Protein AF-A0A8K0XK23-F1 (afdb_monomer_lite)

pLDDT: mean 77.13, std 19.56, range [28.42, 97.94]

Secondary structure (DSSP, 8-state):
--HHHHHHHHHHHHHHHHHTT-----S------HHHHHHHHHHHHHHHHHHHHHHHHHHHHHHHHHHHHHH-SS---HHHHHHHHHHT-TTTS-HHHHHHHHHHHHHHHHTT-HHHHHHHHTTS-HHHHHHHHHHHHHHHHTTS---GGGTT-PPP---------TTSHHHHHHHHHHHHHHHHHHHHHH-HHHHHHHS-HHHHHHHHHHHHHTT-HHHHHHHHTTS-HHHHHHHHHHHHHHHHS-TTS---SS---HHHHHHHGGG-GGGGS--HHHHHHHHHHHHHHHHHHHH-HHHHHHH--HHHHHHHHH--TT--S-PPPTT--HHHHHHHHHHT--TTHHHHHHTTPPPHHHHHHHHHHHHS-HHHHHHHHHHHHHHHHH--TT-S--HHHHHHHHHHHHH-HHHHHHHHHTTHHHHHHHHHHHHHHTSS---HHHHHHHHHHHHHHHTTS-HHHHHHHHTT-TT-HHHHHHHHHHHHHHHHS-SHHHHHHHHHHHHHHHHHHTTS-GGGS-TT---HHHHHT-THHHHGGGSTT-HHHHHHHHHHHHHHHHHHHS-GGG-HHHHHHHHHS-HHHHHHHHHHIIIIIS-B-SSS-B--HHHHHHHHHHHHHHHHTT-S--SHHHHHHHHHHHHHHH-HHHHHHHHHTTHHHHHHHHHTTTT-TTSSSTTS----------PPPS-THHHHHHHHHHHHHHHHHHHHHHHHHHHHHTS-GGGGTTT---------S------------------------

Sequence (765 aa):
MDTIRLIREIESVAQSSARSSVGSSAGTSTIPGIGMVSGRVIKAVGSLAVRGVEIANIHARLRWIAMQLRAERKHIPETFCEDIMELQRIDLYSKHIRKQAWELIFLLLELRQSAVIARVLSRWECVELRLFLSQLEACRRSGWRLDISRVGLNRTKSKDPLFRGHHDLSDQATRLTDGFCDLVLAIFTQDSSTLHESLGNTLAWDLVLLLLEKKRFKGITSAMERWPSKSCRRFLLELAICMLTSWDNLPDGRRPIIDDVLQTFPRHPDRTLLNPRAECLTESFRGFLFEISMEHPEMLTEAFTLEQFAALQSYYPLDEARRPFPGDSPITYFLHTLQNHPLDDAQLLRYWMLPLRAMTFVKFTCAGDASQLHTVIQRLICTIRDASPQDRYLQPLLCFALHLVSGSSAAAVLAYELGLLDALDHLTALHDHHLTTTPSDVRFGCIAILSALGSHVAVESLAETAAHATSVPHVRGMFKILDDMADQTIHHFIQVQWLALSVPVLHSIRSLDLSWISPSQENPWSALLAGSIFLTSSNQDSPLESVLAWSTSLAVFSCISHPKTHWQPLIKALTGMPVHDLHAMLSYILSTFIRIPGPHPVISKATRTALTRLQEHSASFGLTLTNPMDRFLLFLNLVTRQTPSFTFALYCAGAYELVSEVHDGVYDFCTTAATTTGGLGFGSGSGPAPFHHHHHHHDAAQKRIRTSLCVELHRKLVACTAVPAHNWQLVRAPIGTSPSTGQSSALKMLGEAAHGLPRFSTRPI

Radius of gyration: 36.59 Å; chains: 1; bounding box: 80×107×110 Å

Foldseek 3Di:
DPPVVVVVVLVVVVVVVVPPPPPDDDDDDDDCPPVNVVVVSVVSVVVVVVVVVVVVVLVVLLVVLVVCVVVDLDDRPLVSLLSLLVQLDPPPHDPVSNVSSLVVVLSCLLSLVLLSNLVSLVVDDLQSNQVVLVVLVVCLVVLVDPPVPVVDDDDDDDDDDPDPDVVCSVVSSVSNLNSSLSNLLSNLQPDVCSLPPRNAQPSSLVSVLSCLLVLVLVSNLNSCVPDDLVSLLQVLLQLLLCLQAHVVPGDNPPRDDLVVSVVCSLPHPPLPDPDVSSVSSLVSVLSNLLVCLVPPLVSVQSNDDLQSLLLSLLDDSHPPPDRPDVPDGSLLSSLVCLQVDDPVQVVCLLLLHADSSLLSSLSNQQPYDLVSLLVNLLSLLVCLQPDAPPSPGCSSSLSSLLCNLLVHLSSLVSNVVSPVVVSLLNNVVNQVVVPPPRPPSSVLSSLSSLLSSCVRPPVVSVVVVVVPRPPCPVSVVVSCVLVVVCVLQDDDVLSNLVSSLVSLVVVVCVVVPCVVVDVPPPAPLLVLLALVLQVCVVVVPDPSSLSSLLSSLLSLLLQLLDPPVSCVSNLVNLQPDALNSLLSSLLCNVDPQQADDDPQTDHDPVSLVSQVVSLVSSVVNVHLASRSLLSVLVVLLVSVVRHVSNLLSNLNSPCLVVLVCVLVVVRVSPPPPPPPPPDDDDDDDDDDDDPPPPPVVSVVSNNVSSNVSSVSSNVSSVVSVPPDCVVVVVPPDDPDDDDPDDDDDDDDDDDDDPDDDDDDDDDDD

Structure (mmCIF, N/CA/C/O backbone):
data_AF-A0A8K0XK23-F1
#
_entry.id   AF-A0A8K0XK23-F1
#
loop_
_atom_site.group_PDB
_atom_site.id
_atom_site.type_symbol
_atom_site.label_atom_id
_atom_site.label_alt_id
_atom_site.label_comp_id
_atom_site.label_asym_id
_atom_site.label_entity_id
_atom_site.label_seq_id
_atom_site.pdbx_PDB_ins_code
_atom_site.Cartn_x
_atom_site.Cartn_y
_atom_site.Cartn_z
_atom_site.occupancy
_atom_site.B_iso_or_equiv
_atom_site.auth_seq_id
_atom_site.auth_comp_id
_atom_site.auth_asym_id
_atom_site.auth_atom_id
_atom_site.pdbx_PDB_model_num
ATOM 1 N N . MET A 1 1 ? 46.570 6.988 -34.706 1.00 45.44 1 MET A N 1
ATOM 2 C CA . MET A 1 1 ? 47.479 5.840 -34.453 1.00 45.44 1 MET A CA 1
ATOM 3 C C . MET A 1 1 ? 46.907 4.557 -35.084 1.00 45.44 1 MET A C 1
ATOM 5 O O . MET A 1 1 ? 47.284 3.457 -34.699 1.00 45.44 1 MET A O 1
ATOM 9 N N . ASP A 1 2 ? 46.019 4.687 -36.082 1.00 58.69 2 ASP A N 1
ATOM 10 C CA . ASP A 1 2 ? 45.020 3.657 -36.413 1.00 58.69 2 ASP A CA 1
ATOM 11 C C . ASP A 1 2 ? 45.333 2.872 -37.694 1.00 58.69 2 ASP A C 1
ATOM 13 O O . ASP A 1 2 ? 44.894 1.737 -37.849 1.00 58.69 2 ASP A O 1
ATOM 17 N N . THR A 1 3 ? 46.193 3.397 -38.569 1.00 55.34 3 THR A N 1
ATOM 18 C CA . THR A 1 3 ? 46.575 2.743 -39.831 1.00 55.34 3 THR A CA 1
ATOM 19 C C . THR A 1 3 ? 47.434 1.493 -39.613 1.00 55.34 3 THR A C 1
ATOM 21 O O . THR A 1 3 ? 47.218 0.472 -40.255 1.00 55.34 3 THR A O 1
ATOM 24 N N . ILE A 1 4 ? 48.368 1.527 -38.653 1.00 67.94 4 ILE A N 1
ATOM 25 C CA . ILE A 1 4 ? 49.236 0.376 -38.323 1.00 67.94 4 ILE A CA 1
ATOM 26 C C . ILE A 1 4 ? 48.424 -0.760 -37.680 1.00 67.94 4 ILE A C 1
ATOM 28 O O . ILE A 1 4 ? 48.725 -1.937 -37.875 1.00 67.94 4 ILE A O 1
ATOM 32 N N . ARG A 1 5 ? 47.371 -0.418 -36.928 1.00 63.38 5 ARG A N 1
ATOM 33 C CA . ARG A 1 5 ? 46.473 -1.399 -36.309 1.00 63.38 5 ARG A CA 1
ATOM 34 C C . ARG A 1 5 ? 45.607 -2.094 -37.359 1.00 63.38 5 ARG A C 1
ATOM 36 O O . ARG A 1 5 ? 45.496 -3.314 -37.314 1.00 63.38 5 ARG A O 1
ATOM 43 N N . LEU A 1 6 ? 45.101 -1.331 -38.332 1.00 59.06 6 LEU A N 1
ATOM 44 C CA . LEU A 1 6 ? 44.345 -1.847 -39.474 1.00 59.06 6 LEU A CA 1
ATOM 45 C C . LEU A 1 6 ? 45.186 -2.821 -40.318 1.00 59.06 6 LEU A C 1
ATOM 47 O O . LEU A 1 6 ? 44.718 -3.902 -40.656 1.00 59.06 6 LEU A O 1
ATOM 51 N N . ILE A 1 7 ? 46.450 -2.477 -40.596 1.00 69.56 7 ILE A N 1
ATOM 52 C CA . ILE A 1 7 ? 47.368 -3.340 -41.359 1.00 69.56 7 ILE A CA 1
ATOM 53 C C . ILE A 1 7 ? 47.614 -4.668 -40.625 1.00 69.56 7 ILE A C 1
ATOM 55 O O . ILE A 1 7 ? 47.513 -5.730 -41.234 1.00 69.56 7 ILE A O 1
ATOM 59 N N . ARG A 1 8 ? 47.834 -4.637 -39.302 1.00 72.62 8 ARG A N 1
ATOM 60 C CA . ARG A 1 8 ? 48.024 -5.862 -38.500 1.00 72.62 8 ARG A CA 1
ATOM 61 C C . ARG A 1 8 ? 46.765 -6.727 -38.393 1.00 72.62 8 ARG A C 1
ATOM 63 O O . ARG A 1 8 ? 46.874 -7.949 -38.327 1.00 72.62 8 ARG A O 1
ATOM 70 N N . GLU A 1 9 ? 45.575 -6.128 -38.370 1.00 66.00 9 GLU A N 1
ATOM 71 C CA . GLU A 1 9 ? 44.311 -6.878 -38.410 1.00 66.00 9 GLU A CA 1
ATOM 72 C C . GLU A 1 9 ? 44.097 -7.557 -39.767 1.00 66.00 9 GLU A C 1
ATOM 74 O O . GLU A 1 9 ? 43.716 -8.727 -39.806 1.00 66.00 9 GLU A O 1
ATOM 79 N N . ILE A 1 10 ? 44.420 -6.872 -40.869 1.00 65.31 10 ILE A N 1
ATOM 80 C CA . ILE A 1 10 ? 44.370 -7.443 -42.222 1.00 65.31 10 ILE A CA 1
ATOM 81 C C . ILE A 1 10 ? 45.344 -8.626 -42.346 1.00 65.31 10 ILE A C 1
ATOM 83 O O . ILE A 1 10 ? 44.962 -9.683 -42.851 1.00 65.31 10 ILE A O 1
ATOM 87 N N . GLU A 1 11 ? 46.569 -8.494 -41.830 1.00 70.25 11 GLU A N 1
ATOM 88 C CA . GLU A 1 11 ? 47.563 -9.577 -41.812 1.00 70.25 11 GLU A CA 1
ATOM 89 C C . GLU A 1 11 ? 47.107 -10.774 -40.961 1.00 70.25 11 GLU A C 1
ATOM 91 O O . GLU A 1 11 ? 47.227 -11.921 -41.390 1.00 70.25 11 GLU A O 1
ATOM 96 N N . SER A 1 12 ? 46.519 -10.525 -39.789 1.00 71.94 12 SER A N 1
ATOM 97 C CA . SER A 1 12 ? 45.974 -11.557 -38.893 1.00 71.94 12 SER A CA 1
ATOM 98 C C . SER A 1 12 ? 44.818 -12.348 -39.529 1.00 71.94 12 SER A C 1
ATOM 100 O O . SER A 1 12 ? 44.779 -13.584 -39.466 1.00 71.94 12 SER A O 1
ATOM 102 N N . VAL A 1 13 ? 43.888 -11.664 -40.204 1.00 63.22 13 VAL A N 1
ATOM 103 C CA . VAL A 1 13 ? 42.757 -12.299 -40.907 1.00 63.22 13 VAL A CA 1
ATOM 104 C C . VAL A 1 13 ? 43.239 -13.099 -42.123 1.00 63.22 13 VAL A C 1
ATOM 106 O O . VAL A 1 13 ? 42.751 -14.206 -42.376 1.00 63.22 13 VAL A O 1
ATOM 109 N N . ALA A 1 14 ? 44.244 -12.593 -42.843 1.00 61.00 14 ALA A N 1
ATOM 110 C CA . ALA A 1 14 ? 44.875 -13.316 -43.944 1.00 61.00 14 ALA A CA 1
ATOM 111 C C . ALA A 1 14 ? 45.601 -14.588 -43.460 1.00 61.00 14 ALA A C 1
ATOM 113 O O . ALA A 1 14 ? 45.479 -15.643 -44.084 1.00 61.00 14 ALA A O 1
ATOM 114 N N . GLN A 1 15 ? 46.293 -14.525 -42.316 1.00 68.31 15 GLN A N 1
ATOM 115 C CA . GLN A 1 15 ? 47.016 -15.661 -41.729 1.00 68.31 15 GLN A CA 1
ATOM 116 C C . GLN A 1 15 ? 46.090 -16.724 -41.118 1.00 68.31 15 GLN A C 1
ATOM 118 O O . GLN A 1 15 ? 46.346 -17.921 -41.256 1.00 68.31 15 GLN A O 1
ATOM 123 N N . SER A 1 16 ? 44.998 -16.319 -40.468 1.00 62.31 16 SER A N 1
ATOM 124 C CA . SER A 1 16 ? 44.007 -17.249 -39.903 1.00 62.31 16 SER A CA 1
ATOM 125 C C . SER A 1 16 ? 43.215 -17.981 -40.993 1.00 62.31 16 SER A C 1
ATOM 127 O O . SER A 1 16 ? 43.026 -19.195 -40.901 1.00 62.31 16 SER A O 1
ATOM 129 N N . SER A 1 17 ? 42.866 -17.290 -42.083 1.00 55.22 17 SER A N 1
ATOM 130 C CA . SER A 1 17 ? 42.223 -17.898 -43.260 1.00 55.22 17 SER A CA 1
ATOM 131 C C . SER A 1 17 ? 43.147 -18.856 -44.024 1.00 55.22 17 SER A C 1
ATOM 133 O O . SER A 1 17 ? 42.673 -19.788 -44.670 1.00 55.22 17 SER A O 1
ATOM 135 N N . ALA A 1 18 ? 44.469 -18.667 -43.942 1.00 58.56 18 ALA A N 1
ATOM 136 C CA . ALA A 1 18 ? 45.441 -19.599 -44.514 1.00 58.56 18 ALA A CA 1
ATOM 137 C C . ALA A 1 18 ? 45.531 -20.921 -43.725 1.00 58.56 18 ALA A C 1
ATOM 139 O O . ALA A 1 18 ? 45.848 -21.956 -44.309 1.00 58.56 18 ALA A O 1
ATOM 140 N N . ARG A 1 19 ? 45.216 -20.913 -42.420 1.00 58.19 19 ARG A N 1
ATOM 141 C CA . ARG A 1 19 ? 45.331 -22.090 -41.540 1.00 58.19 19 ARG A CA 1
ATOM 142 C C . ARG A 1 19 ? 44.083 -22.979 -41.486 1.00 58.19 19 ARG A C 1
ATOM 144 O O . ARG A 1 19 ? 44.235 -24.164 -41.212 1.00 58.19 19 ARG A O 1
ATOM 151 N N . SER A 1 20 ? 42.878 -22.479 -41.776 1.00 50.38 20 SER A N 1
ATOM 152 C CA . SER A 1 20 ? 41.644 -23.284 -41.638 1.00 50.38 20 SER A CA 1
ATOM 153 C C . SER A 1 20 ? 41.314 -24.212 -42.822 1.00 50.38 20 SER A C 1
ATOM 155 O O . SER A 1 20 ? 40.306 -24.909 -42.777 1.00 50.38 20 SER A O 1
ATOM 157 N N . SER A 1 21 ? 42.148 -24.274 -43.869 1.00 51.94 21 SER A N 1
ATOM 158 C CA . SER A 1 21 ? 41.847 -25.035 -45.102 1.00 51.94 21 SER A CA 1
ATOM 159 C C . SER A 1 21 ? 42.494 -26.428 -45.220 1.00 51.94 21 SER A C 1
ATOM 161 O O . SER A 1 21 ? 42.515 -26.997 -46.305 1.00 51.94 21 SER A O 1
ATOM 163 N N . VAL A 1 22 ? 42.993 -27.019 -44.127 1.00 56.28 22 VAL A N 1
ATOM 164 C CA . VAL A 1 22 ? 43.704 -28.325 -44.157 1.00 56.28 22 VAL A CA 1
ATOM 165 C C . VAL A 1 22 ? 42.768 -29.545 -43.973 1.00 56.28 22 VAL A C 1
ATOM 167 O O . VAL A 1 22 ? 43.224 -30.660 -43.764 1.00 56.28 22 VAL A O 1
ATOM 170 N N . GLY A 1 23 ? 41.444 -29.389 -44.083 1.00 60.28 23 GLY A N 1
ATOM 171 C CA . GLY A 1 23 ? 40.487 -30.440 -43.700 1.00 60.28 23 GLY A CA 1
ATOM 172 C C . GLY A 1 23 ? 39.432 -30.831 -44.738 1.00 60.28 23 GLY A C 1
ATOM 173 O O . GLY A 1 23 ? 38.250 -30.697 -44.450 1.00 60.28 23 GLY A O 1
ATOM 174 N N . SER A 1 24 ? 39.823 -31.323 -45.917 1.00 46.44 24 SER A N 1
ATOM 175 C CA . SER A 1 24 ? 39.098 -32.401 -46.628 1.00 46.44 24 SER A CA 1
ATOM 176 C C . SER A 1 24 ? 39.841 -32.803 -47.895 1.00 46.44 24 SER A C 1
ATOM 178 O O . SER A 1 24 ? 39.838 -32.111 -48.911 1.00 46.44 24 SER A O 1
ATOM 180 N N . SER A 1 25 ? 40.504 -33.944 -47.790 1.00 59.69 25 SER A N 1
ATOM 181 C CA . SER A 1 25 ? 41.290 -34.592 -48.826 1.00 59.69 25 SER A CA 1
ATOM 182 C C . SER A 1 25 ? 40.373 -35.386 -49.757 1.00 59.69 25 SER A C 1
ATOM 184 O O . SER A 1 25 ? 39.936 -36.467 -49.382 1.00 59.69 25 SER A O 1
ATOM 186 N N . ALA A 1 26 ? 40.111 -34.889 -50.968 1.00 52.34 26 ALA A N 1
ATOM 187 C CA . ALA A 1 26 ? 39.850 -35.728 -52.142 1.00 52.34 26 ALA A CA 1
ATOM 188 C C . ALA A 1 26 ? 39.855 -34.892 -53.431 1.00 52.34 26 ALA A C 1
ATOM 190 O O . ALA A 1 26 ? 38.967 -34.078 -53.656 1.00 52.34 26 ALA A O 1
ATOM 191 N N . GLY A 1 27 ? 40.825 -35.172 -54.305 1.00 54.28 27 GLY A N 1
ATOM 192 C CA . GLY A 1 27 ? 40.674 -34.972 -55.747 1.00 54.28 27 GLY A CA 1
ATOM 193 C C . GLY A 1 27 ? 41.295 -33.706 -56.335 1.00 54.28 27 GLY A C 1
ATOM 194 O O . GLY A 1 27 ? 40.726 -32.626 -56.277 1.00 54.28 27 GLY A O 1
ATOM 195 N N . THR A 1 28 ? 42.414 -33.910 -57.035 1.00 50.44 28 THR A N 1
ATOM 196 C CA . THR A 1 28 ? 43.016 -33.047 -58.072 1.00 50.44 28 THR A CA 1
ATOM 197 C C . THR A 1 28 ? 43.650 -31.719 -57.637 1.00 50.44 28 THR A C 1
ATOM 199 O O . THR A 1 28 ? 43.012 -30.694 -57.432 1.00 50.44 28 THR A O 1
ATOM 202 N N . SER A 1 29 ? 44.983 -31.766 -57.584 1.00 51.94 29 SER A N 1
ATOM 203 C CA . SER A 1 29 ? 45.918 -30.645 -57.491 1.00 51.94 29 SER A CA 1
ATOM 204 C C . SER A 1 29 ? 45.689 -29.609 -58.600 1.00 51.94 29 SER A C 1
ATOM 206 O O . SER A 1 29 ? 46.154 -29.769 -59.727 1.00 51.94 29 SER A O 1
ATOM 208 N N . THR A 1 30 ? 45.014 -28.510 -58.270 1.00 57.53 30 THR A N 1
ATOM 209 C CA . THR A 1 30 ? 45.249 -27.220 -58.926 1.00 57.53 30 THR A CA 1
ATOM 210 C C . THR A 1 30 ? 46.264 -26.451 -58.095 1.00 57.53 30 THR A C 1
ATOM 212 O O . THR A 1 30 ? 45.972 -26.067 -56.960 1.00 57.53 30 THR A O 1
ATOM 215 N N . ILE A 1 31 ? 47.448 -26.204 -58.660 1.00 61.91 31 ILE A N 1
ATOM 216 C CA . ILE A 1 31 ? 48.395 -25.207 -58.149 1.00 61.91 31 ILE A CA 1
ATOM 217 C C . ILE A 1 31 ? 47.596 -23.914 -57.914 1.00 61.91 31 ILE A C 1
ATOM 219 O O . ILE A 1 31 ? 46.894 -23.485 -58.835 1.00 61.91 31 ILE A O 1
ATOM 223 N N . PRO A 1 32 ? 47.635 -23.300 -56.716 1.00 59.22 32 PRO A N 1
ATOM 224 C CA . PRO A 1 32 ? 46.928 -22.054 -56.466 1.00 59.22 32 PRO A CA 1
ATOM 225 C C . PRO A 1 32 ? 47.491 -20.972 -57.390 1.00 59.22 32 PRO A C 1
ATOM 227 O O . PRO A 1 32 ? 48.533 -20.379 -57.122 1.00 59.22 32 PRO A O 1
ATOM 230 N N . GLY A 1 33 ? 46.817 -20.743 -58.518 1.00 67.25 33 GLY A N 1
ATOM 231 C CA . GLY A 1 33 ? 47.174 -19.681 -59.446 1.00 67.25 33 GLY A CA 1
ATOM 232 C C . GLY A 1 33 ? 47.096 -18.323 -58.750 1.00 67.25 33 GLY A C 1
ATOM 233 O O . GLY A 1 33 ? 46.312 -18.133 -57.819 1.00 67.25 33 GLY A O 1
ATOM 234 N N . ILE A 1 34 ? 47.871 -17.349 -59.225 1.00 69.62 34 ILE A N 1
ATOM 235 C CA . ILE A 1 34 ? 47.891 -15.956 -58.732 1.00 69.62 34 ILE A CA 1
ATOM 236 C C . ILE A 1 34 ? 46.470 -15.342 -58.638 1.00 69.62 34 ILE A C 1
ATOM 238 O O . ILE A 1 34 ? 46.189 -14.523 -57.757 1.00 69.62 34 ILE A O 1
ATOM 242 N N . GLY A 1 35 ? 45.531 -15.803 -59.475 1.00 70.06 35 GLY A N 1
ATOM 243 C CA . GLY A 1 35 ? 44.103 -15.458 -59.407 1.00 70.06 35 GLY A CA 1
ATOM 244 C C . GLY A 1 35 ? 43.401 -15.848 -58.093 1.00 70.06 35 GLY A C 1
ATOM 245 O O . GLY A 1 35 ? 42.506 -15.147 -57.632 1.00 70.06 35 GLY A O 1
ATOM 246 N N . MET A 1 36 ? 43.829 -16.923 -57.428 1.00 76.38 36 MET A N 1
ATOM 247 C CA . MET A 1 36 ? 43.253 -17.372 -56.155 1.00 76.38 36 MET A CA 1
ATOM 248 C C . MET A 1 36 ? 43.707 -16.497 -54.981 1.00 76.38 36 MET A C 1
ATOM 250 O O . MET A 1 36 ? 42.912 -16.189 -54.093 1.00 76.38 36 MET A O 1
ATOM 254 N N . VAL A 1 37 ? 44.974 -16.068 -54.982 1.00 75.44 37 VAL A N 1
ATOM 255 C CA . VAL A 1 37 ? 45.519 -15.168 -53.953 1.00 75.44 37 VAL A CA 1
ATOM 256 C C . VAL A 1 37 ? 44.883 -13.783 -54.078 1.00 75.44 37 VAL A C 1
ATOM 258 O O . VAL A 1 37 ? 44.382 -13.253 -53.088 1.00 75.44 37 VAL A O 1
ATOM 261 N N . SER A 1 38 ? 44.811 -13.234 -55.295 1.00 77.94 38 SER A N 1
ATOM 262 C CA . SER A 1 38 ? 44.139 -11.951 -55.554 1.00 77.94 38 SER A CA 1
ATOM 263 C C . SER A 1 38 ? 42.642 -11.997 -55.224 1.00 77.94 38 SER A C 1
ATOM 265 O O . SER A 1 38 ? 42.151 -11.097 -54.546 1.00 77.94 38 SER A O 1
ATOM 267 N N . GLY A 1 39 ? 41.931 -13.077 -55.570 1.00 80.50 39 GLY A N 1
ATOM 268 C CA . GLY A 1 39 ? 40.527 -13.267 -55.188 1.00 80.50 39 GLY A CA 1
ATOM 269 C C . GLY A 1 39 ? 40.299 -13.299 -53.671 1.00 80.50 39 GLY A C 1
ATOM 270 O O . GLY A 1 39 ? 39.336 -12.711 -53.177 1.00 80.50 39 GLY A O 1
ATOM 271 N N . ARG A 1 40 ? 41.207 -13.918 -52.899 1.00 82.56 40 ARG A N 1
ATOM 272 C CA . ARG A 1 40 ? 41.144 -13.917 -51.425 1.00 82.56 40 ARG A CA 1
ATOM 273 C C . ARG A 1 40 ? 41.407 -12.535 -50.834 1.00 82.56 40 ARG A C 1
ATOM 275 O O . ARG A 1 40 ? 40.698 -12.147 -49.911 1.00 82.56 40 ARG A O 1
ATOM 282 N N . VAL A 1 41 ? 42.374 -11.789 -51.372 1.00 79.88 41 VAL A N 1
ATOM 283 C CA . VAL A 1 41 ? 42.662 -10.414 -50.930 1.00 79.88 41 VAL A CA 1
ATOM 284 C C . VAL A 1 41 ? 41.485 -9.491 -51.238 1.00 79.88 41 VAL A C 1
ATOM 286 O O . VAL A 1 41 ? 41.036 -8.778 -50.348 1.00 79.88 41 VAL A O 1
ATOM 289 N N . ILE A 1 42 ? 40.919 -9.554 -52.447 1.00 83.31 42 ILE A N 1
ATOM 290 C CA . ILE A 1 42 ? 39.742 -8.759 -52.827 1.00 83.31 42 ILE A CA 1
ATOM 291 C C . ILE A 1 42 ? 38.548 -9.105 -51.932 1.00 83.31 42 ILE A C 1
ATOM 293 O O . ILE A 1 42 ? 37.898 -8.202 -51.411 1.00 83.31 42 ILE A O 1
ATOM 297 N N . LYS A 1 43 ? 38.288 -10.396 -51.677 1.00 83.19 43 LYS A N 1
ATOM 298 C CA . LYS A 1 43 ? 37.229 -10.829 -50.752 1.00 83.19 43 LYS A CA 1
ATOM 299 C C . LYS A 1 43 ? 37.475 -10.323 -49.329 1.00 83.19 43 LYS A C 1
ATOM 301 O O . LYS A 1 43 ? 36.535 -9.867 -48.685 1.00 83.19 43 LYS A O 1
ATOM 306 N N . ALA A 1 44 ? 38.714 -10.377 -48.842 1.00 79.12 44 ALA A N 1
ATOM 307 C CA . ALA A 1 44 ? 39.075 -9.890 -47.514 1.00 79.12 44 ALA A CA 1
ATOM 308 C C . ALA A 1 44 ? 38.879 -8.370 -47.399 1.00 79.12 44 ALA A C 1
ATOM 310 O O . ALA A 1 44 ? 38.204 -7.916 -46.477 1.00 79.12 44 ALA A O 1
ATOM 311 N N . VAL A 1 45 ? 39.376 -7.592 -48.365 1.00 86.19 45 VAL A N 1
ATOM 312 C CA . VAL A 1 45 ? 39.196 -6.131 -48.419 1.00 86.19 45 VAL A CA 1
ATOM 313 C C . VAL A 1 45 ? 37.718 -5.766 -48.542 1.00 86.19 45 VAL A C 1
ATOM 315 O O . VAL A 1 45 ? 37.245 -4.914 -47.797 1.00 86.19 45 VAL A O 1
ATOM 318 N N . GLY A 1 46 ? 36.963 -6.450 -49.406 1.00 90.12 46 GLY A N 1
ATOM 319 C CA . GLY A 1 46 ? 35.516 -6.267 -49.530 1.00 90.12 46 GLY A CA 1
ATOM 320 C C . GLY A 1 46 ? 34.784 -6.564 -48.221 1.00 90.12 46 GLY A C 1
ATOM 321 O O . GLY A 1 46 ? 33.966 -5.764 -47.778 1.00 90.12 46 GLY A O 1
ATOM 322 N N . SER A 1 47 ? 35.135 -7.659 -47.538 1.00 86.00 47 SER A N 1
ATOM 323 C CA . SER A 1 47 ? 34.550 -8.000 -46.236 1.00 86.00 47 SER A CA 1
ATOM 324 C C . SER A 1 47 ? 34.892 -6.982 -45.145 1.00 86.00 47 SER A C 1
ATOM 326 O O . SER A 1 47 ? 34.042 -6.669 -44.314 1.00 86.00 47 SER A O 1
ATOM 328 N N . LEU A 1 48 ? 36.105 -6.420 -45.168 1.00 84.50 48 LEU A N 1
ATOM 329 C CA . LEU A 1 48 ? 36.529 -5.376 -44.241 1.00 84.50 48 LEU A CA 1
ATOM 330 C C . LEU A 1 48 ? 35.798 -4.060 -44.515 1.00 84.50 48 LEU A C 1
ATOM 332 O O . LEU A 1 48 ? 35.357 -3.411 -43.573 1.00 84.50 48 LEU A O 1
ATOM 336 N N . ALA A 1 49 ? 35.637 -3.685 -45.786 1.00 89.19 49 ALA A N 1
ATOM 337 C CA . ALA A 1 49 ? 34.912 -2.485 -46.183 1.00 89.19 49 ALA A CA 1
ATOM 338 C C . ALA A 1 49 ? 33.436 -2.567 -45.770 1.00 89.19 49 ALA A C 1
ATOM 340 O O . ALA A 1 49 ? 32.934 -1.643 -45.134 1.00 89.19 49 ALA A O 1
ATOM 341 N N . VAL A 1 50 ? 32.767 -3.694 -46.047 1.00 90.25 50 VAL A N 1
ATOM 342 C CA . VAL A 1 50 ? 31.367 -3.920 -45.646 1.00 90.25 50 VAL A CA 1
ATOM 343 C C . VAL A 1 50 ? 31.219 -3.857 -44.125 1.00 90.25 50 VAL A C 1
ATOM 345 O O . VAL A 1 50 ? 30.395 -3.092 -43.630 1.00 90.25 50 VAL A O 1
ATOM 348 N N . ARG A 1 51 ? 32.075 -4.563 -43.371 1.00 86.81 51 ARG A N 1
ATOM 349 C CA . ARG A 1 51 ? 32.066 -4.514 -41.898 1.00 86.81 51 ARG A CA 1
ATOM 350 C C . ARG A 1 51 ? 32.373 -3.120 -41.354 1.00 86.81 51 ARG A C 1
ATOM 352 O O . ARG A 1 51 ? 31.786 -2.707 -40.361 1.00 86.81 51 ARG A O 1
ATOM 359 N N . GLY A 1 52 ? 33.286 -2.386 -41.986 1.00 90.69 52 GLY A N 1
ATOM 360 C CA . GLY A 1 52 ? 33.641 -1.025 -41.591 1.00 90.69 52 GLY A CA 1
ATOM 361 C C . GLY A 1 52 ? 32.469 -0.057 -41.743 1.00 90.69 52 GLY A C 1
ATOM 362 O O . GLY A 1 52 ? 32.183 0.708 -40.821 1.00 90.69 52 GLY A O 1
ATOM 363 N N . VAL A 1 53 ? 31.758 -0.129 -42.872 1.00 92.88 53 VAL A N 1
ATOM 364 C CA . VAL A 1 53 ? 30.549 0.671 -43.122 1.00 92.88 53 VAL A CA 1
ATOM 365 C C . VAL A 1 53 ? 29.433 0.292 -42.148 1.00 92.88 53 VAL A C 1
ATOM 367 O O . VAL A 1 53 ? 28.799 1.178 -41.580 1.00 92.88 53 VAL A O 1
ATOM 370 N N . GLU A 1 54 ? 29.230 -1.000 -41.895 1.00 92.56 54 GLU A N 1
ATOM 371 C CA . GLU A 1 54 ? 28.239 -1.494 -40.935 1.00 92.56 54 GLU A CA 1
ATOM 372 C C . GLU A 1 54 ? 28.513 -0.984 -39.512 1.00 92.56 54 GLU A C 1
ATOM 374 O O . GLU A 1 54 ? 27.632 -0.400 -38.883 1.00 92.56 54 GLU A O 1
ATOM 379 N N . ILE A 1 55 ? 29.754 -1.101 -39.027 1.00 91.44 55 ILE A N 1
ATOM 380 C CA . ILE A 1 55 ? 30.162 -0.601 -37.705 1.00 91.44 55 ILE A CA 1
ATOM 381 C C . ILE A 1 55 ? 29.963 0.918 -37.605 1.00 91.44 55 ILE A C 1
ATOM 383 O O . ILE A 1 55 ? 29.455 1.410 -36.594 1.00 91.44 55 ILE A O 1
ATOM 387 N N . ALA A 1 56 ? 30.336 1.673 -38.643 1.00 92.25 56 ALA A N 1
ATOM 388 C CA . ALA A 1 56 ? 30.138 3.120 -38.675 1.00 92.25 56 ALA A CA 1
ATOM 389 C C . ALA A 1 56 ? 28.646 3.492 -38.628 1.00 92.25 56 ALA A C 1
ATOM 391 O O . ALA A 1 56 ? 28.265 4.404 -37.888 1.00 92.25 56 ALA A O 1
ATOM 392 N N . ASN A 1 57 ? 27.803 2.758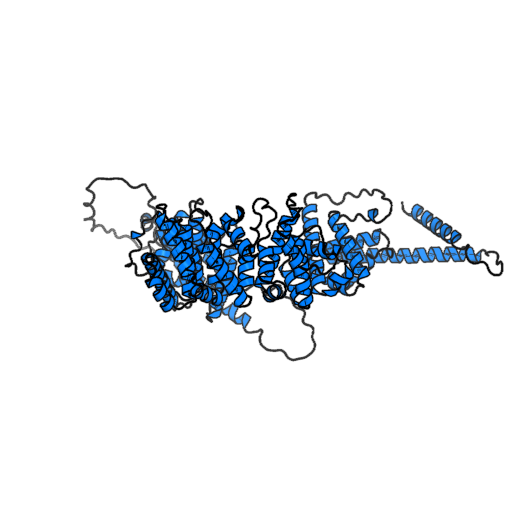 -39.360 1.00 95.44 57 ASN A N 1
ATOM 393 C CA . ASN A 1 57 ? 26.357 2.953 -39.365 1.00 95.44 57 ASN A CA 1
ATOM 394 C C . ASN A 1 57 ? 25.737 2.642 -37.991 1.00 95.44 57 ASN A C 1
ATOM 396 O O . ASN A 1 57 ? 24.980 3.454 -37.462 1.00 95.44 57 ASN A O 1
ATOM 400 N N . ILE A 1 58 ? 26.131 1.532 -37.356 1.00 96.25 58 ILE A N 1
ATOM 401 C CA . ILE A 1 58 ? 25.684 1.170 -36.001 1.00 96.25 58 ILE A CA 1
ATOM 402 C C . ILE A 1 58 ? 26.068 2.261 -34.991 1.00 96.25 58 ILE A C 1
ATOM 404 O O . ILE A 1 58 ? 25.237 2.680 -34.187 1.00 96.25 58 ILE A O 1
ATOM 408 N N . HIS A 1 59 ? 27.296 2.787 -35.044 1.00 94.81 59 HIS A N 1
ATOM 409 C CA . HIS A 1 59 ? 27.712 3.879 -34.158 1.00 94.81 59 HIS A CA 1
ATOM 410 C C . HIS A 1 59 ? 26.940 5.179 -34.398 1.00 94.81 59 HIS A C 1
ATOM 412 O O . HIS A 1 59 ? 26.583 5.863 -33.435 1.00 94.81 59 HIS A O 1
ATOM 418 N N . ALA A 1 60 ? 26.676 5.531 -35.659 1.00 95.19 60 ALA A N 1
ATOM 419 C CA . ALA A 1 60 ? 25.855 6.690 -35.994 1.00 95.19 60 ALA A CA 1
ATOM 420 C C . ALA A 1 60 ? 24.426 6.523 -35.453 1.00 95.19 60 ALA A C 1
ATOM 422 O O . ALA A 1 60 ? 23.896 7.447 -34.831 1.00 95.19 60 ALA A O 1
ATOM 423 N N . ARG A 1 61 ? 23.850 5.324 -35.603 1.00 97.06 61 ARG A N 1
ATOM 424 C CA . ARG A 1 61 ? 22.523 4.968 -35.093 1.00 97.06 61 ARG A CA 1
ATOM 425 C C . ARG A 1 61 ? 22.456 5.040 -33.570 1.00 97.06 61 ARG A C 1
ATOM 427 O O . ARG A 1 61 ? 21.604 5.754 -33.052 1.00 97.06 61 ARG A O 1
ATOM 434 N N . LEU A 1 62 ? 23.377 4.395 -32.851 1.00 96.12 62 LEU A N 1
ATOM 435 C CA . LEU A 1 62 ? 23.438 4.435 -31.383 1.00 96.12 62 LEU A CA 1
ATOM 436 C C . LEU A 1 62 ? 23.615 5.862 -30.856 1.00 96.12 62 LEU A C 1
ATOM 438 O O . LEU A 1 62 ? 22.954 6.252 -29.896 1.00 96.12 62 LEU A O 1
ATOM 442 N N . ARG A 1 63 ? 24.462 6.676 -31.501 1.00 95.06 63 ARG A N 1
ATOM 443 C CA . ARG A 1 63 ? 24.633 8.091 -31.137 1.00 95.06 63 ARG A CA 1
ATOM 444 C C . ARG A 1 63 ? 23.345 8.880 -31.342 1.00 95.06 63 ARG A C 1
ATOM 446 O O . ARG A 1 63 ? 22.999 9.697 -30.494 1.00 95.06 63 ARG A O 1
ATOM 453 N N . TRP A 1 64 ? 22.647 8.648 -32.448 1.00 95.88 64 TRP A N 1
ATOM 454 C CA . TRP A 1 64 ? 21.376 9.303 -32.721 1.00 95.88 64 TRP A CA 1
ATOM 455 C C . TRP A 1 64 ? 20.302 8.906 -31.703 1.00 95.88 64 TRP A C 1
ATOM 457 O O . TRP A 1 64 ? 19.685 9.796 -31.121 1.00 95.88 64 TRP A O 1
ATOM 467 N N . ILE A 1 65 ? 20.168 7.614 -31.381 1.00 96.81 65 ILE A N 1
ATOM 468 C CA . ILE A 1 65 ? 19.266 7.141 -30.318 1.00 96.81 65 ILE A CA 1
ATOM 469 C C . ILE A 1 65 ? 19.627 7.799 -28.978 1.00 96.81 65 ILE A C 1
ATOM 471 O O . ILE A 1 65 ? 18.754 8.329 -28.300 1.00 96.81 65 ILE A O 1
ATOM 475 N N . ALA A 1 66 ? 20.914 7.860 -28.621 1.00 94.25 66 ALA A N 1
ATOM 476 C CA . ALA A 1 66 ? 21.374 8.513 -27.393 1.00 94.25 66 ALA A CA 1
ATOM 477 C C . ALA A 1 66 ? 20.967 9.993 -27.308 1.00 94.25 66 ALA A C 1
ATOM 479 O O . ALA A 1 66 ? 20.617 10.481 -26.233 1.00 94.25 66 ALA A O 1
ATOM 480 N N . MET A 1 67 ? 21.038 10.724 -28.427 1.00 92.81 67 MET A N 1
ATOM 481 C CA . MET A 1 67 ? 20.599 12.121 -28.492 1.00 92.81 67 MET A CA 1
ATOM 482 C C . MET A 1 67 ? 19.085 12.231 -28.311 1.00 92.81 67 MET A C 1
ATOM 484 O O . MET A 1 67 ? 18.638 13.071 -27.532 1.00 92.81 67 MET A O 1
ATOM 488 N N . GLN A 1 68 ? 18.314 11.355 -28.961 1.00 94.38 68 GLN A N 1
ATOM 489 C CA . GLN A 1 68 ? 16.855 11.349 -28.849 1.00 94.38 68 GLN A CA 1
ATOM 490 C C . GLN A 1 68 ? 16.385 11.007 -27.436 1.00 94.38 68 GLN A C 1
ATOM 492 O O . GLN A 1 68 ? 15.594 11.752 -26.876 1.00 94.38 68 GLN A O 1
ATOM 497 N N . LEU A 1 69 ? 16.946 9.979 -26.791 1.00 91.81 69 LEU A N 1
ATOM 498 C CA . LEU A 1 69 ? 16.602 9.624 -25.405 1.00 91.81 69 LEU A CA 1
ATOM 499 C C . LEU A 1 69 ? 16.870 10.760 -24.406 1.00 91.81 69 LEU A C 1
ATOM 501 O O . LEU A 1 69 ? 16.199 10.871 -23.381 1.00 91.81 69 LEU A O 1
ATOM 505 N N . ARG A 1 70 ? 17.856 11.619 -24.692 1.00 90.38 70 ARG A N 1
ATOM 506 C CA . ARG A 1 70 ? 18.159 12.794 -23.863 1.00 90.38 70 ARG A CA 1
ATOM 507 C C . ARG A 1 70 ? 17.219 13.968 -24.135 1.00 90.38 70 ARG A C 1
ATOM 509 O O . ARG A 1 70 ? 16.935 14.716 -23.200 1.00 90.38 70 ARG A O 1
ATOM 516 N N . ALA A 1 71 ? 16.763 14.130 -25.376 1.00 91.75 71 ALA A N 1
ATOM 517 C CA . ALA A 1 71 ? 15.858 15.201 -25.788 1.00 91.75 71 ALA A CA 1
ATOM 518 C C . ALA A 1 71 ? 14.388 14.891 -25.449 1.00 91.75 71 ALA A C 1
ATOM 520 O O . ALA A 1 71 ? 13.686 15.726 -24.880 1.00 91.75 71 ALA A O 1
ATOM 521 N N . GLU A 1 72 ? 13.932 13.675 -25.744 1.00 83.88 72 GLU A N 1
ATOM 522 C CA . GLU A 1 72 ? 12.542 13.237 -25.648 1.00 83.88 72 GLU A CA 1
ATOM 523 C C . GLU A 1 72 ? 12.363 12.231 -24.509 1.00 83.88 72 GLU A C 1
ATOM 525 O O . GLU A 1 72 ? 12.576 11.030 -24.649 1.00 83.88 72 GLU A O 1
ATOM 530 N N . ARG A 1 73 ? 11.931 12.720 -23.341 1.00 78.31 73 ARG A N 1
ATOM 531 C CA . ARG A 1 73 ? 11.757 11.860 -22.155 1.00 78.31 73 ARG A CA 1
ATOM 532 C C . ARG A 1 73 ? 10.435 11.092 -22.108 1.00 78.31 73 ARG A C 1
ATOM 534 O O . ARG A 1 73 ? 10.313 10.173 -21.306 1.00 78.31 73 ARG A O 1
ATOM 541 N N . LYS A 1 74 ? 9.426 11.502 -22.886 1.00 83.00 74 LYS A N 1
ATOM 542 C CA . LYS A 1 74 ? 8.041 11.012 -22.732 1.00 83.00 74 LYS A CA 1
ATOM 543 C C . LYS A 1 74 ? 7.628 9.953 -23.749 1.00 83.00 74 LYS A C 1
ATOM 545 O O . LYS A 1 74 ? 6.831 9.090 -23.402 1.00 83.00 74 LYS A O 1
ATOM 550 N N . HIS A 1 75 ? 8.132 10.017 -24.979 1.00 89.31 75 HIS A N 1
ATOM 551 C CA . HIS A 1 75 ? 7.719 9.115 -26.049 1.00 89.31 75 HIS A CA 1
ATOM 552 C C . HIS A 1 75 ? 8.951 8.537 -26.732 1.00 89.31 75 HIS A C 1
ATOM 554 O O . HIS A 1 75 ? 9.583 9.200 -27.542 1.00 89.31 75 HIS A O 1
ATOM 560 N N . ILE A 1 76 ? 9.309 7.309 -26.367 1.00 89.81 76 ILE A N 1
ATOM 561 C CA . ILE A 1 76 ? 10.437 6.607 -26.974 1.00 89.81 76 ILE A CA 1
ATOM 562 C C . ILE A 1 76 ? 9.864 5.592 -27.959 1.00 89.81 76 ILE A C 1
ATOM 564 O O . ILE A 1 76 ? 9.113 4.709 -27.531 1.00 89.81 76 ILE A O 1
ATOM 568 N N . PRO A 1 77 ? 10.202 5.692 -29.256 1.00 94.56 77 PRO A N 1
ATOM 569 C CA . PRO A 1 77 ? 9.807 4.697 -30.241 1.00 94.56 77 PRO A CA 1
ATOM 570 C C . PRO A 1 77 ? 10.285 3.301 -29.837 1.00 94.56 77 PRO A C 1
ATOM 572 O O . PRO A 1 77 ? 11.453 3.107 -29.495 1.00 94.56 77 PRO A O 1
ATOM 575 N N . GLU A 1 78 ? 9.395 2.314 -29.917 1.00 95.56 78 GLU A N 1
ATOM 576 C CA . GLU A 1 78 ? 9.696 0.922 -29.553 1.00 95.56 78 GLU A CA 1
ATOM 577 C C . GLU A 1 78 ? 10.855 0.349 -30.380 1.00 95.56 78 GLU A C 1
ATOM 579 O O . GLU A 1 78 ? 11.724 -0.331 -29.838 1.00 95.56 78 GLU A O 1
ATOM 584 N N . THR A 1 79 ? 10.964 0.770 -31.644 1.00 96.44 79 THR A N 1
ATOM 585 C CA . THR A 1 79 ? 12.065 0.422 -32.553 1.00 96.44 79 THR A CA 1
ATOM 586 C C . THR A 1 79 ? 13.446 0.796 -32.009 1.00 96.44 79 THR A C 1
ATOM 588 O O . THR A 1 79 ? 14.431 0.150 -32.337 1.00 96.44 79 THR A O 1
ATOM 591 N N . PHE A 1 80 ? 13.564 1.844 -31.179 1.00 96.25 80 PHE A N 1
ATOM 592 C CA . PHE A 1 80 ? 14.858 2.179 -30.566 1.00 96.25 80 PHE A CA 1
ATOM 593 C C . PHE A 1 80 ? 15.244 1.145 -29.520 1.00 96.25 80 PHE A C 1
ATOM 595 O O . PHE A 1 80 ? 16.417 0.804 -29.394 1.00 96.25 80 PHE A O 1
ATOM 602 N N . CYS A 1 81 ? 14.263 0.666 -28.756 1.00 96.50 81 CYS A N 1
ATOM 603 C CA . CYS A 1 81 ? 14.488 -0.367 -27.765 1.00 96.50 81 CYS A CA 1
ATOM 604 C C . CYS A 1 81 ? 14.827 -1.694 -28.452 1.00 96.50 81 CYS A C 1
ATOM 606 O O . CYS A 1 81 ? 15.803 -2.319 -28.058 1.00 96.50 81 CYS A O 1
ATOM 608 N N . GLU A 1 82 ? 14.121 -2.059 -29.524 1.00 96.69 82 GLU A N 1
ATOM 609 C CA . GLU A 1 82 ? 14.446 -3.224 -30.362 1.00 96.69 82 GLU A CA 1
ATOM 610 C C . GLU A 1 82 ? 15.888 -3.162 -30.891 1.00 96.69 82 GLU A C 1
ATOM 612 O O . GLU A 1 82 ? 16.659 -4.090 -30.649 1.00 96.69 82 GLU A O 1
ATOM 617 N N . ASP A 1 83 ? 16.290 -2.038 -31.503 1.00 97.25 83 ASP A N 1
ATOM 618 C CA . ASP A 1 83 ? 17.660 -1.823 -31.989 1.00 97.25 83 ASP A CA 1
ATOM 619 C C . ASP A 1 83 ? 18.693 -1.998 -30.858 1.00 97.25 83 ASP A C 1
ATOM 621 O O . ASP A 1 83 ? 19.695 -2.693 -31.013 1.00 97.25 83 ASP A O 1
ATOM 625 N N . ILE A 1 84 ? 18.467 -1.374 -29.695 1.00 97.50 84 ILE A N 1
ATOM 626 C CA . ILE A 1 84 ? 19.386 -1.455 -28.548 1.00 97.50 84 ILE A CA 1
ATOM 627 C C . ILE A 1 84 ? 19.487 -2.894 -28.015 1.00 97.50 84 ILE A C 1
ATOM 629 O O . ILE A 1 84 ? 20.583 -3.356 -27.685 1.00 97.50 84 ILE A O 1
ATOM 633 N N . MET A 1 85 ? 18.355 -3.591 -27.913 1.00 96.19 85 MET A N 1
ATOM 634 C CA . MET A 1 85 ? 18.270 -4.942 -27.359 1.00 96.19 85 MET A CA 1
ATOM 635 C C . MET A 1 85 ? 18.871 -5.991 -28.303 1.00 96.19 85 MET A C 1
ATOM 637 O O . MET A 1 85 ? 19.484 -6.953 -27.834 1.00 96.19 85 MET A O 1
ATOM 641 N N . GLU A 1 86 ? 18.793 -5.780 -29.617 1.00 95.75 86 GLU A N 1
ATOM 642 C CA . GLU A 1 86 ? 19.529 -6.583 -30.596 1.00 95.75 86 GLU A CA 1
ATOM 643 C C . GLU A 1 86 ? 21.039 -6.340 -30.459 1.00 95.75 86 GLU A C 1
ATOM 645 O O . GLU A 1 86 ? 21.821 -7.274 -30.277 1.00 95.75 86 GLU A O 1
ATOM 650 N N . LEU A 1 87 ? 21.458 -5.070 -30.436 1.00 96.81 87 LEU A N 1
ATOM 651 C CA . LEU A 1 87 ? 22.870 -4.674 -30.413 1.00 96.81 87 LEU A CA 1
ATOM 652 C C . LEU A 1 87 ? 23.624 -5.087 -29.138 1.00 96.81 87 LEU A C 1
ATOM 654 O O . LEU A 1 87 ? 24.859 -5.092 -29.141 1.00 96.81 87 LEU A O 1
ATOM 658 N N . GLN A 1 88 ? 22.927 -5.435 -28.051 1.00 95.62 88 GLN A N 1
ATOM 659 C CA . GLN A 1 88 ? 23.565 -5.951 -26.834 1.00 95.62 88 GLN A CA 1
ATOM 660 C C . GLN A 1 88 ? 23.869 -7.461 -26.878 1.00 95.62 88 GLN A C 1
ATOM 662 O O . GLN A 1 88 ? 24.691 -7.918 -26.074 1.00 95.62 88 GLN A O 1
ATOM 667 N N . ARG A 1 89 ? 23.281 -8.225 -27.817 1.00 92.94 89 ARG A N 1
ATOM 668 C CA . ARG A 1 89 ? 23.400 -9.692 -27.881 1.00 92.94 89 ARG A CA 1
ATOM 669 C C . ARG A 1 89 ? 24.856 -10.153 -27.918 1.00 92.94 89 ARG A C 1
ATOM 671 O O . ARG A 1 89 ? 25.688 -9.630 -28.663 1.00 92.94 89 ARG A O 1
ATOM 678 N N . ILE A 1 90 ? 25.171 -11.141 -27.079 1.00 88.56 90 ILE A N 1
ATOM 679 C CA . ILE A 1 90 ? 26.521 -11.699 -26.939 1.00 88.56 90 ILE A CA 1
ATOM 680 C C . ILE A 1 90 ? 26.961 -12.318 -28.277 1.00 88.56 90 ILE A C 1
ATOM 682 O O . ILE A 1 90 ? 26.149 -12.868 -29.006 1.00 88.56 90 ILE A O 1
ATOM 686 N N . ASP A 1 91 ? 28.248 -12.184 -28.603 1.00 89.19 91 ASP A N 1
ATOM 687 C CA . ASP A 1 91 ? 28.922 -12.774 -29.775 1.00 89.19 91 ASP A CA 1
ATOM 688 C C . ASP A 1 91 ? 28.472 -12.319 -31.174 1.00 89.19 91 ASP A C 1
ATOM 690 O O . ASP A 1 91 ? 29.203 -12.550 -32.136 1.00 89.19 91 ASP A O 1
ATOM 694 N N . LEU A 1 92 ? 27.370 -11.573 -31.295 1.00 91.12 92 LEU A N 1
ATOM 695 C CA . LEU A 1 92 ? 26.947 -10.962 -32.563 1.00 91.12 92 LEU A CA 1
ATOM 696 C C . LEU A 1 92 ? 27.671 -9.642 -32.850 1.00 91.12 92 LEU A C 1
ATOM 698 O O . LEU A 1 92 ? 28.082 -9.382 -33.980 1.00 91.12 92 LEU A O 1
ATOM 702 N N . TYR A 1 93 ? 27.885 -8.823 -31.815 1.00 94.50 93 TYR A N 1
ATOM 703 C CA . TYR A 1 93 ? 28.449 -7.480 -31.958 1.00 94.50 93 TYR A CA 1
ATOM 704 C C . TYR A 1 93 ? 29.764 -7.288 -31.196 1.00 94.50 93 TYR A C 1
ATOM 706 O O . TYR A 1 93 ? 30.055 -7.925 -30.172 1.00 94.50 93 TYR A O 1
ATOM 714 N N . SER A 1 94 ? 30.575 -6.341 -31.683 1.00 92.25 94 SER A N 1
ATOM 715 C CA . SER A 1 94 ? 31.840 -5.978 -31.042 1.00 92.25 94 SER A CA 1
ATOM 716 C C . SER A 1 94 ? 31.616 -5.531 -29.592 1.00 92.25 94 SER A C 1
ATOM 718 O O . SER A 1 94 ? 30.591 -4.942 -29.246 1.00 92.25 94 SER A O 1
ATOM 720 N N . LYS A 1 95 ? 32.604 -5.762 -28.717 1.00 90.19 95 LYS A N 1
ATOM 721 C CA . LYS A 1 95 ? 32.519 -5.359 -27.299 1.00 90.19 95 LYS A CA 1
ATOM 722 C C . LYS A 1 95 ? 32.221 -3.870 -27.121 1.00 90.19 95 LYS A C 1
ATOM 724 O O . LYS A 1 95 ? 31.589 -3.491 -26.143 1.00 90.19 95 LYS A O 1
ATOM 729 N N . HIS A 1 96 ? 32.689 -3.035 -28.049 1.00 92.12 96 HIS A N 1
ATOM 730 C CA . HIS A 1 96 ? 32.468 -1.597 -27.995 1.00 92.12 96 HIS A CA 1
ATOM 731 C C . HIS A 1 96 ? 31.012 -1.225 -28.306 1.00 92.12 96 HIS A C 1
ATOM 733 O O . HIS A 1 96 ? 30.422 -0.454 -27.553 1.00 92.12 96 HIS A O 1
ATOM 739 N N . ILE A 1 97 ? 30.422 -1.825 -29.347 1.00 95.25 97 ILE A N 1
ATOM 740 C CA . ILE A 1 97 ? 29.004 -1.648 -29.699 1.00 95.25 97 ILE A CA 1
ATOM 741 C C . ILE A 1 97 ? 28.115 -2.132 -28.552 1.00 95.25 97 ILE A C 1
ATOM 743 O O . ILE A 1 97 ? 27.277 -1.375 -28.071 1.00 95.25 97 ILE A O 1
ATOM 747 N N . ARG A 1 98 ? 28.374 -3.339 -28.030 1.00 95.31 98 ARG A N 1
ATOM 748 C CA . ARG A 1 98 ? 27.622 -3.885 -26.891 1.00 95.31 98 ARG A CA 1
ATOM 749 C C . ARG A 1 98 ? 27.699 -2.980 -25.669 1.00 95.31 98 ARG A C 1
ATOM 751 O O . ARG A 1 98 ? 26.687 -2.732 -25.029 1.00 95.31 98 ARG A O 1
ATOM 758 N N . LYS A 1 99 ? 28.885 -2.445 -25.357 1.00 93.62 99 LYS A N 1
ATOM 759 C CA . LYS A 1 99 ? 29.050 -1.495 -24.250 1.00 93.62 99 LYS A CA 1
ATOM 760 C C . LYS A 1 99 ? 28.160 -0.263 -24.427 1.00 93.62 99 LYS A C 1
ATOM 762 O O . LYS A 1 99 ? 27.496 0.128 -23.476 1.00 93.62 99 LYS A O 1
ATOM 767 N N . GLN A 1 100 ? 28.142 0.329 -25.620 1.00 95.25 100 GLN A N 1
ATOM 768 C CA . GLN A 1 100 ? 27.294 1.488 -25.908 1.00 95.25 100 GLN A CA 1
ATOM 769 C C . GLN A 1 100 ? 25.804 1.143 -25.817 1.00 95.25 100 GLN A C 1
ATOM 771 O O . GLN A 1 100 ? 25.044 1.920 -25.251 1.00 95.25 100 GLN A O 1
ATOM 776 N N . ALA A 1 101 ? 25.390 -0.027 -26.310 1.00 96.50 101 ALA A N 1
ATOM 777 C CA . ALA A 1 101 ? 24.016 -0.500 -26.163 1.00 96.50 101 ALA A CA 1
ATOM 778 C C . ALA A 1 101 ? 23.622 -0.626 -24.679 1.00 96.50 101 ALA A C 1
ATOM 780 O O . ALA A 1 101 ? 22.593 -0.097 -24.271 1.00 96.50 101 ALA A O 1
ATOM 781 N N . TRP A 1 102 ? 24.483 -1.212 -23.841 1.00 96.12 102 TRP A N 1
ATOM 782 C CA . TRP A 1 102 ? 24.269 -1.286 -22.391 1.00 96.12 102 TRP A CA 1
ATOM 783 C C . TRP A 1 102 ? 24.200 0.083 -21.706 1.00 96.12 102 TRP A C 1
ATOM 785 O O . TRP A 1 102 ? 23.351 0.286 -20.842 1.00 96.12 102 TRP A O 1
ATOM 795 N N . GLU A 1 103 ? 25.043 1.039 -22.103 1.00 94.94 103 GLU A N 1
ATOM 796 C CA . GLU A 1 103 ? 24.965 2.421 -21.608 1.00 94.94 103 GLU A CA 1
ATOM 797 C C . GLU A 1 103 ? 23.595 3.058 -21.933 1.00 94.94 103 GLU A C 1
ATOM 799 O O . GLU A 1 103 ? 23.055 3.804 -21.114 1.00 94.94 103 GLU A O 1
ATOM 804 N N . LEU A 1 104 ? 22.986 2.723 -23.078 1.00 96.25 104 LEU A N 1
ATOM 805 C CA . LEU A 1 104 ? 21.628 3.162 -23.424 1.00 96.25 104 LEU A CA 1
ATOM 806 C C . LEU A 1 104 ? 20.534 2.400 -22.672 1.00 96.25 104 LEU A C 1
ATOM 808 O O . LEU A 1 104 ? 19.539 3.013 -22.296 1.00 96.25 104 LEU A O 1
ATOM 812 N N . ILE A 1 105 ? 20.710 1.104 -22.398 1.00 97.12 105 ILE A N 1
ATOM 813 C CA . ILE A 1 105 ? 19.787 0.333 -21.545 1.00 97.12 105 ILE A CA 1
ATOM 814 C C . ILE A 1 105 ? 19.731 0.952 -20.150 1.00 97.12 105 ILE A C 1
ATOM 816 O O . ILE A 1 105 ? 18.649 1.178 -19.618 1.00 97.12 105 ILE A O 1
ATOM 820 N N . PHE A 1 106 ? 20.884 1.289 -19.574 1.00 96.44 106 PHE A N 1
ATOM 821 C CA . PHE A 1 106 ? 20.952 1.959 -18.277 1.00 96.44 106 PHE A CA 1
ATOM 822 C C . PHE A 1 106 ? 20.261 3.321 -18.308 1.00 96.44 106 PHE A C 1
ATOM 824 O O . PHE A 1 106 ? 19.476 3.620 -17.413 1.00 96.44 106 PHE A O 1
ATOM 831 N N . LEU A 1 107 ? 20.453 4.102 -19.375 1.00 94.62 107 LEU A N 1
ATOM 832 C CA . LEU A 1 107 ? 19.723 5.356 -19.558 1.00 94.62 107 LEU A CA 1
ATOM 833 C C . LEU A 1 107 ? 18.199 5.136 -19.613 1.00 94.62 107 LEU A C 1
ATOM 835 O O . LEU A 1 107 ? 17.455 5.890 -18.996 1.00 94.62 107 LEU A O 1
ATOM 839 N N . LEU A 1 108 ? 17.717 4.099 -20.305 1.00 96.00 108 LEU A N 1
ATOM 840 C CA . LEU A 1 108 ? 16.287 3.766 -20.345 1.00 96.00 108 LEU A CA 1
ATOM 841 C C . LEU A 1 108 ? 15.740 3.369 -18.965 1.00 96.00 108 LEU A C 1
ATOM 843 O O . LEU A 1 108 ? 14.632 3.776 -18.609 1.00 96.00 108 LEU A O 1
ATOM 847 N N . LEU A 1 109 ? 16.515 2.616 -18.178 1.00 96.25 109 LEU A N 1
ATOM 848 C CA . LEU A 1 109 ? 16.160 2.263 -16.801 1.00 96.25 109 LEU A CA 1
ATOM 849 C C . LEU A 1 109 ? 16.120 3.505 -15.899 1.00 96.25 109 LEU A C 1
ATOM 851 O O . LEU A 1 109 ? 15.154 3.687 -15.165 1.00 96.25 109 LEU A O 1
ATOM 855 N N . GLU A 1 110 ? 17.101 4.406 -15.997 1.00 94.44 110 GLU A N 1
ATOM 856 C CA . GLU A 1 110 ? 17.102 5.684 -15.261 1.00 94.44 110 GLU A CA 1
ATOM 857 C C . GLU A 1 110 ? 15.891 6.557 -15.605 1.00 94.44 110 GLU A C 1
ATOM 859 O O . GLU A 1 110 ? 15.340 7.232 -14.735 1.00 94.44 110 GLU A O 1
ATOM 864 N N . LEU A 1 111 ? 15.456 6.526 -16.867 1.00 93.88 111 LEU A N 1
ATOM 865 C CA . LEU A 1 111 ? 14.265 7.226 -17.346 1.00 93.88 111 LEU A CA 1
ATOM 866 C C . LEU A 1 111 ? 12.950 6.505 -16.989 1.00 93.88 111 LEU A C 1
ATOM 868 O O . LEU A 1 111 ? 11.885 7.002 -17.351 1.00 93.88 111 LEU A O 1
ATOM 872 N N . ARG A 1 112 ? 13.007 5.365 -16.283 1.00 94.50 112 ARG A N 1
ATOM 873 C CA . ARG A 1 112 ? 11.863 4.511 -15.908 1.00 94.50 112 ARG A CA 1
ATOM 874 C C . ARG A 1 112 ? 11.015 4.060 -17.101 1.00 94.50 112 ARG A C 1
ATOM 876 O O . ARG A 1 112 ? 9.798 3.923 -17.010 1.00 94.50 112 ARG A O 1
ATOM 883 N N . GLN A 1 113 ? 11.663 3.781 -18.229 1.00 95.44 113 GLN A N 1
ATOM 884 C CA . GLN A 1 113 ? 11.018 3.351 -19.481 1.00 95.44 113 GLN A CA 1
ATOM 885 C C . GLN A 1 113 ? 10.846 1.826 -19.550 1.00 95.44 113 GLN A C 1
ATOM 887 O O . GLN A 1 113 ? 10.887 1.190 -20.605 1.00 95.44 113 GLN A O 1
ATOM 892 N N . SER A 1 114 ? 10.631 1.236 -18.380 1.00 95.19 114 SER A N 1
ATOM 893 C CA . SER A 1 114 ? 10.616 -0.195 -18.114 1.00 95.19 114 SER A CA 1
ATOM 894 C C . SER A 1 114 ? 9.491 -0.939 -18.834 1.00 95.19 114 SER A C 1
ATOM 896 O O . SER A 1 114 ? 9.687 -2.067 -19.275 1.00 95.19 114 SER A O 1
ATOM 898 N N . ALA A 1 115 ? 8.341 -0.292 -19.045 1.00 94.31 115 ALA A N 1
ATOM 899 C CA . ALA A 1 115 ? 7.225 -0.872 -19.792 1.00 94.31 115 ALA A CA 1
ATOM 900 C C . ALA A 1 115 ? 7.543 -1.075 -21.285 1.00 94.31 115 ALA A C 1
ATOM 902 O O . ALA A 1 115 ? 7.090 -2.048 -21.886 1.00 94.31 115 ALA A O 1
ATOM 903 N N . VAL A 1 116 ? 8.326 -0.175 -21.895 1.00 95.25 116 VAL A N 1
ATOM 904 C CA . VAL A 1 116 ? 8.756 -0.317 -23.297 1.00 95.25 116 VAL A CA 1
ATOM 905 C C . VAL A 1 116 ? 9.739 -1.474 -23.418 1.00 95.25 116 VAL A C 1
ATOM 907 O O . VAL A 1 116 ? 9.543 -2.340 -24.264 1.00 95.25 116 VAL A O 1
ATOM 910 N N . ILE A 1 117 ? 10.726 -1.535 -22.518 1.00 95.88 117 ILE A N 1
ATOM 911 C CA . ILE A 1 117 ? 11.688 -2.641 -22.469 1.00 95.88 117 ILE A CA 1
ATOM 912 C C . ILE A 1 117 ? 10.962 -3.980 -22.290 1.00 95.88 117 ILE A C 1
ATOM 914 O O . ILE A 1 117 ? 11.207 -4.908 -23.053 1.00 95.88 117 ILE A O 1
ATOM 918 N N . ALA A 1 118 ? 10.032 -4.074 -21.336 1.00 95.06 118 ALA A N 1
ATOM 919 C CA . ALA A 1 118 ? 9.288 -5.304 -21.080 1.00 95.06 118 ALA A CA 1
ATOM 920 C C . ALA A 1 118 ? 8.495 -5.788 -22.306 1.00 95.06 118 ALA A C 1
ATOM 922 O O . ALA A 1 118 ? 8.497 -6.980 -22.582 1.00 95.06 118 ALA A O 1
ATOM 923 N N . ARG A 1 119 ? 7.875 -4.880 -23.079 1.00 94.62 119 ARG A N 1
ATOM 924 C CA . ARG A 1 119 ? 7.151 -5.238 -24.318 1.00 94.62 119 ARG A CA 1
ATOM 925 C C . ARG A 1 119 ? 8.053 -5.806 -25.415 1.00 94.62 119 ARG A C 1
ATOM 927 O O . ARG A 1 119 ? 7.620 -6.676 -26.161 1.00 94.62 119 ARG A O 1
ATOM 934 N N . VAL A 1 120 ? 9.287 -5.317 -25.523 1.00 95.50 120 VAL A N 1
ATOM 935 C CA . VAL A 1 120 ? 10.267 -5.882 -26.461 1.00 95.50 120 VAL A CA 1
ATOM 936 C C . VAL A 1 120 ? 10.732 -7.251 -25.964 1.00 95.50 120 VAL A C 1
ATOM 938 O O . VAL A 1 120 ? 10.769 -8.209 -26.732 1.00 95.50 120 VAL A O 1
ATOM 941 N N . LEU A 1 121 ? 11.026 -7.358 -24.666 1.00 94.00 121 LEU A N 1
ATOM 942 C CA . LEU A 1 121 ? 11.488 -8.592 -24.033 1.00 94.00 121 LEU A CA 1
ATOM 943 C C . LEU A 1 121 ? 10.441 -9.712 -24.023 1.00 94.00 121 LEU A C 1
ATOM 945 O O . LEU A 1 121 ? 10.821 -10.874 -24.073 1.00 94.00 121 LEU A O 1
ATOM 949 N N . SER A 1 122 ? 9.142 -9.408 -23.997 1.00 92.31 122 SER A N 1
ATOM 950 C CA . SER A 1 122 ? 8.093 -10.439 -24.063 1.00 92.31 122 SER A CA 1
ATOM 951 C C . SER A 1 122 ? 7.979 -11.120 -25.428 1.00 92.31 122 SER A C 1
ATOM 953 O O . SER A 1 122 ? 7.298 -12.132 -25.550 1.00 92.31 122 SER A O 1
ATOM 955 N N . ARG A 1 123 ? 8.673 -10.611 -26.454 1.00 93.56 123 ARG A N 1
ATOM 956 C CA . ARG A 1 123 ? 8.811 -11.284 -27.756 1.00 93.56 123 ARG A CA 1
ATOM 957 C C . ARG A 1 123 ? 10.021 -12.215 -27.821 1.00 93.56 123 ARG A C 1
ATOM 959 O O . ARG A 1 123 ? 10.202 -12.886 -28.834 1.00 93.56 123 ARG A O 1
ATOM 966 N N . TRP A 1 124 ? 10.881 -12.203 -26.805 1.00 92.56 124 TRP A N 1
ATOM 967 C CA . TRP A 1 124 ? 12.102 -13.001 -26.786 1.00 92.56 124 TRP A CA 1
ATOM 968 C C . TRP A 1 124 ? 11.836 -14.416 -26.301 1.00 92.56 124 TRP A C 1
ATOM 970 O O . TRP A 1 124 ? 10.939 -14.665 -25.499 1.00 92.56 124 TRP A O 1
ATOM 980 N N . GLU A 1 125 ? 12.677 -15.345 -26.746 1.00 90.94 125 GLU A N 1
ATOM 981 C CA . GLU A 1 125 ? 12.680 -16.685 -26.179 1.00 90.94 125 GLU A CA 1
ATOM 982 C C . GLU A 1 125 ? 13.133 -16.641 -24.710 1.00 90.94 125 GLU A C 1
ATOM 984 O O . GLU A 1 125 ? 14.033 -15.882 -24.332 1.00 90.94 125 GLU A O 1
ATOM 989 N N . CYS A 1 126 ? 12.563 -17.516 -23.878 1.00 86.88 126 CYS A N 1
ATOM 990 C CA . CYS A 1 126 ? 12.853 -17.616 -22.443 1.00 86.88 126 CYS A CA 1
ATOM 991 C C . CYS A 1 126 ? 14.361 -17.680 -22.130 1.00 86.88 126 CYS A C 1
ATOM 993 O O . CYS A 1 126 ? 14.833 -17.114 -21.141 1.00 86.88 126 CYS A O 1
ATOM 995 N N . VAL A 1 127 ? 15.139 -18.353 -22.989 1.00 89.12 127 VAL A N 1
ATOM 996 C CA . VAL A 1 127 ? 16.596 -18.477 -22.843 1.00 89.12 127 VAL A CA 1
ATOM 997 C C . VAL A 1 127 ? 17.289 -17.120 -22.978 1.00 89.12 127 VAL A C 1
ATOM 999 O O . VAL A 1 127 ? 18.165 -16.812 -22.167 1.00 89.12 127 VAL A O 1
ATOM 1002 N N . GLU A 1 128 ? 16.893 -16.305 -23.955 1.00 90.56 128 GLU A N 1
ATOM 1003 C CA . GLU A 1 128 ? 17.466 -14.976 -24.189 1.00 90.56 128 GLU A CA 1
ATOM 1004 C C . GLU A 1 128 ? 17.095 -14.009 -23.067 1.00 90.56 128 GLU A C 1
ATOM 1006 O O . GLU A 1 128 ? 17.963 -13.311 -22.536 1.00 90.56 128 GLU A O 1
ATOM 1011 N N . LEU A 1 129 ? 15.830 -14.032 -22.639 1.00 90.88 129 LEU A N 1
ATOM 1012 C CA . LEU A 1 129 ? 15.351 -13.231 -21.517 1.00 90.88 129 LEU A CA 1
ATOM 1013 C C . LEU A 1 129 ? 16.125 -13.542 -20.230 1.00 90.88 129 LEU A C 1
ATOM 1015 O O . LEU A 1 129 ? 16.567 -12.632 -19.525 1.00 90.88 129 LEU A O 1
ATOM 1019 N N . ARG A 1 130 ? 16.349 -14.828 -19.940 1.00 88.50 130 ARG A N 1
ATOM 1020 C CA . ARG A 1 130 ? 17.143 -15.261 -18.785 1.00 88.50 130 ARG A CA 1
ATOM 1021 C C . ARG A 1 130 ? 18.573 -14.748 -18.854 1.00 88.50 130 ARG A C 1
ATOM 1023 O O . ARG A 1 130 ? 19.087 -14.267 -17.845 1.00 88.50 130 ARG A O 1
ATOM 1030 N N . LEU A 1 131 ? 19.228 -14.858 -20.011 1.00 89.25 131 LEU A N 1
ATOM 1031 C CA . LEU A 1 131 ? 20.597 -14.365 -20.189 1.00 89.25 131 LEU A CA 1
ATOM 1032 C C . LEU A 1 131 ? 20.666 -12.853 -19.963 1.00 89.25 131 LEU A C 1
ATOM 1034 O O . LEU A 1 131 ? 21.541 -12.386 -19.234 1.00 89.25 131 LEU A O 1
ATOM 1038 N N . PHE A 1 132 ? 19.708 -12.108 -20.512 1.00 92.94 132 PHE A N 1
ATOM 1039 C CA . PHE A 1 132 ? 19.615 -10.662 -20.350 1.00 92.94 132 PHE A CA 1
ATOM 1040 C C . PHE A 1 132 ? 19.417 -10.242 -18.888 1.00 92.94 132 PHE A C 1
ATOM 1042 O O . PHE A 1 132 ? 20.169 -9.415 -18.367 1.00 92.94 132 PHE A O 1
ATOM 1049 N N . LEU A 1 133 ? 18.455 -10.850 -18.188 1.00 91.88 133 LEU A N 1
ATOM 1050 C CA . LEU A 1 133 ? 18.193 -10.548 -16.779 1.00 91.88 133 LEU A CA 1
ATOM 1051 C C . LEU A 1 133 ? 19.358 -10.971 -15.875 1.00 91.88 133 LEU A C 1
ATOM 1053 O O . LEU A 1 133 ? 19.704 -10.241 -14.948 1.00 91.88 133 LEU A O 1
ATOM 1057 N N . SER A 1 134 ? 20.036 -12.078 -16.191 1.00 90.50 134 SER A N 1
ATOM 1058 C CA . SER A 1 134 ? 21.259 -12.496 -15.490 1.00 90.50 134 SER A CA 1
ATOM 1059 C C . SER A 1 134 ? 22.385 -11.469 -15.646 1.00 90.50 134 SER A C 1
ATOM 1061 O O . SER A 1 134 ? 23.121 -11.195 -14.698 1.00 90.50 134 SER A O 1
ATOM 1063 N N . GLN A 1 135 ? 22.523 -10.873 -16.834 1.00 91.81 135 GLN A N 1
ATOM 1064 C CA . GLN A 1 135 ? 23.507 -9.819 -17.086 1.00 91.81 135 GLN A CA 1
ATOM 1065 C C . GLN A 1 135 ? 23.161 -8.521 -16.358 1.00 91.81 135 GLN A C 1
ATOM 1067 O O . GLN A 1 135 ? 24.047 -7.927 -15.743 1.00 91.81 135 GLN A O 1
ATOM 1072 N N . LEU A 1 136 ? 21.890 -8.110 -16.365 1.00 93.00 136 LEU A N 1
ATOM 1073 C CA . LEU A 1 136 ? 21.425 -6.957 -15.591 1.00 93.00 136 LEU A CA 1
ATOM 1074 C C . LEU A 1 136 ? 21.675 -7.141 -14.094 1.00 93.00 136 LEU A C 1
ATOM 1076 O O . LEU A 1 136 ? 22.188 -6.234 -13.441 1.00 93.00 136 LEU A O 1
ATOM 1080 N N . GLU A 1 137 ? 21.385 -8.325 -13.562 1.00 90.75 137 GLU A N 1
ATOM 1081 C CA . GLU A 1 137 ? 21.622 -8.651 -12.159 1.00 90.75 137 GLU A CA 1
ATOM 1082 C C . GLU A 1 137 ? 23.122 -8.642 -11.818 1.00 90.75 137 GLU A C 1
ATOM 1084 O O . GLU A 1 137 ? 23.533 -8.087 -10.796 1.00 90.75 137 GLU A O 1
ATOM 1089 N N . ALA A 1 138 ? 23.974 -9.168 -12.703 1.00 90.38 138 ALA A N 1
ATOM 1090 C CA . ALA A 1 138 ? 25.425 -9.076 -12.550 1.00 90.38 138 ALA A CA 1
ATOM 1091 C C . ALA A 1 138 ? 25.913 -7.615 -12.552 1.00 90.38 138 ALA A C 1
ATOM 1093 O O . ALA A 1 138 ? 26.778 -7.253 -11.748 1.00 90.38 138 ALA A O 1
ATOM 1094 N N . CYS A 1 139 ? 25.338 -6.760 -13.405 1.00 91.62 139 CYS A N 1
ATOM 1095 C CA . CYS A 1 139 ? 25.604 -5.323 -13.408 1.00 91.62 139 CYS A CA 1
ATOM 1096 C C . CYS A 1 139 ? 25.124 -4.649 -12.119 1.00 91.62 139 CYS A C 1
ATOM 1098 O O . CYS A 1 139 ? 25.857 -3.844 -11.553 1.00 91.62 139 CYS A O 1
ATOM 1100 N N . ARG A 1 140 ? 23.947 -4.993 -11.593 1.00 93.31 140 ARG A N 1
ATOM 1101 C CA . ARG A 1 140 ? 23.463 -4.468 -10.310 1.00 93.31 140 ARG A CA 1
ATOM 1102 C C . ARG A 1 140 ? 24.424 -4.815 -9.173 1.00 93.31 140 ARG A C 1
ATOM 1104 O O . ARG A 1 140 ? 24.846 -3.927 -8.433 1.00 93.31 140 ARG A O 1
ATOM 1111 N N . ARG A 1 141 ? 24.837 -6.085 -9.073 1.00 89.00 141 ARG A N 1
ATOM 1112 C CA . ARG A 1 141 ? 25.779 -6.573 -8.045 1.00 89.00 141 ARG A CA 1
ATOM 1113 C C . ARG A 1 141 ? 27.160 -5.925 -8.143 1.00 89.00 141 ARG A C 1
ATOM 1115 O O . ARG A 1 141 ? 27.837 -5.783 -7.130 1.00 89.00 141 ARG A O 1
ATOM 1122 N N . SER A 1 142 ? 27.580 -5.490 -9.332 1.00 90.31 142 SER A N 1
ATOM 1123 C CA . SER A 1 142 ? 28.835 -4.751 -9.526 1.00 90.31 142 SER A CA 1
ATOM 1124 C C . SER A 1 142 ? 28.722 -3.242 -9.246 1.00 90.31 142 SER A C 1
ATOM 1126 O O . SER A 1 142 ? 29.684 -2.504 -9.486 1.00 90.31 142 SER A O 1
ATOM 1128 N N . GLY A 1 143 ? 27.571 -2.769 -8.751 1.00 89.56 143 GLY A N 1
ATOM 1129 C CA . GLY A 1 143 ? 27.289 -1.347 -8.543 1.00 89.56 143 GLY A CA 1
ATOM 1130 C C . GLY A 1 143 ? 27.042 -0.605 -9.855 1.00 89.56 143 GLY A C 1
ATOM 1131 O O . GLY A 1 143 ? 27.556 0.496 -10.043 1.00 89.56 143 GLY A O 1
ATOM 1132 N N . TRP A 1 144 ? 26.332 -1.247 -10.787 1.00 90.31 144 TRP A N 1
ATOM 1133 C CA . TRP A 1 144 ? 26.035 -0.770 -12.143 1.00 90.31 144 TRP A CA 1
ATOM 1134 C C . TRP A 1 144 ? 27.276 -0.484 -12.994 1.00 90.31 144 TRP A C 1
ATOM 1136 O O . TRP A 1 144 ? 27.252 0.281 -13.958 1.00 90.31 144 TRP A O 1
ATOM 1146 N N . ARG A 1 145 ? 28.394 -1.141 -12.664 1.00 83.81 145 ARG A N 1
ATOM 1147 C CA . ARG A 1 145 ? 29.635 -1.052 -13.433 1.00 83.81 145 ARG A CA 1
ATOM 1148 C C . ARG A 1 145 ? 29.627 -2.109 -14.529 1.00 83.81 145 ARG A C 1
ATOM 1150 O O . ARG A 1 145 ? 29.595 -3.308 -14.249 1.00 83.81 145 ARG A O 1
ATOM 1157 N N . LEU A 1 146 ? 29.744 -1.663 -15.777 1.00 76.44 146 LEU A N 1
ATOM 1158 C CA . LEU A 1 146 ? 29.973 -2.521 -16.942 1.00 76.44 146 LEU A CA 1
ATOM 1159 C C . LEU A 1 146 ? 31.372 -3.155 -16.874 1.00 76.44 146 LEU A C 1
ATOM 1161 O O . LEU A 1 146 ? 32.315 -2.695 -17.518 1.00 76.44 146 LEU A O 1
ATOM 1165 N N . ASP A 1 147 ? 31.529 -4.222 -16.088 1.00 63.41 147 ASP A N 1
ATOM 1166 C CA . ASP A 1 147 ? 32.740 -5.048 -16.089 1.00 63.41 147 ASP A CA 1
ATOM 1167 C C . ASP A 1 147 ? 32.651 -6.114 -17.192 1.00 63.41 147 ASP A C 1
ATOM 1169 O O . ASP A 1 147 ? 32.624 -7.318 -16.942 1.00 63.41 147 ASP A O 1
ATOM 1173 N N . ILE A 1 148 ? 32.621 -5.658 -18.450 1.00 57.75 148 ILE A N 1
ATOM 1174 C CA . ILE A 1 148 ? 32.609 -6.534 -19.640 1.00 57.75 148 ILE A CA 1
ATOM 1175 C C . ILE A 1 148 ? 33.869 -7.430 -19.675 1.00 57.75 148 ILE A C 1
ATOM 1177 O O . ILE A 1 148 ? 33.900 -8.447 -20.364 1.00 57.75 148 ILE A O 1
ATOM 1181 N N . SER A 1 149 ? 34.912 -7.098 -18.903 1.00 50.72 149 SER A N 1
ATOM 1182 C CA . SER A 1 149 ? 36.128 -7.908 -18.781 1.00 50.72 149 SER A CA 1
ATOM 1183 C C . SER A 1 149 ? 35.956 -9.214 -17.994 1.00 50.72 149 SER A C 1
ATOM 1185 O O . SER A 1 149 ? 36.738 -10.138 -18.223 1.00 50.72 149 SER A O 1
ATOM 1187 N N . ARG A 1 150 ? 34.966 -9.333 -17.095 1.00 51.19 150 ARG A N 1
ATOM 1188 C CA . ARG A 1 150 ? 34.770 -10.550 -16.276 1.00 51.19 150 ARG A CA 1
ATOM 1189 C C . ARG A 1 150 ? 34.044 -11.689 -16.996 1.00 51.19 150 ARG A C 1
ATOM 1191 O O . ARG A 1 150 ? 34.171 -12.827 -16.566 1.00 51.19 150 ARG A O 1
ATOM 1198 N N . VAL A 1 151 ? 33.410 -11.428 -18.140 1.00 52.16 151 VAL A N 1
ATOM 1199 C CA . VAL A 1 151 ? 32.820 -12.460 -19.026 1.00 52.16 151 VAL A CA 1
ATOM 1200 C C . VAL A 1 151 ? 33.888 -13.058 -19.969 1.00 52.16 151 VAL A C 1
ATOM 1202 O O . VAL A 1 151 ? 33.621 -13.444 -21.096 1.00 52.16 151 VAL A O 1
ATOM 1205 N N . GLY A 1 152 ? 35.144 -13.120 -19.513 1.00 41.66 152 GLY A N 1
ATOM 1206 C CA . GLY A 1 152 ? 36.266 -13.701 -20.248 1.00 41.66 152 GLY A CA 1
ATOM 1207 C C . GLY A 1 152 ? 36.807 -12.809 -21.367 1.00 41.66 152 GLY A C 1
ATOM 1208 O O . GLY A 1 152 ? 36.430 -12.967 -22.521 1.00 41.66 152 GLY A O 1
ATOM 1209 N N . LEU A 1 153 ? 37.719 -11.878 -21.042 1.00 40.16 153 LEU A N 1
ATOM 1210 C CA . LEU A 1 153 ? 38.936 -11.571 -21.827 1.00 40.16 153 LEU A CA 1
ATOM 1211 C C . LEU A 1 153 ? 39.679 -10.340 -21.280 1.00 40.16 153 LEU A C 1
ATOM 1213 O O . LEU A 1 153 ? 39.085 -9.340 -20.879 1.00 40.16 153 LEU A O 1
ATOM 1217 N N . ASN A 1 154 ? 41.005 -10.449 -21.351 1.00 32.50 154 ASN A N 1
ATOM 1218 C CA . ASN A 1 154 ? 42.033 -9.607 -20.745 1.00 32.50 154 ASN A CA 1
ATOM 1219 C C . ASN A 1 154 ? 41.871 -8.089 -20.938 1.00 32.50 154 ASN A C 1
ATOM 1221 O O . ASN A 1 154 ? 41.539 -7.578 -22.006 1.00 32.50 154 ASN A O 1
ATOM 1225 N N . ARG A 1 155 ? 42.164 -7.380 -19.845 1.00 33.97 155 ARG A N 1
ATOM 1226 C CA . ARG A 1 155 ? 41.887 -5.966 -19.588 1.00 33.97 155 ARG A CA 1
ATOM 1227 C C . ARG A 1 155 ? 43.078 -5.088 -19.994 1.00 33.97 155 ARG A C 1
ATOM 1229 O O . ARG A 1 155 ? 44.144 -5.191 -19.395 1.00 33.97 155 ARG A O 1
ATOM 1236 N N . THR A 1 156 ? 42.891 -4.162 -20.934 1.00 38.50 156 THR A N 1
ATOM 1237 C CA . THR A 1 156 ? 43.806 -3.024 -21.153 1.00 38.50 156 THR A CA 1
ATOM 1238 C C . THR A 1 156 ? 43.219 -1.770 -20.505 1.00 38.50 156 THR A C 1
ATOM 1240 O O . THR A 1 156 ? 42.084 -1.394 -20.790 1.00 38.50 156 THR A O 1
ATOM 1243 N N . LYS A 1 157 ? 43.974 -1.137 -19.599 1.00 41.78 157 LYS A N 1
ATOM 1244 C CA . LYS A 1 157 ? 43.564 0.057 -18.841 1.00 41.78 157 LYS A CA 1
ATOM 1245 C C . LYS A 1 157 ? 43.440 1.270 -19.780 1.00 41.78 157 LYS A C 1
ATOM 1247 O O . LYS A 1 157 ? 44.460 1.764 -20.248 1.00 41.78 157 LYS A O 1
ATOM 1252 N N . SER A 1 158 ? 42.221 1.756 -20.025 1.00 37.78 158 SER A N 1
ATOM 1253 C CA . SER A 1 158 ? 41.987 3.057 -20.674 1.00 37.78 158 SER A CA 1
ATOM 1254 C C . SER A 1 158 ? 41.796 4.150 -19.618 1.00 37.78 158 SER A C 1
ATOM 1256 O O . SER A 1 158 ? 41.101 3.928 -18.625 1.00 37.78 158 SER A O 1
ATOM 1258 N N . LYS A 1 159 ? 42.441 5.305 -19.818 1.00 41.84 159 LYS A N 1
ATOM 1259 C CA . LYS A 1 159 ? 42.374 6.506 -18.973 1.00 41.84 159 LYS A CA 1
ATOM 1260 C C . LYS A 1 159 ? 41.526 7.561 -19.696 1.00 41.84 159 LYS A C 1
ATOM 1262 O O . LYS A 1 159 ? 42.090 8.320 -20.470 1.00 41.84 159 LYS A O 1
ATOM 1267 N N . ASP A 1 160 ? 40.222 7.631 -19.431 1.00 43.72 160 ASP A N 1
ATOM 1268 C CA . ASP A 1 160 ? 39.394 8.769 -19.869 1.00 43.72 160 ASP A CA 1
ATOM 1269 C C . ASP A 1 160 ? 38.799 9.512 -18.654 1.00 43.72 160 ASP A C 1
ATOM 1271 O O . ASP A 1 160 ? 38.165 8.871 -17.812 1.00 43.72 160 ASP A O 1
ATOM 1275 N N . PRO A 1 161 ? 39.007 10.841 -18.517 1.00 42.28 161 PRO A N 1
ATOM 1276 C CA . PRO A 1 161 ? 38.726 11.590 -17.286 1.00 42.28 161 PRO A CA 1
ATOM 1277 C C . PRO A 1 161 ? 37.371 12.338 -17.233 1.00 42.28 161 PRO A C 1
ATOM 1279 O O . PRO A 1 161 ? 37.243 13.281 -16.456 1.00 42.28 161 PRO A O 1
ATOM 1282 N N . LEU A 1 162 ? 36.347 11.963 -18.010 1.00 47.91 162 LEU A N 1
ATOM 1283 C CA . LEU A 1 162 ? 35.141 12.802 -18.192 1.00 47.91 162 LEU A CA 1
ATOM 1284 C C . LEU A 1 162 ? 33.993 12.645 -17.167 1.00 47.91 162 LEU A C 1
ATOM 1286 O O . LEU A 1 162 ? 32.970 13.302 -17.319 1.00 47.91 162 LEU A O 1
ATOM 1290 N N . PHE A 1 163 ? 34.147 11.864 -16.095 1.00 48.91 163 PHE A N 1
ATOM 1291 C CA . PHE A 1 163 ? 33.146 11.775 -15.016 1.00 48.91 163 PHE A CA 1
ATOM 1292 C C . PHE A 1 163 ? 33.750 12.218 -13.673 1.00 48.91 163 PHE A C 1
ATOM 1294 O O . PHE A 1 163 ? 34.208 11.398 -12.879 1.00 48.91 163 PHE A O 1
ATOM 1301 N N . ARG A 1 164 ? 33.789 13.535 -13.414 1.00 40.31 164 ARG A N 1
ATOM 1302 C CA . ARG A 1 164 ? 34.114 14.111 -12.093 1.00 40.31 164 ARG A CA 1
ATOM 1303 C C . ARG A 1 164 ? 32.854 14.683 -11.446 1.00 40.31 164 ARG A C 1
ATOM 1305 O O . ARG A 1 164 ? 32.496 15.828 -11.682 1.00 40.31 164 ARG A O 1
ATOM 1312 N N . GLY A 1 165 ? 32.244 13.868 -10.596 1.00 48.81 165 GLY A N 1
ATOM 1313 C CA . GLY A 1 165 ? 31.183 14.236 -9.661 1.00 48.81 165 GLY A CA 1
ATOM 1314 C C . GLY A 1 165 ? 30.977 13.076 -8.691 1.00 48.81 165 GLY A C 1
ATOM 1315 O O . GLY A 1 165 ? 30.160 12.198 -8.933 1.00 48.81 165 GLY A O 1
ATOM 1316 N N . HIS A 1 166 ? 31.788 12.995 -7.631 1.00 54.94 166 HIS A N 1
ATOM 1317 C CA . HIS A 1 166 ? 31.803 11.820 -6.744 1.00 54.94 166 HIS A CA 1
ATOM 1318 C C . HIS A 1 166 ? 30.538 11.662 -5.878 1.00 54.94 166 HIS A C 1
ATOM 1320 O O . HIS A 1 166 ? 30.335 10.585 -5.323 1.00 54.94 166 HIS A O 1
ATOM 1326 N N . HIS A 1 167 ? 29.676 12.682 -5.802 1.00 54.06 167 HIS A N 1
ATOM 1327 C CA . HIS A 1 167 ? 28.428 12.632 -5.034 1.00 54.06 167 HIS A CA 1
ATOM 1328 C C . HIS A 1 167 ? 27.217 12.077 -5.814 1.00 54.06 167 HIS A C 1
ATOM 1330 O O . HIS A 1 167 ? 26.243 11.687 -5.179 1.00 54.06 167 HIS A O 1
ATOM 1336 N N . ASP A 1 168 ? 27.297 11.909 -7.142 1.00 68.12 168 ASP A N 1
ATOM 1337 C CA . ASP A 1 168 ? 26.153 11.454 -7.961 1.00 68.12 168 ASP A CA 1
ATOM 1338 C C . ASP A 1 168 ? 26.056 9.928 -8.134 1.00 68.12 168 ASP A C 1
ATOM 1340 O O . ASP A 1 168 ? 25.019 9.406 -8.540 1.00 68.12 168 ASP A O 1
ATOM 1344 N N . LEU A 1 169 ? 27.116 9.176 -7.817 1.00 80.00 169 LEU A N 1
ATOM 1345 C CA . LEU A 1 169 ? 27.167 7.736 -8.118 1.00 80.00 169 LEU A CA 1
ATOM 1346 C C . LEU A 1 169 ? 26.189 6.904 -7.272 1.00 80.00 169 LEU A C 1
ATOM 1348 O O . LEU A 1 169 ? 25.644 5.917 -7.762 1.00 80.00 169 LEU A O 1
ATOM 1352 N N . SER A 1 170 ? 25.961 7.296 -6.013 1.00 84.88 170 SER A N 1
ATOM 1353 C CA . SER A 1 170 ? 25.006 6.609 -5.128 1.00 84.88 170 SER A CA 1
ATOM 1354 C C . SER A 1 170 ? 23.562 6.819 -5.596 1.00 84.88 170 SER A C 1
ATOM 1356 O O . SER A 1 170 ? 22.759 5.883 -5.645 1.00 84.88 170 SER A O 1
ATOM 1358 N N . ASP A 1 171 ? 23.252 8.046 -6.014 1.00 88.69 171 ASP A N 1
ATOM 1359 C CA . ASP A 1 171 ? 21.929 8.404 -6.512 1.00 88.69 171 ASP A CA 1
ATOM 1360 C C . ASP A 1 171 ? 21.647 7.751 -7.873 1.00 88.69 171 ASP A C 1
ATOM 1362 O O . ASP A 1 171 ? 20.573 7.190 -8.093 1.00 88.69 171 ASP A O 1
ATOM 1366 N N . GLN A 1 172 ? 22.646 7.708 -8.760 1.00 90.06 172 GLN A N 1
ATOM 1367 C CA . GLN A 1 172 ? 22.545 6.984 -10.025 1.00 90.06 172 GLN A CA 1
ATOM 1368 C C . GLN A 1 172 ? 22.290 5.486 -9.809 1.00 90.06 172 GLN A C 1
ATOM 1370 O O . GLN A 1 172 ? 21.374 4.922 -10.406 1.00 90.06 172 GLN A O 1
ATOM 1375 N N . ALA A 1 173 ? 23.050 4.836 -8.922 1.00 91.62 173 ALA A N 1
ATOM 1376 C CA . ALA A 1 173 ? 22.859 3.420 -8.615 1.00 91.62 173 ALA A CA 1
ATOM 1377 C C . ALA A 1 173 ? 21.464 3.133 -8.034 1.00 91.62 173 ALA A C 1
ATOM 1379 O O . ALA A 1 173 ? 20.858 2.105 -8.346 1.00 91.62 173 ALA A O 1
ATOM 1380 N N . THR A 1 174 ? 20.934 4.050 -7.222 1.00 92.06 174 THR A N 1
ATOM 1381 C CA . THR A 1 174 ? 19.577 3.952 -6.670 1.00 92.06 174 THR A CA 1
ATOM 1382 C C . THR A 1 174 ? 18.528 4.069 -7.774 1.00 92.06 174 THR A C 1
ATOM 1384 O O . THR A 1 174 ? 17.668 3.195 -7.877 1.00 92.06 174 THR A O 1
ATOM 1387 N N . ARG A 1 175 ? 18.645 5.068 -8.660 1.00 93.56 175 ARG A N 1
ATOM 1388 C CA . ARG A 1 175 ? 17.748 5.259 -9.814 1.00 93.56 175 ARG A CA 1
ATOM 1389 C C . ARG A 1 175 ? 17.756 4.073 -10.775 1.00 93.56 175 ARG A C 1
ATOM 1391 O O . ARG A 1 175 ? 16.692 3.641 -11.208 1.00 93.56 175 ARG A O 1
ATOM 1398 N N . LEU A 1 176 ? 18.928 3.515 -11.066 1.00 94.75 176 LEU A N 1
ATOM 1399 C CA . LEU A 1 176 ? 19.060 2.314 -11.894 1.00 94.75 176 LEU A CA 1
ATOM 1400 C C . LEU A 1 176 ? 18.420 1.093 -11.237 1.00 94.75 176 LEU A C 1
ATOM 1402 O O . LEU A 1 176 ? 17.720 0.336 -11.903 1.00 94.75 176 LEU A O 1
ATOM 1406 N N . THR A 1 177 ? 18.612 0.923 -9.928 1.00 95.12 177 THR A N 1
ATOM 1407 C CA . THR A 1 177 ? 17.976 -0.168 -9.175 1.00 95.12 177 THR A CA 1
ATOM 1408 C C . THR A 1 177 ? 16.458 -0.032 -9.178 1.00 95.12 177 THR A C 1
ATOM 1410 O O . THR A 1 177 ? 15.765 -1.029 -9.359 1.00 95.12 177 THR A O 1
ATOM 1413 N N . ASP A 1 178 ? 15.937 1.185 -9.043 1.00 95.06 178 ASP A N 1
ATOM 1414 C CA . ASP A 1 178 ? 14.507 1.459 -9.165 1.00 95.06 178 ASP A CA 1
ATOM 1415 C C . ASP A 1 178 ? 13.973 1.155 -10.565 1.00 95.06 178 ASP A C 1
ATOM 1417 O O . ASP A 1 178 ? 12.966 0.464 -10.684 1.00 95.06 178 ASP A O 1
ATOM 1421 N N . GLY A 1 179 ? 14.658 1.619 -11.614 1.00 96.00 179 GLY A N 1
ATOM 1422 C CA . GLY A 1 179 ? 14.291 1.328 -13.000 1.00 96.00 179 GLY A CA 1
ATOM 1423 C C . GLY A 1 179 ? 14.321 -0.168 -13.311 1.00 96.00 179 GLY A C 1
ATOM 1424 O O . GLY A 1 179 ? 13.434 -0.684 -13.991 1.00 96.00 179 GLY A O 1
ATOM 1425 N N . PHE A 1 180 ? 15.303 -0.885 -12.762 1.00 96.19 180 PHE A N 1
ATOM 1426 C CA . PHE A 1 180 ? 15.388 -2.339 -12.849 1.00 96.19 180 PHE A CA 1
ATOM 1427 C C . PHE A 1 180 ? 14.223 -3.027 -12.134 1.00 96.19 180 PHE A C 1
ATOM 1429 O O . PHE A 1 180 ? 13.609 -3.911 -12.718 1.00 96.19 180 PHE A O 1
ATOM 1436 N N . CYS A 1 181 ? 13.852 -2.590 -10.928 1.00 96.31 181 CYS A N 1
ATOM 1437 C CA . CYS A 1 181 ? 12.661 -3.102 -10.243 1.00 96.31 181 CYS A CA 1
ATOM 1438 C C . CYS A 1 181 ? 11.387 -2.836 -11.056 1.00 96.31 181 CYS A C 1
ATOM 1440 O O . CYS A 1 181 ? 10.566 -3.734 -11.215 1.00 96.31 181 CYS A O 1
ATOM 1442 N N . ASP A 1 182 ? 11.248 -1.636 -11.626 1.00 96.12 182 ASP A N 1
ATOM 1443 C CA . ASP A 1 182 ? 10.123 -1.280 -12.496 1.00 96.12 182 ASP A CA 1
ATOM 1444 C C . ASP A 1 182 ? 10.093 -2.176 -13.757 1.00 96.12 182 ASP A C 1
ATOM 1446 O O . ASP A 1 182 ? 9.019 -2.533 -14.240 1.00 96.12 182 ASP A O 1
ATOM 1450 N N . LEU A 1 183 ? 11.258 -2.590 -14.277 1.00 95.38 183 LEU A N 1
ATOM 1451 C CA . LEU A 1 183 ? 11.374 -3.535 -15.397 1.00 95.38 183 LEU A CA 1
ATOM 1452 C C . LEU A 1 183 ? 10.958 -4.943 -15.000 1.00 95.38 183 LEU A C 1
ATOM 1454 O O . LEU A 1 183 ? 10.139 -5.547 -15.687 1.00 95.38 183 LEU A O 1
ATOM 1458 N N . VAL A 1 184 ? 11.490 -5.449 -13.893 1.00 94.12 184 VAL A N 1
ATOM 1459 C CA . VAL A 1 184 ? 11.111 -6.756 -13.362 1.00 94.12 184 VAL A CA 1
ATOM 1460 C C . VAL A 1 184 ? 9.596 -6.794 -13.146 1.00 94.12 184 VAL A C 1
ATOM 1462 O O . VAL A 1 184 ? 8.943 -7.681 -13.677 1.00 94.12 184 VAL A O 1
ATOM 1465 N N . LEU A 1 185 ? 9.002 -5.787 -12.498 1.00 94.38 185 LEU A N 1
ATOM 1466 C CA . LEU A 1 185 ? 7.546 -5.697 -12.324 1.00 94.38 185 LEU A CA 1
ATOM 1467 C C . LEU A 1 185 ? 6.783 -5.659 -13.647 1.00 94.38 185 LEU A C 1
ATOM 1469 O O . LEU A 1 185 ? 5.756 -6.320 -13.778 1.00 94.38 185 LEU A O 1
ATOM 1473 N N . ALA A 1 186 ? 7.262 -4.899 -14.633 1.00 94.25 186 ALA A N 1
ATOM 1474 C CA . ALA A 1 186 ? 6.621 -4.838 -15.941 1.00 94.25 186 ALA A CA 1
ATOM 1475 C C . ALA A 1 186 ? 6.630 -6.207 -16.644 1.00 94.25 186 ALA A C 1
ATOM 1477 O O . ALA A 1 186 ? 5.630 -6.570 -17.259 1.00 94.25 186 ALA A O 1
ATOM 1478 N N . ILE A 1 187 ? 7.710 -6.983 -16.500 1.00 91.31 187 ILE A N 1
ATOM 1479 C CA . ILE A 1 187 ? 7.797 -8.366 -16.991 1.00 91.31 187 ILE A CA 1
ATOM 1480 C C . ILE A 1 187 ? 6.822 -9.267 -16.214 1.00 91.31 187 ILE A C 1
ATOM 1482 O O . ILE A 1 187 ? 6.000 -9.932 -16.837 1.00 91.31 187 ILE A O 1
ATOM 1486 N N . PHE A 1 188 ? 6.830 -9.209 -14.873 1.00 88.44 188 PHE A N 1
ATOM 1487 C CA . PHE A 1 188 ? 5.895 -9.941 -13.992 1.00 88.44 188 PHE A CA 1
ATOM 1488 C C . PHE A 1 188 ? 4.423 -9.702 -14.357 1.00 88.44 188 PHE A C 1
ATOM 1490 O O . PHE A 1 188 ? 3.586 -10.595 -14.252 1.00 88.44 188 PHE A O 1
ATOM 1497 N N . THR A 1 189 ? 4.108 -8.470 -14.751 1.00 90.38 189 THR A N 1
ATOM 1498 C CA . THR A 1 189 ? 2.751 -8.012 -15.058 1.00 90.38 189 THR A CA 1
ATOM 1499 C C . THR A 1 189 ? 2.278 -8.463 -16.445 1.00 90.38 189 THR A C 1
ATOM 1501 O O . THR A 1 189 ? 1.070 -8.554 -16.679 1.00 90.38 189 THR A O 1
ATOM 1504 N N . GLN A 1 190 ? 3.206 -8.695 -17.380 1.00 87.56 190 GLN A N 1
ATOM 1505 C CA . GLN A 1 190 ? 2.895 -9.138 -18.742 1.00 87.56 190 GLN A CA 1
ATOM 1506 C C . GLN A 1 190 ? 2.742 -10.654 -18.833 1.00 87.56 190 GLN A C 1
ATOM 1508 O O . GLN A 1 190 ? 1.798 -11.114 -19.470 1.00 87.56 190 GLN A O 1
ATOM 1513 N N . ASP A 1 191 ? 3.643 -11.414 -18.210 1.00 80.75 191 ASP A N 1
ATOM 1514 C CA . ASP A 1 191 ? 3.661 -12.869 -18.334 1.00 80.75 191 ASP A CA 1
ATOM 1515 C C . ASP A 1 191 ? 4.160 -13.545 -17.049 1.00 80.75 191 ASP A C 1
ATOM 1517 O O . ASP A 1 191 ? 5.340 -13.502 -16.693 1.00 80.75 191 ASP A O 1
ATOM 1521 N N . SER A 1 192 ? 3.225 -14.191 -16.355 1.00 72.44 192 SER A N 1
ATOM 1522 C CA . SER A 1 192 ? 3.463 -14.877 -15.087 1.00 72.44 192 SER A CA 1
ATOM 1523 C C . SER A 1 192 ? 4.182 -16.216 -15.246 1.00 72.44 192 SER A C 1
ATOM 1525 O O . SER A 1 192 ? 5.012 -16.576 -14.408 1.00 72.44 192 SER A O 1
ATOM 1527 N N . SER A 1 193 ? 3.912 -16.939 -16.338 1.00 72.06 193 SER A N 1
ATOM 1528 C CA . SER A 1 193 ? 4.580 -18.200 -16.683 1.00 72.06 193 SER A CA 1
ATOM 1529 C C . SER A 1 193 ? 6.054 -17.979 -16.981 1.00 72.06 193 SER A C 1
ATOM 1531 O O . SER A 1 193 ? 6.910 -18.724 -16.497 1.00 72.06 193 SER A O 1
ATOM 1533 N N . THR A 1 194 ? 6.357 -16.898 -17.699 1.00 68.94 194 THR A N 1
ATOM 1534 C CA . THR A 1 194 ? 7.717 -16.558 -18.108 1.00 68.94 194 THR A CA 1
ATOM 1535 C C . THR A 1 194 ? 8.654 -16.414 -16.913 1.00 68.94 194 THR A C 1
ATOM 1537 O O . THR A 1 194 ? 9.829 -16.753 -17.025 1.00 68.94 194 THR A O 1
ATOM 1540 N N . LEU A 1 195 ? 8.185 -16.012 -15.733 1.00 65.19 195 LEU A N 1
ATOM 1541 C CA . LEU A 1 195 ? 9.091 -15.858 -14.602 1.00 65.19 195 LEU A CA 1
ATOM 1542 C C . LEU A 1 195 ? 9.583 -17.185 -14.014 1.00 65.19 195 LEU A C 1
ATOM 1544 O O . LEU A 1 195 ? 10.785 -17.371 -13.813 1.00 65.19 195 LEU A O 1
ATOM 1548 N N . HIS A 1 196 ? 8.652 -18.103 -13.755 1.00 66.50 196 HIS A N 1
ATOM 1549 C CA . HIS A 1 196 ? 8.962 -19.398 -13.154 1.00 66.50 196 HIS A CA 1
ATOM 1550 C C . HIS A 1 196 ? 9.649 -20.336 -14.150 1.00 66.50 196 HIS A C 1
ATOM 1552 O O . HIS A 1 196 ? 10.548 -21.084 -13.767 1.00 66.50 196 HIS A O 1
ATOM 1558 N N . GLU A 1 197 ? 9.264 -20.279 -15.427 1.00 69.19 197 GLU A N 1
ATOM 1559 C CA . GLU A 1 197 ? 9.825 -21.147 -16.465 1.00 69.19 197 GLU A CA 1
ATOM 1560 C C . GLU A 1 197 ? 11.162 -20.624 -17.007 1.00 69.19 197 GLU A C 1
ATOM 1562 O O . GLU A 1 197 ? 12.080 -21.411 -17.247 1.00 69.19 197 GLU A O 1
ATOM 1567 N N . SER A 1 198 ? 11.320 -19.303 -17.162 1.00 57.06 198 SER A N 1
ATOM 1568 C CA . SER A 1 198 ? 12.471 -18.748 -17.888 1.00 57.06 198 SER A CA 1
ATOM 1569 C C . SER A 1 198 ? 13.680 -18.489 -17.008 1.00 57.06 198 SER A C 1
ATOM 1571 O O . SER A 1 198 ? 14.797 -18.770 -17.432 1.00 57.06 198 SER A O 1
ATOM 1573 N N . LEU A 1 199 ? 13.512 -17.938 -15.802 1.00 57.72 199 LEU A N 1
ATOM 1574 C CA . LEU A 1 199 ? 14.651 -17.408 -15.040 1.00 57.72 199 LEU A CA 1
ATOM 1575 C C . LEU A 1 199 ? 15.440 -18.468 -14.266 1.00 57.72 199 LEU A C 1
ATOM 1577 O O . LEU A 1 199 ? 16.575 -18.212 -13.859 1.00 57.72 199 LEU A O 1
ATOM 1581 N N . GLY A 1 200 ? 14.872 -19.664 -14.098 1.00 64.94 200 GLY A N 1
ATOM 1582 C CA . GLY A 1 200 ? 15.314 -20.608 -13.076 1.00 64.94 200 GLY A CA 1
ATOM 1583 C C . GLY A 1 200 ? 14.956 -20.102 -11.674 1.00 64.94 200 GLY A C 1
ATOM 1584 O O . GLY A 1 200 ? 14.921 -18.896 -11.423 1.00 64.94 200 GLY A O 1
ATOM 1585 N N . ASN A 1 201 ? 14.688 -21.026 -10.748 1.00 74.50 201 ASN A N 1
ATOM 1586 C CA . ASN A 1 201 ? 14.136 -20.671 -9.436 1.00 74.50 201 ASN A CA 1
ATOM 1587 C C . ASN A 1 201 ? 14.980 -19.629 -8.690 1.00 74.50 201 ASN A C 1
ATOM 1589 O O . ASN A 1 201 ? 14.443 -18.656 -8.175 1.00 74.50 201 ASN A O 1
ATOM 1593 N N . THR A 1 202 ? 16.304 -19.772 -8.682 1.00 84.62 202 THR A N 1
ATOM 1594 C CA . THR A 1 202 ? 17.179 -18.932 -7.855 1.00 84.62 202 THR A CA 1
ATOM 1595 C C . THR A 1 202 ? 17.143 -17.455 -8.261 1.00 84.62 202 THR A C 1
ATOM 1597 O O . THR A 1 202 ? 16.940 -16.590 -7.414 1.00 84.62 202 THR A O 1
ATOM 1600 N N . LEU A 1 203 ? 17.285 -17.154 -9.559 1.00 85.00 203 LEU A N 1
ATOM 1601 C CA . LEU A 1 203 ? 17.285 -15.770 -10.041 1.00 85.00 203 LEU A CA 1
ATOM 1602 C C . LEU A 1 203 ? 15.895 -15.139 -9.927 1.00 85.00 203 LEU A C 1
ATOM 1604 O O . LEU A 1 203 ? 15.792 -13.981 -9.537 1.00 85.00 203 LEU A O 1
ATOM 1608 N N . ALA A 1 204 ? 14.832 -15.887 -10.241 1.00 86.62 204 ALA A N 1
ATOM 1609 C CA . ALA A 1 204 ? 13.464 -15.399 -10.086 1.00 86.62 204 ALA A CA 1
ATOM 1610 C C . ALA A 1 204 ? 13.212 -14.928 -8.647 1.00 86.62 204 ALA A C 1
ATOM 1612 O O . ALA A 1 204 ? 12.756 -13.804 -8.436 1.00 86.62 204 ALA A O 1
ATOM 1613 N N . TRP A 1 205 ? 13.583 -15.750 -7.664 1.00 88.31 205 TRP A N 1
ATOM 1614 C CA . TRP A 1 205 ? 13.429 -15.407 -6.256 1.00 88.31 205 TRP A CA 1
ATOM 1615 C C . TRP A 1 205 ? 14.314 -14.242 -5.824 1.00 88.31 205 TRP A C 1
ATOM 1617 O O . TRP A 1 205 ? 13.808 -13.346 -5.158 1.00 88.31 205 TRP A O 1
ATOM 1627 N N . ASP A 1 206 ? 15.576 -14.172 -6.257 1.00 89.81 206 ASP A N 1
ATOM 1628 C CA . ASP A 1 206 ? 16.436 -13.008 -5.988 1.00 89.81 206 ASP A CA 1
ATOM 1629 C C . ASP A 1 206 ? 15.773 -11.691 -6.433 1.00 89.81 206 ASP A C 1
ATOM 1631 O O . ASP A 1 206 ? 15.844 -10.680 -5.728 1.00 89.81 206 ASP A O 1
ATOM 1635 N N . LEU A 1 207 ? 15.086 -11.705 -7.580 1.00 91.19 207 LEU A N 1
ATOM 1636 C CA . LEU A 1 207 ? 14.350 -10.547 -8.081 1.00 91.19 207 LEU A CA 1
ATOM 1637 C C . LEU A 1 207 ? 13.082 -10.264 -7.267 1.00 91.19 207 LEU A C 1
ATOM 1639 O O . LEU A 1 207 ? 12.836 -9.105 -6.946 1.00 91.19 207 LEU A O 1
ATOM 1643 N N . VAL A 1 208 ? 12.304 -11.284 -6.884 1.00 92.12 208 VAL A N 1
ATOM 1644 C CA . VAL A 1 208 ? 11.142 -11.119 -5.985 1.00 92.12 208 VAL A CA 1
ATOM 1645 C C . VAL A 1 208 ? 11.573 -10.484 -4.664 1.00 92.12 208 VAL A C 1
ATOM 1647 O O . VAL A 1 208 ? 10.972 -9.507 -4.222 1.00 92.12 208 VAL A O 1
ATOM 1650 N N . LEU A 1 209 ? 12.639 -11.002 -4.051 1.00 93.31 209 LEU A N 1
ATOM 1651 C CA . LEU A 1 209 ? 13.175 -10.479 -2.798 1.00 93.31 209 LEU A CA 1
ATOM 1652 C C . LEU A 1 209 ? 13.636 -9.030 -2.963 1.00 93.31 209 LEU A C 1
ATOM 1654 O O . LEU A 1 209 ? 13.325 -8.197 -2.117 1.00 93.31 209 LEU A O 1
ATOM 1658 N N . LEU A 1 210 ? 14.284 -8.691 -4.081 1.00 93.94 210 LEU A N 1
ATOM 1659 C CA . LEU A 1 210 ? 14.641 -7.306 -4.390 1.00 93.94 210 LEU A CA 1
ATOM 1660 C C . LEU A 1 210 ? 13.402 -6.398 -4.507 1.00 93.94 210 LEU A C 1
ATOM 1662 O O . LEU A 1 210 ? 13.420 -5.272 -4.008 1.00 93.94 210 LEU A O 1
ATOM 1666 N N . LEU A 1 211 ? 12.320 -6.865 -5.137 1.00 95.50 211 LEU A N 1
ATOM 1667 C CA . LEU A 1 211 ? 11.068 -6.106 -5.229 1.00 95.50 211 LEU A CA 1
ATOM 1668 C C . LEU A 1 211 ? 10.431 -5.873 -3.853 1.00 95.50 211 LEU A C 1
ATOM 1670 O O . LEU A 1 211 ? 9.924 -4.775 -3.596 1.00 95.50 211 LEU A O 1
ATOM 1674 N N . LEU A 1 212 ? 10.492 -6.870 -2.965 1.00 95.12 212 LEU A N 1
ATOM 1675 C CA . LEU A 1 212 ? 10.039 -6.752 -1.578 1.00 95.12 212 LEU A CA 1
ATOM 1676 C C . LEU A 1 212 ? 10.904 -5.761 -0.792 1.00 95.12 212 LEU A C 1
ATOM 1678 O O . LEU A 1 212 ? 10.354 -4.837 -0.199 1.00 95.12 212 LEU A O 1
ATOM 1682 N N . GLU A 1 213 ? 12.235 -5.868 -0.861 1.00 93.94 213 GLU A N 1
ATOM 1683 C CA . GLU A 1 213 ? 13.177 -4.918 -0.237 1.00 93.94 213 GLU A CA 1
ATOM 1684 C C . GLU A 1 213 ? 12.916 -3.475 -0.703 1.00 93.94 213 GLU A C 1
ATOM 1686 O O . GLU A 1 213 ? 13.014 -2.521 0.071 1.00 93.94 213 GLU A O 1
ATOM 1691 N N . LYS A 1 214 ? 12.544 -3.295 -1.978 1.00 94.88 214 LYS A N 1
ATOM 1692 C CA . LYS A 1 214 ? 12.173 -1.997 -2.567 1.00 94.88 214 LYS A CA 1
ATOM 1693 C C . LYS A 1 214 ? 10.704 -1.620 -2.372 1.00 94.88 214 LYS A C 1
ATOM 1695 O O . LYS A 1 214 ? 10.248 -0.647 -2.975 1.00 94.88 214 LYS A O 1
ATOM 1700 N N . LYS A 1 215 ? 9.981 -2.350 -1.521 1.00 95.06 215 LYS A N 1
ATOM 1701 C CA . LYS A 1 215 ? 8.590 -2.106 -1.117 1.00 95.06 215 LYS A CA 1
ATOM 1702 C C . LYS A 1 215 ? 7.637 -1.931 -2.300 1.00 95.06 215 LYS A C 1
ATOM 1704 O O . LYS A 1 215 ? 6.727 -1.104 -2.271 1.00 95.06 215 LYS A O 1
ATOM 1709 N N . ARG A 1 216 ? 7.834 -2.703 -3.371 1.00 95.81 216 ARG A N 1
ATOM 1710 C CA . ARG A 1 216 ? 7.013 -2.639 -4.590 1.00 95.81 216 ARG A CA 1
ATOM 1711 C C . ARG A 1 216 ? 5.736 -3.481 -4.496 1.00 95.81 216 ARG A C 1
ATOM 1713 O O . ARG A 1 216 ? 5.323 -4.090 -5.476 1.00 95.81 216 ARG A O 1
ATOM 1720 N N . PHE A 1 217 ? 5.103 -3.484 -3.324 1.00 95.38 217 PHE A N 1
ATOM 1721 C CA . PHE A 1 217 ? 3.999 -4.380 -2.966 1.00 95.38 217 PHE A CA 1
ATOM 1722 C C . PHE A 1 217 ? 2.832 -4.286 -3.942 1.00 95.38 217 PHE A C 1
ATOM 1724 O O . PHE A 1 217 ? 2.509 -5.282 -4.574 1.00 95.38 217 PHE A O 1
ATOM 1731 N N . LYS A 1 218 ? 2.306 -3.077 -4.173 1.00 93.06 218 LYS A N 1
ATOM 1732 C CA . LYS A 1 218 ? 1.194 -2.845 -5.104 1.00 93.06 218 LYS A CA 1
ATOM 1733 C C . LYS A 1 218 ? 1.467 -3.380 -6.510 1.00 93.06 218 LYS A C 1
ATOM 1735 O O . LYS A 1 218 ? 0.601 -3.985 -7.122 1.00 93.06 218 LYS A O 1
ATOM 1740 N N . GLY A 1 219 ? 2.690 -3.201 -7.015 1.00 93.69 219 GLY A N 1
ATOM 1741 C CA . GLY A 1 219 ? 3.074 -3.728 -8.325 1.00 93.69 219 GLY A CA 1
ATOM 1742 C C . GLY A 1 219 ? 3.065 -5.258 -8.370 1.00 93.69 219 GLY A C 1
ATOM 1743 O O . GLY A 1 219 ? 2.603 -5.829 -9.352 1.00 93.69 219 GLY A O 1
ATOM 1744 N N . ILE A 1 220 ? 3.541 -5.915 -7.306 1.00 94.81 220 ILE A N 1
ATOM 1745 C CA . ILE A 1 220 ? 3.498 -7.379 -7.178 1.00 94.81 220 ILE A CA 1
ATOM 1746 C C . ILE A 1 220 ? 2.041 -7.852 -7.072 1.00 94.81 220 ILE A C 1
ATOM 1748 O O . ILE A 1 220 ? 1.647 -8.755 -7.804 1.00 94.81 220 ILE A O 1
ATOM 1752 N N . THR A 1 221 ? 1.229 -7.214 -6.225 1.00 95.19 221 THR A N 1
ATOM 1753 C CA . THR A 1 221 ? -0.191 -7.540 -6.033 1.00 95.19 221 THR A CA 1
ATOM 1754 C C . THR A 1 221 ? -0.982 -7.405 -7.338 1.00 95.19 221 THR A C 1
ATOM 1756 O O . THR A 1 221 ? -1.645 -8.354 -7.749 1.00 95.19 221 THR A O 1
ATOM 1759 N N . SER A 1 222 ? -0.834 -6.289 -8.063 1.00 93.50 222 SER A N 1
ATOM 1760 C CA . SER A 1 222 ? -1.488 -6.089 -9.367 1.00 93.50 222 SER A CA 1
ATOM 1761 C C . SER A 1 222 ? -1.013 -7.075 -10.441 1.00 93.50 222 SER A C 1
ATOM 1763 O O . SER A 1 222 ? -1.760 -7.389 -11.368 1.00 93.50 222 SER A O 1
ATOM 1765 N N . ALA A 1 223 ? 0.232 -7.558 -10.360 1.00 91.88 223 ALA A N 1
ATOM 1766 C CA . ALA A 1 223 ? 0.692 -8.625 -11.242 1.00 91.88 223 ALA A CA 1
ATOM 1767 C C . ALA A 1 223 ? -0.010 -9.947 -10.897 1.00 91.88 223 ALA A C 1
ATOM 1769 O O . ALA A 1 223 ? -0.545 -10.594 -11.797 1.00 91.88 223 ALA A O 1
ATOM 1770 N N . MET A 1 224 ? -0.063 -10.306 -9.609 1.00 93.31 224 MET A N 1
ATOM 1771 C CA . MET A 1 224 ? -0.712 -11.524 -9.112 1.00 93.31 224 MET A CA 1
ATOM 1772 C C . MET A 1 224 ? -2.208 -11.591 -9.418 1.00 93.31 224 MET A C 1
ATOM 1774 O O . MET A 1 224 ? -2.711 -12.673 -9.691 1.00 93.31 224 MET A O 1
ATOM 1778 N N . GLU A 1 225 ? -2.913 -10.461 -9.449 1.00 93.81 225 GLU A N 1
ATOM 1779 C CA . GLU A 1 225 ? -4.332 -10.399 -9.834 1.00 93.81 225 GLU A CA 1
ATOM 1780 C C . GLU A 1 225 ? -4.609 -11.039 -11.206 1.00 93.81 225 GLU A C 1
ATOM 1782 O O . GLU A 1 225 ? -5.674 -11.603 -11.446 1.00 93.81 225 GLU A O 1
ATOM 1787 N N . ARG A 1 226 ? -3.626 -11.012 -12.112 1.00 91.38 226 ARG A N 1
ATOM 1788 C CA . ARG A 1 226 ? -3.746 -11.596 -13.457 1.00 91.38 226 ARG A CA 1
ATOM 1789 C C . ARG A 1 226 ? -3.389 -13.075 -13.509 1.00 91.38 226 ARG A C 1
ATOM 1791 O O . ARG A 1 226 ? -3.509 -13.698 -14.564 1.00 91.38 226 ARG A O 1
ATOM 1798 N N . TRP A 1 227 ? -2.865 -13.631 -12.424 1.00 89.62 227 TRP A N 1
ATOM 1799 C CA . TRP A 1 227 ? -2.397 -15.007 -12.390 1.00 89.62 227 TRP A CA 1
ATOM 1800 C C . TRP A 1 227 ? -3.557 -15.948 -12.040 1.00 89.62 227 TRP A C 1
ATOM 1802 O O . TRP A 1 227 ? -4.495 -15.564 -11.342 1.00 89.62 227 TRP A O 1
ATOM 1812 N N . PRO A 1 228 ? -3.504 -17.222 -12.465 1.00 91.19 228 PRO A N 1
ATOM 1813 C CA . PRO A 1 228 ? -4.430 -18.224 -11.952 1.00 91.19 228 PRO A CA 1
ATOM 1814 C C . PRO A 1 228 ? -4.311 -18.336 -10.423 1.00 91.19 228 PRO A C 1
ATOM 1816 O O . PRO A 1 228 ? -3.193 -18.427 -9.913 1.00 91.19 228 PRO A O 1
ATOM 1819 N N . SER A 1 229 ? -5.434 -18.434 -9.700 1.00 92.12 229 SER A N 1
ATOM 1820 C CA . SER A 1 229 ? -5.459 -18.535 -8.222 1.00 92.12 229 SER A CA 1
ATOM 1821 C C . SER A 1 229 ? -4.493 -19.605 -7.676 1.00 92.12 229 SER A C 1
ATOM 1823 O O . SER A 1 229 ? -3.731 -19.360 -6.741 1.00 92.12 229 SER A O 1
ATOM 1825 N N . LYS A 1 230 ? -4.397 -20.767 -8.339 1.00 90.44 230 LYS A N 1
ATOM 1826 C CA . LYS A 1 230 ? -3.445 -21.833 -7.977 1.00 90.44 230 LYS A CA 1
ATOM 1827 C C . LYS A 1 230 ? -1.976 -21.380 -8.013 1.00 90.44 230 LYS A C 1
ATOM 1829 O O . LYS A 1 230 ? -1.185 -21.839 -7.188 1.00 90.44 230 LYS A O 1
ATOM 1834 N N . SER A 1 231 ? -1.610 -20.518 -8.959 1.00 88.75 231 SER A N 1
ATOM 1835 C CA . SER A 1 231 ? -0.265 -19.946 -9.077 1.00 88.75 231 SER A CA 1
ATOM 1836 C C . SER A 1 231 ? -0.018 -18.895 -7.995 1.00 88.75 231 SER A C 1
ATOM 1838 O O . SER A 1 231 ? 1.032 -18.948 -7.361 1.00 88.75 231 SER A O 1
ATOM 1840 N N . CYS A 1 232 ? -0.995 -18.025 -7.706 1.00 90.75 232 CYS A N 1
ATOM 1841 C CA . CYS A 1 232 ? -0.928 -17.079 -6.581 1.00 90.75 232 CYS A CA 1
ATOM 1842 C C . CYS A 1 232 ? -0.714 -17.804 -5.255 1.00 90.75 232 CYS A C 1
ATOM 1844 O O . CYS A 1 232 ? 0.229 -17.508 -4.525 1.00 90.75 232 CYS A O 1
ATOM 1846 N N . ARG A 1 233 ? -1.546 -18.815 -4.984 1.00 92.25 233 ARG A N 1
ATOM 1847 C CA . ARG A 1 233 ? -1.445 -19.658 -3.793 1.00 92.25 233 ARG A CA 1
ATOM 1848 C C . ARG A 1 233 ? -0.070 -20.298 -3.671 1.00 92.25 233 ARG A C 1
ATOM 1850 O O . ARG A 1 233 ? 0.533 -20.257 -2.604 1.00 92.25 233 ARG A O 1
ATOM 1857 N N . ARG A 1 234 ? 0.440 -20.885 -4.757 1.00 88.56 234 ARG A N 1
ATOM 1858 C CA . ARG A 1 234 ? 1.770 -21.501 -4.767 1.00 88.56 234 ARG A CA 1
ATOM 1859 C C . ARG A 1 234 ? 2.866 -20.478 -4.460 1.00 88.56 234 ARG A C 1
ATOM 1861 O O . ARG A 1 234 ? 3.707 -20.754 -3.613 1.00 88.56 234 ARG A O 1
ATOM 1868 N N . PHE A 1 235 ? 2.835 -19.321 -5.115 1.00 90.50 235 PHE A N 1
ATOM 1869 C CA . PHE A 1 235 ? 3.803 -18.246 -4.909 1.00 90.50 235 PHE A CA 1
ATOM 1870 C C . PHE A 1 235 ? 3.810 -17.750 -3.457 1.00 90.50 235 PHE A C 1
ATOM 1872 O O . PHE A 1 235 ? 4.871 -17.655 -2.841 1.00 90.50 235 PHE A O 1
ATOM 1879 N N . LEU A 1 236 ? 2.629 -17.504 -2.883 1.00 93.12 236 LEU A N 1
ATOM 1880 C CA . LEU A 1 236 ? 2.483 -17.066 -1.494 1.00 93.12 236 LEU A CA 1
ATOM 1881 C C . LEU A 1 236 ? 2.987 -18.113 -0.497 1.00 93.12 236 LEU A C 1
ATOM 1883 O O . LEU A 1 236 ? 3.670 -17.753 0.460 1.00 93.12 236 LEU A O 1
ATOM 1887 N N . LEU A 1 237 ? 2.701 -19.397 -0.732 1.00 91.56 237 LEU A N 1
ATOM 1888 C CA . LEU A 1 237 ? 3.197 -20.491 0.105 1.00 91.56 237 LEU A CA 1
ATOM 1889 C C . LEU A 1 237 ? 4.721 -20.632 0.029 1.00 91.56 237 LEU A C 1
ATOM 1891 O O . LEU A 1 237 ? 5.366 -20.771 1.063 1.00 91.56 237 LEU A O 1
ATOM 1895 N N . GLU A 1 238 ? 5.310 -20.567 -1.166 1.00 89.69 238 GLU A N 1
ATOM 1896 C CA . GLU A 1 238 ? 6.768 -20.633 -1.332 1.00 89.69 238 GLU A CA 1
ATOM 1897 C C . GLU A 1 238 ? 7.457 -19.445 -0.633 1.00 89.69 238 GLU A C 1
ATOM 1899 O O . GLU A 1 238 ? 8.426 -19.646 0.098 1.00 89.69 238 GLU A O 1
ATOM 1904 N N . LEU A 1 239 ? 6.907 -18.231 -0.747 1.00 91.00 239 LEU A N 1
ATOM 1905 C CA . LEU A 1 239 ? 7.433 -17.037 -0.076 1.00 91.00 239 LEU A CA 1
ATOM 1906 C C . LEU A 1 239 ? 7.287 -17.105 1.457 1.00 91.00 239 LEU A C 1
ATOM 1908 O O . LEU A 1 239 ? 8.198 -16.723 2.192 1.00 91.00 239 LEU A O 1
ATOM 1912 N N . ALA A 1 240 ? 6.167 -17.641 1.945 1.00 91.81 240 ALA A N 1
ATOM 1913 C CA . ALA A 1 240 ? 5.940 -17.910 3.361 1.00 91.81 240 ALA A CA 1
ATOM 1914 C C . ALA A 1 240 ? 6.954 -18.917 3.923 1.00 91.81 240 ALA A C 1
ATOM 1916 O O . ALA A 1 240 ? 7.478 -18.729 5.019 1.00 91.81 240 ALA A O 1
ATOM 1917 N N . ILE A 1 241 ? 7.280 -19.960 3.161 1.00 88.69 241 ILE A N 1
ATOM 1918 C CA . ILE A 1 241 ? 8.258 -20.976 3.559 1.00 88.69 241 ILE A CA 1
ATOM 1919 C C . ILE A 1 241 ? 9.663 -20.375 3.639 1.00 88.69 241 ILE A C 1
ATOM 1921 O O . ILE A 1 241 ? 10.358 -20.652 4.617 1.00 88.69 241 ILE A O 1
ATOM 1925 N N . CYS A 1 242 ? 10.052 -19.493 2.709 1.00 87.12 242 CYS A N 1
ATOM 1926 C CA . CYS A 1 242 ? 11.302 -18.726 2.815 1.00 87.12 242 CYS A CA 1
ATOM 1927 C C . CYS A 1 242 ? 11.383 -17.940 4.128 1.00 87.12 242 CYS A C 1
ATOM 1929 O O . CYS A 1 242 ? 12.409 -17.970 4.799 1.00 87.12 242 CYS A O 1
ATOM 1931 N N . MET A 1 243 ? 10.294 -17.272 4.525 1.00 86.44 243 MET A N 1
ATOM 1932 C CA . MET A 1 243 ? 10.261 -16.531 5.788 1.00 86.44 243 MET A CA 1
ATOM 1933 C C . MET A 1 243 ? 10.396 -17.454 7.009 1.00 86.44 243 MET A C 1
ATOM 1935 O O . MET A 1 243 ? 11.111 -17.117 7.947 1.00 86.44 243 MET A O 1
ATOM 1939 N N . LEU A 1 244 ? 9.691 -18.591 7.018 1.00 82.88 244 LEU A N 1
ATOM 1940 C CA . LEU A 1 244 ? 9.644 -19.510 8.164 1.00 82.88 244 LEU A CA 1
ATOM 1941 C C . LEU A 1 244 ? 10.912 -20.362 8.325 1.00 82.88 244 LEU A C 1
ATOM 1943 O O . LEU A 1 244 ? 11.181 -20.849 9.423 1.00 82.88 244 LEU A O 1
ATOM 1947 N N . THR A 1 245 ? 11.643 -20.583 7.232 1.00 82.25 245 THR A N 1
ATOM 1948 C CA . THR A 1 245 ? 12.893 -21.349 7.210 1.00 82.25 245 THR A CA 1
ATOM 1949 C C . THR A 1 245 ? 14.079 -20.393 7.184 1.00 82.25 245 THR A C 1
ATOM 1951 O O . THR A 1 245 ? 14.547 -19.928 8.216 1.00 82.25 245 THR A O 1
ATOM 1954 N N . SER A 1 246 ? 14.552 -20.027 6.003 1.00 81.88 246 SER A N 1
ATOM 1955 C CA . SER A 1 246 ? 15.582 -19.019 5.842 1.00 81.88 246 SER A CA 1
ATOM 1956 C C . SER A 1 246 ? 15.417 -18.332 4.500 1.00 81.88 246 SER A C 1
ATOM 1958 O O . SER A 1 246 ? 15.198 -18.984 3.478 1.00 81.88 246 SER A O 1
ATOM 1960 N N . TRP A 1 247 ? 15.616 -17.016 4.494 1.00 81.62 247 TRP A N 1
ATOM 1961 C CA . TRP A 1 247 ? 15.699 -16.234 3.264 1.00 81.62 247 TRP A CA 1
ATOM 1962 C C . TRP A 1 247 ? 16.898 -16.637 2.386 1.00 81.62 247 TRP A C 1
ATOM 1964 O O . TRP A 1 247 ? 16.908 -16.309 1.202 1.00 81.62 247 TRP A O 1
ATOM 1974 N N . ASP A 1 248 ? 17.873 -17.369 2.938 1.00 79.75 248 ASP A N 1
ATOM 1975 C CA . ASP A 1 248 ? 19.018 -17.908 2.196 1.00 79.75 248 ASP A CA 1
ATOM 1976 C C . ASP A 1 248 ? 18.700 -19.255 1.511 1.00 79.75 248 ASP A C 1
ATOM 1978 O O . ASP A 1 248 ? 19.336 -19.615 0.517 1.00 79.75 248 ASP A O 1
ATOM 1982 N N . ASN A 1 249 ? 17.682 -19.986 1.984 1.00 79.88 249 ASN A N 1
ATOM 1983 C CA . ASN A 1 249 ? 17.248 -21.264 1.414 1.00 79.88 249 ASN A CA 1
ATOM 1984 C C . ASN A 1 249 ? 16.135 -21.040 0.387 1.00 79.88 249 ASN A C 1
ATOM 1986 O O . ASN A 1 249 ? 14.959 -21.299 0.645 1.00 79.88 249 ASN A O 1
ATOM 1990 N N . LEU A 1 250 ? 16.520 -20.549 -0.792 1.00 79.31 250 LEU A N 1
ATOM 1991 C CA . LEU A 1 250 ? 15.568 -20.288 -1.868 1.00 79.31 250 LEU A CA 1
ATOM 1992 C C . LEU A 1 250 ? 14.829 -21.571 -2.299 1.00 79.31 250 LEU A C 1
ATOM 1994 O O . LEU A 1 250 ? 15.450 -22.637 -2.368 1.00 79.31 250 LEU A O 1
ATOM 1998 N N . PRO A 1 251 ? 13.532 -21.486 -2.652 1.00 75.06 251 PRO A N 1
ATOM 1999 C CA . PRO A 1 251 ? 12.743 -22.642 -3.049 1.00 75.06 251 PRO A CA 1
ATOM 2000 C C . PRO A 1 251 ? 13.368 -23.317 -4.268 1.00 75.06 251 PRO A C 1
ATOM 2002 O O . PRO A 1 251 ? 13.583 -22.693 -5.308 1.00 75.06 251 PRO A O 1
ATOM 2005 N N . ASP A 1 252 ? 13.625 -24.618 -4.172 1.00 74.31 252 ASP A N 1
ATOM 2006 C CA . ASP A 1 252 ? 14.150 -25.418 -5.282 1.00 74.31 252 ASP A CA 1
ATOM 2007 C C . ASP A 1 252 ? 13.051 -25.830 -6.282 1.00 74.31 252 ASP A C 1
ATOM 2009 O O . ASP A 1 252 ? 13.331 -26.443 -7.313 1.00 74.31 252 ASP A O 1
ATOM 2013 N N . GLY A 1 253 ? 11.798 -25.448 -6.015 1.00 69.44 253 GLY A N 1
ATOM 2014 C CA . GLY A 1 253 ? 10.623 -25.762 -6.825 1.00 69.44 253 GLY A CA 1
ATOM 2015 C C . GLY A 1 253 ? 9.949 -27.081 -6.455 1.00 69.44 253 GLY A C 1
ATOM 2016 O O . GLY A 1 253 ? 8.901 -27.401 -7.033 1.00 69.44 253 GLY A O 1
ATOM 2017 N N . ARG A 1 254 ? 10.489 -27.838 -5.489 1.00 73.94 254 ARG A N 1
ATOM 2018 C CA . ARG A 1 254 ? 9.726 -28.897 -4.819 1.00 73.94 254 ARG A CA 1
ATOM 2019 C C . ARG A 1 254 ? 8.618 -28.225 -4.031 1.00 73.94 254 ARG A C 1
ATOM 2021 O O . ARG A 1 254 ? 8.856 -27.188 -3.434 1.00 73.94 254 ARG A O 1
ATOM 2028 N N . ARG A 1 255 ? 7.412 -28.799 -4.051 1.00 65.94 255 ARG A N 1
ATOM 2029 C CA . ARG A 1 255 ? 6.269 -28.289 -3.280 1.00 65.94 255 ARG A CA 1
ATOM 2030 C C . ARG A 1 255 ? 6.562 -28.517 -1.801 1.00 65.94 255 ARG A C 1
ATOM 2032 O O . ARG A 1 255 ? 6.403 -29.658 -1.364 1.00 65.94 255 ARG A O 1
ATOM 2039 N N . PRO A 1 256 ? 7.000 -27.510 -1.037 1.00 64.69 256 PRO A N 1
ATOM 2040 C CA . PRO A 1 256 ? 7.218 -27.727 0.371 1.00 64.69 256 PRO A CA 1
ATOM 2041 C C . PRO A 1 256 ? 5.840 -27.625 1.035 1.00 64.69 256 PRO A C 1
ATOM 2043 O O . PRO A 1 256 ? 5.024 -26.759 0.705 1.00 64.69 256 PRO A O 1
ATOM 2046 N N . ILE A 1 257 ? 5.524 -28.577 1.903 1.00 84.44 257 ILE A N 1
ATOM 2047 C CA . ILE A 1 257 ? 4.268 -28.551 2.645 1.00 84.44 257 ILE A CA 1
ATOM 2048 C C . ILE A 1 257 ? 4.517 -27.612 3.820 1.00 84.44 257 ILE A C 1
ATOM 2050 O O . ILE A 1 257 ? 5.333 -27.907 4.689 1.00 84.44 257 ILE A O 1
ATOM 2054 N N . ILE A 1 258 ? 3.855 -26.454 3.825 1.00 86.44 258 ILE A N 1
ATOM 2055 C CA . ILE A 1 258 ? 4.009 -25.461 4.898 1.00 86.44 258 ILE A CA 1
ATOM 2056 C C . ILE A 1 258 ? 3.755 -26.087 6.279 1.00 86.44 258 ILE A C 1
ATOM 2058 O O . ILE A 1 258 ? 4.438 -25.739 7.233 1.00 86.44 258 ILE A O 1
ATOM 2062 N N . ASP A 1 259 ? 2.868 -27.081 6.372 1.00 86.88 259 ASP A N 1
ATOM 2063 C CA . ASP A 1 259 ? 2.579 -27.796 7.618 1.00 86.88 259 ASP A CA 1
ATOM 2064 C C . ASP A 1 259 ? 3.796 -28.563 8.171 1.00 86.88 259 ASP A C 1
ATOM 2066 O O . ASP A 1 259 ? 3.984 -28.603 9.386 1.00 86.88 259 ASP A O 1
ATOM 2070 N N . ASP A 1 260 ? 4.682 -29.087 7.316 1.00 87.69 260 ASP A N 1
ATOM 2071 C CA . ASP A 1 260 ? 5.929 -29.740 7.750 1.00 87.69 260 ASP A CA 1
ATOM 2072 C C . ASP A 1 260 ? 6.905 -28.713 8.351 1.00 87.69 260 ASP A C 1
ATOM 2074 O O . ASP A 1 260 ? 7.596 -28.965 9.345 1.00 87.69 260 ASP A O 1
ATOM 2078 N N . VAL A 1 261 ? 6.928 -27.508 7.772 1.00 84.00 261 VAL A N 1
ATOM 2079 C CA . VAL A 1 261 ? 7.703 -26.379 8.300 1.00 84.00 261 VAL A CA 1
ATOM 2080 C C . VAL A 1 261 ? 7.123 -25.928 9.638 1.00 84.00 261 VAL A C 1
ATOM 2082 O O . VAL A 1 261 ? 7.872 -25.697 10.582 1.00 84.00 261 VAL A O 1
ATOM 2085 N N . LEU A 1 262 ? 5.797 -25.879 9.779 1.00 83.25 262 LEU A N 1
ATOM 2086 C CA . LEU A 1 262 ? 5.141 -25.510 11.036 1.00 83.25 262 LEU A CA 1
ATOM 2087 C C . LEU A 1 262 ? 5.398 -26.514 12.164 1.00 83.25 262 LEU A C 1
ATOM 2089 O O . LEU A 1 262 ? 5.579 -26.102 13.309 1.00 83.25 262 LEU A O 1
ATOM 2093 N N . GLN A 1 263 ? 5.511 -27.808 11.858 1.00 83.69 263 GLN A N 1
ATOM 2094 C CA . GLN A 1 263 ? 5.899 -28.823 12.847 1.00 83.69 263 GLN A CA 1
ATOM 2095 C C . GLN A 1 263 ? 7.329 -28.621 13.380 1.00 83.69 263 GLN A C 1
ATOM 2097 O O . GLN A 1 263 ? 7.634 -28.999 14.513 1.00 83.69 263 GLN A O 1
ATOM 2102 N N . THR A 1 264 ? 8.212 -28.011 12.584 1.00 77.25 264 THR A N 1
ATOM 2103 C CA . THR A 1 264 ? 9.621 -27.758 12.936 1.00 77.25 264 THR A CA 1
ATOM 2104 C C . THR A 1 264 ? 9.907 -26.310 13.352 1.00 77.25 264 THR A C 1
ATOM 2106 O O . THR A 1 264 ? 10.958 -26.037 13.937 1.00 77.25 264 THR A O 1
ATOM 2109 N N . PHE A 1 265 ? 8.945 -25.405 13.156 1.00 68.06 265 PHE A N 1
ATOM 2110 C CA . PHE A 1 265 ? 9.000 -23.964 13.420 1.00 68.06 265 PHE A CA 1
ATOM 2111 C C . PHE A 1 265 ? 9.573 -23.547 14.794 1.00 68.06 265 PHE A C 1
ATOM 2113 O O . PHE A 1 265 ? 10.321 -22.564 14.854 1.00 68.06 265 PHE A O 1
ATOM 2120 N N . PRO A 1 266 ? 9.345 -24.281 15.906 1.00 62.84 266 PRO A N 1
ATOM 2121 C CA . PRO A 1 266 ? 9.937 -23.932 17.200 1.00 62.84 266 PRO A CA 1
ATOM 2122 C C . PRO A 1 266 ? 11.460 -24.125 17.292 1.00 62.84 266 PRO A C 1
ATOM 2124 O O . PRO A 1 266 ? 12.063 -23.685 18.270 1.00 62.84 266 PRO A O 1
ATOM 2127 N N . ARG A 1 267 ? 12.087 -24.841 16.347 1.00 61.28 267 ARG A N 1
ATOM 2128 C CA . ARG A 1 267 ? 13.461 -25.370 16.463 1.00 61.28 267 ARG A CA 1
ATOM 2129 C C . ARG A 1 267 ? 14.440 -24.807 15.425 1.00 61.28 267 ARG A C 1
ATOM 2131 O O . ARG A 1 267 ? 15.422 -25.475 15.112 1.00 61.28 267 ARG A O 1
ATOM 2138 N N . HIS A 1 268 ? 14.185 -23.618 14.874 1.00 58.91 268 HIS A N 1
ATOM 2139 C CA . HIS A 1 268 ? 14.991 -23.111 13.760 1.00 58.91 268 HIS A CA 1
ATOM 2140 C C . HIS A 1 268 ? 16.464 -22.840 14.164 1.00 58.91 268 HIS A C 1
ATOM 2142 O O . HIS A 1 268 ? 16.692 -22.049 15.083 1.00 58.91 268 HIS A O 1
ATOM 2148 N N . PRO A 1 269 ? 17.462 -23.466 13.504 1.00 54.44 269 PRO A N 1
ATOM 2149 C CA . PRO A 1 269 ? 18.875 -23.398 13.900 1.00 54.44 269 PRO A CA 1
ATOM 2150 C C . PRO A 1 269 ? 19.556 -22.049 13.601 1.00 54.44 269 PRO A C 1
ATOM 2152 O O . PRO A 1 269 ? 20.486 -21.673 14.312 1.00 54.44 269 PRO A O 1
ATOM 2155 N N . ASP A 1 270 ? 19.066 -21.283 12.618 1.00 54.72 270 ASP A N 1
ATOM 2156 C CA . ASP A 1 270 ? 19.675 -20.001 12.205 1.00 54.72 270 ASP A CA 1
ATOM 2157 C C . ASP A 1 270 ? 19.282 -18.788 13.072 1.00 54.72 270 ASP A C 1
ATOM 2159 O O . ASP A 1 270 ? 19.662 -17.661 12.760 1.00 54.72 270 ASP A O 1
ATOM 2163 N N . ARG A 1 271 ? 18.562 -18.979 14.190 1.00 59.00 271 ARG A N 1
ATOM 2164 C CA . ARG A 1 271 ? 18.183 -17.870 15.099 1.00 59.00 271 ARG A CA 1
ATOM 2165 C C . ARG A 1 271 ? 19.379 -17.154 15.744 1.00 59.00 271 ARG A C 1
ATOM 2167 O O . ARG A 1 271 ? 19.230 -16.048 16.247 1.00 59.00 271 ARG A O 1
ATOM 2174 N N . THR A 1 272 ? 20.563 -17.760 15.683 1.00 56.53 272 THR A N 1
ATOM 2175 C CA . THR A 1 272 ? 21.766 -17.284 16.378 1.00 56.53 272 THR A CA 1
ATOM 2176 C C . THR A 1 272 ? 22.537 -16.189 15.632 1.00 56.53 272 THR A C 1
ATOM 2178 O O . THR A 1 272 ? 23.394 -15.537 16.231 1.00 56.53 272 THR A O 1
ATOM 2181 N N . LEU A 1 273 ? 22.260 -15.949 14.342 1.00 63.53 273 LEU A N 1
ATOM 2182 C CA . LEU A 1 273 ? 22.953 -14.929 13.551 1.00 63.53 273 LEU A CA 1
ATOM 2183 C C . LEU A 1 273 ? 21.982 -13.836 13.102 1.00 63.53 273 LEU A C 1
ATOM 2185 O O . LEU A 1 273 ? 21.171 -14.027 12.200 1.00 63.53 273 LEU A O 1
ATOM 2189 N N . LEU A 1 274 ? 22.121 -12.661 13.721 1.00 71.12 274 LEU A N 1
ATOM 2190 C CA . LEU A 1 274 ? 21.457 -11.411 13.348 1.00 71.12 274 LEU A CA 1
ATOM 2191 C C . LEU A 1 274 ? 21.775 -11.049 11.890 1.00 71.12 274 LEU A C 1
ATOM 2193 O O . LEU A 1 274 ? 22.766 -10.373 11.607 1.00 71.12 274 LEU A O 1
ATOM 2197 N N . ASN A 1 275 ? 20.953 -11.512 10.949 1.00 84.25 275 ASN A N 1
ATOM 2198 C CA . ASN A 1 275 ? 21.037 -11.106 9.554 1.00 84.25 275 ASN A CA 1
ATOM 2199 C C . ASN A 1 275 ? 20.086 -9.912 9.327 1.00 84.25 275 ASN A C 1
ATOM 2201 O O . ASN A 1 275 ? 18.880 -10.122 9.172 1.00 84.25 275 ASN A O 1
ATOM 2205 N N . PRO A 1 276 ? 20.586 -8.662 9.247 1.00 87.06 276 PRO A N 1
ATOM 2206 C CA . PRO A 1 276 ? 19.736 -7.476 9.089 1.00 87.06 276 PRO A CA 1
ATOM 2207 C C . PRO A 1 276 ? 18.916 -7.506 7.792 1.00 87.06 276 PRO A C 1
ATOM 2209 O O . PRO A 1 276 ? 17.851 -6.896 7.696 1.00 87.06 276 PRO A O 1
ATOM 2212 N N . ARG A 1 277 ? 19.382 -8.247 6.776 1.00 88.12 277 ARG A N 1
ATOM 2213 C CA . ARG A 1 277 ? 18.626 -8.450 5.540 1.00 88.12 277 ARG A CA 1
ATOM 2214 C C . ARG A 1 277 ? 17.391 -9.319 5.774 1.00 88.12 277 ARG A C 1
ATOM 2216 O O . ARG A 1 277 ? 16.337 -9.007 5.234 1.00 88.12 277 ARG A O 1
ATOM 2223 N N . ALA A 1 278 ? 17.505 -10.372 6.584 1.00 87.19 278 ALA A N 1
ATOM 2224 C CA . ALA A 1 278 ? 16.388 -11.254 6.918 1.00 87.19 278 ALA A CA 1
ATOM 2225 C C . ALA A 1 278 ? 15.294 -10.510 7.700 1.00 87.19 278 ALA A C 1
ATOM 2227 O O . ALA A 1 278 ? 14.109 -10.699 7.429 1.00 87.19 278 ALA A O 1
ATOM 2228 N N . GLU A 1 279 ? 15.676 -9.622 8.621 1.00 87.12 279 GLU A N 1
ATOM 2229 C CA . GLU A 1 279 ? 14.738 -8.742 9.331 1.00 87.12 279 GLU A CA 1
ATOM 2230 C C . GLU A 1 279 ? 14.018 -7.797 8.362 1.00 87.12 279 GLU A C 1
ATOM 2232 O O . GLU A 1 279 ? 12.787 -7.763 8.331 1.00 87.12 279 GLU A O 1
ATOM 2237 N N . CYS A 1 280 ? 14.775 -7.109 7.500 1.00 90.00 280 CYS A N 1
ATOM 2238 C CA . CYS A 1 280 ? 14.225 -6.208 6.488 1.00 90.00 280 CYS A CA 1
ATOM 2239 C C . CYS A 1 280 ? 13.261 -6.924 5.526 1.00 90.00 280 CYS A C 1
ATOM 2241 O O . CYS A 1 280 ? 12.189 -6.401 5.211 1.00 90.00 280 CYS A O 1
ATOM 2243 N N . LEU A 1 281 ? 13.607 -8.136 5.082 1.00 91.06 281 LEU A N 1
ATOM 2244 C CA . LEU A 1 281 ? 12.753 -8.965 4.230 1.00 91.06 281 LEU A CA 1
ATOM 2245 C C . LEU A 1 281 ? 11.499 -9.443 4.961 1.00 91.06 281 LEU A C 1
ATOM 2247 O O . LEU A 1 281 ? 10.420 -9.410 4.380 1.00 91.06 281 LEU A O 1
ATOM 2251 N N . THR A 1 282 ? 11.610 -9.824 6.234 1.00 90.88 282 THR A N 1
ATOM 2252 C CA . THR A 1 282 ? 10.461 -10.234 7.059 1.00 90.88 282 THR A CA 1
ATOM 2253 C C . THR A 1 282 ? 9.475 -9.079 7.242 1.00 90.88 282 THR A C 1
ATOM 2255 O O . THR A 1 282 ? 8.268 -9.254 7.072 1.00 90.88 282 THR A O 1
ATOM 2258 N N . GLU A 1 283 ? 9.968 -7.871 7.529 1.00 90.25 283 GLU A N 1
ATOM 2259 C CA . GLU A 1 283 ? 9.135 -6.667 7.605 1.00 90.25 283 GLU A CA 1
ATOM 2260 C C . GLU A 1 283 ? 8.507 -6.332 6.244 1.00 90.25 283 GLU A C 1
ATOM 2262 O O . GLU A 1 283 ? 7.309 -6.055 6.153 1.00 90.25 283 GLU A O 1
ATOM 2267 N N . SER A 1 284 ? 9.293 -6.416 5.169 1.00 93.44 284 SER A N 1
ATOM 2268 C CA . SER A 1 284 ? 8.816 -6.150 3.811 1.00 93.44 284 SER A CA 1
ATOM 2269 C C . SER A 1 284 ? 7.753 -7.154 3.371 1.00 93.44 284 SER A C 1
ATOM 2271 O O . SER A 1 284 ? 6.747 -6.768 2.783 1.00 93.44 284 SER A O 1
ATOM 2273 N N . PHE A 1 285 ? 7.918 -8.432 3.705 1.00 95.12 285 PHE A N 1
ATOM 2274 C CA . PHE A 1 285 ? 6.928 -9.465 3.432 1.00 95.12 285 PHE A CA 1
ATOM 2275 C C . PHE A 1 285 ? 5.636 -9.242 4.225 1.00 95.12 285 PHE A C 1
ATOM 2277 O O . PHE A 1 285 ? 4.553 -9.376 3.665 1.00 95.12 285 PHE A O 1
ATOM 2284 N N . ARG A 1 286 ? 5.707 -8.799 5.487 1.00 93.62 286 ARG A N 1
ATOM 2285 C CA . ARG A 1 286 ? 4.510 -8.375 6.238 1.00 93.62 286 ARG A CA 1
ATOM 2286 C C . ARG A 1 286 ? 3.805 -7.189 5.586 1.00 93.62 286 ARG A C 1
ATOM 2288 O O . ARG A 1 286 ? 2.583 -7.198 5.490 1.00 93.62 286 ARG A O 1
ATOM 2295 N N . GLY A 1 287 ? 4.561 -6.199 5.105 1.00 93.00 287 GLY A N 1
ATOM 2296 C CA . GLY A 1 287 ? 4.018 -5.087 4.318 1.00 93.00 287 GLY A CA 1
ATOM 2297 C C . GLY A 1 287 ? 3.327 -5.546 3.040 1.00 93.00 287 GLY A C 1
ATOM 2298 O O . GLY A 1 287 ? 2.254 -5.051 2.710 1.00 93.00 287 GLY A O 1
ATOM 2299 N N . PHE A 1 288 ? 3.893 -6.545 2.372 1.00 96.44 288 PHE A N 1
ATOM 2300 C CA . PHE A 1 288 ? 3.288 -7.167 1.205 1.00 96.44 288 PHE A CA 1
ATOM 2301 C C . PHE A 1 288 ? 1.992 -7.925 1.534 1.00 96.44 288 PHE A C 1
ATOM 2303 O O . PHE A 1 288 ? 0.983 -7.709 0.869 1.00 96.44 288 PHE A O 1
ATOM 2310 N N . LEU A 1 289 ? 1.977 -8.748 2.589 1.00 96.75 289 LEU A N 1
ATOM 2311 C CA . LEU A 1 289 ? 0.760 -9.432 3.046 1.00 96.75 289 LEU A CA 1
ATOM 2312 C C . LEU A 1 289 ? -0.334 -8.437 3.453 1.00 96.75 289 LEU A C 1
ATOM 2314 O O . LEU A 1 289 ? -1.505 -8.669 3.161 1.00 96.75 289 LEU A O 1
ATOM 2318 N N . PHE A 1 290 ? 0.035 -7.323 4.090 1.00 94.25 290 PHE A N 1
ATOM 2319 C CA . PHE A 1 290 ? -0.906 -6.257 4.416 1.00 94.25 290 PHE A CA 1
ATOM 2320 C C . PHE A 1 290 ? -1.526 -5.638 3.159 1.00 94.25 290 PHE A C 1
ATOM 2322 O O . PHE A 1 290 ? -2.747 -5.508 3.099 1.00 94.25 290 PHE A O 1
ATOM 2329 N N . GLU A 1 291 ? -0.715 -5.313 2.146 1.00 94.25 291 GLU A N 1
ATOM 2330 C CA . GLU A 1 291 ? -1.205 -4.784 0.866 1.00 94.25 291 GLU A CA 1
ATOM 2331 C C . GLU A 1 291 ? -2.215 -5.746 0.221 1.00 94.25 291 GLU A C 1
ATOM 2333 O O . GLU A 1 291 ? -3.312 -5.327 -0.145 1.00 94.25 291 GLU A O 1
ATOM 2338 N N . ILE A 1 292 ? -1.900 -7.049 0.169 1.00 96.50 292 ILE A N 1
ATOM 2339 C CA . ILE A 1 292 ? -2.834 -8.062 -0.347 1.00 96.50 292 ILE A CA 1
ATOM 2340 C C . ILE A 1 292 ? -4.109 -8.102 0.503 1.00 96.50 292 ILE A C 1
ATOM 2342 O O . ILE A 1 292 ? -5.198 -8.115 -0.049 1.00 96.50 292 ILE A O 1
ATOM 2346 N N . SER A 1 293 ? -4.012 -8.068 1.837 1.00 94.06 293 SER A N 1
ATOM 2347 C CA . SER A 1 293 ? -5.196 -8.101 2.713 1.00 94.06 293 SER A CA 1
ATOM 2348 C C . SER A 1 293 ? -6.134 -6.901 2.536 1.00 94.06 293 SER A C 1
ATOM 2350 O O . SER A 1 293 ? -7.306 -6.978 2.898 1.00 94.06 293 SER A O 1
ATOM 2352 N N . MET A 1 294 ? -5.613 -5.789 2.013 1.00 87.62 294 MET A N 1
ATOM 2353 C CA . MET A 1 294 ? -6.375 -4.570 1.760 1.00 87.62 294 MET A CA 1
ATOM 2354 C C . MET A 1 294 ? -7.015 -4.557 0.370 1.00 87.62 294 MET A C 1
ATOM 2356 O O . MET A 1 294 ? -8.136 -4.069 0.248 1.00 87.62 294 MET A O 1
ATOM 2360 N N . GLU A 1 295 ? -6.317 -5.050 -0.658 1.00 92.06 295 GLU A N 1
ATOM 2361 C CA . GLU A 1 295 ? -6.799 -5.023 -2.048 1.00 92.06 295 GLU A CA 1
ATOM 2362 C C . GLU A 1 295 ? -7.524 -6.321 -2.459 1.00 92.06 295 GLU A C 1
ATOM 2364 O O . GLU A 1 295 ? -8.559 -6.249 -3.115 1.00 92.06 295 GLU A O 1
ATOM 2369 N N . HIS A 1 296 ? -7.014 -7.485 -2.044 1.00 96.50 296 HIS A N 1
ATOM 2370 C CA . HIS A 1 296 ? -7.432 -8.824 -2.490 1.00 96.50 296 HIS A CA 1
ATOM 2371 C C . HIS A 1 296 ? -7.357 -9.873 -1.358 1.00 96.50 296 HIS A C 1
ATOM 2373 O O . HIS A 1 296 ? -6.562 -10.823 -1.425 1.00 96.50 296 HIS A O 1
ATOM 2379 N N . PRO A 1 297 ? -8.130 -9.718 -0.267 1.00 95.69 297 PRO A N 1
ATOM 2380 C CA . PRO A 1 297 ? -8.039 -10.604 0.894 1.00 95.69 297 PRO A CA 1
ATOM 2381 C C . PRO A 1 297 ? -8.355 -12.082 0.585 1.00 95.69 297 PRO A C 1
ATOM 2383 O O . PRO A 1 297 ? -7.859 -12.978 1.277 1.00 95.69 297 PRO A O 1
ATOM 2386 N N . GLU A 1 298 ? -9.118 -12.361 -0.472 1.00 96.31 298 GLU A N 1
ATOM 2387 C CA . GLU A 1 298 ? -9.396 -13.703 -0.990 1.00 96.31 298 GLU A CA 1
ATOM 2388 C C . GLU A 1 298 ? -8.119 -14.466 -1.371 1.00 96.31 298 GLU A C 1
ATOM 2390 O O . GLU A 1 298 ? -8.011 -15.658 -1.099 1.00 96.31 298 GLU A O 1
ATOM 2395 N N . MET A 1 299 ? -7.093 -13.784 -1.896 1.00 96.62 299 MET A N 1
ATOM 2396 C CA . MET A 1 299 ? -5.829 -14.438 -2.253 1.00 96.62 299 MET A CA 1
ATOM 2397 C C . MET A 1 299 ? -5.123 -15.022 -1.028 1.00 96.62 299 MET A C 1
ATOM 2399 O O . MET A 1 299 ? -4.459 -16.054 -1.130 1.00 96.62 299 MET A O 1
ATOM 2403 N N . LEU A 1 300 ? -5.252 -14.372 0.134 1.00 97.38 300 LEU A N 1
ATOM 2404 C CA . LEU A 1 300 ? -4.654 -14.860 1.374 1.00 97.38 300 LEU A CA 1
ATOM 2405 C C . LEU A 1 300 ? -5.454 -16.021 1.955 1.00 97.38 300 LEU A C 1
ATOM 2407 O O . LEU A 1 300 ? -4.852 -17.016 2.351 1.00 97.38 300 LEU A O 1
ATOM 2411 N N . THR A 1 301 ? -6.783 -15.905 2.005 1.00 96.62 301 THR A N 1
ATOM 2412 C CA . THR A 1 301 ? -7.659 -16.944 2.576 1.00 96.62 301 THR A CA 1
ATOM 2413 C C . THR A 1 301 ? -7.687 -18.215 1.723 1.00 96.62 301 THR A C 1
ATOM 2415 O O . THR A 1 301 ? -7.802 -19.313 2.261 1.00 96.62 301 THR A O 1
ATOM 2418 N N . GLU A 1 302 ? -7.482 -18.107 0.407 1.00 95.81 302 GLU A N 1
ATOM 2419 C CA . GLU A 1 302 ? -7.244 -19.262 -0.466 1.00 95.81 302 GLU A CA 1
ATOM 2420 C C . GLU A 1 302 ? -5.853 -19.881 -0.261 1.00 95.81 302 GLU A C 1
ATOM 2422 O O . GLU A 1 302 ? -5.674 -21.097 -0.412 1.00 95.81 302 GLU A O 1
ATOM 2427 N N . ALA A 1 303 ? -4.846 -19.055 0.040 1.00 95.62 303 ALA A N 1
ATOM 2428 C CA . ALA A 1 303 ? -3.467 -19.506 0.158 1.00 95.62 303 ALA A CA 1
ATOM 2429 C C . ALA A 1 303 ? -3.168 -20.186 1.496 1.00 95.62 303 ALA A C 1
ATOM 2431 O O . ALA A 1 303 ? -2.501 -21.227 1.500 1.00 95.62 303 ALA A O 1
ATOM 2432 N N . PHE A 1 304 ? -3.665 -19.620 2.596 1.00 97.12 304 PHE A N 1
ATOM 2433 C CA . PHE A 1 304 ? -3.289 -19.976 3.960 1.00 97.12 304 PHE A CA 1
ATOM 2434 C C . PHE A 1 304 ? -4.488 -20.427 4.790 1.00 97.12 304 PHE A C 1
ATOM 2436 O O . PHE A 1 304 ? -5.563 -19.834 4.739 1.00 97.12 304 PHE A O 1
ATOM 2443 N N . THR A 1 305 ? -4.274 -21.432 5.635 1.00 96.69 305 THR A N 1
ATOM 2444 C CA . THR A 1 305 ? -5.185 -21.702 6.754 1.00 96.69 305 THR A CA 1
ATOM 2445 C C . THR A 1 305 ? -4.986 -20.668 7.864 1.00 96.69 305 THR A C 1
ATOM 2447 O O . THR A 1 305 ? -3.947 -20.006 7.941 1.00 96.69 305 THR A O 1
ATOM 2450 N N . LEU A 1 306 ? -5.959 -20.563 8.772 1.00 96.44 306 LEU A N 1
ATOM 2451 C CA . LEU A 1 306 ? -5.865 -19.670 9.928 1.00 96.44 306 LEU A CA 1
ATOM 2452 C C . LEU A 1 306 ? -4.610 -19.933 10.778 1.00 96.44 306 LEU A C 1
ATOM 2454 O O . LEU A 1 306 ? -3.913 -18.993 11.155 1.00 96.44 306 LEU A O 1
ATOM 2458 N N . GLU A 1 307 ? -4.284 -21.204 11.021 1.00 95.12 307 GLU A N 1
ATOM 2459 C CA . GLU A 1 307 ? -3.109 -21.600 11.808 1.00 95.12 307 GLU A CA 1
ATOM 2460 C C . GLU A 1 307 ? -1.794 -21.274 11.088 1.00 95.12 307 GLU A C 1
ATOM 2462 O O . GLU A 1 307 ? -0.849 -20.773 11.702 1.00 95.12 307 GLU A O 1
ATOM 2467 N N . GLN A 1 308 ? -1.740 -21.486 9.768 1.00 95.44 308 GLN A N 1
ATOM 2468 C CA . GLN A 1 308 ? -0.583 -21.104 8.956 1.00 95.44 308 GLN A CA 1
ATOM 2469 C C . GLN A 1 308 ? -0.366 -19.593 8.999 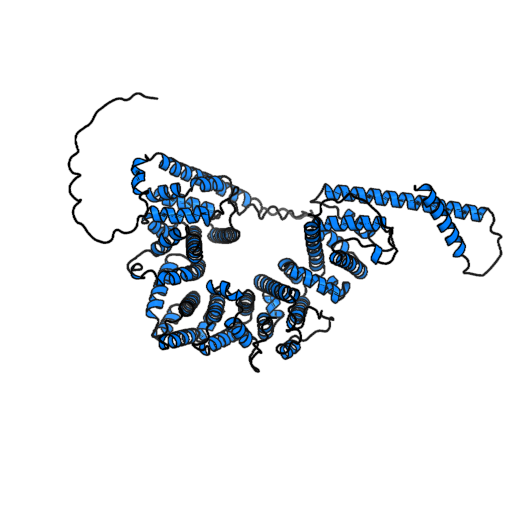1.00 95.44 308 GLN A C 1
ATOM 2471 O O . GLN A 1 308 ? 0.752 -19.133 9.232 1.00 95.44 308 GLN A O 1
ATOM 2476 N N . PHE A 1 309 ? -1.431 -18.808 8.831 1.00 96.81 309 PHE A N 1
ATOM 2477 C CA . PHE A 1 309 ? -1.328 -17.355 8.839 1.00 96.81 309 PHE A CA 1
ATOM 2478 C C . PHE A 1 309 ? -0.964 -16.809 10.226 1.00 96.81 309 PHE A C 1
ATOM 2480 O O . PHE A 1 309 ? -0.119 -15.919 10.329 1.00 96.81 309 PHE A O 1
ATOM 2487 N N . ALA A 1 310 ? -1.508 -17.386 11.301 1.00 95.44 310 ALA A N 1
ATOM 2488 C CA . ALA A 1 310 ? -1.131 -17.038 12.670 1.00 95.44 310 ALA A CA 1
ATOM 2489 C C . ALA A 1 310 ? 0.358 -17.309 12.936 1.00 95.44 310 ALA A C 1
ATOM 2491 O O . ALA A 1 310 ? 1.059 -16.439 13.462 1.00 95.44 310 ALA A O 1
ATOM 2492 N N . ALA A 1 311 ? 0.882 -18.463 12.508 1.00 92.12 311 ALA A N 1
ATOM 2493 C CA . ALA A 1 311 ? 2.306 -18.778 12.628 1.00 92.12 311 ALA A CA 1
ATOM 2494 C C . ALA A 1 311 ? 3.190 -17.772 11.870 1.00 92.12 311 ALA A C 1
ATOM 2496 O O . ALA A 1 311 ? 4.181 -17.285 12.419 1.00 92.12 311 ALA A O 1
ATOM 2497 N N . LEU A 1 312 ? 2.795 -17.396 10.646 1.00 93.38 312 LEU A N 1
ATOM 2498 C CA . LEU A 1 312 ? 3.495 -16.382 9.849 1.00 93.38 312 LEU A CA 1
ATOM 2499 C C . LEU A 1 312 ? 3.549 -15.030 10.572 1.00 93.38 312 LEU A C 1
ATOM 2501 O O . LEU A 1 312 ? 4.607 -14.401 10.640 1.00 93.38 312 LEU A O 1
ATOM 2505 N N . GLN A 1 313 ? 2.437 -14.587 11.161 1.00 93.88 313 GLN A N 1
ATOM 2506 C CA . GLN A 1 313 ? 2.400 -13.313 11.887 1.00 93.88 313 GLN A CA 1
ATOM 2507 C C . GLN A 1 313 ? 3.146 -13.369 13.228 1.00 93.88 313 GLN A C 1
ATOM 2509 O O . GLN A 1 313 ? 3.670 -12.343 13.673 1.00 93.88 313 GLN A O 1
ATOM 2514 N N . SER A 1 314 ? 3.279 -14.556 13.822 1.00 90.75 314 SER A N 1
ATOM 2515 C CA . SER A 1 314 ? 4.007 -14.788 15.077 1.00 90.75 314 SER A CA 1
ATOM 2516 C C . SER A 1 314 ? 5.528 -14.791 14.924 1.00 90.75 314 SER A C 1
ATOM 2518 O O . SER A 1 314 ? 6.237 -14.566 15.902 1.00 90.75 314 SER A O 1
ATOM 2520 N N . TYR A 1 315 ? 6.053 -15.051 13.722 1.00 86.50 315 TYR A N 1
ATOM 2521 C CA . TYR A 1 315 ? 7.492 -15.2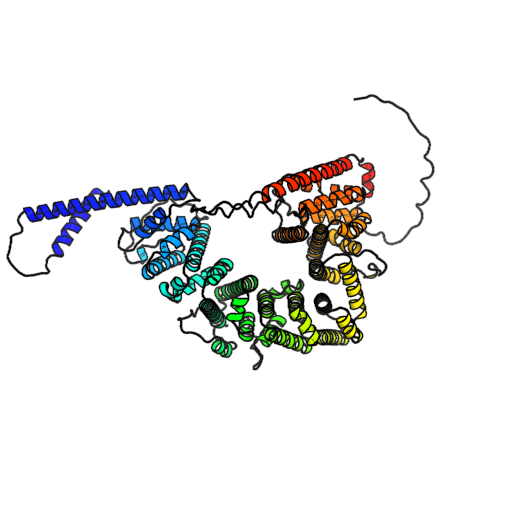11 13.510 1.00 86.50 315 TYR A CA 1
ATOM 2522 C C . TYR A 1 315 ? 8.283 -13.941 13.858 1.00 86.50 315 TYR A C 1
ATOM 2524 O O . TYR A 1 315 ? 8.077 -12.882 13.266 1.00 86.50 315 TYR A O 1
ATOM 2532 N N . TYR A 1 316 ? 9.215 -14.034 14.806 1.00 80.69 316 TYR A N 1
ATOM 2533 C CA . TYR A 1 316 ? 10.118 -12.940 15.158 1.00 80.69 316 TYR A CA 1
ATOM 2534 C C . TYR A 1 316 ? 11.557 -13.473 15.208 1.00 80.69 316 TYR A C 1
ATOM 2536 O O . TYR A 1 316 ? 11.821 -14.359 16.022 1.00 80.69 316 TYR A O 1
ATOM 2544 N N . PRO A 1 317 ? 12.487 -12.972 14.368 1.00 70.62 317 PRO A N 1
ATOM 2545 C CA . PRO A 1 317 ? 13.854 -13.498 14.315 1.00 70.62 317 PRO A CA 1
ATOM 2546 C C . PRO A 1 317 ? 14.615 -13.416 15.650 1.00 70.62 317 PRO A C 1
ATOM 2548 O O . PRO A 1 317 ? 15.455 -14.263 15.923 1.00 70.62 317 PRO A O 1
ATOM 2551 N N . LEU A 1 318 ? 14.296 -12.420 16.487 1.00 64.38 318 LEU A N 1
ATOM 2552 C CA . LEU A 1 318 ? 15.089 -12.028 17.661 1.00 64.38 318 LEU A CA 1
ATOM 2553 C C . LEU A 1 318 ? 14.691 -12.686 18.995 1.00 64.38 318 LEU A C 1
ATOM 2555 O O . LEU A 1 318 ? 15.390 -12.494 19.987 1.00 64.38 318 LEU A O 1
ATOM 2559 N N . ASP A 1 319 ? 13.575 -13.420 19.072 1.00 66.38 319 ASP A N 1
ATOM 2560 C CA . ASP A 1 319 ? 13.071 -13.936 20.358 1.00 66.38 319 ASP A CA 1
ATOM 2561 C C . ASP A 1 319 ? 13.537 -15.387 20.605 1.00 66.38 319 ASP A C 1
ATOM 2563 O O . ASP A 1 319 ? 12.819 -16.363 20.361 1.00 66.38 319 ASP A O 1
ATOM 2567 N N . GLU A 1 320 ? 14.788 -15.547 21.055 1.00 60.53 320 GLU A N 1
ATOM 2568 C CA . GLU A 1 320 ? 15.331 -16.847 21.494 1.00 60.53 320 GLU A CA 1
ATOM 2569 C C . GLU A 1 320 ? 14.765 -17.301 22.850 1.00 60.53 320 GLU A C 1
ATOM 2571 O O . GLU A 1 320 ? 14.746 -18.499 23.149 1.00 60.53 320 GLU A O 1
ATOM 2576 N N . ALA A 1 321 ? 14.287 -16.365 23.675 1.00 57.59 321 ALA A N 1
ATOM 2577 C CA . ALA A 1 321 ? 13.925 -16.633 25.064 1.00 57.59 321 ALA A CA 1
ATOM 2578 C C . ALA A 1 321 ? 12.561 -17.324 25.215 1.00 57.59 321 ALA A C 1
ATOM 2580 O O . ALA A 1 321 ? 12.293 -17.937 26.251 1.00 57.59 321 ALA A O 1
ATOM 2581 N N . ARG A 1 322 ? 11.696 -17.257 24.197 1.00 66.06 322 ARG A N 1
ATOM 2582 C CA . ARG A 1 322 ? 10.318 -17.756 24.274 1.00 66.06 322 ARG A CA 1
ATOM 2583 C C . ARG A 1 322 ? 10.059 -18.848 23.250 1.00 66.06 322 ARG A C 1
ATOM 2585 O O . ARG A 1 322 ? 9.523 -18.624 22.162 1.00 66.06 322 ARG A O 1
ATOM 2592 N N . ARG A 1 323 ? 10.421 -20.075 23.628 1.00 67.88 323 ARG A N 1
ATOM 2593 C CA . ARG A 1 323 ? 9.918 -21.259 22.926 1.00 67.88 323 ARG A CA 1
ATOM 2594 C C . ARG A 1 323 ? 8.395 -21.309 23.102 1.00 67.88 323 ARG A C 1
ATOM 2596 O O . ARG A 1 323 ? 7.939 -21.093 24.224 1.00 67.88 323 ARG A O 1
ATOM 2603 N N . PRO A 1 324 ? 7.619 -21.585 22.039 1.00 69.00 324 PRO A N 1
ATOM 2604 C CA . PRO A 1 324 ? 6.195 -21.868 22.195 1.00 69.00 324 PRO A CA 1
ATOM 2605 C C . PRO A 1 324 ? 6.016 -22.977 23.233 1.00 69.00 324 PRO A C 1
ATOM 2607 O O . PRO A 1 324 ? 6.812 -23.928 23.258 1.00 69.00 324 PRO A O 1
ATOM 2610 N N . PHE A 1 325 ? 5.001 -22.861 24.094 1.00 72.38 325 PHE A N 1
ATOM 2611 C CA . PHE A 1 325 ? 4.692 -23.953 25.002 1.00 72.38 325 PHE A CA 1
ATOM 2612 C C . PHE A 1 325 ? 4.284 -25.168 24.158 1.00 72.38 325 PHE A C 1
ATOM 2614 O O . PHE A 1 325 ? 3.519 -25.033 23.198 1.00 72.38 325 PHE A O 1
ATOM 2621 N N . PRO A 1 326 ? 4.841 -26.358 24.437 1.00 77.00 326 PRO A N 1
ATOM 2622 C CA . PRO A 1 326 ? 4.489 -27.552 23.688 1.00 77.00 326 PRO A CA 1
ATOM 2623 C C . PRO A 1 326 ? 2.986 -27.817 23.837 1.00 77.00 326 PRO A C 1
ATOM 2625 O O . PRO A 1 326 ? 2.521 -28.120 24.931 1.00 77.00 326 PRO A O 1
ATOM 2628 N N . GLY A 1 327 ? 2.247 -27.704 22.730 1.00 84.00 327 GLY A N 1
ATOM 2629 C CA . GLY A 1 327 ? 0.796 -27.913 22.680 1.00 84.00 327 GLY A CA 1
ATOM 2630 C C . GLY A 1 327 ? -0.029 -26.669 22.340 1.00 84.00 327 GLY A C 1
ATOM 2631 O O . GLY A 1 327 ? -1.209 -26.819 22.026 1.00 84.00 327 GLY A O 1
ATOM 2632 N N . ASP A 1 328 ? 0.565 -25.474 22.340 1.00 87.06 328 ASP A N 1
ATOM 2633 C CA . ASP A 1 328 ? -0.159 -24.262 21.952 1.00 87.06 328 ASP A CA 1
ATOM 2634 C C . ASP A 1 328 ? -0.485 -24.261 20.457 1.00 87.06 328 ASP A C 1
ATOM 2636 O O . ASP A 1 328 ? 0.361 -24.560 19.609 1.00 87.06 328 ASP A O 1
ATOM 2640 N N . SER A 1 329 ? -1.719 -23.869 20.129 1.00 92.00 329 SER A N 1
ATOM 2641 C CA . SER A 1 329 ? -2.076 -23.562 18.743 1.00 92.00 329 SER A CA 1
ATOM 2642 C C . SER A 1 329 ? -1.269 -22.353 18.245 1.00 92.00 329 SER A C 1
ATOM 2644 O O . SER A 1 329 ? -1.006 -21.438 19.034 1.00 92.00 329 SER A O 1
ATOM 2646 N N . PRO A 1 330 ? -0.896 -22.287 16.956 1.00 92.12 330 PRO A N 1
ATOM 2647 C CA . PRO A 1 330 ? -0.302 -21.089 16.367 1.00 92.12 330 PRO A CA 1
ATOM 2648 C C . PRO A 1 330 ? -1.068 -19.788 16.646 1.00 92.12 330 PRO A C 1
ATOM 2650 O O . PRO A 1 330 ? -0.433 -18.753 16.836 1.00 92.12 330 PRO A O 1
ATOM 2653 N N . ILE A 1 331 ? -2.402 -19.821 16.742 1.00 95.38 331 ILE A N 1
ATOM 2654 C CA . ILE A 1 331 ? -3.215 -18.660 17.160 1.00 95.38 331 ILE A CA 1
ATOM 2655 C C . ILE A 1 331 ? -2.922 -18.261 18.612 1.00 95.38 331 ILE A C 1
ATOM 2657 O O . ILE A 1 331 ? -2.709 -17.086 18.904 1.00 95.38 331 ILE A O 1
ATOM 2661 N N . THR A 1 332 ? -2.889 -19.226 19.534 1.00 93.56 332 THR A N 1
ATOM 2662 C CA . THR A 1 332 ? -2.533 -18.980 20.942 1.00 93.56 332 THR A CA 1
ATOM 2663 C C . THR A 1 332 ? -1.121 -18.411 21.046 1.00 93.56 332 THR A C 1
ATOM 2665 O O . THR A 1 332 ? -0.902 -17.415 21.734 1.00 93.56 332 THR A O 1
ATOM 2668 N N . TYR A 1 333 ? -0.176 -18.978 20.292 1.00 91.50 333 TYR A N 1
ATOM 2669 C CA . TYR A 1 333 ? 1.185 -18.460 20.219 1.00 91.50 333 TYR A CA 1
ATOM 2670 C C . TYR A 1 333 ? 1.215 -17.026 19.677 1.00 91.50 333 TYR A C 1
ATOM 2672 O O . TYR A 1 333 ? 1.853 -16.169 20.283 1.00 91.50 333 TYR A O 1
ATOM 2680 N N . PHE A 1 334 ? 0.464 -16.721 18.614 1.00 94.12 334 PHE A N 1
ATOM 2681 C CA . PHE A 1 334 ? 0.324 -15.361 18.089 1.00 94.12 334 PHE A CA 1
ATOM 2682 C C . PHE A 1 334 ? -0.146 -14.382 19.170 1.00 94.12 334 PHE A C 1
ATOM 2684 O O . PHE A 1 334 ? 0.511 -13.365 19.402 1.00 94.12 334 PHE A O 1
ATOM 2691 N N . LEU A 1 335 ? -1.225 -14.705 19.884 1.00 94.81 335 LEU A N 1
ATOM 2692 C CA . LEU A 1 335 ? -1.759 -13.858 20.952 1.00 94.81 335 LEU A CA 1
ATOM 2693 C C . LEU A 1 335 ? -0.746 -13.661 22.086 1.00 94.81 335 LEU A C 1
ATOM 2695 O O . LEU A 1 335 ? -0.549 -12.533 22.537 1.00 94.81 335 LEU A O 1
ATOM 2699 N N . HIS A 1 336 ? -0.024 -14.711 22.482 1.00 90.94 336 HIS A N 1
ATOM 2700 C CA . HIS A 1 336 ? 1.052 -14.584 23.462 1.00 90.94 336 HIS A CA 1
ATOM 2701 C C . HIS A 1 336 ? 2.214 -13.732 22.951 1.00 90.94 336 HIS A C 1
ATOM 2703 O O . HIS A 1 336 ? 2.734 -12.924 23.717 1.00 90.94 336 HIS A O 1
ATOM 2709 N N . THR A 1 337 ? 2.626 -13.854 21.684 1.00 89.69 337 THR A N 1
ATOM 2710 C CA . THR A 1 337 ? 3.676 -12.989 21.110 1.00 89.69 337 THR A CA 1
ATOM 2711 C C . THR A 1 337 ? 3.236 -11.530 21.016 1.00 89.69 337 THR A C 1
ATOM 2713 O O . THR A 1 337 ? 4.066 -10.632 21.159 1.00 89.69 337 THR A O 1
ATOM 2716 N N . LEU A 1 338 ? 1.938 -11.282 20.814 1.00 90.56 338 LEU A N 1
ATOM 2717 C CA . LEU A 1 338 ? 1.361 -9.944 20.808 1.00 90.56 338 LEU A CA 1
ATOM 2718 C C . LEU A 1 338 ? 1.313 -9.352 22.220 1.00 90.56 338 LEU A C 1
ATOM 2720 O O . LEU A 1 338 ? 1.697 -8.203 22.410 1.00 90.56 338 LEU A O 1
ATOM 2724 N N . GLN A 1 339 ? 0.903 -10.137 23.217 1.00 90.25 339 GLN A N 1
ATOM 2725 C CA . GLN A 1 339 ? 0.925 -9.743 24.629 1.00 90.25 339 GLN A CA 1
ATOM 2726 C C . GLN A 1 339 ? 2.355 -9.379 25.062 1.00 90.25 339 GLN A C 1
ATOM 2728 O O . GLN A 1 339 ? 2.619 -8.318 25.621 1.00 90.25 339 GLN A O 1
ATOM 2733 N N . ASN A 1 340 ? 3.313 -10.228 24.704 1.00 86.00 340 ASN A N 1
ATOM 2734 C CA . ASN A 1 340 ? 4.713 -10.143 25.101 1.00 86.00 340 ASN A CA 1
ATOM 2735 C C . ASN A 1 340 ? 5.591 -9.229 24.217 1.00 86.00 340 ASN A C 1
ATOM 2737 O O . ASN A 1 340 ? 6.814 -9.397 24.219 1.00 86.00 340 ASN A O 1
ATOM 2741 N N . HIS A 1 341 ? 4.955 -8.325 23.465 1.00 70.56 341 HIS A N 1
ATOM 2742 C CA . HIS A 1 341 ? 5.488 -7.527 22.356 1.00 70.56 341 HIS A CA 1
ATOM 2743 C C . HIS A 1 341 ? 6.947 -7.024 22.483 1.00 70.56 341 HIS A C 1
ATOM 2745 O O . HIS A 1 341 ? 7.412 -6.689 23.575 1.00 70.56 341 HIS A O 1
ATOM 2751 N N . PRO A 1 342 ? 7.674 -6.903 21.351 1.00 67.25 342 PRO A N 1
ATOM 2752 C CA . PRO A 1 342 ? 8.953 -6.200 21.304 1.00 67.25 342 PRO A CA 1
ATOM 2753 C C . PRO A 1 342 ? 8.769 -4.721 21.675 1.00 67.25 342 PRO A C 1
ATOM 2755 O O . PRO A 1 342 ? 7.723 -4.133 21.407 1.00 67.25 342 PRO A O 1
ATOM 2758 N N . LEU A 1 343 ? 9.807 -4.110 22.258 1.00 64.38 343 LEU A N 1
ATOM 2759 C CA . LEU A 1 343 ? 9.802 -2.712 22.723 1.00 64.38 343 LEU A CA 1
ATOM 2760 C C . LEU A 1 343 ? 9.338 -1.708 21.651 1.00 64.38 343 LEU A C 1
ATOM 2762 O O . LEU A 1 343 ? 8.717 -0.703 21.991 1.00 64.38 343 LEU A O 1
ATOM 2766 N N . ASP A 1 344 ? 9.582 -2.001 20.374 1.00 74.06 344 ASP A N 1
ATOM 2767 C CA . ASP A 1 344 ? 9.223 -1.126 19.253 1.00 74.06 344 ASP A CA 1
ATOM 2768 C C . ASP A 1 344 ? 7.700 -1.011 19.041 1.00 74.06 344 ASP A C 1
ATOM 2770 O O . ASP A 1 344 ? 7.204 0.042 18.633 1.00 74.06 344 ASP A O 1
ATOM 2774 N N . ASP A 1 345 ? 6.926 -2.044 19.396 1.00 79.25 345 ASP A N 1
ATOM 2775 C CA . ASP A 1 345 ? 5.459 -2.028 19.286 1.00 79.25 345 ASP A CA 1
ATOM 2776 C C . ASP A 1 345 ? 4.817 -1.149 20.383 1.00 79.25 345 ASP A C 1
ATOM 2778 O O . ASP A 1 345 ? 3.682 -0.686 20.230 1.00 79.25 345 ASP A O 1
ATOM 2782 N N . ALA A 1 346 ? 5.535 -0.866 21.480 1.00 78.38 346 ALA A N 1
ATOM 2783 C CA . ALA A 1 346 ? 5.000 -0.140 22.634 1.00 78.38 346 ALA A CA 1
ATOM 2784 C C . ALA A 1 346 ? 4.536 1.281 22.273 1.00 78.38 346 ALA A C 1
ATOM 2786 O O . ALA A 1 346 ? 3.541 1.774 22.812 1.00 78.38 346 ALA A O 1
ATOM 2787 N N . GLN A 1 347 ? 5.217 1.939 21.325 1.00 72.25 347 GLN A N 1
ATOM 2788 C CA . GLN A 1 347 ? 4.819 3.270 20.870 1.00 72.25 347 GLN A CA 1
ATOM 2789 C C . GLN A 1 347 ? 3.476 3.236 20.133 1.00 72.25 347 GLN A C 1
ATOM 2791 O O . GLN A 1 347 ? 2.637 4.097 20.382 1.00 72.25 347 GLN A O 1
ATOM 2796 N N . LEU A 1 348 ? 3.245 2.244 19.266 1.00 66.88 348 LEU A N 1
ATOM 2797 C CA . LEU A 1 348 ? 1.976 2.087 18.546 1.00 66.88 348 LEU A CA 1
ATOM 2798 C C . LEU A 1 348 ? 0.830 1.784 19.513 1.00 66.88 348 LEU A C 1
ATOM 2800 O O . LEU A 1 348 ? -0.237 2.396 19.440 1.00 66.88 348 LEU A O 1
ATOM 2804 N N . LEU A 1 349 ? 1.078 0.890 20.468 1.00 74.88 349 LEU A N 1
ATOM 2805 C CA . LEU A 1 349 ? 0.090 0.474 21.456 1.00 74.88 349 LEU A CA 1
ATOM 2806 C C . LEU A 1 349 ? -0.331 1.616 22.381 1.00 74.88 349 LEU A C 1
ATOM 2808 O O . LEU A 1 349 ? -1.513 1.710 22.708 1.00 74.88 349 LEU A O 1
ATOM 2812 N N . ARG A 1 350 ? 0.576 2.548 22.710 1.00 73.94 350 ARG A N 1
ATOM 2813 C CA . ARG A 1 350 ? 0.242 3.783 23.442 1.00 73.94 350 ARG A CA 1
ATOM 2814 C C . ARG A 1 350 ? -0.847 4.608 22.743 1.00 73.94 350 ARG A C 1
ATOM 2816 O O . ARG A 1 350 ? -1.621 5.283 23.417 1.00 73.94 350 ARG A O 1
ATOM 2823 N N . TYR A 1 351 ? -0.930 4.524 21.417 1.00 72.44 351 TYR A N 1
ATOM 2824 C CA . TYR A 1 351 ? -1.961 5.167 20.597 1.00 72.44 351 TYR A CA 1
ATOM 2825 C C . TYR A 1 351 ? -3.088 4.212 20.181 1.00 72.44 351 TYR A C 1
ATOM 2827 O O . TYR A 1 351 ? -3.851 4.537 19.275 1.00 72.44 351 TYR A O 1
ATOM 2835 N N . TRP A 1 352 ? -3.195 3.034 20.809 1.00 79.25 352 TRP A N 1
ATOM 2836 C CA . TRP A 1 352 ? -4.173 1.995 20.458 1.00 79.25 352 TRP A CA 1
ATOM 2837 C C . TRP A 1 352 ? -4.112 1.596 18.982 1.00 79.25 352 TRP A C 1
ATOM 2839 O O . TRP A 1 352 ? -5.117 1.263 18.354 1.00 79.25 352 TRP A O 1
ATOM 2849 N N . MET A 1 353 ? -2.906 1.618 18.416 1.00 77.38 353 MET A N 1
ATOM 2850 C CA . MET A 1 353 ? -2.620 1.111 17.083 1.00 77.38 353 MET A CA 1
ATOM 2851 C C . MET A 1 353 ? -1.997 -0.276 17.192 1.00 77.38 353 MET A C 1
ATOM 2853 O O . MET A 1 353 ? -1.126 -0.518 18.027 1.00 77.38 353 MET A O 1
ATOM 2857 N N . LEU A 1 354 ? -2.435 -1.190 16.329 1.00 82.44 354 LEU A N 1
ATOM 2858 C CA . LEU A 1 354 ? -1.810 -2.500 16.215 1.00 82.44 354 LEU A CA 1
ATOM 2859 C C . LEU A 1 354 ? -0.526 -2.421 15.383 1.00 82.44 354 LEU A C 1
ATOM 2861 O O . LEU A 1 354 ? -0.490 -1.694 14.384 1.00 82.44 354 LEU A O 1
ATOM 2865 N N . PRO A 1 355 ? 0.501 -3.222 15.720 1.00 86.69 355 PRO A N 1
ATOM 2866 C CA . PRO A 1 355 ? 1.613 -3.436 14.811 1.00 86.69 355 PRO A CA 1
ATOM 2867 C C . PRO A 1 355 ? 1.117 -4.069 13.509 1.00 86.69 355 PRO A C 1
ATOM 2869 O O . PRO A 1 355 ? 0.108 -4.782 13.485 1.00 86.69 355 PRO A O 1
ATOM 2872 N N . LEU A 1 356 ? 1.858 -3.846 12.421 1.00 85.62 356 LEU A N 1
ATOM 2873 C CA . LEU A 1 356 ? 1.458 -4.253 11.070 1.00 85.62 356 LEU A CA 1
ATOM 2874 C C . LEU A 1 356 ? 1.065 -5.735 10.984 1.00 85.62 356 LEU A C 1
ATOM 2876 O O . LEU A 1 356 ? 0.058 -6.067 10.363 1.00 85.62 356 LEU A O 1
ATOM 2880 N N . ARG A 1 357 ? 1.799 -6.617 11.674 1.00 92.56 357 ARG A N 1
ATOM 2881 C CA . ARG A 1 357 ? 1.500 -8.059 11.751 1.00 92.56 357 ARG A CA 1
ATOM 2882 C C . ARG A 1 357 ? 0.112 -8.363 12.320 1.00 92.56 357 ARG A C 1
ATOM 2884 O O . ARG A 1 357 ? -0.612 -9.197 11.788 1.00 92.56 357 ARG A O 1
ATOM 2891 N N . ALA A 1 358 ? -0.282 -7.651 13.374 1.00 92.75 358 ALA A N 1
ATOM 2892 C CA . ALA A 1 358 ? -1.551 -7.874 14.046 1.00 92.75 358 ALA A CA 1
ATOM 2893 C C . ALA A 1 358 ? -2.707 -7.252 13.267 1.00 92.75 358 ALA A C 1
ATOM 2895 O O . ALA A 1 358 ? -3.745 -7.886 13.118 1.00 92.75 358 ALA A O 1
ATOM 2896 N N . MET A 1 359 ? -2.503 -6.070 12.681 1.00 90.75 359 MET A N 1
ATOM 2897 C CA . MET A 1 359 ? -3.483 -5.471 11.773 1.00 90.75 359 MET A CA 1
ATOM 2898 C C . MET A 1 359 ? -3.736 -6.364 10.546 1.00 90.75 359 MET A C 1
ATOM 2900 O O . MET A 1 359 ? -4.883 -6.587 10.168 1.00 90.75 359 MET A O 1
ATOM 2904 N N . THR A 1 360 ? -2.677 -6.928 9.959 1.00 92.19 360 THR A N 1
ATOM 2905 C CA . THR A 1 360 ? -2.789 -7.877 8.839 1.00 92.19 360 THR A CA 1
ATOM 2906 C C . THR A 1 360 ? -3.556 -9.135 9.256 1.00 92.19 360 THR A C 1
ATOM 2908 O O . THR A 1 360 ? -4.414 -9.603 8.512 1.00 92.19 360 THR A O 1
ATOM 2911 N N . PHE A 1 361 ? -3.306 -9.656 10.464 1.00 97.00 361 PHE A N 1
ATOM 2912 C CA . PHE A 1 361 ? -4.039 -10.801 11.011 1.00 97.00 361 PHE A CA 1
ATOM 2913 C C . PHE A 1 361 ? -5.531 -10.501 11.235 1.00 97.00 361 PHE A C 1
ATOM 2915 O O . PHE A 1 361 ? -6.372 -11.329 10.889 1.00 97.00 361 PHE A O 1
ATOM 2922 N N . VAL A 1 362 ? -5.879 -9.304 11.733 1.00 93.88 362 VAL A N 1
ATOM 2923 C CA . VAL A 1 362 ? -7.279 -8.847 11.840 1.00 93.88 362 VAL A CA 1
ATOM 2924 C C . VAL A 1 362 ? -7.942 -8.835 10.463 1.00 93.88 362 VAL A C 1
ATOM 2926 O O . VAL A 1 362 ? -9.016 -9.407 10.304 1.00 93.88 362 VAL A O 1
ATOM 2929 N N . LYS A 1 363 ? -7.301 -8.236 9.449 1.00 92.81 363 LYS A N 1
ATOM 2930 C CA . LYS A 1 363 ? -7.855 -8.164 8.085 1.00 92.81 363 LYS A CA 1
ATOM 2931 C C . LYS A 1 363 ? -8.068 -9.538 7.465 1.00 92.81 363 LYS A C 1
ATOM 2933 O O . LYS A 1 363 ? -9.140 -9.789 6.926 1.00 92.81 363 LYS A O 1
ATOM 2938 N N . PHE A 1 364 ? -7.089 -10.426 7.606 1.00 96.88 364 PHE A N 1
ATOM 2939 C CA . PHE A 1 364 ? -7.204 -11.816 7.178 1.00 96.88 364 PHE A CA 1
ATOM 2940 C C . PHE A 1 364 ? -8.381 -12.526 7.859 1.00 96.88 364 PHE A C 1
ATOM 2942 O O . PHE A 1 364 ? -9.226 -13.101 7.182 1.00 96.88 364 PHE A O 1
ATOM 2949 N N . THR A 1 365 ? -8.477 -12.429 9.188 1.00 96.62 365 THR A N 1
ATOM 2950 C CA . THR A 1 365 ? -9.524 -13.109 9.968 1.00 96.62 365 THR A CA 1
ATOM 2951 C C . THR A 1 365 ? -10.917 -12.585 9.620 1.00 96.62 365 THR A C 1
ATOM 2953 O O . THR A 1 365 ? -11.847 -13.369 9.471 1.00 96.62 365 THR A O 1
ATOM 2956 N N . CYS A 1 366 ? -11.067 -11.268 9.449 1.00 94.31 366 CYS A N 1
ATOM 2957 C CA . CYS A 1 366 ? -12.342 -10.654 9.074 1.00 94.31 366 CYS A CA 1
ATOM 2958 C C . CYS A 1 366 ? -12.779 -10.974 7.638 1.00 94.31 366 CYS A C 1
ATOM 2960 O O . CYS A 1 366 ? -13.967 -10.870 7.347 1.00 94.31 366 CYS A O 1
ATOM 2962 N N . ALA A 1 367 ? -11.845 -11.323 6.750 1.00 95.38 367 ALA A N 1
ATOM 2963 C CA . ALA A 1 367 ? -12.152 -11.760 5.391 1.00 95.38 367 ALA A CA 1
ATOM 2964 C C . ALA A 1 367 ? -12.387 -13.276 5.273 1.00 95.38 367 ALA A C 1
ATOM 2966 O O . ALA A 1 367 ? -12.890 -13.735 4.248 1.00 95.38 367 ALA A O 1
ATOM 2967 N N . GLY A 1 368 ? -11.999 -14.045 6.294 1.00 94.94 368 GLY A N 1
ATOM 2968 C CA . GLY A 1 368 ? -12.226 -15.482 6.370 1.00 94.94 368 GLY A CA 1
ATOM 2969 C C . GLY A 1 368 ? -13.687 -15.849 6.633 1.00 94.94 368 GLY A C 1
ATOM 2970 O O . GLY A 1 368 ? -14.575 -15.003 6.747 1.00 94.94 368 GLY A O 1
ATOM 2971 N N . ASP A 1 369 ? -13.944 -17.150 6.740 1.00 95.81 369 ASP A N 1
ATOM 2972 C CA . ASP A 1 369 ? -15.264 -17.650 7.115 1.00 95.81 369 ASP A CA 1
ATOM 2973 C C . ASP A 1 369 ? -15.591 -17.374 8.602 1.00 95.81 369 ASP A C 1
ATOM 2975 O O . ASP A 1 369 ? -14.717 -17.121 9.439 1.00 95.81 369 ASP A O 1
ATOM 2979 N N . ALA A 1 370 ? -16.877 -17.458 8.959 1.00 95.94 370 ALA A N 1
ATOM 2980 C CA . ALA A 1 370 ? -17.333 -17.218 10.330 1.00 95.94 370 ALA A CA 1
ATOM 2981 C C . ALA A 1 370 ? -16.720 -18.190 11.360 1.00 95.94 370 ALA A C 1
ATOM 2983 O O . ALA A 1 370 ? -16.605 -17.840 12.534 1.00 95.94 370 ALA A O 1
ATOM 2984 N N . SER A 1 371 ? -16.297 -19.390 10.943 1.00 97.00 371 SER A N 1
ATOM 2985 C CA . SER A 1 371 ? -15.687 -20.384 11.836 1.00 97.00 371 SER A CA 1
ATOM 2986 C C . SER A 1 371 ? -14.255 -20.007 12.226 1.00 97.00 371 SER A C 1
ATOM 2988 O O . SER A 1 371 ? -13.858 -20.178 13.384 1.00 97.00 371 SER A O 1
ATOM 2990 N N . GLN A 1 372 ? -13.498 -19.414 11.300 1.00 95.88 372 GLN A N 1
ATOM 2991 C CA . GLN A 1 372 ? -12.173 -18.856 11.562 1.00 95.88 372 GLN A CA 1
ATOM 2992 C C . GLN A 1 372 ? -12.277 -17.690 12.541 1.00 95.88 372 GLN A C 1
ATOM 2994 O O . GLN A 1 372 ? -11.573 -17.663 13.552 1.00 95.88 372 GLN A O 1
ATOM 2999 N N . LEU A 1 373 ? -13.213 -16.774 12.288 1.00 96.81 373 LEU A N 1
ATOM 3000 C CA . LEU A 1 373 ? -13.463 -15.628 13.153 1.00 96.81 373 LEU A CA 1
ATOM 3001 C C . LEU A 1 373 ? -13.898 -16.051 14.563 1.00 96.81 373 LEU A C 1
ATOM 3003 O O . LEU A 1 373 ? -13.327 -15.575 15.544 1.00 96.81 373 LEU A O 1
ATOM 3007 N N . HIS A 1 374 ? -14.826 -17.006 14.669 1.00 97.69 374 HIS A N 1
ATOM 3008 C CA . HIS A 1 374 ? -15.228 -17.614 15.939 1.00 97.69 374 HIS A CA 1
ATOM 3009 C C . HIS A 1 374 ? -14.023 -18.200 16.687 1.00 97.69 374 HIS A C 1
ATOM 3011 O O . HIS A 1 374 ? -13.854 -17.948 17.877 1.00 97.69 374 HIS A O 1
ATOM 3017 N N . THR A 1 375 ? -13.154 -18.949 15.999 1.00 97.56 375 THR A N 1
ATOM 3018 C CA . THR A 1 375 ? -11.963 -19.564 16.608 1.00 97.56 375 THR A CA 1
ATOM 3019 C C . THR A 1 375 ? -11.006 -18.510 17.171 1.00 97.56 375 THR A C 1
ATOM 3021 O O . THR A 1 375 ? -10.557 -18.641 18.310 1.00 97.56 375 THR A O 1
ATOM 3024 N N . VAL A 1 376 ? -10.719 -17.438 16.420 1.00 97.69 376 VAL A N 1
ATOM 3025 C CA . VAL A 1 376 ? -9.845 -16.347 16.889 1.00 97.69 376 VAL A CA 1
ATOM 3026 C C . VAL A 1 376 ? -10.450 -15.628 18.090 1.00 97.69 376 VAL A C 1
ATOM 3028 O O . VAL A 1 376 ? -9.751 -15.414 19.079 1.00 97.69 376 VAL A O 1
ATOM 3031 N N . ILE A 1 377 ? -11.739 -15.285 18.036 1.00 97.94 377 ILE A N 1
ATOM 3032 C CA . ILE A 1 377 ? -12.438 -14.593 19.127 1.00 97.94 377 ILE A CA 1
ATOM 3033 C C . ILE A 1 377 ? -12.471 -15.460 20.384 1.00 97.94 377 ILE A C 1
ATOM 3035 O O . ILE A 1 377 ? -12.141 -14.980 21.465 1.00 97.94 377 ILE A O 1
ATOM 3039 N N . GLN A 1 378 ? -12.803 -16.745 20.253 1.00 97.62 378 GLN A N 1
ATOM 3040 C CA . GLN A 1 378 ? -12.824 -17.675 21.377 1.00 97.62 378 GLN A CA 1
ATOM 3041 C C . GLN A 1 378 ? -11.443 -17.773 22.038 1.00 97.62 378 GLN A C 1
ATOM 3043 O O . GLN A 1 378 ? -11.338 -17.679 23.260 1.00 97.62 378 GLN A O 1
ATOM 3048 N N . ARG A 1 379 ? -10.371 -17.910 21.243 1.00 97.12 379 ARG A N 1
ATOM 3049 C CA . ARG A 1 379 ? -8.997 -17.944 21.768 1.00 97.12 379 ARG A CA 1
ATOM 3050 C C . ARG A 1 379 ? -8.606 -16.628 22.431 1.00 97.12 379 ARG A C 1
ATOM 3052 O O . ARG A 1 379 ? -8.048 -16.671 23.519 1.00 97.12 379 ARG A O 1
ATOM 3059 N N . LEU A 1 380 ? -8.954 -15.490 21.835 1.00 97.12 380 LEU A N 1
ATOM 3060 C CA . LEU A 1 380 ? -8.717 -14.164 22.405 1.00 97.12 380 LEU A CA 1
ATOM 3061 C C . LEU A 1 380 ? -9.411 -13.987 23.761 1.00 97.12 380 LEU A C 1
ATOM 3063 O O . LEU A 1 380 ? -8.779 -13.525 24.706 1.00 97.12 380 LEU A O 1
ATOM 3067 N N . ILE A 1 381 ? -10.679 -14.389 23.873 1.00 97.12 381 ILE A N 1
ATOM 3068 C CA . ILE A 1 381 ? -11.449 -14.335 25.123 1.00 97.12 381 ILE A CA 1
ATOM 3069 C C . ILE A 1 381 ? -10.804 -15.220 26.191 1.00 97.12 381 ILE A C 1
ATOM 3071 O O . ILE A 1 381 ? -10.624 -14.761 27.317 1.00 97.12 381 ILE A O 1
ATOM 3075 N N . CYS A 1 382 ? -10.411 -16.451 25.847 1.00 96.06 382 CYS A N 1
ATOM 3076 C CA . CYS A 1 382 ? -9.669 -17.319 26.764 1.00 96.06 382 CYS A CA 1
ATOM 3077 C C . CYS A 1 382 ? -8.366 -16.655 27.225 1.00 96.06 382 CYS A C 1
ATOM 3079 O O . CYS A 1 382 ? -8.142 -16.549 28.422 1.00 96.06 382 CYS A O 1
ATOM 3081 N N . THR A 1 383 ? -7.559 -16.109 26.309 1.00 94.38 383 THR A N 1
ATOM 3082 C CA . THR A 1 383 ? -6.301 -15.433 26.668 1.00 94.38 383 THR A CA 1
ATOM 3083 C C . THR A 1 383 ? -6.525 -14.204 27.556 1.00 94.38 383 THR A C 1
ATOM 3085 O O . THR A 1 383 ? -5.731 -13.968 28.458 1.00 94.38 383 THR A O 1
ATOM 3088 N N . ILE A 1 384 ? -7.598 -13.431 27.347 1.00 94.88 384 ILE A N 1
ATOM 3089 C CA . ILE A 1 384 ? -7.948 -12.296 28.219 1.00 94.88 384 ILE A CA 1
ATOM 3090 C C . ILE A 1 384 ? -8.378 -12.779 29.613 1.00 94.88 384 ILE A C 1
ATOM 3092 O O . ILE A 1 384 ? -8.002 -12.154 30.601 1.00 94.88 384 ILE A O 1
ATOM 3096 N N . ARG A 1 385 ? -9.143 -13.878 29.707 1.00 94.38 385 ARG A N 1
ATOM 3097 C CA . ARG A 1 385 ? -9.578 -14.461 30.991 1.00 94.38 385 ARG A CA 1
ATOM 3098 C C . ARG A 1 385 ? -8.424 -15.079 31.776 1.00 94.38 385 ARG A C 1
ATOM 3100 O O . ARG A 1 385 ? -8.378 -14.926 32.990 1.00 94.38 385 ARG A O 1
ATOM 3107 N N . ASP A 1 386 ? -7.514 -15.753 31.081 1.00 92.75 386 ASP A N 1
ATOM 3108 C CA . ASP A 1 386 ? -6.381 -16.459 31.683 1.00 92.75 386 ASP A CA 1
ATOM 3109 C C . ASP A 1 386 ? -5.219 -15.515 32.040 1.00 92.75 386 ASP A C 1
ATOM 3111 O O . ASP A 1 386 ? -4.273 -15.924 32.717 1.00 92.75 386 ASP A O 1
ATOM 3115 N N . ALA A 1 387 ? -5.270 -14.255 31.592 1.00 89.38 387 ALA A N 1
ATOM 3116 C CA . ALA A 1 387 ? -4.226 -13.281 31.862 1.00 89.38 387 ALA A CA 1
ATOM 3117 C C . ALA A 1 387 ? -4.135 -12.961 33.361 1.00 89.38 387 ALA A C 1
ATOM 3119 O O . ALA A 1 387 ? -5.100 -12.555 34.014 1.00 89.38 387 ALA A O 1
ATOM 3120 N N . SER A 1 388 ? -2.932 -13.112 33.908 1.00 85.06 388 SER A N 1
ATOM 3121 C CA . SER A 1 388 ? -2.650 -12.832 35.310 1.00 85.06 388 SER A CA 1
ATOM 3122 C C . SER A 1 388 ? -2.678 -11.320 35.569 1.00 85.06 388 SER A C 1
ATOM 3124 O O . SER A 1 388 ? -2.209 -10.551 34.730 1.00 85.06 388 SER A O 1
ATOM 3126 N N . PRO A 1 389 ? -3.087 -10.853 36.765 1.00 79.62 389 PRO A N 1
ATOM 3127 C CA . PRO A 1 389 ? -2.916 -9.452 37.170 1.00 79.62 389 PRO A CA 1
ATOM 3128 C C . PRO A 1 389 ? -1.455 -8.973 37.111 1.00 79.62 389 PRO A C 1
ATOM 3130 O O . PRO A 1 389 ? -1.181 -7.775 37.093 1.00 79.62 389 PRO A O 1
ATOM 3133 N N . GLN A 1 390 ? -0.498 -9.909 37.119 1.00 79.56 390 GLN A N 1
ATOM 3134 C CA . GLN A 1 390 ? 0.932 -9.619 36.999 1.00 79.56 390 GLN A CA 1
ATOM 3135 C C . GLN A 1 390 ? 1.406 -9.485 35.546 1.00 79.56 390 GLN A C 1
ATOM 3137 O O . GLN A 1 390 ? 2.527 -9.015 35.322 1.00 79.56 390 GLN A O 1
ATOM 3142 N N . ASP A 1 391 ? 0.579 -9.856 34.566 1.00 79.25 391 ASP A N 1
ATOM 3143 C CA . ASP A 1 391 ? 0.907 -9.729 33.152 1.00 79.25 391 ASP A CA 1
ATOM 3144 C C . ASP A 1 391 ? 0.892 -8.251 32.775 1.00 79.25 391 ASP A C 1
ATOM 3146 O O . ASP A 1 391 ? -0.144 -7.636 32.524 1.00 79.25 391 ASP A O 1
ATOM 3150 N N . ARG A 1 392 ? 2.087 -7.658 32.730 1.00 67.00 392 ARG A N 1
ATOM 3151 C CA . ARG A 1 392 ? 2.287 -6.211 32.553 1.00 67.00 392 ARG A CA 1
ATOM 3152 C C . ARG A 1 392 ? 1.759 -5.647 31.227 1.00 67.00 392 ARG A C 1
ATOM 3154 O O . ARG A 1 392 ? 1.810 -4.437 31.035 1.00 67.00 392 ARG A O 1
ATOM 3161 N N . TYR A 1 393 ? 1.259 -6.485 30.319 1.00 83.56 393 TYR A N 1
ATOM 3162 C CA . TYR A 1 393 ? 0.965 -6.113 28.938 1.00 83.56 393 TYR A CA 1
ATOM 3163 C C . TYR A 1 393 ? -0.364 -6.699 28.443 1.00 83.56 393 TYR A C 1
ATOM 3165 O O . TYR A 1 393 ? -0.404 -7.471 27.494 1.00 83.56 393 TYR A O 1
ATOM 3173 N N . LEU A 1 394 ? -1.474 -6.316 29.074 1.00 91.06 394 LEU A N 1
ATOM 3174 C CA . LEU A 1 394 ? -2.835 -6.610 28.590 1.00 91.06 394 LEU A CA 1
ATOM 3175 C C . LEU A 1 394 ? -3.274 -5.712 27.425 1.00 91.06 394 LEU A C 1
ATOM 3177 O O . LEU A 1 394 ? -4.098 -6.103 26.600 1.00 91.06 394 LEU A O 1
ATOM 3181 N N . GLN A 1 395 ? -2.698 -4.511 27.337 1.00 90.06 395 GLN A N 1
ATOM 3182 C CA . GLN A 1 395 ? -3.018 -3.515 26.315 1.00 90.06 395 GLN A CA 1
ATOM 3183 C C . GLN A 1 395 ? -2.967 -4.043 24.864 1.00 90.06 395 GLN A C 1
ATOM 3185 O O . GLN A 1 395 ? -3.891 -3.725 24.118 1.00 90.06 395 GLN A O 1
ATOM 3190 N N . PRO A 1 396 ? -1.986 -4.864 24.431 1.00 92.88 396 PRO A N 1
ATOM 3191 C CA . PRO A 1 396 ? -1.976 -5.433 23.083 1.00 92.88 396 PRO A CA 1
ATOM 3192 C C . PRO A 1 396 ? -3.194 -6.310 22.776 1.00 92.88 396 PRO A C 1
ATOM 3194 O O . PRO A 1 396 ? -3.738 -6.222 21.678 1.00 92.88 396 PRO A O 1
ATOM 3197 N N . LEU A 1 397 ? -3.648 -7.123 23.737 1.00 95.38 397 LEU A N 1
ATOM 3198 C CA . LEU A 1 397 ? -4.811 -8.002 23.566 1.00 95.38 397 LEU A CA 1
ATOM 3199 C C . LEU A 1 397 ? -6.107 -7.193 23.497 1.00 95.38 397 LEU A C 1
ATOM 3201 O O . LEU A 1 397 ? -6.947 -7.446 22.638 1.00 95.38 397 LEU A O 1
ATOM 3205 N N . LEU A 1 398 ? -6.240 -6.175 24.352 1.00 94.06 398 LEU A N 1
ATOM 3206 C CA . LEU A 1 398 ? -7.383 -5.260 24.324 1.00 94.06 398 LEU A CA 1
ATOM 3207 C C . LEU A 1 398 ? -7.407 -4.432 23.034 1.00 94.06 398 LEU A C 1
ATOM 3209 O O . LEU A 1 398 ? -8.458 -4.255 22.427 1.00 94.06 398 LEU A O 1
ATOM 3213 N N . CYS A 1 399 ? -6.247 -3.962 22.575 1.00 88.38 399 CYS A N 1
ATOM 3214 C CA . CYS A 1 399 ? -6.107 -3.282 21.291 1.00 88.38 399 CYS A CA 1
ATOM 3215 C C . CYS A 1 399 ? -6.508 -4.220 20.142 1.00 88.38 399 CYS A C 1
ATOM 3217 O O . CYS A 1 399 ? -7.278 -3.839 19.265 1.00 88.38 399 CYS A O 1
ATOM 3219 N N . PHE A 1 400 ? -6.068 -5.479 20.176 1.00 95.19 400 PHE A N 1
ATOM 3220 C CA . PHE A 1 400 ? -6.444 -6.476 19.176 1.00 95.19 400 PHE A CA 1
ATOM 3221 C C . PHE A 1 400 ? -7.951 -6.735 19.149 1.00 95.19 400 PHE A C 1
ATOM 3223 O O . PHE A 1 400 ? -8.553 -6.672 18.079 1.00 95.19 400 PHE A O 1
ATOM 3230 N N . ALA A 1 401 ? -8.566 -6.935 20.319 1.00 96.06 401 ALA A N 1
ATOM 3231 C CA . ALA A 1 401 ? -10.012 -7.067 20.459 1.00 96.06 401 ALA A CA 1
ATOM 3232 C C . ALA A 1 401 ? -10.740 -5.853 19.875 1.00 96.06 401 ALA A C 1
ATOM 3234 O O . ALA A 1 401 ? -11.632 -6.029 19.051 1.00 96.06 401 ALA A O 1
ATOM 3235 N N . LEU A 1 402 ? -10.312 -4.636 20.235 1.00 90.12 402 LEU A N 1
ATOM 3236 C CA . LEU A 1 402 ? -10.891 -3.381 19.755 1.00 90.12 402 LEU A CA 1
ATOM 3237 C C . LEU A 1 402 ? -10.896 -3.301 18.225 1.00 90.12 402 LEU A C 1
ATOM 3239 O O . LEU A 1 402 ? -11.937 -3.022 17.633 1.00 90.12 402 LEU A O 1
ATOM 3243 N N . HIS A 1 403 ? -9.756 -3.553 17.577 1.00 87.69 403 HIS A N 1
ATOM 3244 C CA . HIS A 1 403 ? -9.650 -3.506 16.113 1.00 87.69 403 HIS A CA 1
ATOM 3245 C C . HIS A 1 403 ? -10.454 -4.615 15.435 1.00 87.69 403 HIS A C 1
ATOM 3247 O O . HIS A 1 403 ? -11.020 -4.381 14.368 1.00 87.69 403 HIS A O 1
ATOM 3253 N N . LEU A 1 404 ? -10.541 -5.795 16.051 1.00 93.12 404 LEU A N 1
ATOM 3254 C CA . LEU A 1 404 ? -11.334 -6.907 15.536 1.00 93.12 404 LEU A CA 1
ATOM 3255 C C . LEU A 1 404 ? -12.833 -6.570 15.555 1.00 93.12 404 LEU A C 1
ATOM 3257 O O . LEU A 1 404 ? -13.482 -6.657 14.514 1.00 93.12 404 LEU A O 1
ATOM 3261 N N . VAL A 1 405 ? -13.364 -6.110 16.696 1.00 93.00 405 VAL A N 1
ATOM 3262 C CA . VAL A 1 405 ? -14.791 -5.761 16.824 1.00 93.00 405 VAL A CA 1
ATOM 3263 C C . VAL A 1 405 ? -15.159 -4.500 16.040 1.00 93.00 405 VAL A C 1
ATOM 3265 O O . VAL A 1 405 ? -16.246 -4.436 15.485 1.00 93.00 405 VAL A O 1
ATOM 3268 N N . SER A 1 406 ? -14.253 -3.523 15.929 1.00 82.06 406 SER A N 1
ATOM 3269 C CA . SER A 1 406 ? -14.497 -2.300 15.142 1.00 82.06 406 SER A CA 1
ATOM 3270 C C . SER A 1 406 ? -14.383 -2.541 13.635 1.00 82.06 406 SER A C 1
ATOM 3272 O O . SER A 1 406 ? -14.905 -1.774 12.832 1.00 82.06 406 SER A O 1
ATOM 3274 N N . GLY A 1 407 ? -13.627 -3.564 13.230 1.00 80.06 407 GLY A N 1
ATOM 3275 C CA . GLY A 1 407 ? -13.346 -3.858 11.829 1.00 80.06 407 GLY A CA 1
ATOM 3276 C C . GLY A 1 407 ? -14.390 -4.740 11.148 1.00 80.06 407 GLY A C 1
ATOM 3277 O O . GLY A 1 407 ? -14.365 -4.840 9.922 1.00 80.06 407 GLY A O 1
ATOM 3278 N N . SER A 1 408 ? -15.266 -5.402 11.909 1.00 89.62 408 SER A N 1
ATOM 3279 C CA . SER A 1 408 ? -16.259 -6.343 11.388 1.00 89.62 408 SER A CA 1
ATOM 3280 C C . SER A 1 408 ? -17.465 -6.454 12.321 1.00 89.62 408 SER A C 1
ATOM 3282 O O . SER A 1 408 ? -17.337 -6.854 13.478 1.00 89.62 408 SER A O 1
ATOM 3284 N N . SER A 1 409 ? -18.662 -6.188 11.792 1.00 88.06 409 SER A N 1
ATOM 3285 C CA . SER A 1 409 ? -19.914 -6.369 12.536 1.00 88.06 409 SER A CA 1
ATOM 3286 C C . SER A 1 409 ? -20.137 -7.827 12.944 1.00 88.06 409 SER A C 1
ATOM 3288 O O . SER A 1 409 ? -20.578 -8.090 14.059 1.00 88.06 409 SER A O 1
ATOM 3290 N N . ALA A 1 410 ? -19.762 -8.783 12.086 1.00 94.44 410 ALA A N 1
ATOM 3291 C CA . ALA A 1 410 ? -19.808 -10.207 12.414 1.00 94.44 410 ALA A CA 1
ATOM 3292 C C . ALA A 1 410 ? -18.874 -10.545 13.585 1.00 94.44 410 ALA A C 1
ATOM 3294 O O . ALA A 1 410 ? -19.236 -11.338 14.451 1.00 94.44 410 ALA A O 1
ATOM 3295 N N . ALA A 1 411 ? -17.698 -9.909 13.650 1.00 94.81 411 ALA A N 1
ATOM 3296 C CA . ALA A 1 411 ? -16.772 -10.093 14.762 1.00 94.81 411 ALA A CA 1
ATOM 3297 C C . ALA A 1 411 ? -17.331 -9.520 16.063 1.00 94.81 411 ALA A C 1
ATOM 3299 O O . ALA A 1 411 ? -17.212 -10.158 17.103 1.00 94.81 411 ALA A O 1
ATOM 3300 N N . ALA A 1 412 ? -17.959 -8.344 16.010 1.00 91.31 412 ALA A N 1
ATOM 3301 C CA . ALA A 1 412 ? -18.595 -7.733 17.172 1.00 91.31 412 ALA A CA 1
ATOM 3302 C C . ALA A 1 412 ? -19.731 -8.603 17.735 1.00 91.31 412 ALA A C 1
ATOM 3304 O O . ALA A 1 412 ? -19.766 -8.846 18.940 1.00 91.31 412 ALA A O 1
ATOM 3305 N N . VAL A 1 413 ? -20.612 -9.123 16.872 1.00 93.38 413 VAL A N 1
ATOM 3306 C CA . VAL A 1 413 ? -21.707 -10.021 17.279 1.00 93.38 413 VAL A CA 1
ATOM 3307 C C . VAL A 1 413 ? -21.157 -11.311 17.890 1.00 93.38 413 VAL A C 1
ATOM 3309 O O . VAL A 1 413 ? -21.515 -11.644 19.016 1.00 93.38 413 VAL A O 1
ATOM 3312 N N . LEU A 1 414 ? -20.219 -11.986 17.217 1.00 96.31 414 LEU A N 1
ATOM 3313 C CA . LEU A 1 414 ? -19.608 -13.215 17.738 1.00 96.31 414 LEU A CA 1
ATOM 3314 C C . LEU A 1 414 ? -18.853 -12.983 19.053 1.00 96.31 414 LEU A C 1
ATOM 3316 O O . LEU A 1 414 ? -18.905 -13.816 19.950 1.00 96.31 414 LEU A O 1
ATOM 3320 N N . ALA A 1 415 ? -18.151 -11.857 19.194 1.00 95.69 415 ALA A N 1
ATOM 3321 C CA . ALA A 1 415 ? -17.454 -11.506 20.427 1.00 95.69 415 ALA A CA 1
ATOM 3322 C C . ALA A 1 415 ? -18.416 -11.286 21.595 1.00 95.69 415 ALA A C 1
ATOM 3324 O O . ALA A 1 415 ? -18.134 -11.729 22.709 1.00 95.69 415 ALA A O 1
ATOM 3325 N N . TYR A 1 416 ? -19.553 -10.641 21.340 1.00 93.44 416 TYR A N 1
ATOM 3326 C CA . TYR A 1 416 ? -20.618 -10.505 22.323 1.00 93.44 416 TYR A CA 1
ATOM 3327 C C . TYR A 1 416 ? -21.192 -11.875 22.718 1.00 93.44 416 TYR A C 1
ATOM 3329 O O . TYR A 1 416 ? -21.192 -12.207 23.902 1.00 93.44 416 TYR A O 1
ATOM 3337 N N . GLU A 1 417 ? -21.580 -12.704 21.744 1.00 94.81 417 GLU A N 1
ATOM 3338 C CA . GLU A 1 417 ? -22.153 -14.042 21.974 1.00 94.81 417 GLU A CA 1
ATOM 3339 C C . GLU A 1 417 ? -21.201 -14.988 22.721 1.00 94.81 417 GLU A C 1
ATOM 3341 O O . GLU A 1 417 ? -21.634 -15.785 23.552 1.00 94.81 417 GLU A O 1
ATOM 3346 N N . LEU A 1 418 ? -19.893 -14.885 22.467 1.00 96.56 418 LEU A N 1
ATOM 3347 C CA . LEU A 1 418 ? -18.867 -15.698 23.124 1.00 96.56 418 LEU A CA 1
ATOM 3348 C C . LEU A 1 418 ? -18.475 -15.196 24.525 1.00 96.56 418 LEU A C 1
ATOM 3350 O O . LEU A 1 418 ? -17.592 -15.778 25.162 1.00 96.56 418 LEU A O 1
ATOM 3354 N N . GLY A 1 419 ? -19.120 -14.140 25.030 1.00 95.38 419 GLY A N 1
ATOM 3355 C CA . GLY A 1 419 ? -18.907 -13.637 26.386 1.00 95.38 419 GLY A CA 1
ATOM 3356 C C . GLY A 1 419 ? -17.626 -12.815 26.541 1.00 95.38 419 GLY A C 1
ATOM 3357 O O . GLY A 1 419 ? -16.936 -12.929 27.562 1.00 95.38 419 GLY A O 1
ATOM 3358 N N . LEU A 1 420 ? -17.287 -11.983 25.543 1.00 94.56 420 LEU A N 1
ATOM 3359 C CA . LEU A 1 420 ? -16.201 -11.002 25.669 1.00 94.56 420 LEU A CA 1
ATOM 3360 C C . LEU A 1 420 ? -16.476 -10.019 26.813 1.00 94.56 420 LEU A C 1
ATOM 3362 O O . LEU A 1 420 ? -15.545 -9.656 27.523 1.00 94.56 420 LEU A O 1
ATOM 3366 N N . LEU A 1 421 ? -17.738 -9.633 27.035 1.00 90.06 421 LEU A N 1
ATOM 3367 C CA . LEU A 1 421 ? -18.115 -8.752 28.146 1.00 90.06 421 LEU A CA 1
ATOM 3368 C C . LEU A 1 421 ? -17.766 -9.368 29.500 1.00 90.06 421 LEU A C 1
ATOM 3370 O O . LEU A 1 421 ? -17.058 -8.740 30.280 1.00 90.06 421 LEU A O 1
ATOM 3374 N N . ASP A 1 422 ? -18.133 -10.633 29.713 1.00 91.38 422 ASP A N 1
ATOM 3375 C CA . ASP A 1 422 ? -17.798 -11.359 30.941 1.00 91.38 422 ASP A CA 1
ATOM 3376 C C . ASP A 1 422 ? -16.281 -11.432 31.166 1.00 91.38 422 ASP A C 1
ATOM 3378 O O . ASP A 1 422 ? -15.801 -11.361 32.296 1.00 91.38 422 ASP A O 1
ATOM 3382 N N . ALA A 1 423 ? -15.500 -11.571 30.087 1.00 93.81 423 ALA A N 1
ATOM 3383 C CA . ALA A 1 423 ? -14.042 -11.567 30.170 1.00 93.81 423 ALA A CA 1
ATOM 3384 C C . ALA A 1 423 ? -13.483 -10.192 30.569 1.00 93.81 423 ALA A C 1
ATOM 3386 O O . ALA A 1 423 ? -12.580 -10.126 31.402 1.00 93.81 423 ALA A O 1
ATOM 3387 N N . LEU A 1 424 ? -14.020 -9.101 30.014 1.00 91.06 424 LEU A N 1
ATOM 3388 C CA . LEU A 1 424 ? -13.624 -7.733 30.370 1.00 91.06 424 LEU A CA 1
ATOM 3389 C C . LEU A 1 424 ? -14.041 -7.369 31.802 1.00 91.06 424 LEU A C 1
ATOM 3391 O O . LEU A 1 424 ? -13.281 -6.705 32.514 1.00 91.06 424 LEU A O 1
ATOM 3395 N N . ASP A 1 425 ? -15.207 -7.833 32.247 1.00 87.38 425 ASP A N 1
ATOM 3396 C CA . ASP A 1 425 ? -15.688 -7.649 33.616 1.00 87.38 425 ASP A CA 1
ATOM 3397 C C . ASP A 1 425 ? -14.820 -8.419 34.610 1.00 87.38 425 ASP A C 1
ATOM 3399 O O . ASP A 1 425 ? -14.376 -7.846 35.607 1.00 87.38 425 ASP A O 1
ATOM 3403 N N . HIS A 1 426 ? -14.491 -9.680 34.309 1.00 89.56 426 HIS A N 1
ATOM 3404 C CA . HIS A 1 426 ? -13.558 -10.470 35.110 1.00 89.56 426 HIS A CA 1
ATOM 3405 C C . HIS A 1 426 ? -12.189 -9.788 35.219 1.00 89.56 426 HIS A C 1
ATOM 3407 O O . HIS A 1 426 ? -11.644 -9.657 36.316 1.00 89.56 426 HIS A O 1
ATOM 3413 N N . LEU A 1 427 ? -11.666 -9.284 34.096 1.00 89.19 427 LEU A N 1
ATOM 3414 C CA . LEU A 1 427 ? -10.396 -8.566 34.052 1.00 89.19 427 LEU A CA 1
ATOM 3415 C C . LEU A 1 427 ? -10.421 -7.300 34.919 1.00 89.19 427 LEU A C 1
ATOM 3417 O O . LEU A 1 427 ? -9.459 -7.011 35.634 1.00 89.19 427 LEU A O 1
ATOM 3421 N N . THR A 1 428 ? -11.522 -6.550 34.868 1.00 85.88 428 THR A N 1
ATOM 3422 C CA . THR A 1 428 ? -11.703 -5.325 35.655 1.00 85.88 428 THR A CA 1
ATOM 3423 C C . THR A 1 428 ? -11.808 -5.650 37.147 1.00 85.88 428 THR A C 1
ATOM 3425 O O . THR A 1 428 ? -11.111 -5.035 37.954 1.00 85.88 428 THR A O 1
ATOM 3428 N N . ALA A 1 429 ? -12.583 -6.678 37.511 1.00 87.31 429 ALA A N 1
ATOM 3429 C CA . ALA A 1 429 ? -12.745 -7.135 38.890 1.00 87.31 429 ALA A CA 1
ATOM 3430 C C . ALA A 1 429 ? -11.427 -7.637 39.506 1.00 87.31 429 ALA A C 1
ATOM 3432 O O . ALA A 1 429 ? -11.107 -7.296 40.646 1.00 87.31 429 ALA A O 1
ATOM 3433 N N . LEU A 1 430 ? -10.629 -8.398 38.747 1.00 86.31 430 LEU A N 1
ATOM 3434 C CA . LEU A 1 430 ? -9.303 -8.853 39.178 1.00 86.31 430 LEU A CA 1
ATOM 3435 C C . LEU A 1 430 ? -8.389 -7.680 39.553 1.00 86.31 430 LEU A C 1
ATOM 3437 O O . LEU A 1 430 ? -7.687 -7.739 40.561 1.00 86.31 430 LEU A O 1
ATOM 3441 N N . HIS A 1 431 ? -8.414 -6.599 38.772 1.00 83.44 431 HIS A N 1
ATOM 3442 C CA . HIS A 1 431 ? -7.585 -5.425 39.037 1.00 83.44 431 HIS A CA 1
ATOM 3443 C C . HIS A 1 431 ? -8.122 -4.556 40.181 1.00 83.44 431 HIS A C 1
ATOM 3445 O O . HIS A 1 431 ? -7.319 -4.012 40.937 1.00 83.44 431 HIS A O 1
ATOM 3451 N N . ASP A 1 432 ? -9.441 -4.450 40.357 1.00 81.00 432 ASP A N 1
ATOM 3452 C CA . ASP A 1 432 ? -10.034 -3.701 41.475 1.00 81.00 432 ASP A CA 1
ATOM 3453 C C . ASP A 1 432 ? -9.703 -4.343 42.838 1.00 81.00 432 ASP A C 1
ATOM 3455 O O . ASP A 1 432 ? -9.474 -3.637 43.824 1.00 81.00 432 ASP A O 1
ATOM 3459 N N . HIS A 1 433 ? -9.598 -5.675 42.906 1.00 82.44 433 HIS A N 1
ATOM 3460 C CA . HIS A 1 433 ? -9.260 -6.389 44.143 1.00 82.44 433 HIS A CA 1
ATOM 3461 C C . HIS A 1 433 ? -7.811 -6.206 44.608 1.00 82.44 433 HIS A C 1
ATOM 3463 O O . HIS A 1 433 ? -7.532 -6.348 45.800 1.00 82.44 433 HIS A O 1
ATOM 3469 N N . HIS A 1 434 ? -6.882 -5.874 43.712 1.00 76.88 434 HIS A N 1
ATOM 3470 C CA . HIS A 1 434 ? -5.462 -5.800 44.053 1.00 76.88 434 HIS A CA 1
ATOM 3471 C C . HIS A 1 434 ? -5.029 -4.499 44.753 1.00 76.88 434 HIS A C 1
ATOM 3473 O O . HIS A 1 434 ? -3.838 -4.340 45.018 1.00 76.88 434 HIS A O 1
ATOM 3479 N N . LEU A 1 435 ? -5.959 -3.596 45.111 1.00 56.28 435 LEU A N 1
ATOM 3480 C CA . LEU A 1 435 ? -5.731 -2.296 45.789 1.00 56.28 435 LEU A CA 1
ATOM 3481 C C . LEU A 1 435 ? -4.740 -1.348 45.083 1.00 56.28 435 LEU A C 1
ATOM 3483 O O . LEU A 1 435 ? -4.585 -0.195 45.485 1.00 56.28 435 LEU A O 1
ATOM 3487 N N . THR A 1 436 ? -4.093 -1.791 44.011 1.00 60.09 436 THR A N 1
ATOM 3488 C CA . THR A 1 436 ? -3.396 -0.959 43.049 1.00 60.09 436 THR A CA 1
ATOM 3489 C C . THR A 1 436 ? -4.439 -0.463 42.061 1.00 60.09 436 THR A C 1
ATOM 3491 O O . THR A 1 436 ? -5.239 -1.226 41.531 1.00 60.09 436 THR A O 1
ATOM 3494 N N . THR A 1 437 ? -4.484 0.848 41.843 1.00 64.88 437 THR A N 1
ATOM 3495 C CA . THR A 1 437 ? -5.390 1.450 40.862 1.00 64.88 437 THR A CA 1
ATOM 3496 C C . THR A 1 437 ? -5.287 0.688 39.540 1.00 64.88 437 THR A C 1
ATOM 3498 O O . THR A 1 437 ? -4.185 0.635 38.989 1.00 64.88 437 THR A O 1
ATOM 3501 N N . THR A 1 438 ? -6.400 0.128 39.035 1.00 64.69 438 THR A N 1
ATOM 3502 C CA . THR A 1 438 ? -6.457 -0.519 37.709 1.00 64.69 438 THR A CA 1
ATOM 3503 C C . THR A 1 438 ? -5.647 0.317 36.713 1.00 64.69 438 THR A C 1
ATOM 3505 O O . THR A 1 438 ? -5.911 1.534 36.635 1.00 64.69 438 THR A O 1
ATOM 3508 N N . PRO A 1 439 ? -4.691 -0.273 35.969 1.00 79.69 439 PRO A N 1
ATOM 3509 C CA . PRO A 1 439 ? -3.938 0.459 34.964 1.00 79.69 439 PRO A CA 1
ATOM 3510 C C . PRO A 1 439 ? -4.911 1.223 34.065 1.00 79.69 439 PRO A C 1
ATOM 3512 O O . PRO A 1 439 ? -5.910 0.661 33.609 1.00 79.69 439 PRO A O 1
ATOM 3515 N N . SER A 1 440 ? -4.655 2.518 33.857 1.00 77.56 440 SER A N 1
ATOM 3516 C CA . SER A 1 440 ? -5.507 3.396 33.035 1.00 77.56 440 SER A CA 1
ATOM 3517 C C . SER A 1 440 ? -5.830 2.772 31.682 1.00 77.56 440 SER A C 1
ATOM 3519 O O . SER A 1 440 ? -6.949 2.890 31.190 1.00 77.56 440 SER A O 1
ATOM 3521 N N . ASP A 1 441 ? -4.854 2.061 31.129 1.00 80.50 441 ASP A N 1
ATOM 3522 C CA . ASP A 1 441 ? -4.897 1.530 29.777 1.00 80.50 441 ASP A CA 1
ATOM 3523 C C . ASP A 1 441 ? -5.827 0.308 29.694 1.00 80.50 441 ASP A C 1
ATOM 3525 O O . ASP A 1 441 ? -6.555 0.161 28.718 1.00 80.50 441 ASP A O 1
ATOM 3529 N N . VAL A 1 442 ? -5.904 -0.519 30.746 1.00 85.06 442 VAL A N 1
ATOM 3530 C CA . VAL A 1 442 ? -6.854 -1.647 30.809 1.00 85.06 442 VAL A CA 1
ATOM 3531 C C . VAL A 1 442 ? -8.287 -1.128 30.840 1.00 85.06 442 VAL A C 1
ATOM 3533 O O . VAL A 1 442 ? -9.110 -1.523 30.018 1.00 85.06 442 VAL A O 1
ATOM 3536 N N . ARG A 1 443 ? -8.570 -0.174 31.737 1.00 80.12 443 ARG A N 1
ATOM 3537 C CA . ARG A 1 443 ? -9.903 0.431 31.860 1.00 80.12 443 ARG A CA 1
ATOM 3538 C C . ARG A 1 443 ? -10.331 1.107 30.558 1.00 80.12 443 ARG A C 1
ATOM 3540 O O . ARG A 1 443 ? -11.472 0.942 30.136 1.00 80.12 443 ARG A O 1
ATOM 3547 N N . PHE A 1 444 ? -9.420 1.841 29.920 1.00 78.38 444 PHE A N 1
ATOM 3548 C CA . PHE A 1 444 ? -9.682 2.449 28.622 1.00 78.38 444 PHE A CA 1
ATOM 3549 C C . PHE A 1 444 ? -10.000 1.387 27.562 1.00 78.38 444 PHE A C 1
ATOM 3551 O O . PHE A 1 444 ? -10.995 1.524 26.857 1.00 78.38 444 PHE A O 1
ATOM 3558 N N . GLY A 1 445 ? -9.200 0.319 27.476 1.00 81.12 445 GLY A N 1
ATOM 3559 C CA . GLY A 1 445 ? -9.424 -0.759 26.515 1.00 81.12 445 GLY A CA 1
ATOM 3560 C C . GLY A 1 445 ? -10.800 -1.387 26.653 1.00 81.12 445 GLY A C 1
ATOM 3561 O O . GLY A 1 445 ? -11.503 -1.523 25.656 1.00 81.12 445 GLY A O 1
ATOM 3562 N N . CYS A 1 446 ? -11.224 -1.681 27.885 1.00 85.94 446 CYS A N 1
ATOM 3563 C CA . CYS A 1 446 ? -12.569 -2.185 28.154 1.00 85.94 446 CYS A CA 1
ATOM 3564 C C . CYS A 1 446 ? -13.648 -1.211 27.650 1.00 85.94 446 CYS A C 1
ATOM 3566 O O . CYS A 1 446 ? -14.556 -1.628 26.937 1.00 85.94 446 CYS A O 1
ATOM 3568 N N . ILE A 1 447 ? -13.530 0.087 27.956 1.00 77.50 447 ILE A N 1
ATOM 3569 C CA . ILE A 1 447 ? -14.490 1.116 27.513 1.00 77.50 447 ILE A CA 1
ATOM 3570 C C . ILE A 1 447 ? -14.529 1.225 25.984 1.00 77.50 447 ILE A C 1
ATOM 3572 O O . ILE A 1 447 ? -15.610 1.293 25.399 1.00 77.50 447 ILE A O 1
ATOM 3576 N N . ALA A 1 448 ? -13.370 1.224 25.327 1.00 76.81 448 ALA A N 1
ATOM 3577 C CA . ALA A 1 448 ? -13.279 1.332 23.878 1.00 76.81 448 ALA A CA 1
ATOM 3578 C C . ALA A 1 448 ? -13.902 0.116 23.179 1.00 76.81 448 ALA A C 1
ATOM 3580 O O . ALA A 1 448 ? -14.681 0.284 22.242 1.00 76.81 448 ALA A O 1
ATOM 3581 N N . ILE A 1 449 ? -13.605 -1.099 23.657 1.00 85.12 449 ILE A N 1
ATOM 3582 C CA . ILE A 1 449 ? -14.179 -2.343 23.123 1.00 85.12 449 ILE A CA 1
ATOM 3583 C C . ILE A 1 449 ? -15.691 -2.351 23.316 1.00 85.12 449 ILE A C 1
ATOM 3585 O O . ILE A 1 449 ? -16.419 -2.636 22.370 1.00 85.12 449 ILE A O 1
ATOM 3589 N N . LEU A 1 450 ? -16.166 -2.001 24.515 1.00 80.38 450 LEU A N 1
ATOM 3590 C CA . LEU A 1 450 ? -17.592 -1.872 24.787 1.00 80.38 450 LEU A CA 1
ATOM 3591 C C . LEU A 1 450 ? -18.237 -0.927 23.770 1.00 80.38 450 LEU A C 1
ATOM 3593 O O . LEU A 1 450 ? -19.280 -1.246 23.203 1.00 80.38 450 LEU A O 1
ATOM 3597 N N . SER A 1 451 ? -17.643 0.246 23.542 1.00 75.06 451 SER A N 1
ATOM 3598 C CA . SER A 1 451 ? -18.225 1.236 22.636 1.00 75.06 451 SER A CA 1
ATOM 3599 C C . SER A 1 451 ? -18.257 0.750 21.190 1.00 75.06 451 SER A C 1
ATOM 3601 O O . SER A 1 451 ? -19.254 0.946 20.497 1.00 75.06 451 SER A O 1
ATOM 3603 N N . ALA A 1 452 ? -17.214 0.041 20.759 1.00 77.69 452 ALA A N 1
ATOM 3604 C CA . ALA A 1 452 ? -17.189 -0.600 19.454 1.00 77.69 452 ALA A CA 1
ATOM 3605 C C . ALA A 1 452 ? -18.267 -1.693 19.325 1.00 77.69 452 ALA A C 1
ATOM 3607 O O . ALA A 1 452 ? -18.960 -1.739 18.309 1.00 77.69 452 ALA A O 1
ATOM 3608 N N . LEU A 1 453 ? -18.493 -2.507 20.364 1.00 83.25 453 LEU A N 1
ATOM 3609 C CA . LEU A 1 453 ? -19.600 -3.472 20.403 1.00 83.25 453 LEU A CA 1
ATOM 3610 C C . LEU A 1 453 ? -20.962 -2.774 20.291 1.00 83.25 453 LEU A C 1
ATOM 3612 O O . LEU A 1 453 ? -21.798 -3.206 19.503 1.00 83.25 453 LEU A O 1
ATOM 3616 N N . GLY A 1 454 ? -21.156 -1.657 20.999 1.00 74.44 454 GLY A N 1
ATOM 3617 C CA . GLY A 1 454 ? -22.371 -0.832 20.924 1.00 74.44 454 GLY A CA 1
ATOM 3618 C C . GLY A 1 454 ? -22.689 -0.284 19.539 1.00 74.44 454 GLY A C 1
ATOM 3619 O O . GLY A 1 454 ? -23.847 -0.022 19.236 1.00 74.44 454 GLY A O 1
ATOM 3620 N N . SER A 1 455 ? -21.689 -0.163 18.666 1.00 73.19 455 SER A N 1
ATOM 3621 C CA . SER A 1 455 ? -21.907 0.278 17.286 1.00 73.19 455 SER A CA 1
ATOM 3622 C C . SER A 1 455 ? -22.452 -0.817 16.355 1.00 73.19 455 SER A C 1
ATOM 3624 O O . SER A 1 455 ? -22.879 -0.515 15.239 1.00 73.19 455 SER A O 1
ATOM 3626 N N . HIS A 1 456 ? -22.445 -2.081 16.793 1.00 79.31 456 HIS A N 1
ATOM 3627 C CA . HIS A 1 456 ? -22.818 -3.241 15.975 1.00 79.31 456 HIS A CA 1
ATOM 3628 C C . HIS A 1 456 ? -23.867 -4.155 16.623 1.00 79.31 456 HIS A C 1
ATOM 3630 O O . HIS A 1 456 ? -24.583 -4.851 15.906 1.00 79.31 456 HIS A O 1
ATOM 3636 N N . VAL A 1 457 ? -23.970 -4.154 17.952 1.00 79.06 457 VAL A N 1
ATOM 3637 C CA . VAL A 1 457 ? -24.929 -4.942 18.735 1.00 79.06 457 VAL A CA 1
ATOM 3638 C C . VAL A 1 457 ? -25.994 -3.999 19.285 1.00 79.06 457 VAL A C 1
ATOM 3640 O O . VAL A 1 457 ? -25.673 -2.905 19.745 1.00 79.06 457 VAL A O 1
ATOM 3643 N N . ALA A 1 458 ? -27.266 -4.404 19.236 1.00 78.06 458 ALA A N 1
ATOM 3644 C CA . ALA A 1 458 ? -28.356 -3.560 19.711 1.00 78.06 458 ALA A CA 1
ATOM 3645 C C . ALA A 1 458 ? -28.151 -3.167 21.187 1.00 78.06 458 ALA A C 1
ATOM 3647 O O . ALA A 1 458 ? -27.799 -4.000 22.031 1.00 78.06 458 ALA A O 1
ATOM 3648 N N . VAL A 1 459 ? -28.387 -1.889 21.492 1.00 63.31 459 VAL A N 1
ATOM 3649 C CA . VAL A 1 459 ? -28.165 -1.300 22.824 1.00 63.31 459 VAL A CA 1
ATOM 3650 C C . VAL A 1 459 ? -28.980 -2.014 23.905 1.00 63.31 459 VAL A C 1
ATOM 3652 O O . VAL A 1 459 ? -28.499 -2.164 25.023 1.00 63.31 459 VAL A O 1
ATOM 3655 N N . GLU A 1 460 ? -30.173 -2.514 23.573 1.00 66.69 460 GLU A N 1
ATOM 3656 C CA . GLU A 1 460 ? -31.034 -3.275 24.490 1.00 66.69 460 GLU A CA 1
ATOM 3657 C C . GLU A 1 460 ? -30.345 -4.556 24.981 1.00 66.69 460 GLU A C 1
ATOM 3659 O O . GLU A 1 460 ? -30.219 -4.763 26.187 1.00 66.69 460 GLU A O 1
ATOM 3664 N N . SER A 1 461 ? -29.784 -5.346 24.061 1.00 71.75 461 SER A N 1
ATOM 3665 C CA . SER A 1 461 ? -28.996 -6.544 24.382 1.00 71.75 461 SER A CA 1
ATOM 3666 C C . SER A 1 461 ? -27.764 -6.223 25.236 1.00 71.75 461 SER A C 1
ATOM 3668 O O . SER A 1 461 ? -27.466 -6.928 26.197 1.00 71.75 461 SER A O 1
ATOM 3670 N N . LEU A 1 462 ? -27.069 -5.118 24.950 1.00 63.91 462 LEU A N 1
ATOM 3671 C CA . LEU A 1 462 ? -25.937 -4.669 25.768 1.00 63.91 462 LEU A CA 1
ATOM 3672 C C . LEU A 1 462 ? -26.371 -4.211 27.166 1.00 63.91 462 LEU A C 1
ATOM 3674 O O . LEU A 1 462 ? -25.667 -4.466 28.143 1.00 63.91 462 LEU A O 1
ATOM 3678 N N . ALA A 1 463 ? -27.518 -3.540 27.275 1.00 60.03 463 ALA A N 1
ATOM 3679 C CA . ALA A 1 463 ? -28.044 -3.019 28.529 1.00 60.03 463 ALA A CA 1
ATOM 3680 C C . ALA A 1 463 ? -28.501 -4.134 29.478 1.00 60.03 463 ALA A C 1
ATOM 3682 O O . ALA A 1 463 ? -28.295 -3.999 30.686 1.00 60.03 463 ALA A O 1
ATOM 3683 N N . GLU A 1 464 ? -29.075 -5.220 28.953 1.00 70.56 464 GLU A N 1
ATOM 3684 C CA . GLU A 1 464 ? -29.440 -6.407 29.735 1.00 70.56 464 GLU A CA 1
ATOM 3685 C C . GLU A 1 464 ? -28.204 -7.079 30.342 1.00 70.56 464 GLU A C 1
ATOM 3687 O O . GLU A 1 464 ? -28.172 -7.341 31.544 1.00 70.56 464 GLU A O 1
ATOM 3692 N N . THR A 1 465 ? -27.140 -7.275 29.558 1.00 64.12 465 THR A N 1
ATOM 3693 C CA . THR A 1 465 ? -25.893 -7.876 30.059 1.00 64.12 465 THR A CA 1
ATOM 3694 C C . THR A 1 465 ? -25.179 -6.948 31.046 1.00 64.12 465 THR A C 1
ATOM 3696 O O . THR A 1 465 ? -24.773 -7.371 32.128 1.00 64.12 465 THR A O 1
ATOM 3699 N N . ALA A 1 466 ? -25.100 -5.650 30.734 1.00 57.62 466 ALA A N 1
ATOM 3700 C CA . ALA A 1 466 ? -24.471 -4.653 31.598 1.00 57.62 466 ALA A CA 1
ATOM 3701 C C . ALA A 1 466 ? -25.230 -4.422 32.917 1.00 57.62 466 ALA A C 1
ATOM 3703 O O . ALA A 1 466 ? -24.633 -3.973 33.893 1.00 57.62 466 ALA A O 1
ATOM 3704 N N . ALA A 1 467 ? -26.533 -4.723 32.983 1.00 59.41 467 ALA A N 1
ATOM 3705 C CA . ALA A 1 467 ? -27.310 -4.632 34.220 1.00 59.41 467 ALA A CA 1
ATOM 3706 C C . ALA A 1 467 ? -26.860 -5.647 35.284 1.00 59.41 467 ALA A C 1
ATOM 3708 O O . ALA A 1 467 ? -27.101 -5.428 36.473 1.00 59.41 467 ALA A O 1
ATOM 3709 N N . HIS A 1 468 ? -26.181 -6.722 34.877 1.00 59.62 468 HIS A N 1
ATOM 3710 C CA . HIS A 1 468 ? -25.621 -7.724 35.781 1.00 59.62 468 HIS A CA 1
ATOM 3711 C C . HIS A 1 468 ? -24.171 -7.430 36.200 1.00 59.62 468 HIS A C 1
ATOM 3713 O O . HIS A 1 468 ? -23.707 -7.974 37.202 1.00 59.62 468 HIS A O 1
ATOM 3719 N N . ALA A 1 469 ? -23.479 -6.526 35.502 1.00 54.06 469 ALA A N 1
ATOM 3720 C CA . ALA A 1 469 ? -22.100 -6.146 35.785 1.00 54.06 469 ALA A CA 1
ATOM 3721 C C . ALA A 1 469 ? -22.029 -5.028 36.846 1.00 54.06 469 ALA A C 1
ATOM 3723 O O . ALA A 1 469 ? -22.434 -3.883 36.634 1.00 54.06 469 ALA A O 1
ATOM 3724 N N . THR A 1 470 ? -21.494 -5.342 38.026 1.00 44.31 470 THR A N 1
ATOM 3725 C CA . THR A 1 470 ? -21.548 -4.482 39.225 1.00 44.31 470 THR A CA 1
ATOM 3726 C C . THR A 1 470 ? -20.656 -3.226 39.190 1.00 44.31 470 THR A C 1
ATOM 3728 O O . THR A 1 470 ? -20.739 -2.408 40.104 1.00 44.31 470 THR A O 1
ATOM 3731 N N . SER A 1 471 ? -19.822 -3.020 38.161 1.00 46.44 471 SER A N 1
ATOM 3732 C CA . SER A 1 471 ? -18.806 -1.944 38.089 1.00 46.44 471 SER A CA 1
ATOM 3733 C C . SER A 1 471 ? -19.063 -0.856 37.020 1.00 46.44 471 SER A C 1
ATOM 3735 O O . SER A 1 471 ? -18.267 0.073 36.862 1.00 46.44 471 SER A O 1
ATOM 3737 N N . VAL A 1 472 ? -20.202 -0.894 36.318 1.00 46.09 472 VAL A N 1
ATOM 3738 C CA . VAL A 1 472 ? -20.467 -0.124 35.078 1.00 46.09 472 VAL A CA 1
ATOM 3739 C C . VAL A 1 472 ? -21.113 1.291 35.214 1.00 46.09 472 VAL A C 1
ATOM 3741 O O . VAL A 1 472 ? -21.303 1.931 34.180 1.00 46.09 472 VAL A O 1
ATOM 3744 N N . PRO A 1 473 ? -21.422 1.913 36.381 1.00 46.53 473 PRO A N 1
ATOM 3745 C CA . PRO A 1 473 ? -22.122 3.216 36.400 1.00 46.53 473 PRO A CA 1
ATOM 3746 C C . PRO A 1 473 ? -21.422 4.360 35.640 1.00 46.53 473 PRO A C 1
ATOM 3748 O O . PRO A 1 473 ? -22.080 5.138 34.951 1.00 46.53 473 PRO A O 1
ATOM 3751 N N . HIS A 1 474 ? -20.090 4.452 35.726 1.00 44.34 474 HIS A N 1
ATOM 3752 C CA . HIS A 1 474 ? -19.310 5.481 35.018 1.00 44.34 474 HIS A CA 1
ATOM 3753 C C . HIS A 1 474 ? -19.245 5.229 33.510 1.00 44.34 474 HIS A C 1
ATOM 3755 O O . HIS A 1 474 ? -19.333 6.161 32.713 1.00 44.34 474 HIS A O 1
ATOM 3761 N N . VAL A 1 475 ? -19.137 3.959 33.125 1.00 43.41 475 VAL A N 1
ATOM 3762 C CA . VAL A 1 475 ? -19.125 3.532 31.726 1.00 43.41 475 VAL A CA 1
ATOM 3763 C C . VAL A 1 475 ? -20.488 3.814 31.099 1.00 43.41 475 VAL A C 1
ATOM 3765 O O . VAL A 1 475 ? -20.544 4.437 30.048 1.00 43.41 475 VAL A O 1
ATOM 3768 N N . ARG A 1 476 ? -21.590 3.516 31.800 1.00 46.78 476 ARG A N 1
ATOM 3769 C CA . ARG A 1 476 ? -22.959 3.867 31.388 1.00 46.78 476 ARG A CA 1
ATOM 3770 C C . ARG A 1 476 ? -23.150 5.374 31.177 1.00 46.78 476 ARG A C 1
ATOM 3772 O O . ARG A 1 476 ? -23.836 5.769 30.242 1.00 46.78 476 ARG A O 1
ATOM 3779 N N . GLY A 1 477 ? -22.531 6.212 32.014 1.00 48.38 477 GLY A N 1
ATOM 3780 C CA . GLY A 1 477 ? -22.552 7.672 31.868 1.00 48.38 477 GLY A CA 1
ATOM 3781 C C . GLY A 1 477 ? -21.802 8.163 30.628 1.00 48.38 477 GLY A C 1
ATOM 3782 O O . GLY A 1 477 ? -22.339 8.959 29.865 1.00 48.38 477 GLY A O 1
ATOM 3783 N N . MET A 1 478 ? -20.595 7.647 30.381 1.00 46.31 478 MET A N 1
ATOM 3784 C CA . MET A 1 478 ? -19.837 7.960 29.164 1.00 46.31 478 MET A CA 1
ATOM 3785 C C . MET A 1 478 ? -20.519 7.439 27.901 1.00 46.31 478 MET A C 1
ATOM 3787 O O . MET A 1 478 ? -20.532 8.137 26.897 1.00 46.31 478 MET A O 1
ATOM 3791 N N . PHE A 1 479 ? -21.108 6.246 27.959 1.00 46.84 479 PHE A N 1
ATOM 3792 C CA . PHE A 1 479 ? -21.906 5.696 26.872 1.00 46.84 479 PHE A CA 1
ATOM 3793 C C . PHE A 1 479 ? -23.087 6.576 26.550 1.00 46.84 479 PHE A C 1
ATOM 3795 O O . PHE A 1 479 ? -23.255 6.923 25.398 1.00 46.84 479 PHE A O 1
ATOM 3802 N N . LYS A 1 480 ? -23.848 6.995 27.561 1.00 49.94 480 LYS A N 1
ATOM 3803 C CA . LYS A 1 480 ? -24.964 7.908 27.354 1.00 49.94 480 LYS A CA 1
ATOM 3804 C C . LYS A 1 480 ? -24.507 9.219 26.712 1.00 49.94 480 LYS A C 1
ATOM 3806 O O . LYS A 1 480 ? -25.154 9.681 25.793 1.00 49.94 480 LYS A O 1
ATOM 3811 N N . ILE A 1 481 ? -23.363 9.774 27.123 1.00 48.50 481 ILE A N 1
ATOM 3812 C CA . ILE A 1 481 ? -22.796 10.973 26.485 1.00 48.50 481 ILE A CA 1
ATOM 3813 C C . ILE A 1 481 ? -22.401 10.687 25.030 1.00 48.50 481 ILE A C 1
ATOM 3815 O O . ILE A 1 481 ? -22.744 11.468 24.155 1.00 48.50 481 ILE A O 1
ATOM 3819 N N . LEU A 1 482 ? -21.704 9.583 24.751 1.00 47.78 482 LEU A N 1
ATOM 3820 C CA . LEU A 1 482 ? -21.288 9.196 23.397 1.00 47.78 482 LEU A CA 1
ATOM 3821 C C . LEU A 1 482 ? -22.477 8.883 22.479 1.00 47.78 482 LEU A C 1
ATOM 3823 O O . LEU A 1 482 ? -22.414 9.191 21.293 1.00 47.78 482 LEU A O 1
ATOM 3827 N N . ASP A 1 483 ? -23.534 8.297 23.030 1.00 46.53 483 ASP A N 1
ATOM 3828 C CA . ASP A 1 483 ? -24.778 7.920 22.359 1.00 46.53 483 ASP A CA 1
ATOM 3829 C C . ASP A 1 483 ? -25.64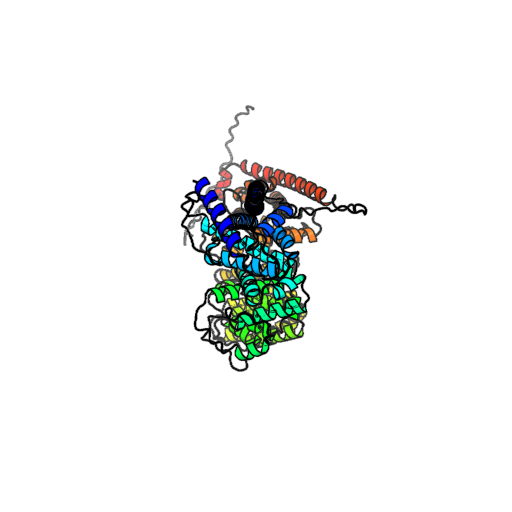0 9.164 22.091 1.00 46.53 483 ASP A C 1
ATOM 3831 O O . ASP A 1 483 ? -25.947 9.452 20.939 1.00 46.53 483 ASP A O 1
ATOM 3835 N N . ASP A 1 484 ? -25.861 10.017 23.103 1.00 47.38 484 ASP A N 1
ATOM 3836 C CA . ASP A 1 484 ? -26.509 11.333 22.963 1.00 47.38 484 ASP A CA 1
ATOM 3837 C C . ASP A 1 484 ? -25.751 12.218 21.945 1.00 47.38 484 ASP A C 1
ATOM 3839 O O . ASP A 1 484 ? -26.344 13.005 21.204 1.00 47.38 484 ASP A O 1
ATOM 3843 N N . MET A 1 485 ? -24.421 12.089 21.877 1.00 42.78 485 MET A N 1
ATOM 3844 C CA . MET A 1 485 ? -23.566 12.759 20.895 1.00 42.78 485 MET A CA 1
ATOM 3845 C C . MET A 1 485 ? -23.657 12.163 19.495 1.00 42.78 485 MET A C 1
ATOM 3847 O O . MET A 1 485 ? -23.623 12.922 18.525 1.00 42.78 485 MET A O 1
ATOM 3851 N N . ALA A 1 486 ? -23.726 10.839 19.370 1.00 44.62 486 ALA A N 1
ATOM 3852 C CA . ALA A 1 486 ? -23.870 10.142 18.096 1.00 44.62 486 ALA A CA 1
ATOM 3853 C C . ALA A 1 486 ? -25.251 10.408 17.478 1.00 44.62 486 ALA A C 1
ATOM 3855 O O . ALA A 1 486 ? -25.342 10.671 16.277 1.00 44.62 486 ALA A O 1
ATOM 3856 N N . ASP A 1 487 ? -26.291 10.474 18.310 1.00 43.22 487 ASP A N 1
ATOM 3857 C CA . ASP A 1 487 ? -27.642 10.891 17.930 1.00 43.22 487 ASP A CA 1
ATOM 3858 C C . ASP A 1 487 ? -27.686 12.356 17.470 1.00 43.22 487 ASP A C 1
ATOM 3860 O O . ASP A 1 487 ? -28.411 12.710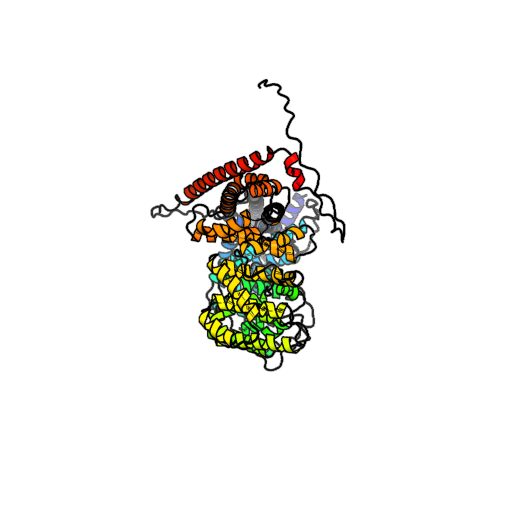 16.537 1.00 43.22 487 ASP A O 1
ATOM 3864 N N . GLN A 1 488 ? -26.864 13.228 18.065 1.00 44.31 488 GLN A N 1
ATOM 3865 C CA . GLN A 1 488 ? -26.758 14.639 17.669 1.00 44.31 488 GLN A CA 1
ATOM 3866 C C . GLN A 1 488 ? -25.780 14.894 16.505 1.00 44.31 488 GLN A C 1
ATOM 3868 O O . GLN A 1 488 ? -25.876 15.930 15.836 1.00 44.31 488 GLN A O 1
ATOM 3873 N N . THR A 1 489 ? -24.849 13.976 16.231 1.00 44.81 489 THR A N 1
ATOM 3874 C CA . THR A 1 489 ? -23.734 14.157 15.287 1.00 44.81 489 THR A CA 1
ATOM 3875 C C . THR A 1 489 ? -23.533 12.889 14.456 1.00 44.81 489 THR A C 1
ATOM 3877 O O . THR A 1 489 ? -22.815 11.966 14.823 1.00 44.81 489 THR A O 1
ATOM 3880 N N . ILE A 1 490 ? -24.204 12.873 13.309 1.00 46.75 490 ILE A N 1
ATOM 3881 C CA . ILE A 1 490 ? -24.466 11.713 12.451 1.00 46.75 490 ILE A CA 1
ATOM 3882 C C . ILE A 1 490 ? -23.238 10.829 12.104 1.00 46.75 490 ILE A C 1
ATOM 3884 O O . ILE A 1 490 ? -22.235 11.307 11.574 1.00 46.75 490 ILE A O 1
ATOM 3888 N N . HIS A 1 491 ? -23.452 9.511 12.265 1.00 52.84 491 HIS A N 1
ATOM 3889 C CA . HIS A 1 491 ? -22.744 8.312 11.760 1.00 52.84 491 HIS A CA 1
ATOM 3890 C C . HIS A 1 491 ? -21.400 7.844 12.380 1.00 52.84 491 HIS A C 1
ATOM 3892 O O . HIS A 1 491 ? -20.480 8.609 12.664 1.00 52.84 491 HIS A O 1
ATOM 3898 N N . HIS A 1 492 ? -21.287 6.502 12.430 1.00 45.91 492 HIS A N 1
ATOM 3899 C CA . HIS A 1 492 ? -20.188 5.585 12.810 1.00 45.91 492 HIS A CA 1
ATOM 3900 C C . HIS A 1 492 ? -18.744 6.081 12.579 1.00 45.91 492 HIS A C 1
ATOM 3902 O O . HIS A 1 492 ? -17.855 5.810 13.382 1.00 45.91 492 HIS A O 1
ATOM 3908 N N . PHE A 1 493 ? -18.488 6.851 11.517 1.00 43.47 493 PHE A N 1
ATOM 3909 C CA . PHE A 1 493 ? -17.158 7.396 11.219 1.00 43.47 493 PHE A CA 1
ATOM 3910 C C . PHE A 1 493 ? -16.702 8.452 12.236 1.00 43.47 493 PHE A C 1
ATOM 3912 O O . PHE A 1 493 ? -15.525 8.484 12.600 1.00 43.47 493 PHE A O 1
ATOM 3919 N N . ILE A 1 494 ? -17.629 9.286 12.727 1.00 49.16 494 ILE A N 1
ATOM 3920 C CA . ILE A 1 494 ? -17.350 10.218 13.820 1.00 49.16 494 ILE A CA 1
ATOM 3921 C C . ILE A 1 494 ? -17.120 9.418 15.089 1.00 49.16 494 ILE A C 1
ATOM 3923 O O . ILE A 1 494 ? -16.107 9.661 15.712 1.00 49.16 494 ILE A O 1
ATOM 3927 N N . GLN A 1 495 ? -17.955 8.427 15.411 1.00 51.56 495 GLN A N 1
ATOM 3928 C CA . GLN A 1 495 ? -17.848 7.599 16.621 1.00 51.56 495 GLN A CA 1
ATOM 3929 C C . GLN A 1 495 ? -16.507 6.851 16.733 1.00 51.56 495 GLN A C 1
ATOM 3931 O O . GLN A 1 495 ? -15.869 6.899 17.781 1.00 51.56 495 GLN A O 1
ATOM 3936 N N . VAL A 1 496 ? -16.026 6.231 15.649 1.00 48.69 496 VAL A N 1
ATOM 3937 C CA . VAL A 1 496 ? -14.722 5.538 15.614 1.00 48.69 496 VAL A CA 1
ATOM 3938 C C . VAL A 1 496 ? -13.562 6.522 15.763 1.00 48.69 496 VAL A C 1
ATOM 3940 O O . VAL A 1 496 ? -12.618 6.261 16.510 1.00 48.69 496 VAL A O 1
ATOM 3943 N N . GLN A 1 497 ? -13.631 7.678 15.093 1.00 50.69 497 GLN A N 1
ATOM 3944 C CA . GLN A 1 497 ? -12.639 8.728 15.305 1.00 50.69 497 GLN A CA 1
ATOM 3945 C C . GLN A 1 497 ? -12.718 9.248 16.738 1.00 50.69 497 GLN A C 1
ATOM 3947 O O . GLN A 1 497 ? -11.690 9.304 17.389 1.00 50.69 497 GLN A O 1
ATOM 3952 N N . TRP A 1 498 ? -13.912 9.520 17.262 1.00 52.62 498 TRP A N 1
ATOM 3953 C CA . TRP A 1 498 ? -14.183 10.007 18.616 1.00 52.62 498 TRP A CA 1
ATOM 3954 C C . TRP A 1 498 ? -13.646 9.077 19.693 1.00 52.62 498 TRP A C 1
ATOM 3956 O O . TRP A 1 498 ? -13.023 9.540 20.643 1.00 52.62 498 TRP A O 1
ATOM 3966 N N . LEU A 1 499 ? -13.816 7.767 19.524 1.00 50.84 499 LEU A N 1
ATOM 3967 C CA . LEU A 1 499 ? -13.227 6.769 20.406 1.00 50.84 499 LEU A CA 1
ATOM 3968 C C . LEU A 1 499 ? -11.706 6.874 20.405 1.00 50.84 499 LEU A C 1
ATOM 3970 O O . LEU A 1 499 ? -11.110 6.913 21.480 1.00 50.84 499 LEU A O 1
ATOM 3974 N N . ALA A 1 500 ? -11.090 7.054 19.235 1.00 46.53 500 ALA A N 1
ATOM 3975 C CA . ALA A 1 500 ? -9.661 7.332 19.128 1.00 46.53 500 ALA A CA 1
ATOM 3976 C C . ALA A 1 500 ? -9.260 8.711 19.709 1.00 46.53 500 ALA A C 1
ATOM 3978 O O . ALA A 1 500 ? -8.164 8.837 20.252 1.00 46.53 500 ALA A O 1
ATOM 3979 N N . LEU A 1 501 ? -10.133 9.731 19.662 1.00 43.34 501 LEU A N 1
ATOM 3980 C CA . LEU A 1 501 ? -9.891 11.059 20.257 1.00 43.34 501 LEU A CA 1
ATOM 3981 C C . LEU A 1 501 ? -10.073 11.061 21.779 1.00 43.34 501 LEU A C 1
ATOM 3983 O O . LEU A 1 501 ? -9.469 11.876 22.464 1.00 43.34 501 LEU A O 1
ATOM 3987 N N . SER A 1 502 ? -10.912 10.183 22.326 1.00 49.66 502 SER A N 1
ATOM 3988 C CA . SER A 1 502 ? -11.209 10.134 23.759 1.00 49.66 502 SER A CA 1
ATOM 3989 C C . SER A 1 502 ? -10.065 9.517 24.574 1.00 49.66 502 SER A C 1
ATOM 3991 O O . SER A 1 502 ? -9.931 9.829 25.754 1.00 49.66 502 SER A O 1
ATOM 3993 N N . VAL A 1 503 ? -9.179 8.727 23.949 1.00 46.28 503 VAL A N 1
ATOM 3994 C CA . VAL A 1 503 ? -8.027 8.069 24.604 1.00 46.28 503 VAL A CA 1
ATOM 3995 C C . VAL A 1 503 ? -7.105 9.068 25.303 1.00 46.28 503 VAL A C 1
ATOM 3997 O O . VAL A 1 503 ? -6.849 8.909 26.497 1.00 46.28 503 VAL A O 1
ATOM 4000 N N . PRO A 1 504 ? -6.595 10.107 24.614 1.00 41.31 504 PRO A N 1
ATOM 4001 C CA . PRO A 1 504 ? -5.626 11.018 25.201 1.00 41.31 504 PRO A CA 1
ATOM 4002 C C . PRO A 1 504 ? -6.321 12.031 26.129 1.00 41.31 504 PRO A C 1
ATOM 4004 O O . PRO A 1 504 ? -5.748 12.424 27.142 1.00 41.31 504 PRO A O 1
ATOM 4007 N N . VAL A 1 505 ? -7.581 12.398 25.828 1.00 41.97 505 VAL A N 1
ATOM 4008 C CA . VAL A 1 505 ? -8.407 13.308 26.639 1.00 41.97 505 VAL A CA 1
ATOM 4009 C C . VAL A 1 505 ? -8.656 12.664 27.998 1.00 41.97 505 VAL A C 1
ATOM 4011 O O . VAL A 1 505 ? -8.347 13.265 29.017 1.00 41.97 505 VAL A O 1
ATOM 4014 N N . LEU A 1 506 ? -9.141 11.420 28.033 1.00 44.69 506 LEU A N 1
ATOM 4015 C CA . LEU A 1 506 ? -9.454 10.707 29.275 1.00 44.69 506 LEU A CA 1
ATOM 4016 C C . LEU A 1 506 ? -8.203 10.409 30.119 1.00 44.69 506 LEU A C 1
ATOM 4018 O O . LEU A 1 506 ? -8.296 10.368 31.346 1.00 44.69 506 LEU A O 1
ATOM 4022 N N . HIS A 1 507 ? -7.033 10.251 29.486 1.00 41.34 507 HIS A N 1
ATOM 4023 C CA . HIS A 1 507 ? -5.746 10.084 30.180 1.00 41.34 507 HIS A CA 1
ATOM 4024 C C . HIS A 1 507 ? -5.269 11.395 30.834 1.00 41.34 507 HIS A C 1
ATOM 4026 O O . HIS A 1 507 ? -4.930 11.392 32.016 1.00 41.34 507 HIS A O 1
ATOM 4032 N N . SER A 1 508 ? -5.337 12.534 30.127 1.00 40.16 508 SER A N 1
ATOM 4033 C CA . SER A 1 508 ? -5.012 13.871 30.674 1.00 40.16 508 SER A CA 1
ATOM 4034 C C . SER A 1 508 ? -6.028 14.392 31.689 1.00 40.16 508 SER A C 1
ATOM 4036 O O . SER A 1 508 ? -5.693 15.131 32.616 1.00 40.16 508 SER A O 1
ATOM 4038 N N . ILE A 1 509 ? -7.290 14.000 31.542 1.00 42.47 509 ILE A N 1
ATOM 4039 C CA . ILE A 1 509 ? -8.373 14.407 32.432 1.00 42.47 509 ILE A CA 1
ATOM 4040 C C . ILE A 1 509 ? -8.203 13.827 33.845 1.00 42.47 509 ILE A C 1
ATOM 4042 O O . ILE A 1 509 ? -8.714 14.396 34.800 1.00 42.47 509 ILE A O 1
ATOM 4046 N N . ARG A 1 510 ? -7.412 12.766 34.055 1.00 40.31 510 ARG A N 1
ATOM 4047 C CA . ARG A 1 510 ? -7.136 12.265 35.416 1.00 40.31 510 ARG A CA 1
ATOM 4048 C C . ARG A 1 510 ? -6.405 13.276 36.316 1.00 40.31 510 ARG A C 1
ATOM 4050 O O . ARG A 1 510 ? -6.474 13.127 37.532 1.00 40.31 510 ARG A O 1
ATOM 4057 N N . SER A 1 511 ? -5.749 14.299 35.750 1.00 43.53 511 SER A N 1
ATOM 4058 C CA . SER A 1 511 ? -5.205 15.441 36.510 1.00 43.53 511 SER A CA 1
ATOM 4059 C C . SER A 1 511 ? -6.117 16.676 36.548 1.00 43.53 511 SER A C 1
ATOM 4061 O O . SER A 1 511 ? -5.846 17.601 37.308 1.00 43.53 511 SER A O 1
ATOM 4063 N N . LEU A 1 512 ? -7.191 16.702 35.754 1.00 38.03 512 LEU A N 1
ATOM 4064 C CA . LEU A 1 512 ? -8.190 17.771 35.712 1.00 38.03 512 LEU A CA 1
ATOM 4065 C C . LEU A 1 512 ? -9.498 17.219 36.277 1.00 38.03 512 LEU A C 1
ATOM 4067 O O . LEU A 1 512 ? -10.264 16.593 35.550 1.00 38.03 512 LEU A O 1
ATOM 4071 N N . ASP A 1 513 ? -9.716 17.434 37.576 1.00 42.22 513 ASP A N 1
ATOM 4072 C CA . ASP A 1 513 ? -10.951 17.109 38.301 1.00 42.22 513 ASP A CA 1
ATOM 4073 C C . ASP A 1 513 ? -12.182 17.201 37.386 1.00 42.22 513 ASP A C 1
ATOM 4075 O O . ASP A 1 513 ? -12.533 18.294 36.965 1.00 42.22 513 ASP A O 1
ATOM 4079 N N . LEU A 1 514 ? -12.801 16.060 37.049 1.00 40.00 514 LEU A N 1
ATOM 4080 C CA . LEU A 1 514 ? -13.909 15.907 36.088 1.00 40.00 514 LEU A CA 1
ATOM 4081 C C . LEU A 1 514 ? -15.205 16.628 36.491 1.00 40.00 514 LEU A C 1
ATOM 4083 O O . LEU A 1 514 ? -16.199 16.557 35.769 1.00 40.00 514 LEU A O 1
ATOM 4087 N N . SER A 1 515 ? -15.197 17.344 37.613 1.00 46.09 515 SER A N 1
ATOM 4088 C CA . SER A 1 515 ? -16.307 18.146 38.127 1.00 46.09 515 SER A CA 1
ATOM 4089 C C . SER A 1 515 ? -16.828 19.212 37.145 1.00 46.09 515 SER A C 1
ATOM 4091 O O . SER A 1 515 ? -17.976 19.640 37.263 1.00 46.09 515 SER A O 1
ATOM 4093 N N . TRP A 1 516 ? -16.035 19.603 36.139 1.00 46.72 516 TRP A N 1
ATOM 4094 C CA . TRP A 1 516 ? -16.435 20.519 35.058 1.00 46.72 516 TRP A CA 1
ATOM 4095 C C . TRP A 1 516 ? -17.352 19.897 33.998 1.00 46.72 516 TRP A C 1
ATOM 4097 O O . TRP A 1 516 ? -18.174 20.621 33.431 1.00 46.72 516 TRP A O 1
ATOM 4107 N N . ILE A 1 517 ? -17.291 18.578 33.763 1.00 43.91 517 ILE A N 1
ATOM 4108 C CA . ILE A 1 517 ? -18.285 17.870 32.940 1.00 43.91 517 ILE A CA 1
ATOM 4109 C C . ILE A 1 517 ? -19.480 17.559 33.842 1.00 43.91 517 ILE A C 1
ATOM 4111 O O . ILE A 1 517 ? -19.773 16.418 34.197 1.00 43.91 517 ILE A O 1
ATOM 4115 N N . SER A 1 518 ? -20.160 18.616 34.282 1.00 46.66 518 SER A N 1
ATOM 4116 C CA . SER A 1 518 ? -21.449 18.457 34.933 1.00 46.66 518 SER A CA 1
ATOM 4117 C C . SER A 1 518 ? -22.415 17.841 33.911 1.00 46.66 518 SER A C 1
ATOM 4119 O O . SER A 1 518 ? -22.483 18.344 32.788 1.00 46.66 518 SER A O 1
ATOM 4121 N N . PRO A 1 519 ? -23.229 16.835 34.284 1.00 46.94 519 PRO A N 1
ATOM 4122 C CA . PRO A 1 519 ? -24.312 16.302 33.445 1.00 46.94 519 PRO A CA 1
ATOM 4123 C C . PRO A 1 519 ? -25.310 17.369 32.951 1.00 46.94 519 PRO A C 1
ATOM 4125 O O . PRO A 1 519 ? -26.189 17.072 32.152 1.00 46.94 519 PRO A O 1
ATOM 4128 N N . SER A 1 520 ? -25.197 18.602 33.460 1.00 48.59 520 SER A N 1
ATOM 4129 C CA . SER A 1 520 ? -25.972 19.777 33.065 1.00 48.59 520 SER A CA 1
ATOM 4130 C C . SER A 1 520 ? -25.408 20.557 31.867 1.00 48.59 520 SER A C 1
ATOM 4132 O O . SER A 1 520 ? -26.084 21.462 31.382 1.00 48.59 520 SER A O 1
ATOM 4134 N N . GLN A 1 521 ? -24.202 20.256 31.365 1.00 53.38 521 GLN A N 1
ATOM 4135 C CA . GLN A 1 521 ? -23.709 20.902 30.145 1.00 53.38 521 GLN A CA 1
ATOM 4136 C C . GLN A 1 521 ? -24.399 20.307 28.912 1.00 53.38 521 GLN A C 1
ATOM 4138 O O . GLN A 1 521 ? -24.030 19.252 28.410 1.00 53.38 521 GLN A O 1
ATOM 4143 N N . GLU A 1 522 ? -25.402 21.027 28.411 1.00 58.34 522 GLU A N 1
ATOM 4144 C CA . GLU A 1 522 ? -26.285 20.611 27.312 1.00 58.34 522 GLU A CA 1
ATOM 4145 C C . GLU A 1 522 ? -25.605 20.460 25.935 1.00 58.34 522 GLU A C 1
ATOM 4147 O O . GLU A 1 522 ? -26.282 20.073 24.983 1.00 58.34 522 GLU A O 1
ATOM 4152 N N . ASN A 1 523 ? -24.315 20.803 25.765 1.00 72.44 523 ASN A N 1
ATOM 4153 C CA . ASN A 1 523 ? -23.662 20.750 24.452 1.00 72.44 523 ASN A CA 1
ATOM 4154 C C . ASN A 1 523 ? -22.286 20.051 24.472 1.00 72.44 523 ASN A C 1
ATOM 4156 O O . ASN A 1 523 ? -21.306 20.636 24.940 1.00 72.44 523 ASN A O 1
ATOM 4160 N N . PRO A 1 524 ? -22.165 18.857 23.874 1.00 69.88 524 PRO A N 1
ATOM 4161 C CA . PRO A 1 524 ? -20.914 18.100 23.829 1.00 69.88 524 PRO A CA 1
ATOM 4162 C C . PRO A 1 524 ? -19.777 18.794 23.064 1.00 69.88 524 PRO A C 1
ATOM 4164 O O . PRO A 1 524 ? -18.595 18.579 23.343 1.00 69.88 524 PRO A O 1
ATOM 4167 N N . TRP A 1 525 ? -20.112 19.673 22.117 1.00 80.94 525 TRP A N 1
ATOM 4168 C CA . TRP A 1 525 ? -19.121 20.463 21.392 1.00 80.94 525 TRP A CA 1
ATOM 4169 C C . TRP A 1 525 ? -18.365 21.429 22.304 1.00 80.94 525 TRP A C 1
ATOM 4171 O O . TRP A 1 525 ? -17.201 21.714 22.046 1.00 80.94 525 TRP A O 1
ATOM 4181 N N . SER A 1 526 ? -18.978 21.904 23.389 1.00 81.94 526 SER A N 1
ATOM 4182 C CA . SER A 1 526 ? -18.307 22.801 24.333 1.00 81.94 526 SER A CA 1
ATOM 4183 C C . SER A 1 526 ? -17.138 22.119 25.050 1.00 81.94 526 SER A C 1
ATOM 4185 O O . SER A 1 526 ? -16.122 22.766 25.285 1.00 81.94 526 SER A O 1
ATOM 4187 N N . ALA A 1 527 ? -17.239 20.816 25.328 1.00 76.94 527 ALA A N 1
ATOM 4188 C CA . ALA A 1 527 ? -16.142 20.044 25.909 1.00 76.94 527 ALA A CA 1
ATOM 4189 C C . ALA A 1 527 ? -15.015 19.798 24.890 1.00 76.94 527 ALA A C 1
ATOM 4191 O O . ALA A 1 527 ? -13.840 19.958 25.214 1.00 76.94 527 ALA A O 1
ATOM 4192 N N . LEU A 1 528 ? -15.366 19.465 23.641 1.00 75.44 528 LEU A N 1
ATOM 4193 C CA . LEU A 1 528 ? -14.395 19.226 22.562 1.00 75.44 528 LEU A CA 1
ATOM 4194 C C . LEU A 1 528 ? -13.593 20.465 22.181 1.00 75.44 528 LEU A C 1
ATOM 4196 O O . LEU A 1 528 ? -12.426 20.361 21.812 1.00 75.44 528 LEU A O 1
ATOM 4200 N N . LEU A 1 529 ? -14.240 21.625 22.216 1.00 83.06 529 LEU A N 1
ATOM 4201 C CA . LEU A 1 529 ? -13.656 22.890 21.789 1.00 83.06 529 LEU A CA 1
ATOM 4202 C C . LEU A 1 529 ? -13.033 23.653 22.964 1.00 83.06 529 LEU A C 1
ATOM 4204 O O . LEU A 1 529 ? -12.653 24.808 22.797 1.00 83.06 529 LEU A O 1
ATOM 4208 N N . ALA A 1 530 ? -12.923 23.034 24.144 1.00 82.50 530 ALA A N 1
ATOM 4209 C CA . ALA A 1 530 ? -12.314 23.659 25.308 1.00 82.50 530 ALA A CA 1
ATOM 4210 C C . ALA A 1 530 ? -10.898 24.154 24.971 1.00 82.50 530 ALA A C 1
ATOM 4212 O O . ALA A 1 530 ? -10.067 23.403 24.454 1.00 82.50 530 ALA A O 1
ATOM 4213 N N . GLY A 1 531 ? -10.607 25.424 25.271 1.00 73.44 531 GLY A N 1
ATOM 4214 C CA . GLY A 1 531 ? -9.330 26.035 24.900 1.00 73.44 531 GLY A CA 1
ATOM 4215 C C . GLY A 1 531 ? -8.116 25.344 25.515 1.00 73.44 531 GLY A C 1
ATOM 4216 O O . GLY A 1 531 ? -7.045 25.372 24.915 1.00 73.44 531 GLY A O 1
ATOM 4217 N N . SER A 1 532 ? -8.278 24.640 26.640 1.00 74.75 532 SER A N 1
ATOM 4218 C CA . SER A 1 532 ? -7.231 23.813 27.257 1.00 74.75 532 SER A CA 1
ATOM 4219 C C . SER A 1 532 ? -6.663 22.741 26.322 1.00 74.75 532 SER A C 1
ATOM 4221 O O . SER A 1 532 ? -5.498 22.392 26.461 1.00 74.75 532 SER A O 1
ATOM 4223 N N . ILE A 1 533 ? -7.436 22.266 25.340 1.00 78.69 533 ILE A N 1
ATOM 4224 C CA . ILE A 1 533 ? -6.969 21.302 24.333 1.00 78.69 533 ILE A CA 1
ATOM 4225 C C . ILE A 1 533 ? -5.982 21.955 23.349 1.00 78.69 533 ILE A C 1
ATOM 4227 O O . ILE A 1 533 ? -5.090 21.290 22.829 1.00 78.69 533 ILE A O 1
ATOM 4231 N N . PHE A 1 534 ? -6.125 23.258 23.093 1.00 78.50 534 PHE A N 1
ATOM 4232 C CA . PHE A 1 534 ? -5.377 23.977 22.058 1.00 78.50 534 PHE A CA 1
ATOM 4233 C C . PHE A 1 534 ? -4.262 24.875 22.615 1.00 78.50 534 PHE A C 1
ATOM 4235 O O . PHE A 1 534 ? -3.251 25.081 21.941 1.00 78.50 534 PHE A O 1
ATOM 4242 N N . LEU A 1 535 ? -4.420 25.393 23.837 1.00 73.88 535 LEU A N 1
ATOM 4243 C CA . LEU A 1 535 ? -3.513 26.358 24.473 1.00 73.88 535 LEU A CA 1
ATOM 4244 C C . LEU A 1 535 ? -2.138 25.779 24.826 1.00 73.88 535 LEU A C 1
ATOM 4246 O O . LEU A 1 535 ? -1.153 26.509 24.832 1.00 73.88 535 LEU A O 1
ATOM 4250 N N . THR A 1 536 ? -2.045 24.485 25.109 1.00 57.03 536 THR A N 1
ATOM 4251 C CA . THR A 1 536 ? -0.804 23.837 25.557 1.00 57.03 536 THR A CA 1
ATOM 4252 C C . THR A 1 536 ? 0.092 23.367 24.412 1.00 57.03 536 THR A C 1
ATOM 4254 O O . THR A 1 536 ? 1.289 23.170 24.606 1.00 57.03 536 THR A O 1
ATOM 4257 N N . SER A 1 537 ? -0.437 23.320 23.185 1.00 53.56 537 SER A N 1
ATOM 4258 C CA . SER A 1 537 ? 0.310 22.922 21.984 1.00 53.56 537 SER A CA 1
ATOM 4259 C C . SER A 1 537 ? 1.467 23.861 21.603 1.00 53.56 537 SER A C 1
ATOM 4261 O O . SER A 1 537 ? 2.348 23.463 20.840 1.00 53.56 537 SER A O 1
ATOM 4263 N N . SER A 1 538 ? 1.509 25.092 22.131 1.00 52.97 538 SER A N 1
ATOM 4264 C CA . SER A 1 538 ? 2.617 26.022 21.873 1.00 52.97 538 SER A CA 1
ATOM 4265 C C . SER A 1 538 ? 3.902 25.653 22.621 1.00 52.97 538 SER A C 1
ATOM 4267 O O . SER A 1 538 ? 4.986 26.030 22.178 1.00 52.97 538 SER A O 1
ATOM 4269 N N . ASN A 1 539 ? 3.799 24.904 23.724 1.00 55.72 539 ASN A N 1
ATOM 4270 C CA . ASN A 1 539 ? 4.945 24.279 24.377 1.00 55.72 539 ASN A CA 1
ATOM 4271 C C . ASN A 1 539 ? 5.052 22.851 23.830 1.00 55.72 539 ASN A C 1
ATOM 4273 O O . ASN A 1 539 ? 4.316 21.965 24.250 1.00 55.72 539 ASN A O 1
ATOM 4277 N N . GLN A 1 540 ? 5.946 22.641 22.860 1.00 53.09 540 GLN A N 1
ATOM 4278 C CA . GLN A 1 540 ? 6.073 21.422 22.038 1.00 53.09 540 GLN A CA 1
ATOM 4279 C C . GLN A 1 540 ? 6.300 20.091 22.793 1.00 53.09 540 GLN A C 1
ATOM 4281 O O . GLN A 1 540 ? 6.420 19.047 22.154 1.00 53.09 540 GLN A O 1
ATOM 4286 N N . ASP A 1 541 ? 6.338 20.083 24.123 1.00 49.72 541 ASP A N 1
ATOM 4287 C CA . ASP A 1 541 ? 6.769 18.931 24.919 1.00 49.72 541 ASP A CA 1
ATOM 4288 C C . ASP A 1 541 ? 5.657 17.907 25.208 1.00 49.72 541 ASP A C 1
ATOM 4290 O O . ASP A 1 541 ? 5.934 16.817 25.712 1.00 49.72 541 ASP A O 1
ATOM 4294 N N . SER A 1 542 ? 4.401 18.204 24.861 1.00 64.25 542 SER A N 1
ATOM 4295 C CA . SER A 1 542 ? 3.268 17.306 25.103 1.00 64.25 542 SER A CA 1
ATOM 4296 C C . SER A 1 542 ? 2.711 16.715 23.797 1.00 64.25 542 SER A C 1
ATOM 4298 O O . SER A 1 542 ? 1.841 17.305 23.146 1.00 64.25 542 SER A O 1
ATOM 4300 N N . PRO A 1 543 ? 3.159 15.511 23.386 1.00 62.66 543 PRO A N 1
ATOM 4301 C CA . PRO A 1 543 ? 2.651 14.845 22.183 1.00 62.66 543 PRO A CA 1
ATOM 4302 C C . PRO A 1 543 ? 1.154 14.517 22.277 1.00 62.66 543 PRO A C 1
ATOM 4304 O O . PRO A 1 543 ? 0.493 14.333 21.260 1.00 62.66 543 PRO A O 1
ATOM 4307 N N . LEU A 1 544 ? 0.614 14.447 23.493 1.00 57.50 544 LEU A N 1
ATOM 4308 C CA . LEU A 1 544 ? -0.774 14.105 23.767 1.00 57.50 544 LEU A CA 1
ATOM 4309 C C . LEU A 1 544 ? -1.728 15.227 23.343 1.00 57.50 544 LEU A C 1
ATOM 4311 O O . LEU A 1 544 ? -2.705 14.982 22.644 1.00 57.50 544 LEU A O 1
ATOM 4315 N N . GLU A 1 545 ? -1.414 16.466 23.712 1.00 65.12 545 GLU A N 1
ATOM 4316 C CA . GLU A 1 545 ? -2.263 17.631 23.437 1.00 65.12 545 GLU A CA 1
ATOM 4317 C C . GLU A 1 545 ? -2.264 17.981 21.951 1.00 65.12 545 GLU A C 1
ATOM 4319 O O . GLU A 1 545 ? -3.308 18.304 21.393 1.00 65.12 545 GLU A O 1
ATOM 4324 N N . SER A 1 546 ? -1.130 17.792 21.269 1.00 71.12 546 SER A N 1
ATOM 4325 C CA . SER A 1 546 ? -1.076 17.895 19.808 1.00 71.12 546 SER A CA 1
ATOM 4326 C C . SER A 1 546 ? -1.986 16.865 19.129 1.00 71.12 546 SER A C 1
ATOM 4328 O O . SER A 1 546 ? -2.724 17.212 18.208 1.00 71.12 546 SER A O 1
ATOM 4330 N N . VAL A 1 547 ? -2.013 15.615 19.612 1.00 66.88 547 VAL A N 1
ATOM 4331 C CA . VAL A 1 547 ? -2.932 14.587 19.092 1.00 66.88 547 VAL A CA 1
ATOM 4332 C C . VAL A 1 547 ? -4.388 14.977 19.340 1.00 66.88 547 VAL A C 1
ATOM 4334 O O . VAL A 1 547 ? -5.212 14.790 18.448 1.00 66.88 547 VAL A O 1
ATOM 4337 N N . LEU A 1 548 ? -4.717 15.555 20.497 1.00 68.94 548 LEU A N 1
ATOM 4338 C CA . LEU A 1 548 ? -6.076 16.006 20.817 1.00 68.94 548 LEU A CA 1
ATOM 4339 C C . LEU A 1 548 ? -6.540 17.176 19.968 1.00 68.94 548 LEU A C 1
ATOM 4341 O O . LEU A 1 548 ? -7.630 17.137 19.404 1.00 68.94 548 LEU A O 1
ATOM 4345 N N . ALA A 1 549 ? -5.701 18.190 19.817 1.00 79.56 549 ALA A N 1
ATOM 4346 C CA . ALA A 1 549 ? -6.003 19.327 18.970 1.00 79.56 549 ALA A CA 1
ATOM 4347 C C . ALA A 1 549 ? -6.176 18.893 17.501 1.00 79.56 549 ALA A C 1
ATOM 4349 O O . ALA A 1 549 ? -7.119 19.326 16.829 1.00 79.56 549 ALA A O 1
ATOM 4350 N N . TRP A 1 550 ? -5.337 17.971 17.009 1.00 81.88 550 TRP A N 1
ATOM 4351 C CA . TRP A 1 550 ? -5.464 17.377 15.672 1.00 81.88 550 TRP A CA 1
ATOM 4352 C C . TRP A 1 550 ? -6.795 16.654 15.481 1.00 81.88 550 TRP A C 1
ATOM 4354 O O . TRP A 1 550 ? -7.504 16.820 14.489 1.00 81.88 550 TRP A O 1
ATOM 4364 N N . SER A 1 551 ? -7.130 15.859 16.481 1.00 73.69 551 SER A N 1
ATOM 4365 C CA . SER A 1 551 ? -8.322 15.039 16.578 1.00 73.69 551 SER A CA 1
ATOM 4366 C C . SER A 1 551 ? -9.600 15.874 16.575 1.00 73.69 551 SER A C 1
ATOM 4368 O O . SER A 1 551 ? -10.482 15.669 15.739 1.00 73.69 551 SER A O 1
ATOM 4370 N N . THR A 1 552 ? -9.675 16.881 17.445 1.00 81.12 552 THR A N 1
ATOM 4371 C CA . THR A 1 552 ? -10.787 17.834 17.486 1.00 81.12 552 THR A CA 1
ATOM 4372 C C . THR A 1 552 ? -10.914 18.587 16.163 1.00 81.12 552 THR A C 1
ATOM 4374 O O . THR A 1 552 ? -12.026 18.765 15.663 1.00 81.12 552 THR A O 1
ATOM 4377 N N . SER A 1 553 ? -9.792 18.972 15.543 1.00 87.50 553 SER A N 1
ATOM 4378 C CA . SER A 1 553 ? -9.801 19.601 14.215 1.00 87.50 553 SER A CA 1
ATOM 4379 C C . SER A 1 553 ? -10.456 18.684 13.178 1.00 87.50 553 SER A C 1
ATOM 4381 O O . SER A 1 553 ? -11.327 19.118 12.425 1.00 87.50 553 SER A O 1
ATOM 4383 N N . LEU A 1 554 ? -10.117 17.394 13.181 1.00 81.06 554 LEU A N 1
ATOM 4384 C CA . LEU A 1 554 ? -10.723 16.415 12.283 1.00 81.06 554 LEU A CA 1
ATOM 4385 C C . LEU A 1 554 ? -12.226 16.231 12.543 1.00 81.06 554 LEU A C 1
ATOM 4387 O O . LEU A 1 554 ? -12.996 16.164 11.586 1.00 81.06 554 LEU A O 1
ATOM 4391 N N . ALA A 1 555 ? -12.662 16.226 13.806 1.00 80.81 555 ALA A N 1
ATOM 4392 C CA . ALA A 1 555 ? -14.081 16.161 14.163 1.00 80.81 555 ALA A CA 1
ATOM 4393 C C . ALA A 1 555 ? -14.866 17.379 13.645 1.00 80.81 555 ALA A C 1
ATOM 4395 O O . ALA A 1 555 ? -15.949 17.221 13.075 1.00 80.81 555 ALA A O 1
ATOM 4396 N N . VAL A 1 556 ? -14.299 18.587 13.758 1.00 89.44 556 VAL A N 1
ATOM 4397 C CA . VAL A 1 556 ? -14.867 19.811 13.164 1.00 89.44 556 VAL A CA 1
ATOM 4398 C C . VAL A 1 556 ? -14.995 19.654 11.648 1.00 89.44 556 VAL A C 1
ATOM 4400 O O . VAL A 1 556 ? -16.073 19.880 11.098 1.00 89.44 556 VAL A O 1
ATOM 4403 N N . PHE A 1 557 ? -13.933 19.205 10.974 1.00 90.00 557 PHE A N 1
ATOM 4404 C CA . PHE A 1 557 ? -13.919 18.991 9.523 1.00 90.00 557 PHE A CA 1
ATOM 4405 C C . PHE A 1 557 ? -14.894 17.887 9.060 1.00 90.00 557 PHE A C 1
ATOM 4407 O O . PHE A 1 557 ? -15.510 17.992 7.995 1.00 90.00 557 PHE A O 1
ATOM 4414 N N . SER A 1 558 ? -15.101 16.855 9.874 1.00 83.31 558 SER A N 1
ATOM 4415 C CA . SER A 1 558 ? -16.096 15.808 9.636 1.00 83.31 558 SER A CA 1
ATOM 4416 C C . SER A 1 558 ? -17.527 16.336 9.768 1.00 83.31 558 SER A C 1
ATOM 4418 O O . SER A 1 558 ? -18.353 16.142 8.872 1.00 83.31 558 SER A O 1
ATOM 4420 N N . CYS A 1 559 ? -17.812 17.107 10.822 1.00 87.44 559 CYS A N 1
ATOM 4421 C CA . CYS A 1 559 ? -19.113 17.749 11.020 1.00 87.44 559 CYS A CA 1
ATOM 4422 C C . CYS A 1 559 ? -19.473 18.667 9.843 1.00 87.44 559 CYS A C 1
ATOM 4424 O O . CYS A 1 559 ? -20.545 18.538 9.248 1.00 87.44 559 CYS A O 1
ATOM 4426 N N . ILE A 1 560 ? -18.549 19.530 9.411 1.00 93.31 560 ILE A N 1
ATOM 4427 C CA . ILE A 1 560 ? -18.813 20.436 8.284 1.00 93.31 560 ILE A CA 1
ATOM 4428 C C . ILE A 1 560 ? -18.930 19.706 6.942 1.00 93.31 560 ILE A C 1
ATOM 4430 O O . ILE A 1 560 ? -19.492 20.266 6.005 1.00 93.31 560 ILE A O 1
ATOM 4434 N N . SER A 1 561 ? -18.457 18.464 6.819 1.00 90.19 561 SER A N 1
ATOM 4435 C CA . SER A 1 561 ? -18.628 17.643 5.609 1.00 90.19 561 SER A CA 1
ATOM 4436 C C . SER A 1 561 ? -20.077 17.164 5.410 1.00 90.19 561 SER A C 1
ATOM 4438 O O . SER A 1 561 ? -20.460 16.801 4.303 1.00 90.19 561 SER A O 1
ATOM 4440 N N . HIS A 1 562 ? -20.926 17.264 6.439 1.00 89.38 562 HIS A N 1
ATOM 4441 C CA . HIS A 1 562 ? -22.360 16.949 6.385 1.00 89.38 562 HIS A CA 1
ATOM 4442 C C . HIS A 1 562 ? -23.215 18.149 5.941 1.00 89.38 562 HIS A C 1
ATOM 4444 O O . HIS A 1 562 ? -22.742 19.289 5.996 1.00 89.38 562 HIS A O 1
ATOM 4450 N N . PRO A 1 563 ? -24.483 17.950 5.518 1.00 92.56 563 PRO A N 1
ATOM 4451 C CA . PRO A 1 563 ? -25.411 19.045 5.229 1.00 92.56 563 PRO A CA 1
ATOM 4452 C C . PRO A 1 563 ? -25.463 20.110 6.340 1.00 92.56 563 PRO A C 1
ATOM 4454 O O . PRO A 1 563 ? -25.340 19.803 7.524 1.00 92.56 563 PRO A O 1
ATOM 4457 N N . LYS A 1 564 ? -25.696 21.377 5.962 1.00 93.75 564 LYS A N 1
ATOM 4458 C CA . LYS A 1 564 ? -25.680 22.534 6.887 1.00 93.75 564 LYS A CA 1
ATOM 4459 C C . LYS A 1 564 ? -26.633 22.404 8.081 1.00 93.75 564 LYS A C 1
ATOM 4461 O O . LYS A 1 564 ? -26.436 23.075 9.091 1.00 93.75 564 LYS A O 1
ATOM 4466 N N . THR A 1 565 ? -27.660 21.568 7.962 1.00 87.69 565 THR A N 1
ATOM 4467 C CA . THR A 1 565 ? -28.612 21.235 9.030 1.00 87.69 565 THR A CA 1
ATOM 4468 C C . THR A 1 565 ? -27.927 20.650 10.265 1.00 87.69 565 THR A C 1
ATOM 4470 O O . THR A 1 565 ? -28.399 20.881 11.372 1.00 87.69 565 THR A O 1
ATOM 4473 N N . HIS A 1 566 ? -26.782 19.981 10.102 1.00 85.56 566 HIS A N 1
ATOM 4474 C CA . HIS A 1 566 ? -26.037 19.344 11.195 1.00 85.56 566 HIS A CA 1
ATOM 4475 C C . HIS A 1 566 ? -25.028 20.269 11.881 1.00 85.56 566 HIS A C 1
ATOM 4477 O O . HIS A 1 566 ? -24.428 19.894 12.880 1.00 85.56 566 HIS A O 1
ATOM 4483 N N . TRP A 1 567 ? -24.823 21.489 11.376 1.00 93.19 567 TRP A N 1
ATOM 4484 C CA . TRP A 1 567 ? -23.780 22.375 11.904 1.00 93.19 567 TRP A CA 1
ATOM 4485 C C . TRP A 1 567 ? -24.225 23.133 13.159 1.00 93.19 567 TRP A C 1
ATOM 4487 O O . TRP A 1 567 ? -23.386 23.684 13.864 1.00 93.19 567 TRP A O 1
ATOM 4497 N N . GLN A 1 568 ? -25.530 23.191 13.445 1.00 92.88 568 GLN A N 1
ATOM 4498 C CA . GLN A 1 568 ? -26.085 24.044 14.504 1.00 92.88 568 GLN A CA 1
ATOM 4499 C C . GLN A 1 568 ? -25.504 23.782 15.903 1.00 92.88 568 GLN A C 1
ATOM 4501 O O . GLN A 1 568 ? -25.156 24.763 16.561 1.00 92.88 568 GLN A O 1
ATOM 4506 N N . PRO A 1 569 ? -25.317 22.529 16.365 1.00 87.81 569 PRO A N 1
ATOM 4507 C CA . PRO A 1 569 ? -24.719 22.276 17.679 1.00 87.81 569 PRO A CA 1
ATOM 4508 C C . PRO A 1 569 ? -23.289 22.824 17.794 1.00 87.81 569 PRO A C 1
ATOM 4510 O O . PRO A 1 569 ? -22.951 23.482 18.781 1.00 87.81 569 PRO A O 1
ATOM 4513 N N . LEU A 1 570 ? -22.483 22.631 16.745 1.00 91.62 570 LEU A N 1
ATOM 4514 C CA . LEU A 1 570 ? -21.118 23.148 16.649 1.00 91.62 570 LEU A CA 1
ATOM 4515 C C . LEU A 1 570 ? -21.102 24.684 16.602 1.00 91.62 570 LEU A C 1
ATOM 4517 O O . LEU A 1 570 ? -20.339 25.322 17.324 1.00 91.62 570 LEU A O 1
ATOM 4521 N N . ILE A 1 571 ? -21.972 25.294 15.794 1.00 94.62 571 ILE A N 1
ATOM 4522 C CA . ILE A 1 571 ? -22.101 26.754 15.710 1.00 94.62 571 ILE A CA 1
ATOM 4523 C C . ILE A 1 571 ? -22.494 27.335 17.075 1.00 94.62 571 ILE A C 1
ATOM 4525 O O . ILE A 1 571 ? -21.855 28.280 17.533 1.00 94.62 571 ILE A O 1
ATOM 4529 N N . LYS A 1 572 ? -23.490 26.746 17.754 1.00 92.25 572 LYS A N 1
ATOM 4530 C CA . LYS A 1 572 ? -23.931 27.161 19.093 1.00 92.25 572 LYS A CA 1
ATOM 4531 C C . LYS A 1 572 ? -22.768 27.118 20.087 1.00 92.25 572 LYS A C 1
ATOM 4533 O O . LYS A 1 572 ? -22.563 28.092 20.808 1.00 92.25 572 LYS A O 1
ATOM 4538 N N . ALA A 1 573 ? -21.973 26.045 20.082 1.00 90.44 573 ALA A N 1
ATOM 4539 C CA . ALA A 1 573 ? -20.791 25.948 20.936 1.00 90.44 573 ALA A CA 1
ATOM 4540 C C . ALA A 1 573 ? -19.777 27.061 20.636 1.00 90.44 573 ALA A C 1
ATOM 4542 O O . ALA A 1 573 ? -19.427 27.812 21.541 1.00 90.44 573 ALA A O 1
ATOM 4543 N N . LEU A 1 574 ? -19.390 27.250 19.369 1.00 93.94 574 LEU A N 1
ATOM 4544 C CA . LEU A 1 574 ? -18.436 28.294 18.971 1.00 93.94 574 LEU A CA 1
ATOM 4545 C C . LEU A 1 574 ? -18.921 29.709 19.300 1.00 93.94 574 LEU A C 1
ATOM 4547 O O . LEU A 1 574 ? -18.123 30.561 19.681 1.00 93.94 574 LEU A O 1
ATOM 4551 N N . THR A 1 575 ? -20.220 29.982 19.167 1.00 93.81 575 THR A N 1
ATOM 4552 C CA . THR A 1 575 ? -20.783 31.305 19.482 1.00 93.81 575 THR A CA 1
ATOM 4553 C C . THR A 1 575 ? -20.739 31.633 20.974 1.00 93.81 575 THR A C 1
ATOM 4555 O O . THR A 1 575 ? -20.663 32.810 21.321 1.00 93.81 575 THR A O 1
ATOM 4558 N N . GLY A 1 576 ? -20.765 30.612 21.838 1.00 91.88 576 GLY A N 1
ATOM 4559 C CA . GLY A 1 576 ? -20.680 30.758 23.291 1.00 91.88 576 GLY A CA 1
ATOM 4560 C C . GLY A 1 576 ? -19.253 30.740 23.843 1.00 91.88 576 GLY A C 1
ATOM 4561 O O . GLY A 1 576 ? -19.068 30.976 25.035 1.00 91.88 576 GLY A O 1
ATOM 4562 N N . MET A 1 577 ? -18.246 30.459 23.012 1.00 92.56 577 MET A N 1
ATOM 4563 C CA . MET A 1 577 ? -16.864 30.349 23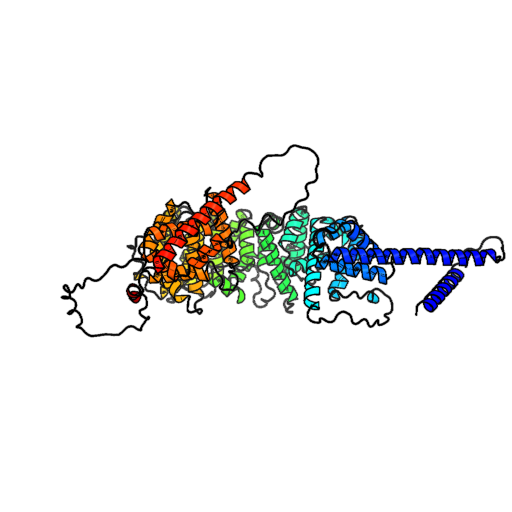.469 1.00 92.56 577 MET A CA 1
ATOM 4564 C C . MET A 1 577 ? -16.210 31.717 23.719 1.00 92.56 577 MET A C 1
ATOM 4566 O O . MET A 1 577 ? -16.415 32.664 22.950 1.00 92.56 577 MET A O 1
ATOM 4570 N N . PRO A 1 578 ? -15.349 31.825 24.747 1.00 92.06 578 PRO A N 1
ATOM 4571 C CA . PRO A 1 578 ? -14.483 32.981 24.933 1.00 92.06 578 PRO A CA 1
ATOM 4572 C C . PRO A 1 578 ? -13.575 33.242 23.721 1.00 92.06 578 PRO A C 1
ATOM 4574 O O . PRO A 1 578 ? -13.073 32.320 23.080 1.00 92.06 578 PRO A O 1
ATOM 4577 N N . VAL A 1 579 ? -13.288 34.520 23.439 1.00 90.75 579 VAL A N 1
ATOM 4578 C CA . VAL A 1 579 ? -12.425 34.939 22.311 1.00 90.75 579 VAL A CA 1
ATOM 4579 C C . VAL A 1 579 ? -11.035 34.296 22.365 1.00 90.75 579 VAL A C 1
ATOM 4581 O O . VAL A 1 579 ? -10.486 33.955 21.320 1.00 90.75 579 VAL A O 1
ATOM 4584 N N . HIS A 1 580 ? -10.464 34.127 23.562 1.00 86.69 580 HIS A N 1
ATOM 4585 C CA . HIS A 1 580 ? -9.131 33.541 23.727 1.00 86.69 580 HIS A CA 1
ATOM 4586 C C . HIS A 1 580 ? -9.097 32.054 23.340 1.00 86.69 580 HIS A C 1
ATOM 4588 O O . HIS A 1 580 ? -8.194 31.641 22.615 1.00 86.69 580 HIS A O 1
ATOM 4594 N N . ASP A 1 581 ? -10.117 31.285 23.730 1.00 88.88 581 ASP A N 1
ATOM 4595 C CA . ASP A 1 581 ? -10.259 29.872 23.361 1.00 88.88 581 ASP A CA 1
ATOM 4596 C C . ASP A 1 581 ? -10.498 29.714 21.859 1.00 88.88 581 ASP A C 1
ATOM 4598 O O . ASP A 1 581 ? -9.859 28.890 21.201 1.00 88.88 581 ASP A O 1
ATOM 4602 N N . LEU A 1 582 ? -11.359 30.567 21.289 1.00 92.88 582 LEU A N 1
ATOM 4603 C CA . LEU A 1 582 ? -11.580 30.626 19.845 1.00 92.88 582 LEU A CA 1
ATOM 4604 C C . LEU A 1 582 ? -10.279 30.911 19.094 1.00 92.88 582 LEU A C 1
ATOM 4606 O O . LEU A 1 582 ? -9.997 30.262 18.091 1.00 92.88 582 LEU A O 1
ATOM 4610 N N . HIS A 1 583 ? -9.476 31.861 19.574 1.00 90.69 583 HIS A N 1
ATOM 4611 C CA . HIS A 1 583 ? -8.200 32.202 18.957 1.00 90.69 583 HIS A CA 1
ATOM 4612 C C . HIS A 1 583 ? -7.203 31.041 19.022 1.00 90.69 583 HIS A C 1
ATOM 4614 O O . HIS A 1 583 ? -6.572 30.746 18.008 1.00 90.69 583 HIS A O 1
ATOM 4620 N N . ALA A 1 584 ? -7.077 30.361 20.166 1.00 88.06 584 ALA A N 1
ATOM 4621 C CA . ALA A 1 584 ? -6.187 29.208 20.318 1.00 88.06 584 ALA A CA 1
ATOM 4622 C C . ALA A 1 584 ? -6.579 28.063 19.370 1.00 88.06 584 ALA A C 1
ATOM 4624 O O . ALA A 1 584 ? -5.747 27.569 18.607 1.00 88.06 584 ALA A O 1
ATOM 4625 N N . MET A 1 585 ? -7.867 27.710 19.350 1.00 93.50 585 MET A N 1
ATOM 4626 C CA . MET A 1 585 ? -8.415 26.683 18.465 1.00 93.50 585 MET A CA 1
ATOM 4627 C C . MET A 1 585 ? -8.199 27.026 16.986 1.00 93.50 585 MET A C 1
ATOM 4629 O O . MET A 1 585 ? -7.676 26.214 16.222 1.00 93.50 585 MET A O 1
ATOM 4633 N N . LEU A 1 586 ? -8.588 28.235 16.567 1.00 94.06 586 LEU A N 1
ATOM 4634 C CA . LEU A 1 586 ? -8.459 28.666 15.175 1.00 94.06 586 LEU A CA 1
ATOM 4635 C C . LEU A 1 586 ? -6.992 28.755 14.756 1.00 94.06 586 LEU A C 1
ATOM 4637 O O . LEU A 1 586 ? -6.659 28.324 13.657 1.00 94.06 586 LEU A O 1
ATOM 4641 N N . SER A 1 587 ? -6.107 29.235 15.631 1.00 90.56 587 SER A N 1
ATOM 4642 C CA . SER A 1 587 ? -4.671 29.281 15.350 1.00 90.56 587 SER A CA 1
ATOM 4643 C C . SER A 1 587 ? -4.119 27.884 15.108 1.00 90.56 587 SER A C 1
ATOM 4645 O O . SER A 1 587 ? -3.427 27.684 14.113 1.00 90.56 587 SER A O 1
ATOM 4647 N N . TYR A 1 588 ? -4.462 26.896 15.938 1.00 90.50 588 TYR A N 1
ATOM 4648 C CA . TYR A 1 588 ? -4.029 25.513 15.726 1.00 90.50 588 TYR A CA 1
ATOM 4649 C C . TYR A 1 588 ? -4.554 24.945 14.399 1.00 90.50 588 TYR A C 1
ATOM 4651 O O . TYR A 1 588 ? -3.780 24.425 13.592 1.00 90.50 588 TYR A O 1
ATOM 4659 N N . ILE A 1 589 ? -5.857 25.091 14.127 1.00 91.50 589 ILE A N 1
ATOM 4660 C CA . ILE A 1 589 ? -6.469 24.590 12.888 1.00 91.50 589 ILE A CA 1
ATOM 4661 C C . ILE A 1 589 ? -5.779 25.204 11.660 1.00 91.50 589 ILE A C 1
ATOM 4663 O O . ILE A 1 589 ? -5.383 24.489 10.739 1.00 91.50 589 ILE A O 1
ATOM 4667 N N . LEU A 1 590 ? -5.606 26.527 11.649 1.00 90.88 590 LEU A N 1
ATOM 4668 C CA . LEU A 1 590 ? -5.057 27.251 10.504 1.00 90.88 590 LEU A CA 1
ATOM 4669 C C . LEU A 1 590 ? -3.553 27.018 10.325 1.00 90.88 590 LEU A C 1
ATOM 4671 O O . LEU A 1 590 ? -3.101 26.819 9.200 1.00 90.88 590 LEU A O 1
ATOM 4675 N N . SER A 1 591 ? -2.778 27.036 11.410 1.00 84.69 591 SER A N 1
ATOM 4676 C CA . SER A 1 591 ? -1.309 27.026 11.350 1.00 84.69 591 SER A CA 1
ATOM 4677 C C . SER A 1 591 ? -0.670 25.643 11.436 1.00 84.69 591 SER A C 1
ATOM 4679 O O . SER A 1 591 ? 0.462 25.499 10.987 1.00 84.69 591 SER A O 1
ATOM 4681 N N . THR A 1 592 ? -1.365 24.660 12.021 1.00 81.94 592 THR A N 1
ATOM 4682 C CA . THR A 1 592 ? -0.803 23.336 12.343 1.00 81.94 592 THR A CA 1
ATOM 4683 C C . THR A 1 592 ? -1.562 22.203 11.655 1.00 81.94 592 THR A C 1
ATOM 4685 O O . THR A 1 592 ? -0.943 21.294 11.106 1.00 81.94 592 THR A O 1
ATOM 4688 N N . PHE A 1 593 ? -2.900 22.238 11.648 1.00 81.62 593 PHE A N 1
ATOM 4689 C CA . PHE A 1 593 ? -3.690 21.178 11.010 1.00 81.62 593 PHE A CA 1
ATOM 4690 C C . PHE A 1 593 ? -3.683 21.300 9.481 1.00 81.62 593 PHE A C 1
ATOM 4692 O O . PHE A 1 593 ? -3.380 20.335 8.772 1.00 81.62 593 PHE A O 1
ATOM 4699 N N . ILE A 1 594 ? -4.009 22.491 8.969 1.00 85.38 594 ILE A N 1
ATOM 4700 C CA . ILE A 1 594 ? -4.093 22.765 7.526 1.00 85.38 594 ILE A CA 1
ATOM 4701 C C . ILE A 1 594 ? -2.700 23.005 6.934 1.00 85.38 594 ILE A C 1
ATOM 4703 O O . ILE A 1 594 ? -2.404 22.528 5.835 1.00 85.38 594 ILE A O 1
ATOM 4707 N N . ARG A 1 595 ? -1.841 23.725 7.664 1.00 80.88 595 ARG A N 1
ATOM 4708 C CA . ARG A 1 595 ? -0.528 24.177 7.196 1.00 80.88 595 ARG A CA 1
ATOM 4709 C C . ARG A 1 595 ? 0.609 23.500 7.946 1.00 80.88 595 ARG A C 1
ATOM 4711 O O . ARG A 1 595 ? 0.547 23.329 9.154 1.00 80.88 595 ARG A O 1
ATOM 4718 N N . ILE A 1 596 ? 1.689 23.204 7.226 1.00 67.19 596 ILE A N 1
ATOM 4719 C CA . ILE A 1 596 ? 3.031 23.143 7.809 1.00 67.19 596 ILE A CA 1
ATOM 4720 C C . ILE A 1 596 ? 3.702 24.486 7.481 1.00 67.19 596 ILE A C 1
ATOM 4722 O O . ILE A 1 596 ? 3.746 24.847 6.299 1.00 67.19 596 ILE A O 1
ATOM 4726 N N . PRO A 1 597 ? 4.199 25.246 8.472 1.00 54.12 597 PRO A N 1
ATOM 4727 C CA . PRO A 1 597 ? 4.843 26.534 8.223 1.00 54.12 597 PRO A CA 1
ATOM 4728 C C . PRO A 1 597 ? 6.060 26.381 7.290 1.00 54.12 597 PRO A C 1
ATOM 4730 O O . PRO A 1 597 ? 6.935 25.549 7.523 1.00 54.12 597 PRO A O 1
ATOM 4733 N N . GLY A 1 598 ? 6.114 27.183 6.220 1.00 57.81 598 GLY A N 1
ATOM 4734 C CA . GLY A 1 598 ? 7.179 27.170 5.210 1.00 57.81 598 GLY A CA 1
ATOM 4735 C C . GLY A 1 598 ? 6.935 28.179 4.073 1.00 57.81 598 GLY A C 1
ATOM 4736 O O . GLY A 1 598 ? 5.850 28.751 3.995 1.00 57.81 598 GLY A O 1
ATOM 4737 N N . PRO A 1 599 ? 7.918 28.411 3.175 1.00 51.47 599 PRO A N 1
ATOM 4738 C CA . PRO A 1 599 ? 7.794 29.358 2.054 1.00 51.47 599 PRO A CA 1
ATOM 4739 C C . PRO A 1 599 ? 6.749 28.933 1.009 1.00 51.47 599 PRO A C 1
ATOM 4741 O O . PRO A 1 599 ? 6.261 29.760 0.242 1.00 51.47 599 PRO A O 1
ATOM 4744 N N . HIS A 1 600 ? 6.386 27.649 1.001 1.00 63.16 600 HIS A N 1
ATOM 4745 C CA . HIS A 1 600 ? 5.240 27.113 0.281 1.00 63.16 600 HIS A CA 1
ATOM 4746 C C . HIS A 1 600 ? 4.406 26.309 1.282 1.00 63.16 600 HIS A C 1
ATOM 4748 O O . HIS A 1 600 ? 4.966 25.400 1.900 1.00 63.16 600 HIS A O 1
ATOM 4754 N N . PRO A 1 601 ? 3.115 26.625 1.486 1.00 62.91 601 PRO A N 1
ATOM 4755 C CA . PRO A 1 601 ? 2.274 25.878 2.412 1.00 62.91 601 PRO A CA 1
ATOM 4756 C C . PRO A 1 601 ? 2.185 24.426 1.940 1.00 62.91 601 PRO A C 1
ATOM 4758 O O . PRO A 1 601 ? 1.694 24.132 0.848 1.00 62.91 601 PRO A O 1
ATOM 4761 N N . VAL A 1 602 ? 2.696 23.503 2.754 1.00 73.00 602 VAL A N 1
ATOM 4762 C CA . VAL A 1 602 ? 2.594 22.066 2.489 1.00 73.00 602 VAL A CA 1
ATOM 4763 C C . VAL A 1 602 ? 1.577 21.479 3.451 1.00 73.00 602 VAL A C 1
ATOM 4765 O O . VAL A 1 602 ? 1.741 21.539 4.665 1.00 73.00 602 VAL A O 1
ATOM 4768 N N . ILE A 1 603 ? 0.528 20.876 2.900 1.00 79.31 603 ILE A N 1
ATOM 4769 C CA . ILE A 1 603 ? -0.408 20.051 3.663 1.00 79.31 603 ILE A CA 1
ATOM 4770 C C . ILE A 1 603 ? 0.301 18.740 4.000 1.00 79.31 603 ILE A C 1
ATOM 4772 O O . ILE A 1 603 ? 0.796 18.059 3.091 1.00 79.31 603 ILE A O 1
ATOM 4776 N N . SER A 1 604 ? 0.321 18.359 5.279 1.00 78.69 604 SER A N 1
ATOM 4777 C CA . SER A 1 604 ? 0.889 17.075 5.694 1.00 78.69 604 SER A CA 1
ATOM 4778 C C . SER A 1 604 ? 0.219 15.908 4.948 1.00 78.69 604 SER A C 1
ATOM 4780 O O . SER A 1 604 ? -0.961 15.968 4.588 1.00 78.69 604 SER A O 1
ATOM 4782 N N . LYS A 1 605 ? 0.947 14.805 4.722 1.00 74.25 605 LYS A N 1
ATOM 4783 C CA . LYS A 1 605 ? 0.372 13.608 4.076 1.00 74.25 605 LYS A CA 1
ATOM 4784 C C . LYS A 1 605 ? -0.856 13.089 4.842 1.00 74.25 605 LYS A C 1
ATOM 4786 O O . LYS A 1 605 ? -1.831 12.669 4.216 1.00 74.25 605 LYS A O 1
ATOM 4791 N N . ALA A 1 606 ? -0.821 13.159 6.174 1.00 71.12 606 ALA A N 1
ATOM 4792 C CA . ALA A 1 606 ? -1.926 12.761 7.041 1.00 71.12 606 ALA A CA 1
ATOM 4793 C C . ALA A 1 606 ? -3.158 13.659 6.837 1.00 71.12 606 ALA A C 1
ATOM 4795 O O . ALA A 1 606 ? -4.231 13.142 6.525 1.00 71.12 606 ALA A O 1
ATOM 4796 N N . THR A 1 607 ? -2.996 14.988 6.900 1.00 78.00 607 THR A N 1
ATOM 4797 C CA . THR A 1 607 ? -4.085 15.951 6.644 1.00 78.00 607 THR A CA 1
ATOM 4798 C C . THR A 1 607 ? -4.663 15.752 5.249 1.00 78.00 607 THR A C 1
ATOM 4800 O O . THR A 1 607 ? -5.875 15.687 5.090 1.00 78.00 607 THR A O 1
ATOM 4803 N N . ARG A 1 608 ? -3.815 15.598 4.223 1.00 83.06 608 ARG A N 1
ATOM 4804 C CA . ARG A 1 608 ? -4.267 15.402 2.838 1.00 83.06 608 ARG A CA 1
ATOM 4805 C C . ARG A 1 608 ? -5.133 14.153 2.701 1.00 83.06 608 ARG A C 1
ATOM 4807 O O . ARG A 1 608 ? -6.184 14.205 2.070 1.00 83.06 608 ARG A O 1
ATOM 4814 N N . THR A 1 609 ? -4.706 13.049 3.311 1.00 74.81 609 THR A N 1
ATOM 4815 C CA . THR A 1 609 ? -5.463 11.789 3.307 1.00 74.81 609 THR A CA 1
ATOM 4816 C C . THR A 1 609 ? -6.812 11.969 4.003 1.00 74.81 609 THR A C 1
ATOM 4818 O O . THR A 1 609 ? -7.838 11.548 3.474 1.00 74.81 609 THR A O 1
ATOM 4821 N N . ALA A 1 610 ? -6.831 12.647 5.153 1.00 75.25 610 ALA A N 1
ATOM 4822 C CA . ALA A 1 610 ? -8.056 12.934 5.889 1.00 75.25 610 ALA A CA 1
ATOM 4823 C C . ALA A 1 610 ? -9.027 13.820 5.088 1.00 75.25 610 ALA A C 1
ATOM 4825 O O . ALA A 1 610 ? -10.193 13.468 4.937 1.00 75.25 610 ALA A O 1
ATOM 4826 N N . LEU A 1 611 ? -8.544 14.922 4.507 1.00 84.94 611 LEU A N 1
ATOM 4827 C CA . LEU A 1 611 ? -9.347 15.829 3.682 1.00 84.94 611 LEU A CA 1
ATOM 4828 C C . LEU A 1 611 ? -9.900 15.136 2.427 1.00 84.94 611 LEU A C 1
ATOM 4830 O O . LEU A 1 611 ? -11.048 15.369 2.063 1.00 84.94 611 LEU A O 1
ATOM 4834 N N . THR A 1 612 ? -9.136 14.231 1.808 1.00 82.81 612 THR A N 1
ATOM 4835 C CA . THR A 1 612 ? -9.612 13.449 0.650 1.00 82.81 612 THR A CA 1
ATOM 4836 C C . THR A 1 612 ? -10.806 12.569 1.028 1.00 82.81 612 THR A C 1
ATOM 4838 O O . THR A 1 612 ? -11.834 12.609 0.359 1.00 82.81 612 THR A O 1
ATOM 4841 N N . ARG A 1 613 ? -10.736 11.862 2.165 1.00 78.12 613 ARG A N 1
ATOM 4842 C CA . ARG A 1 613 ? -11.863 11.057 2.673 1.00 78.12 613 ARG A CA 1
ATOM 4843 C C . ARG A 1 613 ? -13.095 11.908 2.978 1.00 78.12 613 ARG A C 1
ATOM 4845 O O . ARG A 1 613 ? -14.218 11.519 2.687 1.00 78.12 613 ARG A O 1
ATOM 4852 N N . LEU A 1 614 ? -12.892 13.095 3.546 1.00 83.44 614 LEU A N 1
ATOM 4853 C CA . LEU A 1 614 ? -13.981 14.032 3.832 1.00 83.44 614 LEU A CA 1
ATOM 4854 C C . LEU A 1 614 ? -14.630 14.599 2.564 1.00 83.44 614 LEU A C 1
ATOM 4856 O O . LEU A 1 614 ? -15.832 14.880 2.551 1.00 83.44 614 LEU A O 1
ATOM 4860 N N . GLN A 1 615 ? -13.856 14.736 1.488 1.00 89.44 615 GLN A N 1
ATOM 4861 C CA . GLN A 1 615 ? -14.377 15.094 0.177 1.00 89.44 615 GLN A CA 1
ATOM 4862 C C . GLN A 1 615 ? -15.269 13.987 -0.393 1.00 89.44 615 GLN A C 1
ATOM 4864 O O . GLN A 1 615 ? -16.379 14.274 -0.841 1.00 89.44 615 GLN A O 1
ATOM 4869 N N . GLU A 1 616 ? -14.800 12.737 -0.362 1.00 83.75 616 GLU A N 1
ATOM 4870 C CA . GLU A 1 616 ? -15.574 11.558 -0.777 1.00 83.75 616 GLU A CA 1
ATOM 4871 C C . GLU A 1 616 ? -16.877 11.460 0.027 1.00 83.75 616 GLU A C 1
ATOM 4873 O O . GLU A 1 616 ? -17.958 11.296 -0.541 1.00 83.75 616 GLU A O 1
ATOM 4878 N N . HIS A 1 617 ? -16.793 11.685 1.340 1.00 81.75 617 HIS A N 1
ATOM 4879 C CA . HIS A 1 617 ? -17.951 11.713 2.231 1.00 81.75 617 HIS A CA 1
ATOM 4880 C C . HIS A 1 617 ? -18.944 12.820 1.856 1.00 81.75 617 HIS A C 1
ATOM 4882 O O . HIS A 1 617 ? -20.135 12.565 1.692 1.00 81.75 617 HIS A O 1
ATOM 4888 N N . SER A 1 618 ? -18.463 14.044 1.625 1.00 87.62 618 SER A N 1
ATOM 4889 C CA . SER A 1 618 ? -19.306 15.164 1.179 1.00 87.62 618 SER A CA 1
ATOM 4890 C C . SER A 1 618 ? -19.980 14.884 -0.170 1.00 87.62 618 SER A C 1
ATOM 4892 O O . SER A 1 618 ? -21.128 15.279 -0.387 1.00 87.62 618 SER A O 1
ATOM 4894 N N . ALA A 1 619 ? -19.276 14.206 -1.081 1.00 87.81 619 ALA A N 1
ATOM 4895 C CA . ALA A 1 619 ? -19.809 13.801 -2.377 1.00 87.81 619 ALA A CA 1
ATOM 4896 C C . ALA A 1 619 ? -20.915 12.744 -2.239 1.00 87.81 619 ALA A C 1
ATOM 4898 O O . ALA A 1 619 ? -21.908 12.822 -2.960 1.00 87.81 619 ALA A O 1
ATOM 4899 N N . SER A 1 620 ? -20.798 11.823 -1.276 1.00 85.69 620 SER A N 1
ATOM 4900 C CA . SER A 1 620 ? -21.816 10.792 -1.017 1.00 85.69 620 SER A CA 1
ATOM 4901 C C . SER A 1 620 ? -23.184 11.368 -0.620 1.00 85.69 620 SER A C 1
ATOM 4903 O O . SER A 1 620 ? -24.217 10.803 -0.965 1.00 85.69 620 SER A O 1
ATOM 4905 N N . PHE A 1 621 ? -23.207 12.546 0.014 1.00 85.19 621 PHE A N 1
ATOM 4906 C CA . PHE A 1 621 ? -24.436 13.275 0.349 1.00 85.19 621 PHE A CA 1
ATOM 4907 C C . PHE A 1 621 ? -24.987 14.140 -0.798 1.00 85.19 621 PHE A C 1
ATOM 4909 O O . PHE A 1 621 ? -25.936 14.899 -0.591 1.00 85.19 621 PHE A O 1
ATOM 4916 N N . GLY A 1 622 ? -24.383 14.100 -1.991 1.00 91.81 622 GLY A N 1
ATOM 4917 C CA . GLY A 1 622 ? -24.813 14.907 -3.138 1.00 91.81 622 GLY A CA 1
ATOM 4918 C C . GLY A 1 622 ? -24.643 16.415 -2.926 1.00 91.81 622 GLY A C 1
ATOM 4919 O O . GLY A 1 622 ? -25.427 17.217 -3.435 1.00 91.81 622 GLY A O 1
ATOM 4920 N N . LEU A 1 623 ? -23.653 16.828 -2.129 1.00 91.50 623 LEU A N 1
ATOM 4921 C CA . LEU A 1 623 ? -23.451 18.236 -1.790 1.00 91.50 623 LEU A CA 1
ATOM 4922 C C . LEU A 1 623 ? -22.824 18.994 -2.962 1.00 91.50 623 LEU A C 1
ATOM 4924 O O . LEU A 1 623 ? -21.871 18.536 -3.581 1.00 91.50 623 LEU A O 1
ATOM 4928 N N . THR A 1 624 ? -23.308 20.211 -3.218 1.00 91.44 624 THR A N 1
ATOM 4929 C CA . THR A 1 624 ? -22.785 21.068 -4.299 1.00 91.44 624 THR A CA 1
ATOM 4930 C C . THR A 1 624 ? -21.322 21.461 -4.088 1.00 91.44 624 THR A C 1
ATOM 4932 O O . THR A 1 624 ? -20.543 21.514 -5.037 1.00 91.44 624 THR A O 1
ATOM 4935 N N . LEU A 1 625 ? -20.934 21.713 -2.836 1.00 92.62 625 LEU A N 1
ATOM 4936 C CA . LEU A 1 625 ? -19.550 21.921 -2.417 1.00 92.62 625 LEU A CA 1
ATOM 4937 C C . LEU A 1 625 ? -19.032 20.648 -1.756 1.00 92.62 625 LEU A C 1
ATOM 4939 O O . LEU A 1 625 ? -19.413 20.347 -0.621 1.00 92.62 625 LEU A O 1
ATOM 4943 N N . THR A 1 626 ? -18.171 19.922 -2.463 1.00 93.25 626 THR A N 1
ATOM 4944 C CA . THR A 1 626 ? -17.560 18.677 -1.980 1.00 93.25 626 THR A CA 1
ATOM 4945 C C . THR A 1 626 ? -16.162 18.893 -1.411 1.00 93.25 626 THR A C 1
ATOM 4947 O O . THR A 1 626 ? -15.780 18.184 -0.488 1.00 93.25 626 THR A O 1
ATOM 4950 N N . ASN A 1 627 ? -15.407 19.888 -1.895 1.00 93.12 627 ASN A N 1
ATOM 4951 C CA . ASN A 1 627 ? -14.068 20.182 -1.382 1.00 93.12 627 ASN A CA 1
ATOM 4952 C C . ASN A 1 627 ? -14.141 20.626 0.100 1.00 93.12 627 ASN A C 1
ATOM 4954 O O . ASN A 1 627 ? -14.822 21.610 0.409 1.00 93.12 627 ASN A O 1
ATOM 4958 N N . PRO A 1 628 ? -13.433 19.951 1.025 1.00 92.25 628 PRO A N 1
ATOM 4959 C CA . PRO A 1 628 ? -13.540 20.211 2.461 1.00 92.25 628 PRO A CA 1
ATOM 4960 C C . PRO A 1 628 ? -13.080 21.621 2.857 1.00 92.25 628 PRO A C 1
ATOM 4962 O O . PRO A 1 628 ? -13.613 22.186 3.810 1.00 92.25 628 PRO A O 1
ATOM 4965 N N . MET A 1 629 ? -12.155 22.231 2.109 1.00 94.75 629 MET A N 1
ATOM 4966 C CA . MET A 1 629 ? -11.708 23.605 2.355 1.00 94.75 629 MET A CA 1
ATOM 4967 C C . MET A 1 629 ? -12.765 24.632 1.949 1.00 94.75 629 MET A C 1
ATOM 4969 O O . MET A 1 629 ? -13.005 25.587 2.686 1.00 94.75 629 MET A O 1
ATOM 4973 N N . ASP A 1 630 ? -13.476 24.398 0.845 1.00 94.94 630 ASP A N 1
ATOM 4974 C CA . ASP A 1 630 ? -14.601 25.248 0.435 1.00 94.94 630 ASP A CA 1
ATOM 4975 C C . ASP A 1 630 ? -15.748 25.176 1.449 1.00 94.94 630 ASP A C 1
ATOM 4977 O O . ASP A 1 630 ? -16.376 26.186 1.783 1.00 94.94 630 ASP A O 1
ATOM 4981 N N . ARG A 1 631 ? -15.994 23.980 1.995 1.00 95.31 631 ARG A N 1
ATOM 4982 C CA . ARG A 1 631 ? -16.970 23.768 3.070 1.00 95.31 631 ARG A CA 1
ATOM 4983 C C . ARG A 1 631 ? -16.547 24.441 4.370 1.00 95.31 631 ARG A C 1
ATOM 4985 O O . ARG A 1 631 ? -17.392 25.041 5.033 1.00 95.31 631 ARG A O 1
ATOM 4992 N N . PHE A 1 632 ? -15.259 24.406 4.701 1.00 96.19 632 PHE A N 1
ATOM 4993 C CA . PHE A 1 632 ? -14.718 25.120 5.853 1.00 96.19 632 PHE A CA 1
ATOM 4994 C C . PHE A 1 632 ? -14.860 26.634 5.705 1.00 96.19 632 PHE A C 1
ATOM 4996 O O . PHE A 1 632 ? -15.365 27.279 6.619 1.00 96.19 632 PHE A O 1
ATOM 5003 N N . LEU A 1 633 ? -14.558 27.210 4.538 1.00 96.25 633 LEU A N 1
ATOM 5004 C CA . LEU A 1 633 ? -14.811 28.633 4.281 1.00 96.25 633 LEU A CA 1
ATOM 5005 C C . LEU A 1 633 ? -16.296 28.989 4.379 1.00 96.25 633 LEU A C 1
ATOM 5007 O O . LEU A 1 633 ? -16.647 30.017 4.957 1.00 96.25 633 LEU A O 1
ATOM 5011 N N . LEU A 1 634 ? -17.179 28.140 3.851 1.00 96.88 634 LEU A N 1
ATOM 5012 C CA . LEU A 1 634 ? -18.622 28.323 3.977 1.00 96.88 634 LEU A CA 1
ATOM 5013 C C . LEU A 1 634 ? -19.066 28.316 5.445 1.00 96.88 634 LEU A C 1
ATOM 5015 O O . LEU A 1 634 ? -19.883 29.147 5.841 1.00 96.88 634 LEU A O 1
ATOM 5019 N N . PHE A 1 635 ? -18.521 27.401 6.243 1.00 97.00 635 PHE A N 1
ATOM 5020 C CA . PHE A 1 635 ? -18.760 27.317 7.678 1.00 97.00 635 PHE A CA 1
ATOM 5021 C C . PHE A 1 635 ? -18.259 28.568 8.414 1.00 97.00 635 PHE A C 1
ATOM 5023 O O . PHE A 1 635 ? -19.048 29.222 9.096 1.00 97.00 635 PHE A O 1
ATOM 5030 N N . LEU A 1 636 ? -17.005 28.981 8.199 1.00 96.62 636 LEU A N 1
ATOM 5031 C CA . LEU A 1 636 ? -16.443 30.213 8.767 1.00 96.62 636 LEU A CA 1
ATOM 5032 C C . LEU A 1 636 ? -17.282 31.440 8.382 1.00 96.62 636 LEU A C 1
ATOM 5034 O O . LEU A 1 636 ? -17.573 32.299 9.216 1.00 96.62 636 LEU A O 1
ATOM 5038 N N . ASN A 1 637 ? -17.741 31.509 7.131 1.00 96.31 637 ASN A N 1
ATOM 5039 C CA . ASN A 1 637 ? -18.599 32.586 6.655 1.00 96.31 637 ASN A CA 1
ATOM 5040 C C . ASN A 1 637 ? -19.948 32.636 7.395 1.00 96.31 637 ASN A C 1
ATOM 5042 O O . ASN A 1 637 ? -20.464 33.728 7.629 1.00 96.31 637 ASN A O 1
ATOM 5046 N N . LEU A 1 638 ? -20.512 31.491 7.796 1.00 96.19 638 LEU A N 1
ATOM 5047 C CA . LEU A 1 638 ? -21.728 31.445 8.612 1.00 96.19 638 LEU A CA 1
ATOM 5048 C C . LEU A 1 638 ? -21.463 31.873 10.057 1.00 96.19 638 LEU A C 1
ATOM 5050 O O . LEU A 1 638 ? -22.183 32.735 10.555 1.00 96.19 638 LEU A O 1
ATOM 5054 N N . VAL A 1 639 ? -20.430 31.334 10.714 1.00 95.56 639 VAL A N 1
ATOM 5055 C CA . VAL A 1 639 ? -20.139 31.644 12.129 1.00 95.56 639 VAL A CA 1
ATOM 5056 C C . VAL A 1 639 ? -19.769 33.120 12.310 1.00 95.56 639 VAL A C 1
ATOM 5058 O O . VAL A 1 639 ? -20.270 33.779 13.220 1.00 95.56 639 VAL A O 1
ATOM 5061 N N . THR A 1 640 ? -18.990 33.695 11.386 1.00 95.94 640 THR A N 1
ATOM 5062 C CA . THR A 1 640 ? -18.645 35.133 11.400 1.00 95.94 640 THR A CA 1
ATOM 5063 C C . THR A 1 640 ? -19.857 36.061 11.278 1.00 95.94 640 THR A C 1
ATOM 5065 O O . THR A 1 640 ? -19.793 37.203 11.722 1.00 95.94 640 THR A O 1
ATOM 5068 N N . ARG A 1 641 ? -20.987 35.607 10.707 1.00 94.12 641 ARG A N 1
ATOM 5069 C CA . ARG A 1 641 ? -22.235 36.401 10.695 1.00 94.12 641 ARG A CA 1
ATOM 5070 C C . ARG A 1 641 ? -22.932 36.416 12.051 1.00 94.12 641 ARG A C 1
ATOM 5072 O O . ARG A 1 641 ? -23.722 37.320 12.295 1.00 94.12 641 ARG A O 1
ATOM 5079 N N . GLN A 1 642 ? -22.682 35.419 12.895 1.00 94.69 642 GLN A N 1
ATOM 5080 C CA . GLN A 1 642 ? -23.400 35.251 14.157 1.00 94.69 642 GLN A CA 1
ATOM 5081 C C . GLN A 1 642 ? -22.717 35.953 15.326 1.00 94.69 642 GLN A C 1
ATOM 5083 O O . GLN A 1 642 ? -23.395 36.393 16.247 1.00 94.69 642 GLN A O 1
ATOM 5088 N N . THR A 1 643 ? -21.388 36.075 15.304 1.00 93.44 643 THR A N 1
ATOM 5089 C CA . THR A 1 643 ? -20.639 36.623 16.440 1.00 93.44 643 THR A CA 1
ATOM 5090 C C . THR A 1 643 ? -19.412 37.440 15.994 1.00 93.44 643 THR A C 1
ATOM 5092 O O . THR A 1 643 ? -18.504 36.915 15.334 1.00 93.44 643 THR A O 1
ATOM 5095 N N . PRO A 1 644 ? -19.334 38.735 16.368 1.00 92.12 644 PRO A N 1
ATOM 5096 C CA . PRO A 1 644 ? -18.146 39.560 16.140 1.00 92.12 644 PRO A CA 1
ATOM 5097 C C . PRO A 1 644 ? -16.891 38.994 16.814 1.00 92.12 644 PRO A C 1
ATOM 5099 O O . PRO A 1 644 ? -15.808 39.066 16.238 1.00 92.12 644 PRO A O 1
ATOM 5102 N N . SER A 1 645 ? -17.050 38.371 17.988 1.00 91.56 645 SER A N 1
ATOM 5103 C CA . SER A 1 645 ? -15.978 37.728 18.758 1.00 91.56 645 SER A CA 1
ATOM 5104 C C . SER A 1 645 ? -15.256 36.646 17.955 1.00 91.56 645 SER A C 1
ATOM 5106 O O . SER A 1 645 ? -14.028 36.593 17.949 1.00 91.56 645 SER A O 1
ATOM 5108 N N . PHE A 1 646 ? -16.003 35.824 17.213 1.00 95.19 646 PHE A N 1
ATOM 5109 C CA . PHE A 1 646 ? -15.410 34.814 16.336 1.00 95.19 646 PHE A CA 1
ATOM 5110 C C . PHE A 1 646 ? -14.685 35.444 15.150 1.00 95.19 646 PHE A C 1
ATOM 5112 O O . PHE A 1 646 ? -13.589 35.017 14.809 1.00 95.19 646 PHE A O 1
ATOM 5119 N N . THR A 1 647 ? -15.270 36.474 14.530 1.00 95.00 647 THR A N 1
ATOM 5120 C CA . THR A 1 647 ? -14.639 37.170 13.393 1.00 95.00 647 THR A CA 1
ATOM 5121 C C . THR A 1 647 ? -13.307 37.792 13.800 1.00 95.00 647 THR A C 1
ATOM 5123 O O . THR A 1 647 ? -12.322 37.686 13.073 1.00 95.00 647 THR A O 1
ATOM 5126 N N . PHE A 1 648 ? -13.259 38.368 14.999 1.00 91.38 648 PHE A N 1
ATOM 5127 C CA . PHE A 1 648 ? -12.043 38.887 15.603 1.00 91.38 648 PHE A CA 1
ATOM 5128 C C . PHE A 1 648 ? -11.003 37.790 15.865 1.00 91.38 648 PHE A C 1
ATOM 5130 O O . PHE A 1 648 ? -9.863 37.914 15.424 1.00 91.38 648 PHE A O 1
ATOM 5137 N N . ALA A 1 649 ? -11.391 36.695 16.528 1.00 93.06 649 ALA A N 1
ATOM 5138 C CA . ALA A 1 649 ? -10.493 35.571 16.797 1.00 93.06 649 ALA A CA 1
ATOM 5139 C C . ALA A 1 649 ? -9.931 34.962 15.499 1.00 93.06 649 ALA A C 1
ATOM 5141 O O . ALA A 1 649 ? -8.739 34.675 15.412 1.00 93.06 649 ALA A O 1
ATOM 5142 N N . LEU A 1 650 ? -10.776 34.831 14.473 1.00 95.06 650 LEU A N 1
ATOM 5143 C CA . LEU A 1 650 ? -10.414 34.334 13.148 1.00 95.06 650 LEU A CA 1
ATOM 5144 C C . LEU A 1 650 ? -9.419 35.256 12.434 1.00 95.06 650 LEU A C 1
ATOM 5146 O O . LEU A 1 650 ? -8.477 34.776 11.807 1.00 95.06 650 LEU A O 1
ATOM 5150 N N . TYR A 1 651 ? -9.602 36.573 12.550 1.00 93.69 651 TYR A N 1
ATOM 5151 C CA . TYR A 1 651 ? -8.641 37.555 12.053 1.00 93.69 651 TYR A CA 1
ATOM 5152 C C . TYR A 1 651 ? -7.283 37.414 12.751 1.00 93.69 651 TYR A C 1
ATOM 5154 O O . TYR A 1 651 ? -6.263 37.300 12.074 1.00 93.69 651 TYR A O 1
ATOM 5162 N N . CYS A 1 652 ? -7.267 37.354 14.086 1.00 91.25 652 CYS A N 1
ATOM 5163 C CA . CYS A 1 652 ? -6.035 37.200 14.863 1.00 91.25 652 CYS A CA 1
ATOM 5164 C C . CYS A 1 652 ? -5.286 35.894 14.553 1.00 91.25 652 CYS A C 1
ATOM 5166 O O . CYS A 1 652 ? -4.060 35.892 14.551 1.00 91.25 652 CYS A O 1
ATOM 5168 N N . ALA A 1 653 ? -6.009 34.823 14.222 1.00 91.00 653 ALA A N 1
ATOM 5169 C CA . ALA A 1 653 ? -5.440 33.520 13.886 1.00 91.00 653 ALA A CA 1
ATOM 5170 C C . ALA A 1 653 ? -4.818 33.429 12.470 1.00 91.00 653 ALA A C 1
ATOM 5172 O O . ALA A 1 653 ? -4.383 32.350 12.071 1.00 91.00 653 ALA A O 1
ATOM 5173 N N . GLY A 1 654 ? -4.792 34.516 11.684 1.00 91.25 654 GLY A N 1
ATOM 5174 C CA . GLY A 1 654 ? -4.180 34.523 10.343 1.00 91.25 654 GLY A CA 1
ATOM 5175 C C . GLY A 1 654 ? -5.082 33.983 9.225 1.00 91.25 654 GLY A C 1
ATOM 5176 O O . GLY A 1 654 ? -4.618 33.483 8.202 1.00 91.25 654 GLY A O 1
ATOM 5177 N N . ALA A 1 655 ? -6.409 34.072 9.362 1.00 93.12 655 ALA A N 1
ATOM 5178 C CA . ALA A 1 655 ? -7.314 33.551 8.330 1.00 93.12 655 ALA A CA 1
ATOM 5179 C C . ALA A 1 655 ? -7.194 34.253 6.964 1.00 93.12 655 ALA A C 1
ATOM 5181 O O . ALA A 1 655 ? -7.629 33.697 5.955 1.00 93.12 655 ALA A O 1
ATOM 5182 N N . TYR A 1 656 ? -6.607 35.454 6.906 1.00 91.38 656 TYR A N 1
ATOM 5183 C CA . TYR A 1 656 ? -6.409 36.193 5.657 1.00 91.38 656 TYR A CA 1
ATOM 5184 C C . TYR A 1 656 ? -5.574 35.399 4.651 1.00 91.38 656 TYR A C 1
ATOM 5186 O O . TYR A 1 656 ? -5.960 35.279 3.486 1.00 91.38 656 TYR A O 1
ATOM 5194 N N . GLU A 1 657 ? -4.463 34.812 5.102 1.00 90.12 657 GLU A N 1
ATOM 5195 C CA . GLU A 1 657 ? -3.620 34.028 4.207 1.00 90.12 657 GLU A CA 1
ATOM 5196 C C . GLU A 1 657 ? -4.374 32.784 3.718 1.00 90.12 657 GLU A C 1
ATOM 5198 O O . GLU A 1 657 ? -4.222 32.403 2.562 1.00 90.12 657 GLU A O 1
ATOM 5203 N N . LEU A 1 658 ? -5.195 32.149 4.573 1.00 91.75 658 LEU A N 1
ATOM 5204 C CA . LEU A 1 658 ? -5.939 30.942 4.185 1.00 91.75 658 LEU A CA 1
ATOM 5205 C C . LEU A 1 658 ? -6.922 31.275 3.066 1.00 91.75 658 LEU A C 1
ATOM 5207 O O . LEU A 1 658 ? -7.019 30.554 2.076 1.00 91.75 658 LEU A O 1
ATOM 5211 N N . VAL A 1 659 ? -7.643 32.385 3.222 1.00 93.50 659 VAL A N 1
ATOM 5212 C CA . VAL A 1 659 ? -8.602 32.862 2.225 1.00 93.50 659 VAL A CA 1
ATOM 5213 C C . VAL A 1 659 ? -7.917 33.142 0.887 1.00 93.50 659 VAL A C 1
ATOM 5215 O O . VAL A 1 659 ? -8.479 32.779 -0.148 1.00 93.50 659 VAL A O 1
ATOM 5218 N N . SER A 1 660 ? -6.716 33.732 0.902 1.00 90.75 660 SER A N 1
ATOM 5219 C CA . SER A 1 660 ? -5.918 33.964 -0.309 1.00 90.75 660 SER A CA 1
ATOM 5220 C C . SER A 1 660 ? -5.491 32.652 -0.969 1.00 90.75 660 SER A C 1
ATOM 5222 O O . SER A 1 660 ? -5.720 32.454 -2.154 1.00 90.75 660 SER A O 1
ATOM 5224 N N . GLU A 1 661 ? -4.943 31.708 -0.207 1.00 89.44 661 GLU A N 1
ATOM 5225 C CA . GLU A 1 661 ? -4.473 30.428 -0.749 1.00 89.44 661 GLU A CA 1
ATOM 5226 C C . GLU A 1 661 ? -5.610 29.574 -1.329 1.00 89.44 661 GLU A C 1
ATOM 5228 O O . GLU A 1 661 ? -5.455 28.949 -2.380 1.00 89.44 661 GLU A O 1
ATOM 5233 N N . VAL A 1 662 ? -6.774 29.542 -0.667 1.00 89.62 662 VAL A N 1
ATOM 5234 C CA . VAL A 1 662 ? -7.955 28.850 -1.203 1.00 89.62 662 VAL A CA 1
ATOM 5235 C C . VAL A 1 662 ? -8.446 29.549 -2.471 1.00 89.62 662 VAL A C 1
ATOM 5237 O O . VAL A 1 662 ? -8.767 28.872 -3.448 1.00 89.62 662 VAL A O 1
ATOM 5240 N N . HIS A 1 663 ? -8.452 30.885 -2.497 1.00 91.88 663 HIS A N 1
ATOM 5241 C CA . HIS A 1 663 ? -8.784 31.656 -3.697 1.00 91.88 663 HIS A CA 1
ATOM 5242 C C . HIS A 1 663 ? -7.856 31.314 -4.876 1.00 91.88 663 HIS A C 1
ATOM 5244 O O . HIS A 1 663 ? -8.332 31.138 -6.000 1.00 91.88 663 HIS A O 1
ATOM 5250 N N . ASP A 1 664 ? -6.564 31.134 -4.605 1.00 88.75 664 ASP A N 1
ATOM 5251 C CA . ASP A 1 664 ? -5.536 30.837 -5.607 1.00 88.75 664 ASP A CA 1
ATOM 5252 C C . ASP A 1 664 ? -5.486 29.351 -6.017 1.00 88.75 664 ASP A C 1
ATOM 5254 O O . ASP A 1 664 ? -4.712 28.970 -6.895 1.00 88.75 664 ASP A O 1
ATOM 5258 N N . GLY A 1 665 ? -6.340 28.502 -5.431 1.00 87.56 665 GLY A N 1
ATOM 5259 C CA . GLY A 1 665 ? -6.468 27.085 -5.791 1.00 87.56 665 GLY A CA 1
ATOM 5260 C C . GLY A 1 665 ? -5.408 26.171 -5.171 1.00 87.56 665 GLY A C 1
ATOM 5261 O O . GLY A 1 665 ? -5.248 25.033 -5.607 1.00 87.56 665 GLY A O 1
ATOM 5262 N N . VAL A 1 666 ? -4.700 26.620 -4.128 1.00 85.00 666 VAL A N 1
ATOM 5263 C CA . VAL A 1 666 ? -3.667 25.823 -3.431 1.00 85.00 666 VAL A CA 1
ATOM 5264 C C . VAL A 1 666 ? -4.240 24.515 -2.860 1.00 85.00 666 VAL A C 1
ATOM 5266 O O . VAL A 1 666 ? -3.549 23.499 -2.806 1.00 85.00 666 VAL A O 1
ATOM 5269 N N . TYR A 1 667 ? -5.520 24.523 -2.477 1.00 84.38 667 TYR A N 1
ATOM 5270 C CA . TYR A 1 667 ? -6.225 23.396 -1.857 1.00 84.38 667 TYR A CA 1
ATOM 5271 C C . TYR A 1 667 ? -7.158 22.638 -2.827 1.00 84.38 667 TYR A C 1
ATOM 5273 O O . TYR A 1 667 ? -8.157 22.048 -2.408 1.00 84.38 667 TYR A O 1
ATOM 5281 N N . ASP A 1 668 ? -6.865 22.647 -4.131 1.00 84.56 668 ASP A N 1
ATOM 5282 C CA . ASP A 1 668 ? -7.627 21.887 -5.128 1.00 84.56 668 ASP A CA 1
ATOM 5283 C C . ASP A 1 668 ? -7.206 20.412 -5.176 1.00 84.56 668 ASP A C 1
ATOM 5285 O O . ASP A 1 668 ? -6.345 20.000 -5.949 1.00 84.56 668 ASP A O 1
ATOM 5289 N N . PHE A 1 669 ? -7.854 19.581 -4.356 1.00 70.81 669 PHE A N 1
ATOM 5290 C CA . PHE A 1 669 ? -7.582 18.138 -4.289 1.00 70.81 669 PHE A CA 1
ATOM 5291 C C . PHE A 1 669 ? -8.011 17.365 -5.555 1.00 70.81 669 PHE A C 1
ATOM 5293 O O . PHE A 1 669 ? -7.503 16.277 -5.810 1.00 70.81 669 PHE A O 1
ATOM 5300 N N . CYS A 1 670 ? -8.903 17.925 -6.383 1.00 60.53 670 CYS A N 1
ATOM 5301 C CA . CYS A 1 670 ? -9.488 17.244 -7.549 1.00 60.53 670 CYS A CA 1
ATOM 5302 C C . CYS A 1 670 ? -8.617 17.271 -8.817 1.00 60.53 670 CYS A C 1
ATOM 5304 O O . CYS A 1 670 ? -8.828 16.472 -9.726 1.00 60.53 670 CYS A O 1
ATOM 5306 N N . THR A 1 671 ? -7.645 18.178 -8.921 1.00 55.47 671 THR A N 1
ATOM 5307 C CA . THR A 1 671 ? -6.950 18.442 -10.196 1.00 55.47 671 THR A CA 1
ATOM 5308 C C . THR A 1 671 ? -5.741 17.542 -10.448 1.00 55.47 671 THR A C 1
ATOM 5310 O O . THR A 1 671 ? -5.246 17.475 -11.573 1.00 55.47 671 THR A O 1
ATOM 5313 N N . THR A 1 672 ? -5.265 16.810 -9.438 1.00 49.19 672 THR A N 1
ATOM 5314 C CA . THR A 1 672 ? -4.003 16.056 -9.540 1.00 49.19 672 THR A CA 1
ATOM 5315 C C . THR A 1 672 ? -4.160 14.610 -10.015 1.00 49.19 672 THR A C 1
ATOM 5317 O O . THR A 1 672 ? -3.188 14.038 -10.501 1.00 49.19 672 THR A O 1
ATOM 5320 N N . ALA A 1 673 ? -5.364 14.027 -9.971 1.00 46.47 673 ALA A N 1
ATOM 5321 C CA . ALA A 1 673 ? -5.577 12.635 -10.385 1.00 46.47 673 ALA A CA 1
ATOM 5322 C C . ALA A 1 673 ? -5.762 12.448 -11.908 1.00 46.47 673 ALA A C 1
ATOM 5324 O O . ALA A 1 673 ? -5.484 11.375 -12.432 1.00 46.47 673 ALA A O 1
ATOM 5325 N N . ALA A 1 674 ? -6.191 13.479 -12.646 1.00 43.66 674 ALA A N 1
ATOM 5326 C CA . ALA A 1 674 ? -6.614 13.325 -14.045 1.00 43.66 674 ALA A CA 1
ATOM 5327 C C . ALA A 1 674 ? -5.522 13.584 -15.105 1.00 43.66 674 ALA A C 1
ATOM 5329 O O . ALA A 1 674 ? -5.766 13.396 -16.292 1.00 43.66 674 ALA A O 1
ATOM 5330 N N . THR A 1 675 ? -4.311 14.005 -14.725 1.00 40.12 675 THR A N 1
ATOM 5331 C CA . THR A 1 675 ? -3.237 14.323 -15.695 1.00 40.12 675 THR A CA 1
ATOM 5332 C C . THR A 1 675 ? -2.166 13.238 -15.845 1.00 40.12 675 THR A C 1
ATOM 5334 O O . THR A 1 675 ? -1.218 13.424 -16.608 1.00 40.12 675 THR A O 1
ATOM 5337 N N . THR A 1 676 ? -2.316 12.080 -15.192 1.00 39.03 676 THR A N 1
ATOM 5338 C CA . THR A 1 676 ? -1.372 10.946 -15.308 1.00 39.03 676 THR A CA 1
ATOM 5339 C C . THR A 1 676 ? -1.888 9.741 -16.103 1.00 39.03 676 THR A C 1
ATOM 5341 O O . THR A 1 676 ? -1.120 8.814 -16.344 1.00 39.03 676 THR A O 1
ATOM 5344 N N . THR A 1 677 ? -3.115 9.771 -16.630 1.00 40.25 677 THR A N 1
ATOM 5345 C CA . THR A 1 677 ? -3.667 8.725 -17.513 1.00 40.25 677 THR A CA 1
ATOM 5346 C C . THR A 1 677 ? -3.937 9.255 -18.925 1.00 40.25 677 THR A C 1
ATOM 5348 O O . THR A 1 677 ? -5.064 9.315 -19.405 1.00 40.25 677 THR A O 1
ATOM 5351 N N . GLY A 1 678 ? -2.870 9.631 -19.636 1.00 37.88 678 GLY A N 1
ATOM 5352 C CA . GLY A 1 678 ? -2.909 9.841 -21.087 1.00 37.88 678 GLY A CA 1
ATOM 5353 C C . GLY A 1 678 ? -2.975 8.503 -21.829 1.00 37.88 678 GLY A C 1
ATOM 5354 O O . GLY A 1 678 ? -1.957 8.014 -22.312 1.00 37.88 678 GLY A O 1
ATOM 5355 N N . GLY A 1 679 ? -4.162 7.896 -21.870 1.00 40.69 679 GLY A N 1
ATOM 5356 C CA . GLY A 1 679 ? -4.458 6.691 -22.641 1.00 40.69 679 GLY A CA 1
ATOM 5357 C C . GLY A 1 679 ? -4.617 6.987 -24.134 1.00 40.69 679 GLY A C 1
ATOM 5358 O O . GLY A 1 679 ? -5.371 7.871 -24.535 1.00 40.69 679 GLY A O 1
ATOM 5359 N N . LEU A 1 680 ? -3.891 6.213 -24.938 1.00 41.44 680 LEU A N 1
ATOM 5360 C CA . LEU A 1 680 ? -3.977 6.110 -26.391 1.00 41.44 680 LEU A CA 1
ATOM 5361 C C . LEU A 1 680 ? -5.398 5.721 -26.829 1.00 41.44 680 LEU A C 1
ATOM 5363 O O . LEU A 1 680 ? -5.877 4.638 -26.500 1.00 41.44 680 LEU A O 1
ATOM 5367 N N . GLY A 1 681 ? -6.043 6.570 -27.629 1.00 37.09 681 GLY A N 1
ATOM 5368 C CA . GLY A 1 681 ? -7.186 6.171 -28.442 1.00 37.09 681 GLY A CA 1
ATOM 5369 C C . GLY A 1 681 ? -6.703 5.487 -29.720 1.00 37.09 681 GLY A C 1
ATOM 5370 O O . GLY A 1 681 ? -6.160 6.151 -30.600 1.00 37.09 681 GLY A O 1
ATOM 5371 N N . PHE A 1 682 ? -6.920 4.175 -29.836 1.00 41.16 682 PHE A N 1
ATOM 5372 C CA . PHE A 1 682 ? -6.981 3.501 -31.132 1.00 41.16 682 PHE A CA 1
ATOM 5373 C C . PHE A 1 682 ? -8.400 3.639 -31.683 1.00 41.16 682 PHE A C 1
ATOM 5375 O O . PHE A 1 682 ? -9.373 3.239 -31.046 1.00 41.16 682 PHE A O 1
ATOM 5382 N N . GLY A 1 683 ? -8.509 4.215 -32.878 1.00 36.81 683 GLY A N 1
ATOM 5383 C CA . GLY A 1 683 ? -9.740 4.210 -33.649 1.00 36.81 683 GLY A CA 1
ATOM 5384 C C . GLY A 1 683 ? -10.022 2.822 -34.219 1.00 36.81 683 GLY A C 1
ATOM 5385 O O . GLY A 1 683 ? -9.213 2.276 -34.962 1.00 36.81 683 GLY A O 1
ATOM 5386 N N . SER A 1 684 ? -11.200 2.290 -33.907 1.00 44.16 684 SER A N 1
ATOM 5387 C CA . SER A 1 684 ? -11.946 1.365 -34.760 1.00 44.16 684 SER A CA 1
ATOM 5388 C C . SER A 1 684 ? -13.422 1.429 -34.358 1.00 44.16 684 SER A C 1
ATOM 5390 O O . SER A 1 684 ? -13.804 0.958 -33.295 1.00 44.16 684 SER A O 1
ATOM 5392 N N . GLY A 1 685 ? -14.203 2.088 -35.217 1.00 48.06 685 GLY A N 1
ATOM 5393 C CA . GLY A 1 685 ? -15.656 2.296 -35.224 1.00 48.06 685 GLY A CA 1
ATOM 5394 C C . GLY A 1 685 ? -16.549 1.628 -34.170 1.00 48.06 685 GLY A C 1
ATOM 5395 O O . GLY A 1 685 ? -16.883 0.458 -34.293 1.00 48.06 685 GLY A O 1
ATOM 5396 N N . SER A 1 686 ? -17.103 2.452 -33.277 1.00 41.56 686 SER A N 1
ATOM 5397 C CA . SER A 1 686 ? -18.537 2.503 -32.933 1.00 41.56 686 SER A CA 1
ATOM 5398 C C . SER A 1 686 ? -18.802 3.779 -32.113 1.00 41.56 686 SER A C 1
ATOM 5400 O O . SER A 1 686 ? -17.930 4.193 -31.358 1.00 41.56 686 SER A O 1
ATOM 5402 N N . GLY A 1 687 ? -19.949 4.433 -32.329 1.00 37.94 687 GLY A N 1
ATOM 5403 C CA . GLY A 1 687 ? -20.253 5.842 -32.002 1.00 37.94 687 GLY A CA 1
ATOM 5404 C C . GLY A 1 687 ? -19.908 6.382 -30.594 1.00 37.94 687 GLY A C 1
ATOM 5405 O O . GLY A 1 687 ? -19.814 5.624 -29.631 1.00 37.94 687 GLY A O 1
ATOM 5406 N N . PRO A 1 688 ? -19.754 7.716 -30.450 1.00 39.88 688 PRO A N 1
ATOM 5407 C CA . PRO A 1 688 ? -19.371 8.349 -29.190 1.00 39.88 688 PRO A CA 1
ATOM 5408 C C . PRO A 1 688 ? -20.526 8.354 -28.176 1.00 39.88 688 PRO A C 1
ATOM 5410 O O . PRO A 1 688 ? -21.610 8.867 -28.454 1.00 39.88 688 PRO A O 1
ATOM 5413 N N . ALA A 1 689 ? -20.271 7.832 -26.974 1.00 46.09 689 ALA A N 1
ATOM 5414 C CA . ALA A 1 689 ? -21.148 7.992 -25.816 1.00 46.09 689 ALA A CA 1
ATOM 5415 C C . ALA A 1 689 ? -20.937 9.384 -25.161 1.00 46.09 689 ALA A C 1
ATOM 5417 O O . ALA A 1 689 ? -19.791 9.798 -24.965 1.00 46.09 689 ALA A O 1
ATOM 5418 N N . PRO A 1 690 ? -21.997 10.125 -24.784 1.00 44.28 690 PRO A N 1
ATOM 5419 C CA . PRO A 1 690 ? -21.925 11.551 -24.439 1.00 44.28 690 PRO A CA 1
ATOM 5420 C C . PRO A 1 690 ? -21.631 11.853 -22.950 1.00 44.28 690 PRO A C 1
ATOM 5422 O O . PRO A 1 690 ? -22.233 12.758 -22.379 1.00 44.28 690 PRO A O 1
ATOM 5425 N N . PHE A 1 691 ? -20.714 11.139 -22.283 1.00 46.62 691 PHE A N 1
ATOM 5426 C CA . PHE A 1 691 ? -20.547 11.261 -20.817 1.00 46.62 691 PHE A CA 1
ATOM 5427 C C . PHE A 1 691 ? -19.442 12.213 -20.314 1.00 46.62 691 PHE A C 1
ATOM 5429 O O . PHE A 1 691 ? -19.412 12.528 -19.127 1.00 46.62 691 PHE A O 1
ATOM 5436 N N . HIS A 1 692 ? -18.571 12.757 -21.173 1.00 48.47 692 HIS A N 1
ATOM 5437 C CA . HIS A 1 692 ? -17.440 13.582 -20.703 1.00 48.47 692 HIS A CA 1
ATOM 5438 C C . HIS A 1 692 ? -17.735 15.075 -20.460 1.00 48.47 692 HIS A C 1
ATOM 5440 O O . HIS A 1 692 ? -16.911 15.760 -19.854 1.00 48.47 692 HIS A O 1
ATOM 5446 N N . HIS A 1 693 ? -18.900 15.606 -20.848 1.00 52.16 693 HIS A N 1
ATOM 5447 C CA . HIS A 1 693 ? -19.187 17.037 -20.656 1.00 52.16 693 HIS A CA 1
ATOM 5448 C C . HIS A 1 693 ? -19.623 17.429 -19.234 1.00 52.16 693 HIS A C 1
ATOM 5450 O O . HIS A 1 693 ? -19.518 18.604 -18.880 1.00 52.16 693 HIS A O 1
ATOM 5456 N N . HIS A 1 694 ? -20.063 16.496 -18.383 1.00 56.28 694 HIS A N 1
ATOM 5457 C CA . HIS A 1 694 ? -20.620 16.869 -17.077 1.00 56.28 694 HIS A CA 1
ATOM 5458 C C . HIS A 1 694 ? -19.584 17.269 -16.013 1.00 56.28 694 HIS A C 1
ATOM 5460 O O . HIS A 1 694 ? -19.892 18.130 -15.188 1.00 56.28 694 HIS A O 1
ATOM 5466 N N . HIS A 1 695 ? -18.351 16.750 -16.050 1.00 59.12 695 HIS A N 1
ATOM 5467 C CA . HIS A 1 695 ? -17.356 17.075 -15.015 1.00 59.12 695 HIS A CA 1
ATOM 5468 C C . HIS A 1 695 ? -16.848 18.524 -15.082 1.00 59.12 695 HIS A C 1
ATOM 5470 O O . HIS A 1 695 ? -16.789 19.199 -14.057 1.00 59.12 695 HIS A O 1
ATOM 5476 N N . HIS A 1 696 ? -16.584 19.060 -16.279 1.00 65.38 696 HIS A N 1
ATOM 5477 C CA . HIS A 1 696 ? -16.067 20.428 -16.416 1.00 65.38 696 HIS A CA 1
ATOM 5478 C C . HIS A 1 696 ? -17.046 21.516 -15.949 1.00 65.38 696 HIS A C 1
ATOM 5480 O O . HIS A 1 696 ? -16.623 22.571 -15.472 1.00 65.38 696 HIS A O 1
ATOM 5486 N N . HIS A 1 697 ? -18.355 21.279 -16.061 1.00 72.06 697 HIS A N 1
ATOM 5487 C CA . HIS A 1 697 ? -19.354 22.238 -15.586 1.00 72.06 697 HIS A CA 1
ATOM 5488 C C . HIS A 1 697 ? -19.450 22.278 -14.058 1.00 72.06 697 HIS A C 1
ATOM 5490 O O . HIS A 1 697 ? -19.679 23.353 -13.496 1.00 72.06 697 HIS A O 1
ATOM 5496 N N . HIS A 1 698 ? -19.235 21.142 -13.391 1.00 74.88 698 HIS A N 1
ATOM 5497 C CA . HIS A 1 698 ? -19.273 21.060 -11.933 1.00 74.88 698 HIS A CA 1
ATOM 5498 C C . HIS A 1 698 ? -18.116 21.850 -11.300 1.00 74.88 698 HIS A C 1
ATOM 5500 O O . HIS A 1 698 ? -18.333 22.644 -10.380 1.00 74.88 698 HIS A O 1
ATOM 5506 N N . ASP A 1 699 ? -16.916 21.737 -11.871 1.00 81.88 699 ASP A N 1
ATOM 5507 C CA . ASP A 1 699 ? -15.722 22.443 -11.389 1.00 81.88 699 ASP A CA 1
ATOM 5508 C C . ASP A 1 699 ? -15.853 23.966 -11.525 1.00 81.88 699 ASP A C 1
ATOM 5510 O O . ASP A 1 699 ? -15.509 24.725 -10.614 1.00 81.88 699 ASP A O 1
ATOM 5514 N N . ALA A 1 700 ? -16.415 24.443 -12.641 1.00 87.00 700 ALA A N 1
ATOM 5515 C CA . ALA A 1 700 ? -16.628 25.872 -12.858 1.00 87.00 700 ALA A CA 1
ATOM 5516 C C . ALA A 1 700 ? -17.637 26.470 -11.860 1.00 87.00 700 ALA A C 1
ATOM 5518 O O . ALA A 1 700 ? -17.457 27.602 -11.401 1.00 87.00 700 ALA A O 1
ATOM 5519 N N . ALA A 1 701 ? -18.689 25.723 -11.510 1.00 88.56 701 ALA A N 1
ATOM 5520 C CA . ALA A 1 701 ? -19.679 26.152 -10.527 1.00 88.56 701 ALA A CA 1
ATOM 5521 C C . ALA A 1 701 ? -19.080 26.220 -9.114 1.00 88.56 701 ALA A C 1
ATOM 5523 O O . ALA A 1 701 ? -19.237 27.240 -8.437 1.00 88.56 701 ALA A O 1
ATOM 5524 N N . GLN A 1 702 ? -18.333 25.192 -8.698 1.00 88.94 702 GLN A N 1
ATOM 5525 C CA . GLN A 1 702 ? -17.641 25.185 -7.407 1.00 88.94 702 GLN A CA 1
ATOM 5526 C C . GLN A 1 702 ? -16.636 26.334 -7.297 1.00 88.94 702 GLN A C 1
ATOM 5528 O O . GLN A 1 702 ? -16.655 27.066 -6.306 1.00 88.94 702 GLN A O 1
ATOM 5533 N N . LYS A 1 703 ? -15.845 26.581 -8.349 1.00 90.75 703 LYS A N 1
ATOM 5534 C CA . LYS A 1 703 ? -14.885 27.692 -8.387 1.00 90.75 703 LYS A CA 1
ATOM 5535 C C . LYS A 1 703 ? -15.558 29.056 -8.212 1.00 90.75 703 LYS A C 1
ATOM 5537 O O . LYS A 1 703 ? -15.062 29.883 -7.456 1.00 90.75 703 LYS A O 1
ATOM 5542 N N . ARG A 1 704 ? -16.713 29.293 -8.849 1.00 93.56 704 ARG A N 1
ATOM 5543 C CA . ARG A 1 704 ? -17.477 30.546 -8.671 1.00 93.56 704 ARG A CA 1
ATOM 5544 C C . ARG A 1 704 ? -17.962 30.726 -7.235 1.00 93.56 704 ARG A C 1
ATOM 5546 O O . ARG A 1 704 ? -17.840 31.820 -6.684 1.00 93.56 704 ARG A O 1
ATOM 5553 N N . ILE A 1 705 ? -18.498 29.664 -6.631 1.00 93.62 705 ILE A N 1
ATOM 5554 C CA . ILE A 1 705 ? -18.965 29.699 -5.239 1.00 93.62 705 ILE A CA 1
ATOM 5555 C C . ILE A 1 705 ? -17.786 29.974 -4.300 1.00 93.62 705 ILE A C 1
ATOM 5557 O O . ILE A 1 705 ? -17.890 30.849 -3.441 1.00 93.62 705 ILE A O 1
ATOM 5561 N N . ARG A 1 706 ? -16.649 29.300 -4.505 1.00 94.19 706 ARG A N 1
ATOM 5562 C CA . ARG A 1 706 ? -15.411 29.533 -3.753 1.00 94.19 706 ARG A CA 1
ATOM 5563 C C . ARG A 1 706 ? -14.958 30.984 -3.829 1.00 94.19 706 ARG A C 1
ATOM 5565 O O . ARG A 1 706 ? -14.781 31.605 -2.788 1.00 94.19 706 ARG A O 1
ATOM 5572 N N . THR A 1 707 ? -14.821 31.548 -5.031 1.00 94.31 707 THR A N 1
ATOM 5573 C CA . THR A 1 707 ? -14.407 32.950 -5.199 1.00 94.31 707 THR A CA 1
ATOM 5574 C C . THR A 1 707 ? -15.348 33.893 -4.450 1.00 94.31 707 THR A C 1
ATOM 5576 O O . THR A 1 707 ? -14.884 34.784 -3.742 1.00 94.31 707 THR A O 1
ATOM 5579 N N . SER A 1 708 ? -16.664 33.662 -4.525 1.00 96.50 708 SER A N 1
ATOM 5580 C CA . SER A 1 708 ? -17.644 34.456 -3.775 1.00 96.50 708 SER A CA 1
ATOM 5581 C C . SER A 1 708 ? -17.461 34.344 -2.257 1.00 96.50 708 SER A C 1
ATOM 5583 O O . SER A 1 708 ? -17.561 35.355 -1.564 1.00 96.50 708 SER A O 1
ATOM 5585 N N . LEU A 1 709 ? -17.197 33.142 -1.732 1.00 95.56 709 LEU A N 1
ATOM 5586 C CA . LEU A 1 709 ? -16.955 32.918 -0.302 1.00 95.56 709 LEU A CA 1
ATOM 5587 C C . LEU A 1 709 ? -15.666 33.596 0.168 1.00 95.56 709 LEU A C 1
ATOM 5589 O O . LEU A 1 709 ? -15.678 34.262 1.203 1.00 95.56 709 LEU A O 1
ATOM 5593 N N . CYS A 1 710 ? -14.582 33.476 -0.604 1.00 95.88 710 CYS A N 1
ATOM 5594 C CA . CYS A 1 710 ? -13.310 34.127 -0.304 1.00 95.88 710 CYS A CA 1
ATOM 5595 C C . CYS A 1 710 ? -13.467 35.650 -0.239 1.00 95.88 710 CYS A C 1
ATOM 5597 O O . CYS A 1 710 ? -13.034 36.263 0.732 1.00 95.88 710 CYS A O 1
ATOM 5599 N N . VAL A 1 711 ? -14.139 36.261 -1.221 1.00 95.50 711 VAL A N 1
ATOM 5600 C CA . VAL A 1 711 ? -14.369 37.716 -1.253 1.00 95.50 711 VAL A CA 1
ATOM 5601 C C . VAL A 1 711 ? -15.207 38.180 -0.059 1.00 95.50 711 VAL A C 1
ATOM 5603 O O . VAL A 1 711 ? -14.872 39.184 0.574 1.00 95.50 711 VAL A O 1
ATOM 5606 N N . GLU A 1 712 ? -16.279 37.458 0.285 1.00 96.62 712 GLU A N 1
ATOM 5607 C CA . GLU A 1 712 ? -17.120 37.823 1.429 1.00 96.62 712 GLU A CA 1
ATOM 5608 C C . GLU A 1 712 ? -16.349 37.730 2.753 1.00 96.62 712 GLU A C 1
ATOM 5610 O O . GLU A 1 712 ? -16.387 38.664 3.560 1.00 96.62 712 GLU A O 1
ATOM 5615 N N . LEU A 1 713 ? -15.631 36.626 2.975 1.00 94.69 713 LEU A N 1
ATOM 5616 C CA . LEU A 1 713 ? -14.883 36.418 4.210 1.00 94.69 713 LEU A CA 1
ATOM 5617 C C . LEU A 1 713 ? -13.728 37.419 4.328 1.00 94.69 713 LEU A C 1
ATOM 5619 O O . LEU A 1 713 ? -13.553 38.027 5.381 1.00 94.69 713 LEU A O 1
ATOM 5623 N N . HIS A 1 714 ? -13.013 37.680 3.232 1.00 95.31 714 HIS A N 1
ATOM 5624 C CA . HIS A 1 714 ? -11.975 38.705 3.165 1.00 95.31 714 HIS A CA 1
ATOM 5625 C C . HIS A 1 714 ? -12.510 40.086 3.552 1.00 95.31 714 HIS A C 1
ATOM 5627 O O . HIS A 1 714 ? -11.925 40.763 4.394 1.00 95.31 714 HIS A O 1
ATOM 5633 N N . ARG A 1 715 ? -13.666 40.492 3.008 1.00 95.75 715 ARG A N 1
ATOM 5634 C CA . ARG A 1 715 ? -14.304 41.770 3.354 1.00 95.75 715 ARG A CA 1
ATOM 5635 C C . ARG A 1 715 ? -14.607 41.875 4.853 1.00 95.75 715 ARG A C 1
ATOM 5637 O O . ARG A 1 715 ? -14.417 42.945 5.427 1.00 95.75 715 ARG A O 1
ATOM 5644 N N . LYS A 1 716 ? -15.068 40.795 5.492 1.00 94.88 716 LYS A N 1
ATOM 5645 C CA . LYS A 1 716 ? -15.330 40.773 6.943 1.00 94.88 716 LYS A CA 1
ATOM 5646 C C . LYS A 1 716 ? -14.049 40.887 7.764 1.00 94.88 716 LYS A C 1
ATOM 5648 O O . LYS A 1 716 ? -14.014 41.663 8.712 1.00 94.88 716 LYS A O 1
ATOM 5653 N N . LEU A 1 717 ? -13.001 40.163 7.373 1.00 93.38 717 LEU A N 1
ATOM 5654 C CA . LEU A 1 717 ? -11.697 40.222 8.037 1.00 93.38 717 LEU A CA 1
ATOM 5655 C C . LEU A 1 717 ? -11.073 41.621 7.922 1.00 93.38 717 LEU A C 1
ATOM 5657 O O . LEU A 1 717 ? -10.578 42.151 8.911 1.00 93.38 717 LEU A O 1
ATOM 5661 N N . VAL A 1 718 ? -11.171 42.262 6.753 1.00 91.75 718 VAL A N 1
ATOM 5662 C CA . VAL A 1 718 ? -10.725 43.652 6.554 1.00 91.75 718 VAL A CA 1
ATOM 5663 C C . VAL A 1 718 ? -11.556 44.625 7.391 1.00 91.75 718 VAL A C 1
ATOM 5665 O O . VAL A 1 718 ? -10.997 45.534 7.990 1.00 91.75 718 VAL A O 1
ATOM 5668 N N . ALA A 1 719 ? -12.872 44.433 7.504 1.00 91.31 719 ALA A N 1
ATOM 5669 C CA . ALA A 1 719 ? -13.707 45.293 8.344 1.00 91.31 719 ALA A CA 1
ATOM 5670 C C . ALA A 1 719 ? -13.309 45.242 9.833 1.00 91.31 719 ALA A C 1
ATOM 5672 O O . ALA A 1 719 ? -13.439 46.247 10.532 1.00 91.31 719 ALA A O 1
ATOM 5673 N N . CYS A 1 720 ? -12.774 44.115 10.318 1.00 88.62 720 CYS A N 1
ATOM 5674 C CA . CYS A 1 720 ? -12.263 44.006 11.685 1.00 88.62 720 CYS A CA 1
ATOM 5675 C C . CYS A 1 720 ? -11.025 44.877 11.949 1.00 88.62 720 CYS A C 1
ATOM 5677 O O . CYS A 1 720 ? -10.832 45.292 13.089 1.00 88.62 720 CYS A O 1
ATOM 5679 N N . THR A 1 721 ? -10.217 45.212 10.935 1.00 82.75 721 THR A N 1
ATOM 5680 C CA . THR A 1 721 ? -9.015 46.053 11.121 1.00 82.75 721 THR A CA 1
ATOM 5681 C C . THR A 1 721 ? -9.345 47.522 11.375 1.00 82.75 721 THR A C 1
ATOM 5683 O O . THR A 1 721 ? -8.536 48.246 11.951 1.00 82.75 721 THR A O 1
ATOM 5686 N N . ALA A 1 722 ? -10.552 47.958 11.002 1.00 78.38 722 ALA A N 1
ATOM 5687 C CA . ALA A 1 722 ? -11.026 49.322 11.206 1.00 78.38 722 ALA A CA 1
ATOM 5688 C C . ALA A 1 722 ? -11.468 49.610 12.656 1.00 78.38 722 ALA A C 1
ATOM 5690 O O . ALA A 1 722 ? -11.745 50.762 12.994 1.00 78.38 722 ALA A O 1
ATOM 5691 N N . VAL A 1 723 ? -11.540 48.594 13.528 1.00 74.31 723 VAL A N 1
ATOM 5692 C CA . VAL A 1 723 ? -11.886 48.787 14.943 1.00 74.31 723 VAL A CA 1
ATOM 5693 C C . VAL A 1 723 ? -10.660 49.352 15.679 1.00 74.31 723 VAL A C 1
ATOM 5695 O O . VAL A 1 723 ? -9.603 48.725 15.668 1.00 74.31 723 VAL A O 1
ATOM 5698 N N . PRO A 1 724 ? -10.745 50.517 16.342 1.00 67.62 724 PRO A N 1
ATOM 5699 C CA . PRO A 1 724 ? -9.572 51.202 16.881 1.00 67.62 724 PRO A CA 1
ATOM 5700 C C . PRO A 1 724 ? -8.910 50.454 18.051 1.00 67.62 724 PRO A C 1
ATOM 5702 O O . PRO A 1 724 ? -9.586 49.967 18.955 1.00 67.62 724 PRO A O 1
ATOM 5705 N N . ALA A 1 725 ? -7.569 50.428 18.045 1.00 56.06 725 ALA A N 1
ATOM 5706 C CA . ALA A 1 725 ? -6.680 49.642 18.917 1.00 56.06 725 ALA A CA 1
ATOM 5707 C C . ALA A 1 725 ? -6.929 49.756 20.441 1.00 56.06 725 ALA A C 1
ATOM 5709 O O . ALA A 1 725 ? -6.557 48.855 21.190 1.00 56.06 725 ALA A O 1
ATOM 5710 N N . HIS A 1 726 ? -7.582 50.818 20.926 1.00 59.31 726 HIS A N 1
ATOM 5711 C CA . HIS A 1 726 ? -7.885 50.986 22.355 1.00 59.31 726 HIS A CA 1
ATOM 5712 C C . HIS A 1 726 ? -8.931 49.983 22.871 1.00 59.31 726 HIS A C 1
ATOM 5714 O O . HIS A 1 726 ? -8.850 49.561 24.019 1.00 59.31 726 HIS A O 1
ATOM 5720 N N . ASN A 1 727 ? -9.833 49.498 22.010 1.00 57.00 727 ASN A N 1
ATOM 5721 C CA . ASN A 1 727 ? -10.774 48.426 22.361 1.00 57.00 727 ASN A CA 1
ATOM 5722 C C . ASN A 1 727 ? -10.109 47.035 22.436 1.00 57.00 727 ASN A C 1
ATOM 5724 O O . ASN A 1 727 ? -10.750 46.065 22.829 1.00 57.00 727 ASN A O 1
ATOM 5728 N N . TRP A 1 728 ? -8.823 46.927 22.081 1.00 57.50 728 TRP A N 1
ATOM 5729 C CA . TRP A 1 728 ? -8.086 45.663 21.962 1.00 57.50 728 TRP A CA 1
ATOM 5730 C C . TRP A 1 728 ? -7.246 45.351 23.212 1.00 57.50 728 TRP A C 1
ATOM 5732 O O . TRP A 1 728 ? -6.704 44.252 23.337 1.00 57.50 728 TRP A O 1
ATOM 5742 N N . GLN A 1 729 ? -7.136 46.294 24.158 1.00 53.56 729 GLN A N 1
ATOM 5743 C CA . GLN A 1 729 ? -6.325 46.143 25.376 1.00 53.56 729 GLN A CA 1
ATOM 5744 C C . GLN A 1 729 ? -6.896 45.129 26.382 1.00 53.56 729 GLN A C 1
ATOM 5746 O O . GLN A 1 729 ? -6.145 44.615 27.204 1.00 53.56 729 GLN A O 1
ATOM 5751 N N . LEU A 1 730 ? -8.174 44.752 26.261 1.00 54.22 730 LEU A N 1
ATOM 5752 C CA . LEU A 1 730 ? -8.797 43.688 27.062 1.00 54.22 730 LEU A CA 1
ATOM 5753 C C . LEU A 1 730 ? -8.279 42.272 26.736 1.00 54.22 730 LEU A C 1
ATOM 5755 O O . LEU A 1 730 ? -8.483 41.363 27.531 1.00 54.22 730 LEU A O 1
ATOM 5759 N N . VAL A 1 731 ? -7.591 42.073 25.604 1.00 51.16 731 VAL A N 1
ATOM 5760 C CA . VAL A 1 731 ? -7.108 40.747 25.156 1.00 51.16 731 VAL A CA 1
ATOM 5761 C C . VAL A 1 731 ? -5.597 40.561 25.379 1.00 51.16 731 VAL A C 1
ATOM 5763 O O . VAL A 1 731 ? -5.104 39.440 25.360 1.00 51.16 731 VAL A O 1
ATOM 5766 N N . ARG A 1 732 ? -4.839 41.640 25.626 1.00 42.00 732 ARG A N 1
ATOM 5767 C CA . ARG A 1 732 ? -3.365 41.607 25.757 1.00 42.00 732 ARG A CA 1
ATOM 5768 C C . ARG A 1 732 ? -2.835 41.584 27.197 1.00 42.00 732 ARG A C 1
ATOM 5770 O O . ARG A 1 732 ? -1.631 41.749 27.380 1.00 42.00 732 ARG A O 1
ATOM 5777 N N . ALA A 1 733 ? -3.678 41.396 28.214 1.00 40.94 733 ALA A N 1
ATOM 5778 C CA . ALA A 1 733 ? -3.174 41.230 29.577 1.00 40.94 733 ALA A CA 1
ATOM 5779 C C . ALA A 1 733 ? -2.288 39.962 29.644 1.00 40.94 733 ALA A C 1
ATOM 5781 O O . ALA A 1 733 ? -2.761 38.884 29.279 1.00 40.94 733 ALA A O 1
ATOM 5782 N N . PRO A 1 734 ? -1.007 40.064 30.046 1.00 37.97 734 PRO A N 1
ATOM 5783 C CA . PRO A 1 734 ? -0.123 38.909 30.117 1.00 37.97 734 PRO A CA 1
ATOM 5784 C C . PRO A 1 734 ? -0.603 37.942 31.204 1.00 37.97 734 PRO A C 1
ATOM 5786 O O . PRO A 1 734 ? -1.063 38.365 32.265 1.00 37.97 734 PRO A O 1
ATOM 5789 N N . ILE A 1 735 ? -0.471 36.642 30.932 1.00 43.91 735 ILE A N 1
ATOM 5790 C CA . ILE A 1 735 ? -0.747 35.553 31.875 1.00 43.91 735 ILE A CA 1
ATOM 5791 C C . ILE A 1 735 ? 0.270 35.661 33.022 1.00 43.91 735 ILE A C 1
ATOM 5793 O O . ILE A 1 735 ? 1.400 35.191 32.922 1.00 43.91 735 ILE A O 1
ATOM 5797 N N . GLY A 1 736 ? -0.118 36.367 34.083 1.00 36.66 736 GLY A N 1
ATOM 5798 C CA . GLY A 1 736 ? 0.635 36.517 35.322 1.00 36.66 736 GLY A CA 1
ATOM 5799 C C . GLY A 1 736 ? 0.077 35.598 36.405 1.00 36.66 736 GLY A C 1
ATOM 5800 O O . GLY A 1 736 ? -1.131 35.529 36.611 1.00 36.66 736 GLY A O 1
ATOM 5801 N N . THR A 1 737 ? 0.988 34.897 37.076 1.00 36.91 737 THR A N 1
ATOM 5802 C CA . THR A 1 737 ? 0.809 34.045 38.261 1.00 36.91 737 THR A CA 1
ATOM 5803 C C . THR A 1 737 ? -0.283 34.516 39.225 1.00 36.91 737 THR A C 1
ATOM 5805 O O . THR A 1 737 ? -0.347 35.697 39.565 1.00 36.91 737 THR A O 1
ATOM 5808 N N . SER A 1 738 ? -1.085 33.572 39.728 1.00 29.94 738 SER A N 1
ATOM 5809 C CA . SER A 1 738 ? -2.106 33.815 40.752 1.00 29.94 738 SER A CA 1
ATOM 5810 C C . SER A 1 738 ? -1.552 34.618 41.940 1.00 29.94 738 SER A C 1
ATOM 5812 O O . SER A 1 738 ? -0.574 34.174 42.549 1.00 29.94 738 SER A O 1
ATOM 5814 N N . PRO A 1 739 ? -2.178 35.733 42.351 1.00 35.38 739 PRO A N 1
ATOM 5815 C CA . PRO A 1 739 ? -1.919 36.297 43.660 1.00 35.38 739 PRO A CA 1
ATOM 5816 C C . PRO A 1 739 ? -2.707 35.483 44.689 1.00 35.38 739 PRO A C 1
ATOM 5818 O O . PRO A 1 739 ? -3.936 35.526 44.757 1.00 35.38 739 PRO A O 1
ATOM 5821 N N . SER A 1 740 ? -1.982 34.713 45.493 1.00 37.44 740 SER A N 1
ATOM 5822 C CA . SER A 1 740 ? -2.498 34.163 46.738 1.00 37.44 740 SER A CA 1
ATOM 5823 C C . SER A 1 740 ? -2.948 35.302 47.659 1.00 37.44 740 SER A C 1
ATOM 5825 O O . SER A 1 740 ? -2.159 36.184 47.985 1.00 37.44 740 SER A O 1
ATOM 5827 N N . THR A 1 741 ? -4.203 35.222 48.102 1.00 41.59 741 THR A N 1
ATOM 5828 C CA . THR A 1 741 ? -4.738 35.753 49.369 1.00 41.59 741 THR A CA 1
ATOM 5829 C C . THR A 1 741 ? -4.494 37.231 49.715 1.00 41.59 741 THR A C 1
ATOM 5831 O O . THR A 1 741 ? -3.466 37.595 50.273 1.00 41.59 741 THR A O 1
ATOM 5834 N N . GLY A 1 742 ? -5.569 38.019 49.588 1.00 35.78 742 GLY A N 1
ATOM 5835 C CA . GLY A 1 742 ? -5.939 39.042 50.571 1.00 35.78 742 GLY A CA 1
ATOM 5836 C C . GLY A 1 742 ? -5.633 40.494 50.206 1.00 35.78 742 GLY A C 1
ATOM 5837 O O . GLY A 1 742 ? -4.539 40.971 50.459 1.00 35.78 742 GLY A O 1
ATOM 5838 N N . GLN A 1 743 ? -6.645 41.240 49.752 1.00 30.31 743 GLN A N 1
ATOM 5839 C CA . GLN A 1 743 ? -7.214 42.363 50.513 1.00 30.31 743 GLN A CA 1
ATOM 5840 C C . GLN A 1 743 ? -8.351 43.056 49.748 1.00 30.31 743 GLN A C 1
ATOM 5842 O O . GLN A 1 743 ? -8.355 43.193 48.530 1.00 30.31 743 GLN A O 1
ATOM 5847 N N . SER A 1 744 ? -9.332 43.454 50.551 1.00 39.94 744 SER A N 1
ATOM 5848 C CA . SER A 1 744 ? -10.492 44.288 50.261 1.00 39.94 744 SER A CA 1
ATOM 5849 C C . SER A 1 744 ? -10.100 45.699 49.785 1.00 39.94 744 SER A C 1
ATOM 5851 O O . SER A 1 744 ? -9.030 46.184 50.134 1.00 39.94 744 SER A O 1
ATOM 5853 N N . SER A 1 745 ? -11.037 46.377 49.105 1.00 38.50 745 SER A N 1
ATOM 5854 C CA . SER A 1 745 ? -11.052 47.809 48.735 1.00 38.50 745 SER A CA 1
ATOM 5855 C C . SER A 1 745 ? -10.471 48.213 47.369 1.00 38.50 745 SER A C 1
ATOM 5857 O O . SER A 1 745 ? -9.408 48.819 47.292 1.00 38.50 745 SER A O 1
ATOM 5859 N N . ALA A 1 746 ? -11.265 48.039 46.304 1.00 30.78 746 ALA A N 1
ATOM 5860 C CA . ALA A 1 746 ? -11.224 48.910 45.118 1.00 30.78 746 ALA A CA 1
ATOM 5861 C C . ALA A 1 746 ? -12.543 48.842 44.315 1.00 30.78 746 ALA A C 1
ATOM 5863 O O . ALA A 1 746 ? -12.568 48.486 43.143 1.00 30.78 746 ALA A O 1
ATOM 5864 N N . LEU A 1 747 ? -13.669 49.162 44.961 1.00 34.31 747 LEU A N 1
ATOM 5865 C CA . LEU A 1 747 ? -14.976 49.352 44.311 1.00 34.31 747 LEU A CA 1
ATOM 5866 C C . LEU A 1 747 ? -15.604 50.650 44.833 1.00 34.31 747 LEU A C 1
ATOM 5868 O O . LEU A 1 747 ? -16.551 50.650 45.614 1.00 34.31 747 LEU A O 1
ATOM 5872 N N . LYS A 1 748 ? -14.987 51.776 44.466 1.00 35.28 748 LYS A N 1
ATOM 5873 C CA . LYS A 1 748 ? -15.525 53.135 44.630 1.00 35.28 748 LYS A CA 1
ATOM 5874 C C . LYS A 1 748 ? -14.630 54.114 43.874 1.00 35.28 748 LYS A C 1
ATOM 5876 O O . LYS A 1 748 ? -13.745 54.703 44.466 1.00 35.28 748 LYS A O 1
ATOM 5881 N N . MET A 1 749 ? -14.818 54.213 42.563 1.00 31.70 749 MET A N 1
ATOM 5882 C CA . MET A 1 749 ? -14.512 55.387 41.731 1.00 31.70 749 MET A CA 1
ATOM 5883 C C . MET A 1 749 ? -14.765 54.981 40.283 1.00 31.70 749 MET A C 1
ATOM 5885 O O . MET A 1 749 ? -13.914 54.340 39.685 1.00 31.70 749 MET A O 1
ATOM 5889 N N . LEU A 1 750 ? -15.966 55.275 39.781 1.00 29.75 750 LEU A N 1
ATOM 5890 C CA . LEU A 1 750 ? -16.304 55.525 38.367 1.00 29.75 750 LEU A CA 1
ATOM 5891 C C . LEU A 1 750 ? -17.817 55.816 38.276 1.00 29.75 750 LEU A C 1
ATOM 5893 O O . LEU A 1 750 ? -18.576 55.186 37.547 1.00 29.75 750 LEU A O 1
ATOM 5897 N N . GLY A 1 751 ? -18.258 56.774 39.086 1.00 32.94 751 GLY A N 1
ATOM 5898 C CA . GLY A 1 751 ? -19.459 57.560 38.840 1.00 32.94 751 GLY A CA 1
ATOM 5899 C C . GLY A 1 751 ? -18.995 59.009 38.771 1.00 32.94 751 GLY A C 1
ATOM 5900 O O . GLY A 1 751 ? -18.174 59.389 39.596 1.00 32.94 751 GLY A O 1
ATOM 5901 N N . GLU A 1 752 ? -19.504 59.762 37.796 1.00 31.66 752 GLU A N 1
ATOM 5902 C CA . GLU A 1 752 ? -19.187 61.172 37.490 1.00 31.66 752 GLU A CA 1
ATOM 5903 C C . GLU A 1 752 ? -18.053 61.406 36.479 1.00 31.66 752 GLU A C 1
ATOM 5905 O O . GLU A 1 752 ? -16.920 61.724 36.818 1.00 31.66 752 GLU A O 1
ATOM 5910 N N . ALA A 1 753 ? -18.411 61.329 35.194 1.00 30.45 753 ALA A N 1
ATOM 5911 C CA . ALA A 1 753 ? -17.879 62.223 34.160 1.00 30.45 753 ALA A CA 1
ATOM 5912 C C . ALA A 1 753 ? -18.833 62.258 32.950 1.00 30.45 753 ALA A C 1
ATOM 5914 O O . ALA A 1 753 ? -18.470 61.931 31.823 1.00 30.45 753 ALA A O 1
ATOM 5915 N N . ALA A 1 754 ? -20.087 62.645 33.192 1.00 36.25 754 ALA A N 1
ATOM 5916 C CA . ALA A 1 754 ? -20.934 63.231 32.162 1.00 36.25 754 ALA A CA 1
ATOM 5917 C C . ALA A 1 754 ? -20.824 64.750 32.320 1.00 36.25 754 ALA A C 1
ATOM 5919 O O . ALA A 1 754 ? -21.278 65.270 33.329 1.00 36.25 754 ALA A O 1
ATOM 5920 N N . HIS A 1 755 ? -20.155 65.408 31.369 1.00 35.03 755 HIS A N 1
ATOM 5921 C CA . HIS A 1 755 ? -20.274 66.818 30.956 1.00 35.03 755 HIS A CA 1
ATOM 5922 C C . HIS A 1 755 ? -18.921 67.329 30.453 1.00 35.03 755 HIS A C 1
ATOM 5924 O O . HIS A 1 755 ? -18.006 67.592 31.224 1.00 35.03 755 HIS A O 1
ATOM 5930 N N . GLY A 1 756 ? -18.811 67.492 29.135 1.00 28.73 756 GLY A N 1
ATOM 5931 C CA . GLY A 1 756 ? -17.631 68.090 28.517 1.00 28.73 756 GLY A CA 1
ATOM 5932 C C . GLY A 1 756 ? -17.536 67.810 27.025 1.00 28.73 756 GLY A C 1
ATOM 5933 O O . GLY A 1 756 ? -16.594 67.171 26.577 1.00 28.73 756 GLY A O 1
ATOM 5934 N N . LEU A 1 757 ? -18.521 68.266 26.248 1.00 32.84 757 LEU A N 1
ATOM 5935 C CA . LEU A 1 757 ? -18.353 68.425 24.801 1.00 32.84 757 LEU A CA 1
ATOM 5936 C C . LEU A 1 757 ? -17.372 69.575 24.525 1.00 32.84 757 LEU A C 1
ATOM 5938 O O . LEU A 1 757 ? -17.552 70.659 25.083 1.00 32.84 757 LEU A O 1
ATOM 5942 N N . PRO A 1 758 ? -16.480 69.415 23.537 1.00 31.58 758 PRO A N 1
ATOM 5943 C CA . PRO A 1 758 ? -16.209 70.498 22.606 1.00 31.58 758 PRO A CA 1
ATOM 5944 C C . PRO A 1 758 ? -16.574 70.083 21.176 1.00 31.58 758 PRO A C 1
ATOM 5946 O O . PRO A 1 758 ? -16.112 69.076 20.643 1.00 31.58 758 PRO A O 1
ATOM 5949 N N . ARG A 1 759 ? -17.410 70.913 20.544 1.00 36.16 759 ARG A N 1
ATOM 5950 C CA . ARG A 1 759 ? -17.612 70.971 19.091 1.00 36.16 759 ARG A CA 1
ATOM 5951 C C . ARG A 1 759 ? -16.381 71.601 18.435 1.00 36.16 759 ARG A C 1
ATOM 5953 O O . ARG A 1 759 ? -16.019 72.681 18.865 1.00 36.16 759 ARG A O 1
ATOM 5960 N N . PHE A 1 760 ? -15.848 70.990 17.377 1.00 29.98 760 PHE A N 1
ATOM 5961 C CA . PHE A 1 760 ? -15.187 71.564 16.179 1.00 29.98 760 PHE A CA 1
ATOM 5962 C C . PHE A 1 760 ? -14.762 70.354 15.321 1.00 29.98 760 PHE A C 1
ATOM 5964 O O . PHE A 1 760 ? -14.420 69.321 15.875 1.00 29.98 760 PHE A O 1
ATOM 5971 N N . SER A 1 761 ? -14.713 70.318 13.995 1.00 29.27 761 SER A N 1
ATOM 5972 C CA . SER A 1 761 ? -15.104 71.175 12.879 1.00 29.27 761 SER A CA 1
ATOM 5973 C C . SER A 1 761 ? -15.002 70.242 11.669 1.00 29.27 761 SER A C 1
ATOM 5975 O O . SER A 1 761 ? -13.951 69.645 11.448 1.00 29.27 761 SER A O 1
ATOM 5977 N N . THR A 1 762 ? -16.052 70.112 10.870 1.00 42.41 762 THR A N 1
ATOM 5978 C CA . THR A 1 762 ? -15.996 69.402 9.587 1.00 42.41 762 THR A CA 1
ATOM 5979 C C . THR A 1 762 ? -15.152 70.185 8.577 1.00 42.41 762 THR A C 1
ATOM 5981 O O . THR A 1 762 ? -15.466 71.339 8.285 1.00 42.41 762 THR A O 1
ATOM 5984 N N . ARG A 1 763 ? -14.134 69.549 7.986 1.00 28.42 763 ARG A N 1
ATOM 5985 C CA . ARG A 1 763 ? -13.675 69.851 6.621 1.00 28.42 763 ARG A CA 1
ATOM 5986 C C . ARG A 1 763 ? -13.520 68.539 5.840 1.00 28.42 763 ARG A C 1
ATOM 5988 O O . ARG A 1 763 ? -13.004 67.584 6.417 1.00 28.42 763 ARG A O 1
ATOM 5995 N N . PRO A 1 764 ? -13.990 68.481 4.584 1.00 45.91 764 PRO A N 1
ATOM 5996 C CA . PRO A 1 764 ? -14.003 67.261 3.791 1.00 45.91 764 PRO A CA 1
ATOM 5997 C C . PRO A 1 764 ? -12.665 67.027 3.077 1.00 45.91 764 PRO A C 1
ATOM 5999 O O . PRO A 1 764 ? -11.974 67.984 2.718 1.00 45.91 764 PRO A O 1
ATOM 6002 N N . ILE A 1 765 ? -12.368 65.751 2.827 1.00 42.12 765 ILE A N 1
ATOM 6003 C CA . ILE A 1 765 ? -11.775 65.284 1.569 1.00 42.12 765 ILE A CA 1
ATOM 6004 C C . ILE A 1 765 ? -12.837 64.418 0.905 1.00 42.12 765 ILE A C 1
ATOM 6006 O O . ILE A 1 765 ? -13.438 63.602 1.644 1.00 42.12 765 ILE A O 1
#

Organism: NCBI:txid1940300